Protein AF-A0AAD9KPG8-F1 (afdb_monomer)

InterPro domains:
  IPR000239 GPCR kinase [PR00717] (443-455)
  IPR000239 GPCR kinase [PR00717] (501-519)
  IPR000239 GPCR kinase [PR00717] (739-756)
  IPR000239 GPCR kinase [PR00717] (762-775)
  IPR000239 GPCR kinase [PR00717] (777-794)
  IPR000719 Protein kinase domain [PF00069] (464-710)
  IPR000719 Protein kinase domain [PS50011] (462-724)
  IPR000719 Protein kinase domain [SM00220] (462-724)
  IPR000961 AGC-kinase, C-terminal [PS51285] (725-790)
  IPR000961 AGC-kinase, C-terminal [SM00133] (725-804)
  IPR008271 Serine/threonine-protein kinase, active site [PS00108] (583-595)
  IPR011009 Protein kinase-like domain superfamily [SSF56112] (460-802)
  IPR016137 RGS domain [PF00615] (328-446)
  IPR016137 RGS domain [PS50132] (334-447)
  IPR016137 RGS domain [SM00315] (327-447)
  IPR017441 Protein kinase, ATP binding site [PS00107] (468-500)
  IPR036305 RGS domain superfamily [SSF48097] (321-457)
  IPR044926 RGS, subdomain 2 [G3DSA:1.10.167.10] (349-429)
  IPR048893 Nuclear pore complex-interacting protein B13-like, MII repeat [PF20885] (8-136)
  IPR048893 Nuclear pore complex-interacting protein B13-like, MII repeat [PF20885] (197-327)

Nearest PDB structures (foldseek):
  8uaq-assembly1_A  TM=9.796E-01  e=3.890E-50  Homo sapiens
  4tnb-assembly1_A  TM=9.304E-01  e=1.575E-51  Homo sapiens
  4yhj-assembly1_B  TM=9.867E-01  e=3.616E-47  Homo sapiens
  4wnk-assembly1_A  TM=9.537E-01  e=6.413E-48  Bos taurus
  4yhj-assembly1_A  TM=9.755E-01  e=1.765E-47  Homo sapiens

Foldseek 3Di:
DEDEDAEDEEAEAEAADEAAEYEYAEYEYAEYEAQAEYAEYEYAEYEYAEYEHNAEYAEYEYEEYEYAEYEHEAEYAEYEYEEYEYEEYEHEEEYAEYEYEEYEYEEYYHCYEYAEYEYEEYEYEEYEANEEYAEDEYEEDDYEEYEAAYEYAEYEYEEDEYEEYEHAYEYAEYEYEEYDYEEYYYNAEYAYYEYEEDEYEEYEYQAEYAYEEYEEDEYEEYEHNAEYAEYEYEDDDYEEYEHQAEYAEAYYEDDDYEEYAHQAEYAYHYYEDDDYAEYAANEEYAEDEYEDDDYQEYHHNYYYNYDYYDDDDDHDYHHQQDDPPPFCCVQQVFFPLSVVLLQVLLVVPLLSVLLVVLLVLLLVLLQDDPVCNLVSLVVSLQAAPDPPHPSHNPQADPVLSVQLVVCSVVVNSDSCSCVSVNVSSSVVCRPPVVVVSSVDLSVVVVSVVVVVQQDADDPLQKDWDAWQAADQQGTWTWIAGQLLRDIWIKDWGFLLSCVVVVLLVLLLQQLVLLLPFDAPQAWHFFWWADDPTTTITTTHDFQLAFQLLVQAPVPDHADQLQLLLLQLLSLLRQLVSCVVQQKAQQAQDRNQWGHHQQGHTHGHDSSVIDRAPPPHWDWELDYDQLLAALCSLVRHTDGRLSSLSSSLQHSQCNQVRQGQQDDDPDDDDSVSSSVCLQPNDGDDDPSDDPQSVVSSCQSSPNPSDSHQLSDPCHSVSSCPRPSNVVPPSSNSSVVVDRRPDGRDPPDGSHDDSVPRDDDDDNPDGDDDPVCVVSNSSRRSTGRRRVNSVSCVVSCVCVVPVDADPVNHHDPVSDPPDDDDDDDPDSVCSVDPDPPPPPDDDDDDDDDDDDDDDDDDDDDDDPDDPDDD

pLDDT: mean 78.33, std 19.04, range [21.78, 98.69]

Mean predicted aligned error: 17.56 Å

Structure (mmCIF, N/CA/C/O backbone):
data_AF-A0AAD9KPG8-F1
#
_entry.id   AF-A0AAD9KPG8-F1
#
loop_
_atom_site.group_PDB
_atom_site.id
_atom_site.type_symbol
_atom_site.label_atom_id
_atom_site.label_alt_id
_atom_site.label_comp_id
_atom_site.label_asym_id
_atom_site.label_entity_id
_atom_site.label_seq_id
_atom_site.pdbx_PDB_ins_code
_atom_site.Cartn_x
_atom_site.Cartn_y
_atom_site.Cartn_z
_atom_site.occupancy
_atom_site.B_iso_or_equiv
_atom_site.auth_seq_id
_atom_site.auth_comp_id
_atom_site.auth_asym_id
_atom_site.auth_atom_id
_atom_site.pdbx_PDB_model_num
ATOM 1 N N . MET A 1 1 ? -13.592 3.846 97.114 1.00 42.66 1 MET A N 1
ATOM 2 C CA . MET A 1 1 ? -12.582 3.197 97.970 1.00 42.66 1 MET A CA 1
ATOM 3 C C . MET A 1 1 ? -11.289 3.188 97.172 1.00 42.66 1 MET A C 1
ATOM 5 O O . MET A 1 1 ? -11.322 2.701 96.050 1.00 42.66 1 MET A O 1
ATOM 9 N N . ALA A 1 2 ? -10.233 3.844 97.655 1.00 40.19 2 ALA A N 1
ATOM 10 C CA . ALA A 1 2 ? -8.920 3.838 97.011 1.00 40.19 2 ALA A CA 1
ATOM 11 C C . ALA A 1 2 ? -8.072 2.782 97.725 1.00 40.19 2 ALA A C 1
ATOM 13 O O . ALA A 1 2 ? -7.792 2.930 98.911 1.00 40.19 2 ALA A O 1
ATOM 14 N N . LEU A 1 3 ? -7.747 1.694 97.032 1.00 48.09 3 LEU A N 1
ATOM 15 C CA . LEU A 1 3 ? -6.934 0.598 97.556 1.00 48.09 3 LEU A CA 1
ATOM 16 C C . LEU A 1 3 ? -5.611 0.607 96.788 1.00 48.09 3 LEU A C 1
ATOM 18 O O . LEU A 1 3 ? -5.610 0.585 95.557 1.00 48.09 3 LEU A O 1
ATOM 22 N N . ALA A 1 4 ? -4.495 0.692 97.509 1.00 48.06 4 ALA A N 1
ATOM 23 C CA . ALA A 1 4 ? -3.152 0.656 96.943 1.00 48.06 4 ALA A CA 1
ATOM 24 C C . ALA A 1 4 ? -2.381 -0.492 97.602 1.00 48.06 4 ALA A C 1
ATOM 26 O O . ALA A 1 4 ? -1.829 -0.327 98.688 1.00 48.06 4 ALA A O 1
ATOM 27 N N . TYR A 1 5 ? -2.346 -1.658 96.954 1.00 54.66 5 TYR A N 1
ATOM 28 C CA . TYR A 1 5 ? -1.523 -2.785 97.401 1.00 54.66 5 TYR A CA 1
ATOM 29 C C . TYR A 1 5 ? -0.386 -3.067 96.419 1.00 54.66 5 TYR A C 1
ATOM 31 O O . TYR A 1 5 ? -0.425 -2.734 95.231 1.00 54.66 5 TYR A O 1
ATOM 39 N N . LYS A 1 6 ? 0.668 -3.697 96.940 1.00 53.34 6 LYS A N 1
ATOM 40 C CA . LYS A 1 6 ? 1.879 -4.032 96.180 1.00 53.34 6 LYS A CA 1
ATOM 41 C C . LYS A 1 6 ? 1.702 -5.301 95.328 1.00 53.34 6 LYS A C 1
ATOM 43 O O . LYS A 1 6 ? 2.312 -5.363 94.262 1.00 53.34 6 LYS A O 1
ATOM 48 N N . TYR A 1 7 ? 0.862 -6.239 95.784 1.00 56.06 7 TYR A N 1
ATOM 49 C CA . TYR A 1 7 ? 0.519 -7.522 95.153 1.00 56.06 7 TYR A CA 1
ATOM 50 C C . TYR A 1 7 ? -0.903 -7.936 95.564 1.00 56.06 7 TYR A C 1
ATOM 52 O O . TYR A 1 7 ? -1.274 -7.715 96.716 1.00 56.06 7 TYR A O 1
ATOM 60 N N . LEU A 1 8 ? -1.669 -8.535 94.652 1.00 61.28 8 LEU A N 1
ATOM 61 C CA . LEU A 1 8 ? -2.945 -9.203 94.930 1.00 61.28 8 LEU A CA 1
ATOM 62 C C . LEU A 1 8 ? -3.063 -10.420 93.992 1.00 61.28 8 LEU A C 1
ATOM 64 O O . LEU A 1 8 ? -2.645 -10.345 92.833 1.00 61.28 8 LEU A O 1
ATOM 68 N N . VAL A 1 9 ? -3.543 -11.544 94.526 1.00 61.69 9 VAL A N 1
ATOM 69 C CA . VAL A 1 9 ? -3.761 -12.801 93.796 1.00 61.69 9 VAL A CA 1
ATOM 70 C C . VAL A 1 9 ? -5.117 -13.345 94.233 1.00 61.69 9 VAL A C 1
ATOM 72 O O . VAL A 1 9 ? -5.244 -13.826 95.356 1.00 61.69 9 VAL A O 1
ATOM 75 N N . GLU A 1 10 ? -6.124 -13.251 93.369 1.00 62.00 10 GLU A N 1
ATOM 76 C CA . GLU A 1 10 ? -7.483 -13.745 93.631 1.00 62.00 10 GLU A CA 1
ATOM 77 C C . GLU A 1 10 ? -8.022 -14.505 92.412 1.00 62.00 10 GLU A C 1
ATOM 79 O O . GLU A 1 10 ? -7.652 -14.227 91.275 1.00 62.00 10 GLU A O 1
ATOM 84 N N . GLN A 1 11 ? -8.896 -15.495 92.617 1.00 65.81 11 GLN A N 1
ATOM 85 C CA . GLN A 1 11 ? -9.520 -16.194 91.486 1.00 65.81 11 GLN A CA 1
ATOM 86 C C . GLN A 1 11 ? -10.590 -15.327 90.809 1.00 65.81 11 GLN A C 1
ATOM 88 O O . GLN A 1 11 ? -10.614 -15.242 89.585 1.00 65.81 11 GLN A O 1
ATOM 93 N N . GLN A 1 12 ? -11.446 -14.650 91.577 1.00 72.81 12 GLN A N 1
ATOM 94 C CA . GLN A 1 12 ? -12.523 -13.833 91.026 1.00 72.81 12 GLN A CA 1
ATOM 95 C C . GLN A 1 12 ? -12.818 -12.632 91.928 1.00 72.81 12 GLN A C 1
ATOM 97 O O . GLN A 1 12 ? -13.182 -12.812 93.089 1.00 72.81 12 GLN A O 1
ATOM 102 N N . LEU A 1 13 ? -12.736 -11.423 91.372 1.00 72.88 13 LEU A N 1
ATOM 103 C CA . LEU A 1 13 ? -13.065 -10.180 92.065 1.00 72.88 13 LEU A CA 1
ATOM 104 C C . LEU A 1 13 ? -14.331 -9.562 91.451 1.00 72.88 13 LEU A C 1
ATOM 106 O O . LEU A 1 13 ? -14.374 -9.196 90.276 1.00 72.88 13 LEU A O 1
ATOM 110 N N . ILE A 1 14 ? -15.401 -9.438 92.244 1.00 73.69 14 ILE A N 1
ATOM 111 C CA . ILE A 1 14 ? -16.679 -8.856 91.799 1.00 73.69 14 ILE A CA 1
ATOM 112 C C . ILE A 1 14 ? -16.914 -7.524 92.505 1.00 73.69 14 ILE A C 1
ATOM 114 O O . ILE A 1 14 ? -17.122 -7.460 93.716 1.00 73.69 14 ILE A O 1
ATOM 118 N N . VAL A 1 15 ? -16.966 -6.442 91.729 1.00 71.50 15 VAL A N 1
ATOM 119 C CA . VAL A 1 15 ? -17.215 -5.089 92.228 1.00 71.50 15 VAL A CA 1
ATOM 120 C C . VAL A 1 15 ? -18.618 -4.622 91.822 1.00 71.50 15 VAL A C 1
ATOM 122 O O . VAL A 1 15 ? -18.914 -4.257 90.677 1.00 71.50 15 VAL A O 1
ATOM 125 N N . SER A 1 16 ? -19.519 -4.589 92.806 1.00 68.62 16 SER A N 1
ATOM 126 C CA . SER A 1 16 ? -20.935 -4.207 92.645 1.00 68.62 16 SER A CA 1
ATOM 127 C C . SER A 1 16 ? -21.179 -2.688 92.510 1.00 68.62 16 SER A C 1
ATOM 129 O O . SER A 1 16 ? -22.313 -2.235 92.328 1.00 68.62 16 SER A O 1
ATOM 131 N N . ARG A 1 17 ? -20.126 -1.863 92.580 1.00 73.31 17 ARG A N 1
ATOM 132 C CA . ARG A 1 17 ? -20.195 -0.392 92.483 1.00 73.31 17 ARG A CA 1
ATOM 133 C C . ARG A 1 17 ? -19.133 0.166 91.531 1.00 73.31 17 ARG A C 1
ATOM 135 O O . ARG A 1 17 ? -18.339 -0.570 90.961 1.00 73.31 17 ARG A O 1
ATOM 142 N N . SER A 1 18 ? -19.155 1.482 91.316 1.00 71.94 18 SER A N 1
ATOM 143 C CA . SER A 1 18 ? -18.151 2.153 90.485 1.00 71.94 18 SER A CA 1
ATOM 144 C C . SER A 1 18 ? -16.786 2.177 91.175 1.00 71.94 18 SER A C 1
ATOM 146 O O . SER A 1 18 ? -16.702 2.434 92.378 1.00 71.94 18 SER A O 1
ATOM 148 N N . ILE A 1 19 ? -15.721 1.991 90.399 1.00 68.69 19 ILE A N 1
ATOM 149 C CA . ILE A 1 19 ? -14.335 2.138 90.850 1.00 68.69 19 ILE A CA 1
ATOM 150 C C . ILE A 1 19 ? -13.872 3.551 90.494 1.00 68.69 19 ILE A C 1
ATOM 152 O O . ILE A 1 19 ? -13.856 3.926 89.322 1.00 68.69 19 ILE A O 1
ATOM 156 N N . ALA A 1 20 ? -13.517 4.349 91.503 1.00 67.75 20 ALA A N 1
ATOM 157 C CA . ALA A 1 20 ? -12.992 5.700 91.295 1.00 67.75 20 ALA A CA 1
ATOM 158 C C . ALA A 1 20 ? -11.531 5.670 90.810 1.00 67.75 20 ALA A C 1
ATOM 160 O O . ALA A 1 20 ? -11.193 6.319 89.826 1.00 67.75 20 ALA A O 1
ATOM 161 N N . ALA A 1 21 ? -10.682 4.885 91.474 1.00 64.69 21 ALA A N 1
ATOM 162 C CA . ALA A 1 21 ? -9.305 4.643 91.068 1.00 64.69 21 ALA A CA 1
ATOM 163 C C . ALA A 1 21 ? -8.822 3.309 91.648 1.00 64.69 21 ALA A C 1
ATOM 165 O O . ALA A 1 21 ? -9.041 3.052 92.834 1.00 64.69 21 ALA A O 1
ATOM 166 N N . LEU A 1 22 ? -8.154 2.492 90.836 1.00 66.06 22 LEU A N 1
ATOM 167 C CA . LEU A 1 22 ? -7.447 1.295 91.292 1.00 66.06 22 LEU A CA 1
ATOM 168 C C . LEU A 1 22 ? -6.032 1.290 90.710 1.00 66.06 22 LEU A C 1
ATOM 170 O O . LEU A 1 22 ? -5.861 1.471 89.502 1.00 66.06 22 LEU A O 1
ATOM 174 N N . ALA A 1 23 ? -5.024 1.112 91.566 1.00 64.50 23 ALA A N 1
ATOM 175 C CA . ALA A 1 23 ? -3.631 1.120 91.143 1.00 64.50 23 ALA A CA 1
ATOM 176 C C . ALA A 1 23 ? -2.825 0.022 91.846 1.00 64.50 23 ALA A C 1
ATOM 178 O O . ALA A 1 23 ? -2.565 0.116 93.045 1.00 64.50 23 ALA A O 1
ATOM 179 N N . TYR A 1 24 ? -2.382 -0.986 91.088 1.00 64.75 24 TYR A N 1
ATOM 180 C CA . TYR A 1 24 ? -1.479 -2.030 91.586 1.00 64.75 24 TYR A CA 1
ATOM 181 C C . TYR A 1 24 ? -0.212 -2.125 90.737 1.00 64.75 24 TYR A C 1
ATOM 183 O O . TYR A 1 24 ? -0.188 -1.866 89.530 1.00 64.75 24 TYR A O 1
ATOM 191 N N . LYS A 1 25 ? 0.885 -2.529 91.381 1.00 61.62 25 LYS A N 1
ATOM 192 C CA . LYS A 1 25 ? 2.164 -2.749 90.694 1.00 61.62 25 LYS A CA 1
ATOM 193 C C . LYS A 1 25 ? 2.196 -4.102 89.973 1.00 61.62 25 LYS A C 1
ATOM 195 O O . LYS A 1 25 ? 2.755 -4.161 88.880 1.00 61.62 25 LYS A O 1
ATOM 200 N N . TYR A 1 26 ? 1.581 -5.124 90.569 1.00 60.56 26 TYR A N 1
ATOM 201 C CA . TYR A 1 26 ? 1.433 -6.480 90.041 1.00 60.56 26 TYR A CA 1
ATOM 202 C C . TYR A 1 26 ? 0.076 -7.039 90.478 1.00 60.56 26 TYR A C 1
ATOM 204 O O . TYR A 1 26 ? -0.229 -6.997 91.672 1.00 60.56 26 TYR A O 1
ATOM 212 N N . LEU A 1 27 ? -0.713 -7.543 89.534 1.00 64.62 27 LEU A N 1
ATOM 213 C CA . LEU A 1 27 ? -1.990 -8.203 89.803 1.00 64.62 27 LEU A CA 1
ATOM 214 C C . LEU A 1 27 ? -2.102 -9.463 88.930 1.00 64.62 27 LEU A C 1
ATOM 216 O O . LEU A 1 27 ? -1.727 -9.432 87.753 1.00 64.62 27 LEU A O 1
ATOM 220 N N . VAL A 1 28 ? -2.558 -10.565 89.526 1.00 63.69 28 VAL A N 1
ATOM 221 C CA . VAL A 1 28 ? -2.871 -11.819 88.827 1.00 63.69 28 VAL A CA 1
ATOM 222 C C . VAL A 1 28 ? -4.259 -12.256 89.280 1.00 63.69 28 VAL A C 1
ATOM 224 O O . VAL A 1 28 ? -4.418 -12.690 90.419 1.00 63.69 28 VAL A O 1
ATOM 227 N N . GLU A 1 29 ? -5.251 -12.132 88.402 1.00 65.56 29 GLU A N 1
ATOM 228 C CA . GLU A 1 29 ? -6.634 -12.548 88.671 1.00 65.56 29 GLU A CA 1
ATOM 229 C C . GLU A 1 29 ? -7.168 -13.410 87.520 1.00 65.56 29 GLU A C 1
ATOM 231 O O . GLU A 1 29 ? -6.766 -13.226 86.372 1.00 65.56 29 GLU A O 1
ATOM 236 N N . GLN A 1 30 ? -8.069 -14.369 87.776 1.00 66.69 30 GLN A N 1
ATOM 237 C CA . GLN A 1 30 ? -8.727 -15.059 86.653 1.00 66.69 30 GLN A CA 1
ATOM 238 C C . GLN A 1 30 ? -9.858 -14.202 86.078 1.00 66.69 30 GLN A C 1
ATOM 240 O O . GLN A 1 30 ? -9.949 -14.073 84.858 1.00 66.69 30 GLN A O 1
ATOM 245 N N . GLN A 1 31 ? -10.688 -13.569 86.914 1.00 73.75 31 GLN A N 1
ATOM 246 C CA . GLN A 1 31 ? -11.814 -12.775 86.420 1.00 73.75 31 GLN A CA 1
ATOM 247 C C . GLN A 1 31 ? -12.157 -11.563 87.300 1.00 73.75 31 GLN A C 1
ATOM 249 O O . GLN A 1 31 ? -12.464 -11.720 88.481 1.00 73.75 31 GLN A O 1
ATOM 254 N N . LEU A 1 32 ? -12.228 -10.375 86.691 1.00 75.69 32 LEU A N 1
ATOM 255 C CA . LEU A 1 32 ? -12.682 -9.136 87.330 1.00 75.69 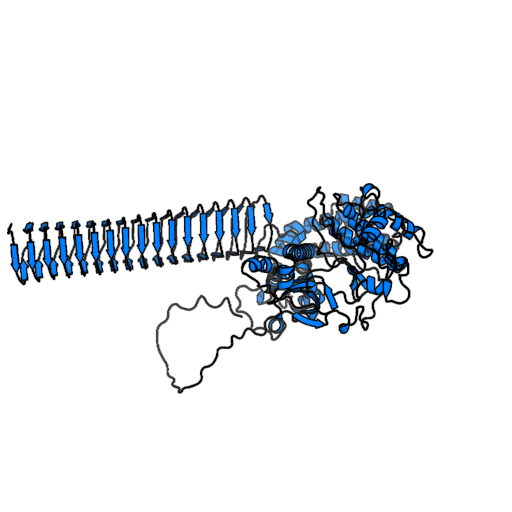32 LEU A CA 1
ATOM 256 C C . LEU A 1 32 ? -14.012 -8.677 86.712 1.00 75.69 32 LEU A C 1
ATOM 258 O O . LEU A 1 32 ? -14.104 -8.390 85.517 1.00 75.69 32 LEU A O 1
ATOM 262 N N . ILE A 1 33 ? -15.073 -8.588 87.521 1.00 76.19 33 ILE A N 1
ATOM 263 C CA . ILE A 1 33 ? -16.409 -8.159 87.072 1.00 76.19 33 ILE A CA 1
ATOM 264 C C . ILE A 1 33 ? -16.793 -6.847 87.753 1.00 76.19 33 ILE A C 1
ATOM 266 O O . ILE A 1 33 ? -17.025 -6.799 88.959 1.00 76.19 33 ILE A O 1
ATOM 270 N N . VAL A 1 34 ? -16.952 -5.778 86.969 1.00 74.31 34 VAL A N 1
ATOM 271 C CA . VAL A 1 34 ? -17.382 -4.457 87.448 1.00 74.31 34 VAL A CA 1
ATOM 272 C C . VAL A 1 34 ? -18.773 -4.119 86.912 1.00 74.31 34 VAL A C 1
ATOM 274 O O . VAL A 1 34 ? -18.989 -3.853 85.728 1.00 74.31 34 VAL A O 1
ATOM 277 N N . SER A 1 35 ? -19.746 -4.076 87.816 1.00 71.69 35 SER A N 1
ATOM 278 C CA . SER A 1 35 ? -21.171 -3.851 87.500 1.00 71.69 35 SER A CA 1
ATOM 279 C C . SER A 1 35 ? -21.540 -2.409 87.102 1.00 71.69 35 SER A C 1
ATOM 281 O O . SER A 1 35 ? -22.613 -2.168 86.543 1.00 71.69 35 SER A O 1
ATOM 283 N N . ARG A 1 36 ? -20.687 -1.414 87.386 1.00 76.94 36 ARG A N 1
ATOM 284 C CA . ARG A 1 36 ? -20.914 -0.006 87.003 1.00 76.94 36 ARG A CA 1
ATOM 285 C C . ARG A 1 36 ? -19.771 0.524 86.136 1.00 76.94 36 ARG A C 1
ATOM 287 O O . ARG A 1 36 ? -19.538 -0.021 85.062 1.00 76.94 36 ARG A O 1
ATOM 294 N N . SER A 1 37 ? -19.128 1.617 86.538 1.00 74.69 37 SER A N 1
ATOM 295 C CA . SER A 1 37 ? -18.111 2.302 85.735 1.00 74.69 37 SER A CA 1
ATOM 296 C C . SER A 1 37 ? -16.758 2.296 86.432 1.00 74.69 37 SER A C 1
ATOM 298 O O . SER A 1 37 ? -16.692 2.320 87.661 1.00 74.69 37 SER A O 1
ATOM 300 N N . ILE A 1 38 ? -15.695 2.342 85.637 1.00 71.88 38 ILE A N 1
ATOM 301 C CA . ILE A 1 38 ? -14.325 2.550 86.104 1.00 71.88 38 ILE A CA 1
ATOM 302 C C . ILE A 1 38 ? -13.904 3.951 85.664 1.00 71.88 38 ILE A C 1
ATOM 304 O O . ILE A 1 38 ? -13.912 4.254 84.470 1.00 71.88 38 ILE A O 1
ATOM 308 N N . ALA A 1 39 ? -13.575 4.825 86.614 1.00 73.38 39 ALA A N 1
ATOM 309 C CA . ALA A 1 39 ? -13.084 6.163 86.298 1.00 73.38 39 ALA A CA 1
ATOM 310 C C . ALA A 1 39 ? -11.590 6.137 85.927 1.00 73.38 39 ALA A C 1
ATOM 312 O O . ALA A 1 39 ? -11.223 6.679 84.887 1.00 73.38 39 ALA A O 1
ATOM 313 N N . ALA A 1 40 ? -10.750 5.453 86.709 1.00 67.75 40 ALA A N 1
ATOM 314 C CA . ALA A 1 40 ? -9.339 5.248 86.386 1.00 67.75 40 ALA A CA 1
ATOM 315 C C . ALA A 1 40 ? -8.827 3.882 86.871 1.00 67.75 40 ALA A C 1
ATOM 317 O O . ALA A 1 40 ? -9.061 3.496 88.016 1.00 67.75 40 ALA A O 1
ATOM 318 N N . LEU A 1 41 ? -8.083 3.173 86.025 1.00 68.88 41 LEU A N 1
ATOM 319 C CA . LEU A 1 41 ? -7.365 1.947 86.390 1.00 68.88 41 LEU A CA 1
ATOM 320 C C . LEU A 1 41 ? -5.938 2.039 85.840 1.00 68.88 41 LEU A C 1
ATOM 322 O O . LEU A 1 41 ? -5.752 2.296 84.646 1.00 68.88 41 LEU A O 1
ATOM 326 N N . ALA A 1 42 ? -4.937 1.878 86.705 1.00 65.56 42 ALA A N 1
ATOM 327 C CA . ALA A 1 42 ? -3.535 2.046 86.331 1.00 65.56 42 ALA A CA 1
ATOM 328 C C . ALA A 1 42 ? -2.656 0.926 86.897 1.00 65.56 42 ALA A C 1
ATOM 330 O O . ALA A 1 42 ? -2.436 0.856 88.105 1.00 65.56 42 ALA A O 1
ATOM 331 N N . TYR A 1 43 ? -2.081 0.092 86.025 1.00 67.56 43 TYR A N 1
ATOM 332 C CA . TYR A 1 43 ? -1.198 -1.002 86.446 1.00 67.56 43 TYR A CA 1
ATOM 333 C C . TYR A 1 43 ? 0.138 -1.008 85.721 1.00 67.56 43 TYR A C 1
ATOM 335 O O . TYR A 1 43 ? 0.272 -0.601 84.560 1.00 67.56 43 TYR A O 1
ATOM 343 N N . LYS A 1 44 ? 1.158 -1.526 86.412 1.00 63.75 44 LYS A N 1
ATOM 344 C CA . LYS A 1 44 ? 2.487 -1.719 85.823 1.00 63.75 44 LYS A CA 1
ATOM 345 C C . LYS A 1 44 ? 2.620 -3.080 85.126 1.00 63.75 44 LYS A C 1
ATOM 347 O O . LYS A 1 44 ? 3.209 -3.107 84.047 1.00 63.75 44 LYS A O 1
ATOM 352 N N . TYR A 1 45 ? 2.069 -4.144 85.712 1.00 61.62 45 TYR A N 1
ATOM 353 C CA . TYR A 1 45 ? 2.030 -5.505 85.167 1.00 61.62 45 TYR A CA 1
ATOM 354 C C . TYR A 1 45 ? 0.716 -6.178 85.577 1.00 61.62 45 TYR A C 1
ATOM 356 O O . TYR A 1 45 ? 0.416 -6.225 86.772 1.00 61.62 45 TYR A O 1
ATOM 364 N N . LEU A 1 46 ? -0.046 -6.677 84.607 1.00 64.06 46 LEU A N 1
ATOM 365 C CA . LEU A 1 46 ? -1.309 -7.376 84.841 1.00 64.06 46 LEU A CA 1
ATOM 366 C C . LEU A 1 46 ? -1.377 -8.649 83.985 1.00 64.06 46 LEU A C 1
ATOM 368 O O . LEU A 1 46 ? -1.053 -8.605 82.794 1.00 64.06 46 LEU A O 1
ATOM 372 N N . VAL A 1 47 ? -1.792 -9.756 84.604 1.00 62.53 47 VAL A N 1
ATOM 373 C CA . VAL A 1 47 ? -2.181 -11.000 83.926 1.00 62.53 47 VAL A CA 1
ATOM 374 C C . VAL A 1 47 ? -3.599 -11.333 84.382 1.00 62.53 47 VAL A C 1
ATOM 376 O O . VAL A 1 47 ? -3.788 -11.782 85.510 1.00 62.53 47 VAL A O 1
ATOM 379 N N . GLU A 1 48 ? -4.580 -11.076 83.521 1.00 65.50 48 GLU A N 1
ATOM 380 C CA . GLU A 1 48 ? -5.998 -11.374 83.764 1.00 65.50 48 GLU A CA 1
ATOM 381 C C . GLU A 1 48 ? -6.529 -12.310 82.670 1.00 65.50 48 GLU A C 1
ATOM 383 O O . GLU A 1 48 ? -6.163 -12.165 81.503 1.00 65.50 48 GLU A O 1
ATOM 388 N N . GLN A 1 49 ? -7.389 -13.284 82.999 1.00 66.81 49 GLN A N 1
ATOM 389 C CA . GLN A 1 49 ? -8.066 -14.043 81.934 1.00 66.81 49 GLN A CA 1
ATOM 390 C C . GLN A 1 49 ? -9.261 -13.260 81.375 1.00 66.81 49 GLN A C 1
ATOM 392 O O . GLN A 1 49 ? -9.453 -13.255 80.158 1.00 66.81 49 GLN A O 1
ATOM 397 N N . GLN A 1 50 ? -10.047 -12.571 82.212 1.00 74.69 50 GLN A N 1
ATOM 398 C CA . GLN A 1 50 ? -11.232 -11.855 81.735 1.00 74.69 50 GLN A CA 1
ATOM 399 C C . GLN A 1 50 ? -11.648 -10.642 82.590 1.00 74.69 50 GLN A C 1
ATOM 401 O O . GLN A 1 50 ? -12.018 -10.807 83.754 1.00 74.69 50 GLN A O 1
ATOM 406 N N . LEU A 1 51 ? -11.747 -9.455 81.977 1.00 76.50 51 LEU A N 1
ATOM 407 C CA . LEU A 1 51 ? -12.361 -8.257 82.568 1.00 76.50 51 LEU A CA 1
ATOM 408 C C . LEU A 1 51 ? -13.726 -7.949 81.927 1.00 76.50 51 LEU A C 1
ATOM 410 O O . LEU A 1 51 ? -13.855 -7.763 80.714 1.00 76.50 51 LEU A O 1
ATOM 414 N N . ILE A 1 52 ? -14.779 -7.854 82.745 1.00 77.50 52 ILE A N 1
ATOM 415 C CA . ILE A 1 52 ? -16.139 -7.499 82.301 1.00 77.50 52 ILE A CA 1
ATOM 416 C C . ILE A 1 52 ? -16.585 -6.195 82.964 1.00 77.50 52 ILE A C 1
ATOM 418 O O . ILE A 1 52 ? -16.764 -6.134 84.180 1.00 77.50 52 ILE A O 1
ATOM 422 N N . VAL A 1 53 ? -16.863 -5.161 82.162 1.00 75.06 53 VAL A N 1
ATOM 423 C CA . VAL A 1 53 ? -17.377 -3.864 82.635 1.00 75.06 53 VAL A CA 1
ATOM 424 C C . VAL A 1 53 ? -18.769 -3.584 82.064 1.00 75.06 53 VAL A C 1
ATOM 426 O O . VAL A 1 53 ? -18.967 -3.433 80.856 1.00 75.06 53 VAL A O 1
ATOM 429 N N . SER A 1 54 ? -19.760 -3.461 82.949 1.00 73.25 54 SER A N 1
ATOM 430 C CA . SER A 1 54 ? -21.180 -3.339 82.573 1.00 73.25 54 SER A CA 1
ATOM 431 C C . SER A 1 54 ? -21.614 -1.931 82.131 1.00 73.25 54 SER A C 1
ATOM 433 O O . SER A 1 54 ? -22.645 -1.785 81.472 1.00 73.25 54 SER A O 1
ATOM 435 N N . ARG A 1 55 ? -20.876 -0.860 82.466 1.00 76.00 55 ARG A N 1
ATOM 436 C CA . ARG A 1 55 ? -21.133 0.493 81.925 1.00 76.00 55 ARG A CA 1
ATOM 437 C C . ARG A 1 55 ? -19.954 1.015 81.112 1.00 76.00 55 ARG A C 1
ATOM 439 O O . ARG A 1 55 ? -19.820 0.631 79.957 1.00 76.00 55 ARG A O 1
ATOM 446 N N . SER A 1 56 ? -19.158 1.926 81.660 1.00 73.94 56 SER A N 1
ATOM 447 C CA . SER A 1 56 ? -18.152 2.659 80.888 1.00 73.94 56 SER A CA 1
ATOM 448 C C . SER A 1 56 ? -16.815 2.712 81.609 1.00 73.94 56 SER A C 1
ATOM 450 O O . SER A 1 56 ? -16.767 2.726 82.841 1.00 73.94 56 SER A O 1
ATOM 452 N N . ILE A 1 57 ? -15.750 2.815 80.821 1.00 72.12 57 ILE A N 1
ATOM 453 C CA . ILE A 1 57 ? -14.392 3.078 81.293 1.00 72.12 57 ILE A CA 1
ATOM 454 C C . ILE A 1 57 ? -14.023 4.496 80.852 1.00 72.12 57 ILE A C 1
ATOM 456 O O . ILE A 1 57 ? -14.074 4.804 79.659 1.00 72.12 57 ILE A O 1
ATOM 460 N N . ALA A 1 58 ? -13.692 5.374 81.799 1.00 74.12 58 ALA A N 1
ATOM 461 C CA . ALA A 1 58 ? -13.259 6.732 81.470 1.00 74.12 58 ALA A CA 1
ATOM 462 C C . ALA A 1 58 ? -11.773 6.764 81.073 1.00 74.12 58 ALA A C 1
ATOM 464 O O . ALA A 1 58 ? -11.446 7.304 80.019 1.00 74.12 58 ALA A O 1
ATOM 465 N N . ALA A 1 59 ? -10.893 6.133 81.858 1.00 68.75 59 ALA A N 1
ATOM 466 C CA . ALA A 1 59 ? -9.477 5.991 81.527 1.00 68.75 59 ALA A CA 1
ATOM 467 C C . ALA A 1 59 ? -8.895 4.654 82.017 1.00 68.75 59 ALA A C 1
ATOM 469 O O . ALA A 1 59 ? -9.051 4.287 83.183 1.00 68.75 59 ALA A O 1
ATOM 470 N N . LEU A 1 60 ? -8.169 3.958 81.143 1.00 68.94 60 LEU A N 1
ATOM 471 C CA . LEU A 1 60 ? -7.362 2.781 81.484 1.00 68.94 60 LEU A CA 1
ATOM 472 C C . LEU A 1 60 ? -5.941 2.993 80.943 1.00 68.94 60 LEU A C 1
ATOM 474 O O . LEU A 1 60 ? -5.767 3.320 79.763 1.00 68.94 60 LEU A O 1
ATOM 478 N N . ALA A 1 61 ? -4.930 2.817 81.793 1.00 66.00 61 ALA A N 1
ATOM 479 C CA . ALA A 1 61 ? -3.532 3.004 81.413 1.00 66.00 61 ALA A CA 1
ATOM 480 C C . ALA A 1 61 ? -2.647 1.859 81.927 1.00 66.00 61 ALA A C 1
ATOM 482 O O . ALA A 1 61 ? -2.495 1.677 83.135 1.00 66.00 61 ALA A O 1
ATOM 483 N N . TYR A 1 62 ? -1.994 1.132 81.014 1.00 68.31 62 TYR A N 1
ATOM 484 C CA . TYR A 1 62 ? -1.107 0.016 81.373 1.00 68.31 62 TYR A CA 1
ATOM 485 C C . TYR A 1 62 ? 0.275 0.130 80.744 1.00 68.31 62 TYR A C 1
ATOM 487 O O . TYR A 1 62 ? 0.456 0.605 79.615 1.00 68.31 62 TYR A O 1
ATOM 495 N N . LYS A 1 63 ? 1.276 -0.385 81.468 1.00 63.34 63 LYS A N 1
ATOM 496 C CA . LYS A 1 63 ? 2.644 -0.514 80.950 1.00 63.34 63 LYS A CA 1
ATOM 497 C C . LYS A 1 63 ? 2.897 -1.865 80.266 1.00 63.34 63 LYS A C 1
ATOM 499 O O . LYS A 1 63 ? 3.536 -1.852 79.217 1.00 63.34 63 LYS A O 1
ATOM 504 N N . TYR A 1 64 ? 2.390 -2.965 80.827 1.00 61.69 64 TYR A N 1
ATOM 505 C CA . TYR A 1 64 ? 2.444 -4.324 80.271 1.00 61.69 64 TYR A CA 1
ATOM 506 C C . TYR A 1 64 ? 1.172 -5.087 80.667 1.00 61.69 64 TYR A C 1
ATOM 508 O O . TYR A 1 64 ? 0.875 -5.170 81.861 1.00 61.69 64 TYR A O 1
ATOM 516 N N . LEU A 1 65 ? 0.437 -5.618 79.690 1.00 63.41 65 LEU A N 1
ATOM 517 C CA . LEU A 1 65 ? -0.791 -6.388 79.909 1.00 63.41 65 LEU A CA 1
ATOM 518 C C . LEU A 1 65 ? -0.793 -7.643 79.023 1.00 63.41 65 LEU A C 1
ATOM 520 O O . LEU A 1 65 ? -0.463 -7.561 77.836 1.00 63.41 65 LEU A O 1
ATOM 524 N N . VAL A 1 66 ? -1.160 -8.778 79.616 1.00 61.09 66 VAL A N 1
ATOM 525 C CA . VAL A 1 66 ? -1.543 -10.007 78.910 1.00 61.09 66 VAL A CA 1
ATOM 526 C C . VAL A 1 66 ? -2.953 -10.343 79.377 1.00 61.09 66 VAL A C 1
ATOM 528 O O . VAL A 1 66 ? -3.130 -10.755 80.522 1.00 61.09 66 VAL A O 1
ATOM 531 N N . GLU A 1 67 ? -3.940 -10.118 78.516 1.00 64.38 67 GLU A N 1
ATOM 532 C CA . GLU A 1 67 ? -5.348 -10.383 78.820 1.00 64.38 67 GLU A CA 1
ATOM 533 C C . GLU A 1 67 ? -5.947 -11.313 77.761 1.00 64.38 67 GLU A C 1
ATOM 535 O O . GLU A 1 67 ? -5.668 -11.161 76.568 1.00 64.38 67 GLU A O 1
ATOM 540 N N . GLN A 1 68 ? -6.755 -12.301 78.162 1.00 64.31 68 GLN A N 1
ATOM 541 C CA . GLN A 1 68 ? -7.437 -13.143 77.170 1.00 64.31 68 GLN A CA 1
ATOM 542 C C . GLN A 1 68 ? -8.715 -12.479 76.638 1.00 64.31 68 GLN A C 1
ATOM 544 O O . GLN A 1 68 ? -9.002 -12.621 75.448 1.00 64.31 68 GLN A O 1
ATOM 549 N N . ARG A 1 69 ? -9.488 -11.746 77.461 1.00 74.44 69 ARG A N 1
ATOM 550 C CA . ARG A 1 69 ? -10.759 -11.157 77.002 1.00 74.44 69 ARG A CA 1
ATOM 551 C C . ARG A 1 69 ? -11.278 -9.961 77.818 1.00 74.44 69 ARG A C 1
ATOM 553 O O . ARG A 1 69 ? -11.803 -10.165 78.910 1.00 74.44 69 ARG A O 1
ATOM 560 N N . LEU A 1 70 ? -11.342 -8.776 77.203 1.00 76.44 70 LEU A N 1
ATOM 561 C CA . LEU A 1 70 ? -12.009 -7.588 77.758 1.00 76.44 70 LEU A CA 1
ATOM 562 C C . LEU A 1 70 ? -13.388 -7.348 77.108 1.00 76.44 70 LEU A C 1
ATOM 564 O O . LEU A 1 70 ? -13.526 -7.250 75.885 1.00 76.44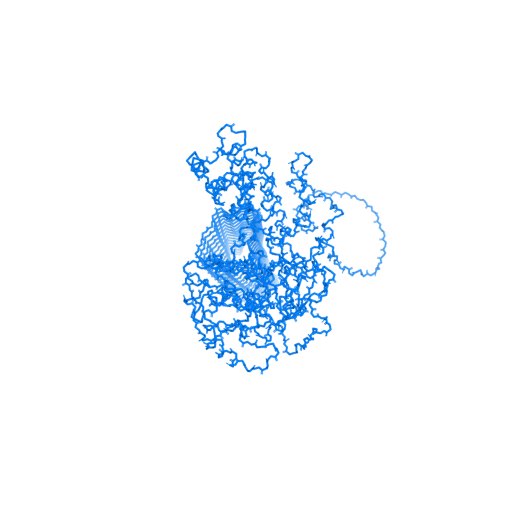 70 LEU A O 1
ATOM 568 N N . ILE A 1 71 ? -14.441 -7.222 77.925 1.00 77.50 71 ILE A N 1
ATOM 569 C CA . ILE A 1 71 ? -15.815 -6.932 77.469 1.00 77.50 71 ILE A CA 1
ATOM 570 C C . ILE A 1 71 ? -16.343 -5.654 78.129 1.00 77.50 71 ILE A C 1
ATOM 572 O O . ILE A 1 71 ? -16.526 -5.600 79.346 1.00 77.50 71 ILE A O 1
ATOM 576 N N . VAL A 1 72 ? -16.683 -4.643 77.321 1.00 76.31 72 VAL A N 1
ATOM 577 C CA . VAL A 1 72 ? -17.248 -3.365 77.793 1.00 76.31 72 VAL A CA 1
ATOM 578 C C . VAL A 1 72 ? -18.626 -3.108 77.180 1.00 76.31 72 VAL A C 1
ATOM 580 O O . VAL A 1 72 ? -18.777 -2.931 75.972 1.00 76.31 72 VAL A O 1
ATOM 583 N N . SER A 1 73 ? -19.651 -3.021 78.030 1.00 74.19 73 SER A N 1
ATOM 584 C CA . SER A 1 73 ? -21.059 -2.960 77.594 1.00 74.19 73 SER A CA 1
ATOM 585 C C . SER A 1 73 ? -21.553 -1.578 77.130 1.00 74.19 73 SER A C 1
ATOM 587 O O . SER A 1 73 ? -22.578 -1.498 76.451 1.00 74.19 73 SER A O 1
ATOM 589 N N . ARG A 1 74 ? -20.886 -0.461 77.465 1.00 76.06 74 ARG A N 1
ATOM 590 C CA . ARG A 1 74 ? -21.170 0.857 76.853 1.00 76.06 74 ARG A CA 1
ATOM 591 C C . ARG A 1 74 ? -19.963 1.407 76.106 1.00 76.06 74 ARG A C 1
ATOM 593 O O . ARG A 1 74 ? -19.784 1.066 74.945 1.00 76.06 74 ARG A O 1
ATOM 600 N N . SER A 1 75 ? -19.191 2.302 76.713 1.00 75.50 75 SER A N 1
ATOM 601 C CA . SER A 1 75 ? -18.205 3.100 75.979 1.00 75.50 75 SER A CA 1
ATOM 602 C C . SER A 1 75 ? -16.885 3.203 76.723 1.00 75.50 75 SER A C 1
ATOM 604 O O . SER A 1 75 ? -16.856 3.204 77.956 1.00 75.50 75 SER A O 1
ATOM 606 N N . ILE A 1 76 ? -15.815 3.363 75.951 1.00 73.88 76 ILE A N 1
ATOM 607 C CA . ILE A 1 76 ? -14.467 3.654 76.438 1.00 73.88 76 ILE A CA 1
ATOM 608 C C . ILE A 1 76 ? -14.121 5.077 75.994 1.00 73.88 76 ILE A C 1
ATOM 610 O O . ILE A 1 76 ? -14.163 5.380 74.799 1.00 73.88 76 ILE A O 1
ATOM 614 N N . ALA A 1 77 ? -13.831 5.969 76.942 1.00 75.62 77 ALA A N 1
ATOM 615 C CA . ALA A 1 77 ? -13.480 7.351 76.613 1.00 75.62 77 ALA A CA 1
ATOM 616 C C . ALA A 1 77 ? -12.003 7.475 76.203 1.00 75.62 77 ALA A C 1
ATOM 618 O O . ALA A 1 77 ? -11.715 8.004 75.132 1.00 75.62 77 ALA A O 1
ATOM 619 N N . ALA A 1 78 ? -11.079 6.940 77.002 1.00 70.88 78 ALA A N 1
ATOM 620 C CA . ALA A 1 78 ? -9.661 6.906 76.667 1.00 70.88 78 ALA A CA 1
ATOM 621 C C . ALA A 1 78 ? -9.006 5.606 77.135 1.00 70.88 78 ALA A C 1
ATOM 623 O O . ALA A 1 78 ? -9.204 5.159 78.267 1.00 70.88 78 ALA A O 1
ATOM 624 N N . LEU A 1 79 ? -8.189 5.021 76.266 1.00 69.50 79 LEU A N 1
ATOM 625 C CA . LEU A 1 79 ? -7.475 3.790 76.561 1.00 69.50 79 LEU A CA 1
ATOM 626 C C . LEU A 1 79 ? -6.065 3.852 75.956 1.00 69.50 79 LEU A C 1
ATOM 628 O O . LEU A 1 79 ? -5.900 4.118 74.763 1.00 69.50 79 LEU A O 1
ATOM 632 N N . ALA A 1 80 ? -5.042 3.702 76.804 1.00 67.25 80 ALA A N 1
ATOM 633 C CA . ALA A 1 80 ? -3.648 3.936 76.429 1.00 67.25 80 ALA A CA 1
ATOM 634 C C . ALA A 1 80 ? -2.713 2.824 76.926 1.00 67.25 80 ALA A C 1
ATOM 636 O O . ALA A 1 80 ? -2.581 2.591 78.130 1.00 67.25 80 ALA A O 1
ATOM 637 N N . TYR A 1 81 ? -1.991 2.189 75.998 1.00 69.31 81 TYR A N 1
ATOM 638 C CA . TYR A 1 81 ? -1.089 1.072 76.304 1.00 69.31 81 TYR A CA 1
ATOM 639 C C . TYR A 1 81 ? 0.318 1.266 75.738 1.00 69.31 81 TYR A C 1
ATOM 641 O O . TYR A 1 81 ? 0.518 1.783 74.631 1.00 69.31 81 TYR A O 1
ATOM 649 N N . LYS A 1 82 ? 1.320 0.770 76.477 1.00 64.38 82 LYS A N 1
ATOM 650 C CA . LYS A 1 82 ? 2.711 0.722 76.000 1.00 64.38 82 LYS A CA 1
ATOM 651 C C . LYS A 1 82 ? 3.071 -0.603 75.310 1.00 64.38 82 LYS A C 1
ATOM 653 O O . LYS A 1 82 ? 3.746 -0.541 74.285 1.00 64.38 82 LYS A O 1
ATOM 658 N N . TYR A 1 83 ? 2.624 -1.740 75.848 1.00 62.22 83 TYR A N 1
ATOM 659 C CA . TYR A 1 83 ? 2.808 -3.092 75.302 1.00 62.22 83 TYR A CA 1
ATOM 660 C C . TYR A 1 83 ? 1.597 -3.955 75.679 1.00 62.22 83 TYR A C 1
ATOM 662 O O . TYR A 1 83 ? 1.298 -4.065 76.871 1.00 62.22 83 TYR A O 1
ATOM 670 N N . LEU A 1 84 ? 0.912 -4.537 74.694 1.00 63.44 84 LEU A N 1
ATOM 671 C CA . LEU A 1 84 ? -0.274 -5.372 74.908 1.00 63.44 84 LEU A CA 1
ATOM 672 C C . LEU A 1 84 ? -0.238 -6.618 74.011 1.00 63.44 84 LEU A C 1
ATOM 674 O O . LEU A 1 84 ? 0.071 -6.513 72.821 1.00 63.44 84 LEU A O 1
ATOM 678 N N . VAL A 1 85 ? -0.568 -7.768 74.601 1.00 61.31 85 VAL A N 1
ATOM 679 C CA . VAL A 1 85 ? -0.949 -8.999 73.895 1.00 61.31 85 VAL A CA 1
ATOM 680 C C . VAL A 1 85 ? -2.357 -9.342 74.366 1.00 61.31 85 VAL A C 1
ATOM 682 O O . VAL A 1 85 ? -2.530 -9.755 75.512 1.00 61.31 85 VAL A O 1
ATOM 685 N N . GLU A 1 86 ? -3.352 -9.118 73.513 1.00 64.38 86 GLU A N 1
ATOM 686 C CA . GLU A 1 86 ? -4.759 -9.383 73.828 1.00 64.38 86 GLU A CA 1
ATOM 687 C C . GLU A 1 86 ? -5.349 -10.355 72.804 1.00 64.38 86 GLU A C 1
ATOM 689 O O . GLU A 1 86 ? -5.100 -10.229 71.603 1.00 64.38 86 GLU A O 1
ATOM 694 N N . GLN A 1 87 ? -6.116 -11.353 73.255 1.00 64.69 87 GLN A N 1
ATOM 695 C CA . GLN A 1 87 ? -6.788 -12.255 72.314 1.00 64.69 87 GLN A CA 1
ATOM 696 C C . GLN A 1 87 ? -8.098 -11.655 71.782 1.00 64.69 87 GLN A C 1
ATOM 698 O O . GLN A 1 87 ? -8.366 -11.796 70.587 1.00 64.69 87 GLN A O 1
ATOM 703 N N . ARG A 1 88 ? -8.915 -10.980 72.612 1.00 74.38 88 ARG A N 1
ATOM 704 C CA . ARG A 1 88 ? -10.211 -10.448 72.153 1.00 74.38 88 ARG A CA 1
ATOM 705 C C . ARG A 1 88 ? -10.783 -9.280 72.971 1.00 74.38 88 ARG A C 1
ATOM 707 O O . ARG A 1 88 ? -11.217 -9.495 74.103 1.00 74.38 88 ARG A O 1
ATOM 714 N N . LEU A 1 89 ? -10.971 -8.123 72.332 1.00 76.94 89 LEU A N 1
ATOM 715 C CA . LEU A 1 89 ? -11.663 -6.954 72.897 1.00 76.94 89 LEU A CA 1
ATOM 716 C C . LEU A 1 89 ? -13.044 -6.747 72.244 1.00 76.94 89 LEU A C 1
ATOM 718 O O . LEU A 1 89 ? -13.170 -6.643 71.022 1.00 76.94 89 LEU A O 1
ATOM 722 N N . ILE A 1 90 ? -14.105 -6.660 73.058 1.00 77.94 90 ILE A N 1
ATOM 723 C CA . ILE A 1 90 ? -15.485 -6.421 72.594 1.00 77.94 90 ILE A CA 1
ATOM 724 C C . ILE A 1 90 ? -16.072 -5.170 73.260 1.00 77.94 90 ILE A C 1
ATOM 726 O O . ILE A 1 90 ? -16.227 -5.117 74.482 1.00 77.94 90 ILE A O 1
ATOM 730 N N . VAL A 1 91 ? -16.478 -4.186 72.448 1.00 76.94 91 VAL A N 1
ATOM 731 C CA . VAL A 1 91 ? -17.106 -2.934 72.908 1.00 76.94 91 VAL A CA 1
ATOM 732 C C . VAL A 1 91 ? -18.484 -2.739 72.268 1.00 76.94 91 VAL A C 1
ATOM 734 O O . VAL A 1 91 ? -18.613 -2.606 71.048 1.00 76.94 91 VAL A O 1
ATOM 737 N N . SER A 1 92 ? -19.533 -2.666 73.090 1.00 75.50 92 SER A N 1
ATOM 738 C CA . SER A 1 92 ? -20.925 -2.650 72.603 1.00 75.50 92 SER A CA 1
ATOM 739 C C . SER A 1 92 ? -21.456 -1.275 72.157 1.00 75.50 92 SER A C 1
ATOM 741 O O . SER A 1 92 ? -22.448 -1.223 71.432 1.00 75.50 92 SER A O 1
ATOM 743 N N . ARG A 1 93 ? -20.849 -0.142 72.549 1.00 78.19 93 ARG A N 1
ATOM 744 C CA . ARG A 1 93 ? -21.134 1.179 71.941 1.00 78.19 93 ARG A CA 1
ATOM 745 C C . ARG A 1 93 ? -19.894 1.768 71.281 1.00 78.19 93 ARG A C 1
ATOM 747 O O . ARG A 1 93 ? -19.544 1.329 70.200 1.00 78.19 93 ARG A O 1
ATOM 754 N N . SER A 1 94 ? -19.259 2.782 71.858 1.00 77.75 94 SER A N 1
ATOM 755 C CA . SER A 1 94 ? -18.292 3.601 71.117 1.00 77.75 94 SER A CA 1
ATOM 756 C C . SER A 1 94 ? -16.974 3.752 71.856 1.00 77.75 94 SER A C 1
ATOM 758 O O . SER A 1 94 ? -16.939 3.768 73.089 1.00 77.75 94 SER A O 1
ATOM 760 N N . ILE A 1 95 ? -15.909 3.932 71.081 1.00 74.88 95 ILE A N 1
ATOM 761 C CA . ILE A 1 95 ? -14.571 4.264 71.569 1.00 74.88 95 ILE A CA 1
ATOM 762 C C . ILE A 1 95 ? -14.268 5.696 71.128 1.00 74.88 95 ILE A C 1
ATOM 764 O O . ILE A 1 95 ? -14.297 5.997 69.933 1.00 74.88 95 ILE A O 1
ATOM 768 N N . ALA A 1 96 ? -14.012 6.598 72.077 1.00 77.44 96 ALA A N 1
ATOM 769 C CA . ALA A 1 96 ? -13.682 7.983 71.739 1.00 77.44 96 ALA A CA 1
ATOM 770 C C . ALA A 1 96 ? -12.204 8.126 71.335 1.00 77.44 96 ALA A C 1
ATOM 772 O O . ALA A 1 96 ? -11.918 8.651 70.262 1.00 77.44 96 ALA A O 1
ATOM 773 N N . ALA A 1 97 ? -11.271 7.605 72.133 1.00 73.38 97 ALA A N 1
ATOM 774 C CA . ALA A 1 97 ? -9.854 7.600 71.786 1.00 73.38 97 ALA A CA 1
ATOM 775 C C . ALA A 1 97 ? -9.154 6.327 72.262 1.00 73.38 97 ALA A C 1
ATOM 777 O O . ALA A 1 97 ? -9.279 5.926 73.422 1.00 73.38 97 ALA A O 1
ATOM 778 N N . LEU A 1 98 ? -8.373 5.726 71.369 1.00 70.81 98 LEU A N 1
ATOM 779 C CA . LEU A 1 98 ? -7.591 4.536 71.669 1.00 70.81 98 LEU A CA 1
ATOM 780 C C . LEU A 1 98 ? -6.192 4.649 71.048 1.00 70.81 98 LEU A C 1
ATOM 782 O O . LEU A 1 98 ? -6.050 4.863 69.841 1.00 70.81 98 LEU A O 1
ATOM 786 N N . ALA A 1 99 ? -5.160 4.574 71.896 1.00 69.38 99 ALA A N 1
ATOM 787 C CA . ALA A 1 99 ? -3.778 4.863 71.518 1.00 69.38 99 ALA A CA 1
ATOM 788 C C . ALA A 1 99 ? -2.797 3.778 71.993 1.00 69.38 99 ALA A C 1
ATOM 790 O O . ALA A 1 99 ? -2.637 3.541 73.193 1.00 69.38 99 ALA A O 1
ATOM 791 N N . TYR A 1 100 ? -2.064 3.177 71.052 1.00 70.06 100 TYR A N 1
ATOM 792 C CA . TYR A 1 100 ? -1.110 2.098 71.333 1.00 70.06 100 TYR A CA 1
ATOM 793 C C . TYR A 1 100 ? 0.289 2.382 70.788 1.00 70.06 100 TYR A C 1
ATOM 795 O O . TYR A 1 100 ? 0.472 2.920 69.688 1.00 70.06 100 TYR A O 1
ATOM 803 N N . LYS A 1 101 ? 1.311 1.936 71.531 1.00 66.31 101 LYS A N 1
ATOM 804 C CA . LYS A 1 101 ? 2.704 1.9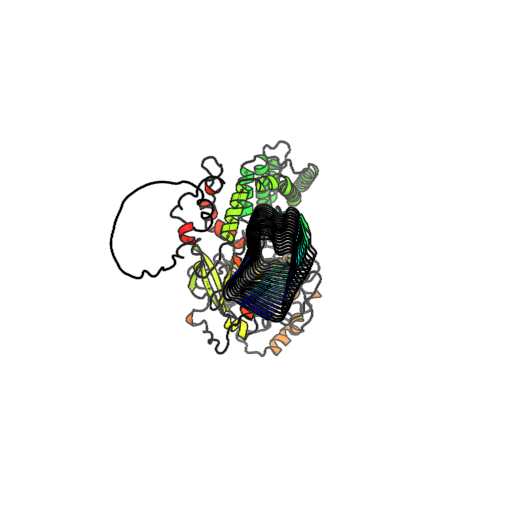62 71.061 1.00 66.31 101 LYS A CA 1
ATOM 805 C C . LYS A 1 101 ? 3.139 0.658 70.377 1.00 66.31 101 LYS A C 1
ATOM 807 O O . LYS A 1 101 ? 3.803 0.754 69.349 1.00 66.31 101 LYS A O 1
ATOM 812 N N . TYR A 1 102 ? 2.767 -0.503 70.919 1.00 63.28 102 TYR A N 1
ATOM 813 C CA . TYR A 1 102 ? 3.021 -1.838 70.358 1.00 63.28 102 TYR A CA 1
ATOM 814 C C . TYR A 1 102 ? 1.858 -2.767 70.728 1.00 63.28 102 TYR A C 1
ATOM 816 O O . TYR A 1 102 ? 1.574 -2.909 71.921 1.00 63.28 102 TYR A O 1
ATOM 824 N N . LEU A 1 103 ? 1.197 -3.369 69.737 1.00 64.19 103 LEU A N 1
ATOM 825 C CA . LEU A 1 103 ? 0.055 -4.265 69.944 1.00 64.19 103 LEU A CA 1
ATOM 826 C C . LEU A 1 103 ? 0.172 -5.528 69.077 1.00 64.19 103 LEU A C 1
ATOM 828 O O . LEU A 1 103 ? 0.491 -5.434 67.889 1.00 64.19 103 LEU A O 1
ATOM 832 N N . VAL A 1 104 ? -0.108 -6.681 69.688 1.00 62.66 104 VAL A N 1
ATOM 833 C CA . VAL A 1 104 ? -0.425 -7.941 69.005 1.00 62.66 104 VAL A CA 1
ATOM 834 C C . VAL A 1 104 ? -1.836 -8.332 69.436 1.00 62.66 104 VAL A C 1
ATOM 836 O O . VAL A 1 104 ? -2.047 -8.633 70.610 1.00 62.66 104 VAL A O 1
ATOM 839 N N . GLU A 1 105 ? -2.795 -8.279 68.515 1.00 65.81 105 GLU A N 1
ATOM 840 C CA . GLU A 1 105 ? -4.209 -8.549 68.804 1.00 65.81 105 GLU A CA 1
ATOM 841 C C . GLU A 1 105 ? -4.779 -9.574 67.817 1.00 65.81 105 GLU A C 1
ATOM 843 O O . GLU A 1 105 ? -4.496 -9.505 66.619 1.00 65.81 105 GLU A O 1
ATOM 848 N N . GLN A 1 106 ? -5.583 -10.532 68.292 1.00 67.44 106 GLN A N 1
ATOM 849 C CA . GLN A 1 106 ? -6.297 -11.434 67.378 1.00 67.44 106 GLN A CA 1
ATOM 850 C C . GLN A 1 106 ? -7.624 -10.835 66.891 1.00 67.44 106 GLN A C 1
ATOM 852 O O . GLN A 1 106 ? -7.868 -10.838 65.686 1.00 67.44 106 GLN A O 1
ATOM 857 N N . GLN A 1 107 ? -8.478 -10.286 67.768 1.00 75.25 107 GLN A N 1
ATOM 858 C CA . GLN A 1 107 ? -9.778 -9.766 67.324 1.00 75.25 107 GLN A CA 1
ATOM 859 C C . GLN A 1 107 ? -10.328 -8.582 68.143 1.00 75.25 107 GLN A C 1
ATOM 861 O O . GLN A 1 107 ? -10.654 -8.742 69.319 1.00 75.25 107 GLN A O 1
ATOM 866 N N . LEU A 1 108 ? -10.577 -7.446 67.477 1.00 77.94 108 LEU A N 1
ATOM 867 C CA . LEU A 1 108 ? -11.263 -6.268 68.036 1.00 77.94 108 LEU A CA 1
ATOM 868 C C . LEU A 1 108 ? -12.652 -6.094 67.403 1.00 77.94 108 LEU A C 1
ATOM 870 O O . LEU A 1 108 ? -12.770 -5.920 66.189 1.00 77.94 108 LEU A O 1
ATOM 874 N N . ILE A 1 109 ? -13.718 -6.099 68.213 1.00 79.44 109 ILE A N 1
ATOM 875 C CA . ILE A 1 109 ? -15.103 -5.912 67.744 1.00 79.44 109 ILE A CA 1
ATOM 876 C C . ILE A 1 109 ? -15.745 -4.699 68.421 1.00 79.44 109 ILE A C 1
ATOM 878 O O . ILE A 1 109 ? -15.950 -4.679 69.637 1.00 79.44 109 ILE A O 1
ATOM 882 N N . VAL A 1 110 ? -16.151 -3.711 67.620 1.00 78.88 110 VAL A N 1
ATOM 883 C CA . VAL A 1 110 ? -16.842 -2.499 68.082 1.00 78.88 110 VAL A CA 1
ATOM 884 C C . VAL A 1 110 ? -18.211 -2.381 67.411 1.00 78.88 110 VAL A C 1
ATOM 886 O O . VAL A 1 110 ? -18.323 -2.229 66.194 1.00 78.88 110 VAL A O 1
ATOM 889 N N . SER A 1 111 ? -19.281 -2.423 68.207 1.00 79.50 111 SER A N 1
ATOM 890 C CA . SER A 1 111 ? -20.665 -2.357 67.696 1.00 79.50 111 SER A CA 1
ATOM 891 C C . SER A 1 111 ? -21.137 -0.933 67.349 1.00 79.50 111 SER A C 1
ATOM 893 O O . SER A 1 111 ? -22.106 -0.751 66.613 1.00 79.50 111 SER A O 1
ATOM 895 N N . GLY A 1 112 ? -20.487 0.106 67.874 1.00 80.38 112 GLY A N 1
ATOM 896 C CA . GLY A 1 112 ? -20.766 1.509 67.551 1.00 80.38 112 GLY A CA 1
ATOM 897 C C . GLY A 1 112 ? -19.650 2.152 66.733 1.00 80.38 112 GLY A C 1
ATOM 898 O O . GLY A 1 112 ? -19.138 1.545 65.795 1.00 80.38 112 GLY A O 1
ATOM 899 N N . SER A 1 113 ? -19.329 3.412 67.040 1.00 78.38 113 SER A N 1
ATOM 900 C CA . SER A 1 113 ? -18.371 4.211 66.262 1.00 78.38 113 SER A CA 1
ATOM 901 C C . SER A 1 113 ? -17.038 4.373 66.988 1.00 78.38 113 SER A C 1
ATOM 903 O O . SER A 1 113 ? -16.996 4.415 68.221 1.00 78.38 113 SER A O 1
ATOM 905 N N . ILE A 1 114 ? -15.965 4.544 66.219 1.00 76.81 114 ILE A N 1
ATOM 906 C CA . ILE A 1 114 ? -14.640 4.906 66.731 1.00 76.81 114 ILE A CA 1
ATOM 907 C C . ILE A 1 114 ? -14.336 6.341 66.298 1.00 76.81 114 ILE A C 1
ATOM 909 O O . ILE A 1 114 ? -14.342 6.639 65.103 1.00 76.81 114 ILE A O 1
ATOM 913 N N . ALA A 1 115 ? -14.099 7.250 67.245 1.00 80.06 115 ALA A N 1
ATOM 914 C CA . ALA A 1 115 ? -13.772 8.634 66.896 1.00 80.06 115 ALA A CA 1
ATOM 915 C C . ALA A 1 115 ? -12.291 8.787 66.506 1.00 80.06 115 ALA A C 1
ATOM 917 O O . ALA A 1 115 ? -12.000 9.340 65.448 1.00 80.06 115 ALA A O 1
ATOM 918 N N . ALA A 1 116 ? -11.357 8.242 67.288 1.00 76.44 116 ALA A N 1
ATOM 919 C CA . ALA A 1 116 ? -9.941 8.241 66.931 1.00 76.44 116 ALA A CA 1
ATOM 920 C C . ALA A 1 116 ? -9.224 6.959 67.371 1.00 76.44 116 ALA A C 1
ATOM 922 O O . ALA A 1 116 ? -9.288 6.559 68.536 1.00 76.44 116 ALA A O 1
ATOM 923 N N . LEU A 1 117 ? -8.486 6.363 66.437 1.00 72.88 117 LEU A N 1
ATOM 924 C CA . LEU A 1 117 ? -7.676 5.171 66.651 1.00 72.88 117 LEU A CA 1
ATOM 925 C C . LEU A 1 117 ? -6.248 5.428 66.158 1.00 72.88 117 LEU A C 1
ATOM 927 O O . LEU A 1 117 ? -6.045 5.720 64.978 1.00 72.88 117 LEU A O 1
ATOM 931 N N . THR A 1 118 ? -5.259 5.392 67.056 1.00 72.00 118 THR A N 1
ATOM 932 C CA . THR A 1 118 ? -3.863 5.737 66.724 1.00 72.00 118 THR A CA 1
ATOM 933 C C . THR A 1 118 ? -2.880 4.650 67.151 1.00 72.00 118 THR A C 1
ATOM 935 O O . THR A 1 118 ? -2.730 4.370 68.342 1.00 72.00 118 THR A O 1
ATOM 938 N N . TYR A 1 119 ? -2.126 4.102 66.192 1.00 71.25 119 TYR A N 1
ATOM 939 C CA . TYR A 1 119 ? -1.116 3.068 66.445 1.00 71.25 119 TYR A CA 1
ATOM 940 C C . TYR A 1 119 ? 0.261 3.447 65.910 1.00 71.25 119 TYR A C 1
ATOM 942 O O . TYR A 1 119 ? 0.419 3.993 64.812 1.00 71.25 119 TYR A O 1
ATOM 950 N N . LYS A 1 120 ? 1.302 3.074 66.662 1.00 68.19 120 LYS A N 1
ATOM 951 C CA . LYS A 1 120 ? 2.688 3.172 66.184 1.00 68.19 120 LYS A CA 1
ATOM 952 C C . LYS A 1 120 ? 3.179 1.887 65.503 1.00 68.19 120 LYS A C 1
ATOM 954 O O . LYS A 1 120 ? 3.853 2.004 64.483 1.00 68.19 120 LYS A O 1
ATOM 959 N N . TYR A 1 121 ? 2.842 0.717 66.047 1.00 64.31 121 TYR A N 1
ATOM 960 C CA . TYR A 1 121 ? 3.165 -0.611 65.509 1.00 64.31 121 TYR A CA 1
ATOM 961 C C . TYR A 1 121 ? 2.045 -1.592 65.888 1.00 64.31 121 TYR A C 1
ATOM 963 O O . TYR A 1 121 ? 1.766 -1.737 67.081 1.00 64.31 121 TYR A O 1
ATOM 971 N N . LEU A 1 122 ? 1.420 -2.242 64.905 1.00 64.75 122 LEU A N 1
ATOM 972 C CA . LEU A 1 122 ? 0.348 -3.224 65.114 1.00 64.75 122 LEU A CA 1
ATOM 973 C C . LEU A 1 122 ? 0.573 -4.462 64.231 1.00 64.75 122 LEU A C 1
ATOM 975 O O . LEU A 1 122 ? 0.873 -4.325 63.042 1.00 64.75 122 LEU A O 1
ATOM 979 N N . VAL A 1 123 ? 0.420 -5.644 64.832 1.00 63.22 123 VAL A N 1
ATOM 980 C CA . VAL A 1 123 ? 0.263 -6.933 64.142 1.00 63.22 123 VAL A CA 1
ATOM 981 C C . VAL A 1 123 ? -1.088 -7.504 64.575 1.00 63.22 123 VAL A C 1
ATOM 983 O O . VAL A 1 123 ? -1.224 -7.953 65.712 1.00 63.22 123 VAL A O 1
ATOM 986 N N . GLY A 1 124 ? -2.092 -7.406 63.705 1.00 62.97 124 GLY A N 1
ATOM 987 C CA . GLY A 1 124 ? -3.483 -7.771 64.001 1.00 62.97 124 GLY A CA 1
ATOM 988 C C . GLY A 1 124 ? -4.016 -8.866 63.074 1.00 62.97 124 GLY A C 1
ATOM 989 O O . GLY A 1 124 ? -3.607 -8.935 61.914 1.00 62.97 124 GLY A O 1
ATOM 990 N N . GLN A 1 125 ? -4.932 -9.720 63.545 1.00 66.56 125 GLN A N 1
ATOM 991 C CA . GLN A 1 125 ? -5.686 -10.616 62.649 1.00 66.56 125 GLN A CA 1
ATOM 992 C C . GLN A 1 125 ? -6.971 -9.952 62.128 1.00 66.56 125 GLN A C 1
ATOM 994 O O . GLN A 1 125 ? -7.131 -9.868 60.910 1.00 66.56 125 GLN A O 1
ATOM 999 N N . GLN A 1 126 ? -7.868 -9.459 62.997 1.00 75.19 126 GLN A N 1
ATOM 1000 C CA . GLN A 1 126 ? -9.162 -8.927 62.548 1.00 75.19 126 GLN A CA 1
ATOM 1001 C C . GLN A 1 126 ? -9.717 -7.752 63.381 1.00 75.19 126 GLN A C 1
ATOM 1003 O O . GLN A 1 126 ? -9.906 -7.872 64.592 1.00 75.19 126 GLN A O 1
ATOM 1008 N N . LEU A 1 127 ? -10.108 -6.660 62.714 1.00 77.44 127 LEU A N 1
ATOM 1009 C CA . LEU A 1 127 ? -10.837 -5.526 63.306 1.00 77.44 127 LEU A CA 1
ATOM 1010 C C . LEU A 1 127 ? -12.206 -5.345 62.628 1.00 77.44 127 LEU A C 1
ATOM 1012 O O . LEU A 1 127 ? -12.294 -5.155 61.416 1.00 77.44 127 LEU A O 1
ATOM 1016 N N . ILE A 1 128 ? -13.290 -5.379 63.414 1.00 78.62 128 ILE A N 1
ATOM 1017 C CA . ILE A 1 128 ? -14.674 -5.223 62.937 1.00 78.62 128 ILE A CA 1
ATOM 1018 C C . ILE A 1 128 ? -15.341 -4.023 63.613 1.00 78.62 128 ILE A C 1
ATOM 1020 O O . ILE A 1 128 ? -15.522 -3.997 64.832 1.00 78.62 128 ILE A O 1
ATOM 1024 N N . VAL A 1 129 ? -15.788 -3.052 62.812 1.00 77.81 129 VAL A N 1
ATOM 1025 C CA . VAL A 1 129 ? -16.529 -1.869 63.275 1.00 77.81 129 VAL A CA 1
ATOM 1026 C C . VAL A 1 129 ? -17.905 -1.813 62.613 1.00 77.81 129 VAL A C 1
ATOM 1028 O O . VAL A 1 129 ? -18.029 -1.718 61.393 1.00 77.81 129 VAL A O 1
ATOM 1031 N N . SER A 1 130 ? -18.965 -1.843 63.421 1.00 77.31 130 SER A N 1
ATOM 1032 C CA . SER A 1 130 ? -20.346 -1.938 62.917 1.00 77.31 130 SER A CA 1
ATOM 1033 C C . SER A 1 130 ? -20.963 -0.590 62.516 1.00 77.31 130 SER A C 1
ATOM 1035 O O . SER A 1 130 ? -21.931 -0.567 61.759 1.00 77.31 130 SER A O 1
ATOM 1037 N N . ARG A 1 131 ? -20.440 0.548 62.995 1.00 80.44 131 ARG A N 1
ATOM 1038 C CA . ARG A 1 131 ? -20.847 1.886 62.521 1.00 80.44 131 ARG A CA 1
ATOM 1039 C C . ARG A 1 131 ? -19.682 2.584 61.822 1.00 80.44 131 ARG A C 1
ATOM 1041 O O . ARG A 1 131 ? -19.117 2.018 60.896 1.00 80.44 131 ARG A O 1
ATOM 1048 N N . SER A 1 132 ? -19.344 3.809 62.206 1.00 79.00 132 SER A N 1
ATOM 1049 C CA . SER A 1 132 ? -18.407 4.649 61.453 1.00 79.00 132 SER A CA 1
ATOM 1050 C C . SER A 1 132 ? -17.087 4.830 62.189 1.00 79.00 132 SER A C 1
ATOM 1052 O O . SER A 1 132 ? -17.048 4.808 63.422 1.00 79.00 132 SER A O 1
ATOM 1054 N N . VAL A 1 133 ? -16.025 5.093 61.432 1.00 76.50 133 VAL A N 1
ATOM 1055 C CA . VAL A 1 133 ? -14.732 5.496 61.991 1.00 76.50 133 VAL A CA 1
ATOM 1056 C C . VAL A 1 133 ? -14.394 6.908 61.533 1.00 76.50 133 VAL A C 1
ATOM 1058 O O . VAL A 1 133 ? -14.369 7.187 60.337 1.00 76.50 133 VAL A O 1
ATOM 1061 N N . ALA A 1 134 ? -14.170 7.831 62.467 1.00 79.94 134 ALA A N 1
ATOM 1062 C CA . ALA A 1 134 ? -13.851 9.210 62.100 1.00 79.94 134 ALA A CA 1
ATOM 1063 C C . ALA A 1 134 ? -12.367 9.369 61.724 1.00 79.94 134 ALA A C 1
ATOM 1065 O O . ALA A 1 134 ? -12.077 9.930 60.670 1.00 79.94 134 ALA A O 1
ATOM 1066 N N . ALA A 1 135 ? -11.434 8.829 62.511 1.00 76.94 135 ALA A N 1
ATOM 1067 C CA . ALA A 1 135 ? -10.010 8.873 62.184 1.00 76.94 135 ALA A CA 1
ATOM 1068 C C . ALA A 1 135 ? -9.260 7.591 62.575 1.00 76.94 135 ALA A C 1
ATOM 1070 O O . ALA A 1 135 ? -9.289 7.160 63.729 1.00 76.94 135 ALA A O 1
ATOM 1071 N N . LEU A 1 136 ? -8.529 7.036 61.611 1.00 73.00 136 LEU A N 1
ATOM 1072 C CA . LEU A 1 136 ? -7.635 5.884 61.746 1.00 73.00 136 LEU A CA 1
ATOM 1073 C C . LEU A 1 136 ? -6.228 6.296 61.310 1.00 73.00 136 LEU A C 1
ATOM 1075 O O . LEU A 1 136 ? -6.016 6.628 60.143 1.00 73.00 136 LEU A O 1
ATOM 1079 N N . THR A 1 137 ? -5.273 6.333 62.243 1.00 72.81 137 THR A N 1
ATOM 1080 C CA . THR A 1 137 ? -3.898 6.789 61.971 1.00 72.81 137 THR A CA 1
ATOM 1081 C C . THR A 1 137 ? -2.861 5.749 62.388 1.00 72.81 137 THR A C 1
ATOM 1083 O O . THR A 1 137 ? -2.724 5.431 63.571 1.00 72.81 137 THR A O 1
ATOM 1086 N N . TYR A 1 138 ? -2.061 5.278 61.427 1.00 71.56 138 TYR A N 1
ATOM 1087 C CA . TYR A 1 138 ? -1.059 4.230 61.648 1.00 71.56 138 TYR A CA 1
ATOM 1088 C C . TYR A 1 138 ? 0.324 4.617 61.119 1.00 71.56 138 TYR A C 1
ATOM 1090 O O . TYR A 1 138 ? 0.474 5.202 60.041 1.00 71.56 138 TYR A O 1
ATOM 1098 N N . LYS A 1 139 ? 1.376 4.233 61.852 1.00 67.75 139 LYS A N 1
ATOM 1099 C CA . LYS A 1 139 ? 2.765 4.405 61.390 1.00 67.75 139 LYS A CA 1
ATOM 1100 C C . LYS A 1 139 ? 3.336 3.161 60.695 1.00 67.75 139 LYS A C 1
ATOM 1102 O O . LYS A 1 139 ? 4.006 3.334 59.680 1.00 67.75 139 LYS A O 1
ATOM 1107 N N . TYR A 1 140 ? 3.077 1.966 61.226 1.00 63.75 140 TYR A N 1
ATOM 1108 C CA . TYR A 1 140 ? 3.464 0.667 60.660 1.00 63.75 140 TYR A CA 1
ATOM 1109 C C . TYR A 1 140 ? 2.392 -0.367 61.019 1.00 63.75 140 TYR A C 1
ATOM 1111 O O . TYR A 1 140 ? 2.094 -0.522 62.206 1.00 63.75 140 TYR A O 1
ATOM 1119 N N . LEU A 1 141 ? 1.820 -1.044 60.023 1.00 62.62 141 LEU A N 1
ATOM 1120 C CA . LEU A 1 141 ? 0.725 -1.995 60.225 1.00 62.62 141 LEU A CA 1
ATOM 1121 C C . LEU A 1 141 ? 0.895 -3.242 59.348 1.00 62.62 141 LEU A C 1
ATOM 1123 O O . LEU A 1 141 ? 1.198 -3.119 58.159 1.00 62.62 141 LEU A O 1
ATOM 1127 N N . VAL A 1 142 ? 0.692 -4.410 59.964 1.00 60.31 142 VAL A N 1
ATOM 1128 C CA . VAL A 1 142 ? 0.476 -5.703 59.303 1.00 60.31 142 VAL A CA 1
ATOM 1129 C C . VAL A 1 142 ? -0.836 -6.265 59.850 1.00 60.31 142 VAL A C 1
ATOM 1131 O O . VAL A 1 142 ? -0.870 -6.746 60.982 1.00 60.31 142 VAL A O 1
ATOM 1134 N N . GLU A 1 143 ? -1.921 -6.151 59.090 1.00 63.22 143 GLU A N 1
ATOM 1135 C CA . GLU A 1 143 ? -3.255 -6.614 59.502 1.00 63.22 143 GLU A CA 1
ATOM 1136 C C . GLU A 1 143 ? -3.844 -7.527 58.421 1.00 63.22 143 GLU A C 1
ATOM 1138 O O . GLU A 1 143 ? -3.687 -7.258 57.227 1.00 63.22 143 GLU A O 1
ATOM 1143 N N . GLN A 1 144 ? -4.471 -8.644 58.811 1.00 64.69 144 GLN A N 1
ATOM 1144 C CA . GLN A 1 144 ? -5.050 -9.571 57.829 1.00 64.69 144 GLN A CA 1
ATOM 1145 C C . GLN A 1 144 ? -6.397 -9.063 57.292 1.00 64.69 144 GLN A C 1
ATOM 1147 O O . GLN A 1 144 ? -6.574 -9.034 56.074 1.00 64.69 144 GLN A O 1
ATOM 1152 N N . GLN A 1 145 ? -7.321 -8.624 58.159 1.00 73.56 145 GLN A N 1
ATOM 1153 C CA . GLN A 1 145 ? -8.636 -8.116 57.741 1.00 73.56 145 GLN A CA 1
ATOM 1154 C C . GLN A 1 145 ? -9.168 -6.944 58.582 1.00 73.56 145 GLN A C 1
ATOM 1156 O O . GLN A 1 145 ? -9.308 -7.050 59.800 1.00 73.56 145 GLN A O 1
ATOM 1161 N N . LEU A 1 146 ? -9.608 -5.875 57.912 1.00 77.00 146 LEU A N 1
ATOM 1162 C CA . LEU A 1 146 ? -10.358 -4.764 58.513 1.00 77.00 146 LEU A CA 1
ATOM 1163 C C . LEU A 1 146 ? -11.734 -4.623 57.839 1.00 77.00 146 LEU A C 1
ATOM 1165 O O . LEU A 1 146 ? -11.825 -4.434 56.627 1.00 77.00 146 LEU A O 1
ATOM 1169 N N . ILE A 1 147 ? -12.815 -4.700 58.624 1.00 79.19 147 ILE A N 1
ATOM 1170 C CA . ILE A 1 147 ? -14.202 -4.606 58.143 1.00 79.19 147 ILE A CA 1
ATOM 1171 C C . ILE A 1 147 ? -14.921 -3.441 58.829 1.00 79.19 147 ILE A C 1
ATOM 1173 O O . ILE A 1 147 ? -15.133 -3.445 60.043 1.00 79.19 147 ILE A O 1
ATOM 1177 N N . VAL A 1 148 ? -15.370 -2.464 58.041 1.00 79.19 148 VAL A N 1
ATOM 1178 C CA . VAL A 1 148 ? -16.165 -1.322 58.515 1.00 79.19 148 VAL A CA 1
ATOM 1179 C C . VAL A 1 148 ? -17.522 -1.311 57.817 1.00 79.19 148 VAL A C 1
ATOM 1181 O O . VAL A 1 148 ? -17.621 -1.137 56.603 1.00 79.19 148 VAL A O 1
ATOM 1184 N N . SER A 1 149 ? -18.598 -1.474 58.586 1.00 79.56 149 SER A N 1
ATOM 1185 C CA . SER A 1 149 ? -19.967 -1.497 58.043 1.00 79.56 149 SER A CA 1
ATOM 1186 C C . SER A 1 149 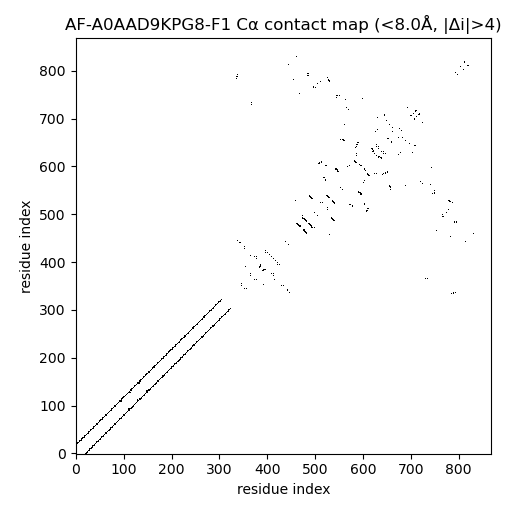? -20.510 -0.095 57.715 1.00 79.56 149 SER A C 1
ATOM 1188 O O . SER A 1 149 ? -21.343 0.062 56.824 1.00 79.56 149 SER A O 1
ATOM 1190 N N . GLY A 1 150 ? -20.052 0.948 58.412 1.00 80.56 150 GLY A N 1
ATOM 1191 C CA . GLY A 1 150 ? -20.407 2.344 58.138 1.00 80.56 150 GLY A CA 1
ATOM 1192 C C . GLY A 1 150 ? -19.380 3.073 57.271 1.00 80.56 150 GLY A C 1
ATOM 1193 O O . GLY A 1 150 ? -18.685 2.473 56.454 1.00 80.56 150 GLY A O 1
ATOM 1194 N N . SER A 1 151 ? -19.308 4.397 57.424 1.00 79.25 151 SER A N 1
ATOM 1195 C CA . SER A 1 151 ? -18.398 5.254 56.651 1.00 79.25 151 SER A CA 1
ATOM 1196 C C . SER A 1 151 ? -17.100 5.524 57.406 1.00 79.25 151 SER A C 1
ATOM 1198 O O . SER A 1 151 ? -17.084 5.547 58.639 1.00 79.25 151 SER A O 1
ATOM 1200 N N . VAL A 1 152 ? -16.033 5.808 56.661 1.00 78.00 152 VAL A N 1
ATOM 1201 C CA . VAL A 1 152 ? -14.753 6.232 57.227 1.00 78.00 152 VAL A CA 1
ATOM 1202 C C . VAL A 1 152 ? -14.436 7.658 56.791 1.00 78.00 152 VAL A C 1
ATOM 1204 O O . VAL A 1 152 ? -14.394 7.949 55.598 1.00 78.00 152 VAL A O 1
ATOM 1207 N N . ALA A 1 153 ? -14.249 8.577 57.739 1.00 80.56 153 ALA A N 1
ATOM 1208 C CA . ALA A 1 153 ? -13.977 9.971 57.389 1.00 80.56 153 ALA A CA 1
ATOM 1209 C C . ALA A 1 153 ? -12.505 10.181 56.994 1.00 80.56 153 ALA A C 1
ATOM 1211 O O . ALA A 1 153 ? -12.240 10.763 55.945 1.00 80.56 153 ALA A O 1
ATOM 1212 N N . ALA A 1 154 ? -11.551 9.661 57.768 1.00 77.88 154 ALA A N 1
ATOM 1213 C CA . ALA A 1 154 ? -10.134 9.748 57.432 1.00 77.88 154 ALA A CA 1
ATOM 1214 C C . ALA A 1 154 ? -9.355 8.484 57.815 1.00 77.88 154 ALA A C 1
ATOM 1216 O O . ALA A 1 154 ? -9.418 8.002 58.947 1.00 77.88 154 ALA A O 1
ATOM 1217 N N . LEU A 1 155 ? -8.560 8.001 56.869 1.00 73.25 155 LEU A N 1
ATOM 1218 C CA . LEU A 1 155 ? -7.652 6.865 57.004 1.00 73.25 155 LEU A CA 1
ATOM 1219 C C . LEU A 1 155 ? -6.268 7.309 56.529 1.00 73.25 155 LEU A C 1
ATOM 1221 O O . LEU A 1 155 ? -6.085 7.644 55.357 1.00 73.25 155 LEU A O 1
ATOM 1225 N N . THR A 1 156 ? -5.306 7.389 57.447 1.00 72.69 156 THR A N 1
ATOM 1226 C CA . THR A 1 156 ? -3.963 7.916 57.163 1.00 72.69 156 THR A CA 1
ATOM 1227 C C . THR A 1 156 ? -2.879 6.942 57.606 1.00 72.69 156 THR A C 1
ATOM 1229 O O . THR A 1 156 ? -2.761 6.615 58.789 1.00 72.69 156 THR A O 1
ATOM 1232 N N . TYR A 1 157 ? -2.023 6.536 56.668 1.00 72.06 157 TYR A N 1
ATOM 1233 C CA . TYR A 1 157 ? -0.993 5.524 56.908 1.00 72.06 157 TYR A CA 1
ATOM 1234 C C . TYR A 1 157 ? 0.374 5.939 56.361 1.00 72.06 157 TYR A C 1
ATOM 1236 O O . TYR A 1 157 ? 0.498 6.553 55.297 1.00 72.06 157 TYR A O 1
ATOM 1244 N N . LYS A 1 158 ? 1.448 5.554 57.060 1.00 67.12 158 LYS A N 1
ATOM 1245 C CA . LYS A 1 158 ? 2.822 5.789 56.581 1.00 67.12 158 LYS A CA 1
ATOM 1246 C C . LYS A 1 158 ? 3.428 4.586 55.848 1.00 67.12 158 LYS A C 1
ATOM 1248 O O . LYS A 1 158 ? 4.075 4.798 54.827 1.00 67.12 158 LYS A O 1
ATOM 1253 N N . TYR A 1 159 ? 3.219 3.374 56.357 1.00 62.97 159 TYR A N 1
ATOM 1254 C CA . TYR A 1 159 ? 3.654 2.108 55.759 1.00 62.97 159 TYR A CA 1
ATOM 1255 C C . TYR A 1 159 ? 2.625 1.032 56.099 1.00 62.97 159 TYR A C 1
ATOM 1257 O O . TYR A 1 159 ? 2.334 0.843 57.285 1.00 62.97 159 TYR A O 1
ATOM 1265 N N . LEU A 1 160 ? 2.082 0.357 55.089 1.00 61.88 160 LEU A N 1
ATOM 1266 C CA . LEU A 1 160 ? 1.022 -0.629 55.273 1.00 61.88 160 LEU A CA 1
ATOM 1267 C C . LEU A 1 160 ? 1.274 -1.897 54.446 1.00 61.88 160 LEU A C 1
ATOM 1269 O O . LEU A 1 160 ? 1.620 -1.798 53.267 1.00 61.88 160 LEU A O 1
ATOM 1273 N N . VAL A 1 161 ? 1.084 -3.056 55.082 1.00 59.62 161 VAL A N 1
ATOM 1274 C CA . VAL A 1 161 ? 0.958 -4.368 54.435 1.00 59.62 161 VAL A CA 1
ATOM 1275 C C . VAL A 1 161 ? -0.361 -4.992 54.898 1.00 59.62 161 VAL A C 1
ATOM 1277 O O . VAL A 1 161 ? -0.458 -5.431 56.041 1.00 59.62 161 VAL A O 1
ATOM 1280 N N . GLU A 1 162 ? -1.381 -4.997 54.043 1.00 62.94 162 GLU A N 1
ATOM 1281 C CA . GLU A 1 162 ? -2.723 -5.530 54.349 1.00 62.94 162 GLU A CA 1
ATOM 1282 C C . GLU A 1 162 ? -3.107 -6.638 53.358 1.00 62.94 162 GLU A C 1
ATOM 1284 O O . GLU A 1 162 ? -2.771 -6.561 52.173 1.00 62.94 162 GLU A O 1
ATOM 1289 N N . GLN A 1 163 ? -3.832 -7.665 53.819 1.00 64.62 163 GLN A N 1
ATOM 1290 C CA . GLN A 1 163 ? -4.451 -8.633 52.902 1.00 64.62 163 GLN A CA 1
ATOM 1291 C C . GLN A 1 163 ? -5.818 -8.137 52.404 1.00 64.62 163 GLN A C 1
ATOM 1293 O O . GLN A 1 163 ? -6.014 -8.053 51.194 1.00 64.62 163 GLN A O 1
ATOM 1298 N N . GLN A 1 164 ? -6.746 -7.751 53.291 1.00 72.56 164 GLN A N 1
ATOM 1299 C CA . GLN A 1 164 ? -8.084 -7.294 52.884 1.00 72.56 164 GLN A CA 1
ATOM 1300 C C . GLN A 1 164 ? -8.662 -6.156 53.744 1.00 72.56 164 GLN A C 1
ATOM 1302 O O . GLN A 1 164 ? -8.803 -6.291 54.959 1.00 72.56 164 GLN A O 1
ATOM 1307 N N . LEU A 1 165 ? -9.119 -5.076 53.099 1.00 76.62 165 LEU A N 1
ATOM 1308 C CA . LEU A 1 165 ? -9.886 -3.987 53.724 1.00 76.62 165 LEU A CA 1
ATOM 1309 C C . LEU A 1 165 ? -11.265 -3.855 53.058 1.00 76.62 165 LEU A C 1
ATOM 1311 O O . LEU A 1 165 ? -11.364 -3.635 51.852 1.00 76.62 165 LEU A O 1
ATOM 1315 N N . ILE A 1 166 ? -12.342 -3.973 53.843 1.00 79.25 166 ILE A N 1
ATOM 1316 C CA . ILE A 1 166 ? -13.732 -3.915 53.364 1.00 79.25 166 ILE A CA 1
ATOM 1317 C C . ILE A 1 166 ? -14.483 -2.781 54.064 1.00 79.25 166 ILE A C 1
ATOM 1319 O O . ILE A 1 166 ? -14.697 -2.806 55.277 1.00 79.25 166 ILE A O 1
ATOM 1323 N N . VAL A 1 167 ? -14.959 -1.808 53.287 1.00 79.31 167 VAL A N 1
ATOM 1324 C CA . VAL A 1 167 ? -15.782 -0.692 53.771 1.00 79.31 167 VAL A CA 1
ATOM 1325 C C . VAL A 1 167 ? -17.137 -0.709 53.069 1.00 79.31 167 VAL A C 1
ATOM 1327 O O . VAL A 1 167 ? -17.238 -0.519 51.857 1.00 79.31 167 VAL A O 1
ATOM 1330 N N . SER A 1 168 ? -18.215 -0.910 53.826 1.00 80.62 168 SER A N 1
ATOM 1331 C CA . SER A 1 168 ? -19.581 -0.915 53.276 1.00 80.62 168 SER A CA 1
ATOM 1332 C C . SER A 1 168 ? -20.140 0.502 53.046 1.00 80.62 168 SER A C 1
ATOM 1334 O O . SER A 1 168 ? -21.021 0.705 52.206 1.00 80.62 168 SER A O 1
ATOM 1336 N N . GLY A 1 169 ? -19.644 1.507 53.775 1.00 80.69 169 GLY A N 1
ATOM 1337 C CA . GLY A 1 169 ? -20.004 2.916 53.601 1.00 80.69 169 GLY A CA 1
ATOM 1338 C C . GLY A 1 169 ? -19.115 3.674 52.610 1.00 80.69 169 GLY A C 1
ATOM 1339 O O . GLY A 1 169 ? -18.517 3.097 51.703 1.00 80.69 169 GLY A O 1
ATOM 1340 N N . SER A 1 170 ? -19.073 5.001 52.759 1.00 79.50 170 SER A N 1
ATOM 1341 C CA . SER A 1 170 ? -18.202 5.877 51.960 1.00 79.50 170 SER A CA 1
ATOM 1342 C C . SER A 1 170 ? -16.899 6.172 52.700 1.00 79.50 170 SER A C 1
ATOM 1344 O O . SER A 1 170 ? -16.889 6.229 53.930 1.00 79.50 170 SER A O 1
ATOM 1346 N N . VAL A 1 171 ? -15.828 6.437 51.954 1.00 78.69 171 VAL A N 1
ATOM 1347 C CA . VAL A 1 171 ? -14.546 6.904 52.498 1.00 78.69 171 VAL A CA 1
ATOM 1348 C C . VAL A 1 171 ? -14.336 8.357 52.079 1.00 78.69 171 VAL A C 1
ATOM 1350 O O . VAL A 1 171 ? -14.298 8.654 50.887 1.00 78.69 171 VAL A O 1
ATOM 1353 N N . ALA A 1 172 ? -14.248 9.295 53.022 1.00 81.12 172 ALA A N 1
ATOM 1354 C CA . ALA A 1 172 ? -14.084 10.706 52.658 1.00 81.12 172 ALA A CA 1
ATOM 1355 C C . ALA A 1 172 ? -12.633 11.022 52.259 1.00 81.12 172 ALA A C 1
ATOM 1357 O O . ALA A 1 172 ? -12.406 11.593 51.194 1.00 81.12 172 ALA A O 1
ATOM 1358 N N . ALA A 1 173 ? -11.647 10.600 53.048 1.00 79.06 173 ALA A N 1
ATOM 1359 C CA . ALA A 1 173 ? -10.241 10.782 52.711 1.00 79.06 173 ALA A CA 1
ATOM 1360 C C . ALA A 1 173 ? -9.411 9.547 53.053 1.00 79.06 173 ALA A C 1
ATOM 1362 O O . ALA A 1 173 ? -9.480 9.009 54.162 1.00 79.06 173 ALA A O 1
ATOM 1363 N N . LEU A 1 174 ? -8.591 9.137 52.094 1.00 74.69 174 LEU A N 1
ATOM 1364 C CA . LEU A 1 174 ? -7.723 7.983 52.213 1.00 74.69 174 LEU A CA 1
ATOM 1365 C C . LEU A 1 174 ? -6.324 8.356 51.696 1.00 74.69 174 LEU A C 1
ATOM 1367 O O . LEU A 1 174 ? -6.154 8.691 50.521 1.00 74.69 174 LEU A O 1
ATOM 1371 N N . ALA A 1 175 ? -5.337 8.389 52.596 1.00 73.81 175 ALA A N 1
ATOM 1372 C CA . ALA A 1 175 ? -4.012 8.942 52.316 1.00 73.81 175 ALA A CA 1
ATOM 1373 C C . ALA A 1 175 ? -2.876 8.028 52.799 1.00 73.81 175 ALA A C 1
ATOM 1375 O O . ALA A 1 175 ? -2.758 7.743 53.995 1.00 73.81 175 ALA A O 1
ATOM 1376 N N . TYR A 1 176 ? -1.979 7.637 51.886 1.00 72.31 176 TYR A N 1
ATOM 1377 C CA . TYR A 1 176 ? -0.857 6.745 52.205 1.00 72.31 176 TYR A CA 1
ATOM 1378 C C . TYR A 1 176 ? 0.476 7.215 51.618 1.00 72.31 176 TYR A C 1
ATOM 1380 O O . TYR A 1 176 ? 0.547 7.890 50.590 1.00 72.31 176 TYR A O 1
ATOM 1388 N N . LYS A 1 177 ? 1.587 6.809 52.245 1.00 67.38 177 LYS A N 1
ATOM 1389 C CA . LYS A 1 177 ? 2.936 7.067 51.709 1.00 67.38 177 LYS A CA 1
ATOM 1390 C C . LYS A 1 177 ? 3.535 5.866 50.963 1.00 67.38 177 LYS A C 1
ATOM 1392 O O . LYS A 1 177 ? 4.172 6.088 49.935 1.00 67.38 177 LYS A O 1
ATOM 1397 N N . TYR A 1 178 ? 3.328 4.650 51.470 1.00 62.84 178 TYR A N 1
ATOM 1398 C CA . TYR A 1 178 ? 3.769 3.377 50.885 1.00 62.84 178 TYR A CA 1
ATOM 1399 C C . TYR A 1 178 ? 2.751 2.282 51.244 1.00 62.84 178 TYR A C 1
ATOM 1401 O O . TYR A 1 178 ? 2.498 2.085 52.436 1.00 62.84 178 TYR A O 1
ATOM 1409 N N . LEU A 1 179 ? 2.188 1.587 50.252 1.00 62.81 179 LEU A N 1
ATOM 1410 C CA . LEU A 1 179 ? 1.247 0.475 50.453 1.00 62.81 179 LEU A CA 1
ATOM 1411 C C . LEU A 1 179 ? 1.657 -0.745 49.615 1.00 62.81 179 LEU A C 1
ATOM 1413 O O . LEU A 1 179 ? 1.979 -0.597 48.435 1.00 62.81 179 LEU A O 1
ATOM 1417 N N . VAL A 1 180 ? 1.621 -1.925 50.242 1.00 60.16 180 VAL A N 1
ATOM 1418 C CA . VAL A 1 180 ? 1.637 -3.239 49.584 1.00 60.16 180 VAL A CA 1
ATOM 1419 C C . VAL A 1 180 ? 0.381 -3.991 50.032 1.00 60.16 180 VAL A C 1
ATOM 1421 O O . VAL A 1 180 ? 0.312 -4.411 51.184 1.00 60.16 180 VAL A O 1
ATOM 1424 N N . GLY A 1 181 ? -0.625 -4.112 49.167 1.00 61.22 181 GLY A N 1
ATOM 1425 C CA . GLY A 1 181 ? -1.935 -4.685 49.517 1.00 61.22 181 GLY A CA 1
ATOM 1426 C C . GLY A 1 181 ? -2.394 -5.782 48.551 1.00 61.22 181 GLY A C 1
ATOM 1427 O O . GLY A 1 181 ? -2.025 -5.759 47.375 1.00 61.22 181 GLY A O 1
ATOM 1428 N N . GLN A 1 182 ? -3.192 -6.749 49.020 1.00 63.59 182 GLN A N 1
ATOM 1429 C CA . GLN A 1 182 ? -3.874 -7.700 48.123 1.00 63.59 182 GLN A CA 1
ATOM 1430 C C . GLN A 1 182 ? -5.210 -7.136 47.611 1.00 63.59 182 GLN A C 1
ATOM 1432 O O . GLN A 1 182 ? -5.388 -7.066 46.396 1.00 63.59 182 GLN A O 1
ATOM 1437 N N . GLN A 1 183 ? -6.137 -6.714 48.486 1.00 72.31 183 GLN A N 1
ATOM 1438 C CA . GLN A 1 183 ? -7.464 -6.273 48.034 1.00 72.31 183 GLN A CA 1
ATOM 1439 C C . GLN A 1 183 ? -8.142 -5.208 48.923 1.00 72.31 183 GLN A C 1
ATOM 1441 O O . GLN A 1 183 ? -8.319 -5.406 50.126 1.00 72.31 183 GLN A O 1
ATOM 1446 N N . LEU A 1 184 ? -8.631 -4.122 48.313 1.00 76.56 184 LEU A N 1
ATOM 1447 C CA . LEU A 1 184 ? -9.451 -3.081 48.958 1.00 76.56 184 LEU A CA 1
ATOM 1448 C C . LEU A 1 184 ? -10.840 -2.999 48.298 1.00 76.56 184 LEU A C 1
ATOM 1450 O O . LEU A 1 184 ? -10.953 -2.778 47.093 1.00 76.56 184 LEU A O 1
ATOM 1454 N N . ILE A 1 185 ? -11.912 -3.154 49.083 1.00 77.62 185 ILE A N 1
ATOM 1455 C CA . ILE A 1 185 ? -13.307 -3.126 48.609 1.00 77.62 185 ILE A CA 1
ATOM 1456 C C . ILE A 1 185 ? -14.083 -2.004 49.306 1.00 77.62 185 ILE A C 1
ATOM 1458 O O . ILE A 1 185 ? -14.269 -2.020 50.524 1.00 77.62 185 ILE A O 1
ATOM 1462 N N . VAL A 1 186 ? -14.616 -1.058 48.528 1.00 77.88 186 VAL A N 1
ATOM 1463 C CA . VAL A 1 186 ? -15.467 0.037 49.022 1.00 77.88 186 VAL A CA 1
ATOM 1464 C C . VAL A 1 186 ? -16.833 0.001 48.337 1.00 77.88 186 VAL A C 1
ATOM 1466 O O . VAL A 1 186 ? -16.961 0.250 47.139 1.00 77.88 186 VAL A O 1
ATOM 1469 N N . SER A 1 187 ? -17.893 -0.252 49.104 1.00 77.88 187 SER A N 1
ATOM 1470 C CA . SER A 1 187 ? -19.247 -0.456 48.557 1.00 77.88 187 SER A CA 1
ATOM 1471 C C . SER A 1 187 ? -19.979 0.838 48.173 1.00 77.88 187 SER A C 1
ATOM 1473 O O . SER A 1 187 ? -20.980 0.794 47.453 1.00 77.88 187 SER A O 1
ATOM 1475 N N . ARG A 1 188 ? -19.535 2.013 48.641 1.00 81.38 188 ARG A N 1
ATOM 1476 C CA . ARG A 1 188 ? -20.072 3.313 48.191 1.00 81.38 188 ARG A CA 1
ATOM 1477 C C . ARG A 1 188 ? -19.023 4.114 47.425 1.00 81.38 188 ARG A C 1
ATOM 1479 O O . ARG A 1 188 ? -18.592 3.674 46.365 1.00 81.38 188 ARG A O 1
ATOM 1486 N N . SER A 1 189 ? -18.694 5.316 47.888 1.00 80.19 189 SER A N 1
ATOM 1487 C CA . SER A 1 189 ? -17.849 6.263 47.157 1.00 80.19 189 SER A CA 1
ATOM 1488 C C . SER A 1 189 ? -16.611 6.634 47.959 1.00 80.19 189 SER A C 1
ATOM 1490 O O . SER A 1 189 ? -16.668 6.679 49.189 1.00 80.19 189 SER A O 1
ATOM 1492 N N . ILE A 1 190 ? -15.535 6.972 47.252 1.00 78.56 190 ILE A N 1
ATOM 1493 C CA . ILE A 1 190 ? -14.330 7.574 47.825 1.00 78.56 190 ILE A CA 1
ATOM 1494 C C . ILE A 1 190 ? -14.277 9.039 47.382 1.00 78.56 190 ILE A C 1
ATOM 1496 O O . ILE A 1 190 ? -14.331 9.318 46.185 1.00 78.56 190 ILE A O 1
ATOM 1500 N N . ALA A 1 191 ? -14.216 9.997 48.309 1.00 81.31 191 ALA A N 1
ATOM 1501 C CA . ALA A 1 191 ? -14.157 11.410 47.919 1.00 81.31 191 ALA A CA 1
ATOM 1502 C C . ALA A 1 191 ? -12.733 11.827 47.514 1.00 81.31 191 ALA A C 1
ATOM 1504 O O . ALA A 1 191 ? -12.551 12.391 46.438 1.00 81.31 191 ALA A O 1
ATOM 1505 N N . ALA A 1 192 ? -11.716 11.494 48.308 1.00 78.88 192 ALA A N 1
ATOM 1506 C CA . ALA A 1 192 ? -10.327 11.779 47.965 1.00 78.88 192 ALA A CA 1
ATOM 1507 C C . ALA A 1 192 ? -9.407 10.611 48.302 1.00 78.88 192 ALA A C 1
ATOM 1509 O O . ALA A 1 192 ? -9.446 10.061 49.406 1.00 78.88 192 ALA A O 1
ATOM 1510 N N . LEU A 1 193 ? -8.548 10.276 47.346 1.00 74.88 193 LEU A N 1
ATOM 1511 C CA . LEU A 1 193 ? -7.639 9.152 47.431 1.00 74.88 193 LEU A CA 1
ATOM 1512 C C . LEU A 1 193 ? -6.242 9.579 46.950 1.00 74.88 193 LEU A C 1
ATOM 1514 O O . LEU A 1 193 ? -6.078 9.980 45.798 1.00 74.88 193 LEU A O 1
ATOM 1518 N N . THR A 1 194 ? -5.251 9.599 47.850 1.00 73.31 194 THR A N 1
ATOM 1519 C CA . THR A 1 194 ? -3.930 10.213 47.587 1.00 73.31 194 THR A CA 1
ATOM 1520 C C . THR A 1 194 ? -2.766 9.337 48.048 1.00 73.31 194 THR A C 1
ATOM 1522 O O . THR A 1 194 ? -2.685 8.988 49.227 1.00 73.31 194 THR A O 1
ATOM 1525 N N . TYR A 1 195 ? -1.803 9.053 47.158 1.00 72.00 195 TYR A N 1
ATOM 1526 C CA . TYR A 1 195 ? -0.630 8.237 47.508 1.00 72.00 195 TYR A CA 1
ATOM 1527 C C . TYR A 1 195 ? 0.686 8.686 46.860 1.00 72.00 195 TYR A C 1
ATOM 1529 O O . TYR A 1 195 ? 0.722 9.409 45.863 1.00 72.00 195 TYR A O 1
ATOM 1537 N N . LYS A 1 196 ? 1.813 8.209 47.411 1.00 66.56 196 LYS A N 1
ATOM 1538 C CA . LYS A 1 196 ? 3.160 8.463 46.865 1.00 66.56 196 LYS A CA 1
ATOM 1539 C C . LYS A 1 196 ? 3.772 7.267 46.116 1.00 66.56 196 LYS A C 1
ATOM 1541 O O . LYS A 1 196 ? 4.409 7.506 45.091 1.00 66.56 196 LYS A O 1
ATOM 1546 N N . TYR A 1 197 ? 3.592 6.044 46.621 1.00 61.25 197 TYR A N 1
ATOM 1547 C CA . TYR A 1 197 ? 4.059 4.778 46.034 1.00 61.25 197 TYR A CA 1
ATOM 1548 C C . TYR A 1 197 ? 3.071 3.657 46.392 1.00 61.25 197 TYR A C 1
ATOM 1550 O O . TYR A 1 197 ? 2.748 3.512 47.574 1.00 61.25 197 TYR A O 1
ATOM 1558 N N . LEU A 1 198 ? 2.615 2.880 45.410 1.00 59.75 198 LEU A N 1
ATOM 1559 C CA . LEU A 1 198 ? 1.623 1.817 45.598 1.00 59.75 198 LEU A CA 1
ATOM 1560 C C . LEU A 1 198 ? 1.993 0.562 44.794 1.00 59.75 198 LEU A C 1
ATOM 1562 O O . LEU A 1 198 ? 2.373 0.680 43.627 1.00 59.75 198 LEU A O 1
ATOM 1566 N N . VAL A 1 199 ? 1.858 -0.606 45.431 1.00 56.91 199 VAL A N 1
ATOM 1567 C CA . VAL A 1 199 ? 1.828 -1.932 44.797 1.00 56.91 199 VAL A CA 1
ATOM 1568 C C . VAL A 1 199 ? 0.604 -2.672 45.341 1.00 56.91 199 VAL A C 1
ATOM 1570 O O . VAL A 1 199 ? 0.644 -3.195 46.452 1.00 56.91 199 VAL A O 1
ATOM 1573 N N . GLU A 1 200 ? -0.502 -2.681 44.604 1.00 60.69 200 GLU A N 1
ATOM 1574 C CA . GLU A 1 200 ? -1.761 -3.306 45.037 1.00 60.69 200 GLU A CA 1
ATOM 1575 C C . GLU A 1 200 ? -2.267 -4.272 43.954 1.00 60.69 200 GLU A C 1
ATOM 1577 O O . GLU A 1 200 ? -2.121 -3.994 42.760 1.00 60.69 200 GLU A O 1
ATOM 1582 N N . GLN A 1 201 ? -2.798 -5.440 44.341 1.00 60.66 201 GLN A N 1
ATOM 1583 C CA . GLN A 1 201 ? -3.305 -6.408 43.356 1.00 60.66 201 GLN A CA 1
ATOM 1584 C C . GLN A 1 201 ? -4.698 -6.016 42.832 1.00 60.66 201 GLN A C 1
ATOM 1586 O O . GLN A 1 201 ? -4.885 -6.022 41.616 1.00 60.66 201 GLN A O 1
ATOM 1591 N N . GLN A 1 202 ? -5.655 -5.650 43.701 1.00 69.50 202 GLN A N 1
ATOM 1592 C CA . GLN A 1 202 ? -7.016 -5.264 43.286 1.00 69.50 202 GLN A CA 1
ATOM 1593 C C . GLN A 1 202 ? -7.682 -4.181 44.162 1.00 69.50 202 GLN A C 1
ATOM 1595 O O . GLN A 1 202 ? -7.840 -4.361 45.369 1.00 69.50 202 GLN A O 1
ATOM 1600 N N . LEU A 1 203 ? -8.208 -3.115 43.543 1.00 75.75 203 LEU A N 1
ATOM 1601 C CA . LEU A 1 203 ? -9.076 -2.110 44.187 1.00 75.75 203 LEU A CA 1
ATOM 1602 C C . LEU A 1 203 ? -10.470 -2.102 43.532 1.00 75.75 203 LEU A C 1
ATOM 1604 O O . LEU A 1 203 ? -10.600 -1.895 42.326 1.00 75.75 203 LEU A O 1
ATOM 1608 N N . ILE A 1 204 ? -11.531 -2.311 44.321 1.00 75.44 204 ILE A N 1
ATOM 1609 C CA . ILE A 1 204 ? -12.924 -2.391 43.843 1.00 75.44 204 ILE A CA 1
ATOM 1610 C C . ILE A 1 204 ? -13.784 -1.322 44.526 1.00 75.44 204 ILE A C 1
ATOM 1612 O O . ILE A 1 204 ? -13.947 -1.319 45.747 1.00 75.44 204 ILE A O 1
ATOM 1616 N N . VAL A 1 205 ? -14.398 -0.437 43.733 1.00 75.69 205 VAL A N 1
ATOM 1617 C CA . VAL A 1 205 ? -15.289 0.631 44.219 1.00 75.69 205 VAL A CA 1
ATOM 1618 C C . VAL A 1 205 ? -16.657 0.562 43.533 1.00 75.69 205 VAL A C 1
ATOM 1620 O O . VAL A 1 205 ? -16.783 0.782 42.326 1.00 75.69 205 VAL A O 1
ATOM 1623 N N . SER A 1 206 ? -17.723 0.322 44.301 1.00 73.62 206 SER A N 1
ATOM 1624 C CA . SER A 1 206 ? -19.064 0.066 43.738 1.00 73.62 206 SER A CA 1
ATOM 1625 C C . SER A 1 206 ? -19.857 1.322 43.344 1.00 73.62 206 SER A C 1
ATOM 1627 O O . SER A 1 206 ? -20.880 1.218 42.663 1.00 73.62 206 SER A O 1
ATOM 1629 N N . ARG A 1 207 ? -19.443 2.536 43.739 1.00 78.31 207 ARG A N 1
ATOM 1630 C CA . ARG A 1 207 ? -20.002 3.788 43.187 1.00 78.31 207 ARG A CA 1
ATOM 1631 C C . ARG A 1 207 ? -18.936 4.621 42.484 1.00 78.31 207 ARG A C 1
ATOM 1633 O O . ARG A 1 207 ? -18.620 4.333 41.336 1.00 78.31 207 ARG A O 1
ATOM 1640 N N . SER A 1 208 ? -18.449 5.689 43.107 1.00 78.56 208 SER A N 1
ATOM 1641 C CA . SER A 1 208 ? -17.657 6.712 42.417 1.00 78.56 208 SER A CA 1
ATOM 1642 C C . SER A 1 208 ? -16.443 7.142 43.223 1.00 78.56 208 SER A C 1
ATOM 1644 O O . SER A 1 208 ? -16.491 7.155 44.453 1.00 78.56 208 SER A O 1
ATOM 1646 N N . ILE A 1 209 ? -15.397 7.564 42.516 1.00 77.12 209 ILE A N 1
ATOM 1647 C CA . ILE A 1 209 ? -14.232 8.236 43.093 1.00 77.12 209 ILE A CA 1
ATOM 1648 C C . ILE A 1 209 ? -14.267 9.697 42.636 1.00 77.12 209 ILE A C 1
ATOM 1650 O O . ILE A 1 209 ? -14.336 9.960 41.436 1.00 77.12 209 ILE A O 1
ATOM 1654 N N . ALA A 1 210 ? -14.275 10.662 43.557 1.00 80.62 210 ALA A N 1
ATOM 1655 C CA . ALA A 1 210 ? -14.307 12.072 43.155 1.00 80.62 210 ALA A CA 1
ATOM 1656 C C . ALA A 1 210 ? -12.913 12.569 42.733 1.00 80.62 210 ALA A C 1
ATOM 1658 O O . ALA A 1 210 ? -12.773 13.114 41.642 1.00 80.62 210 ALA A O 1
ATOM 1659 N N . ALA A 1 211 ? -11.874 12.323 43.529 1.00 77.62 211 ALA A N 1
ATOM 1660 C CA . ALA A 1 211 ? -10.510 12.706 43.177 1.00 77.62 211 ALA A CA 1
ATOM 1661 C C . ALA A 1 211 ? -9.499 11.613 43.517 1.00 77.62 211 ALA A C 1
ATOM 1663 O O . ALA A 1 211 ? -9.512 11.048 44.614 1.00 77.62 211 ALA A O 1
ATOM 1664 N N . LEU A 1 212 ? -8.604 11.363 42.566 1.00 73.69 212 LEU A N 1
ATOM 1665 C CA . LEU A 1 212 ? -7.625 10.296 42.631 1.00 73.69 212 LEU A CA 1
ATOM 1666 C C . LEU A 1 212 ? -6.260 10.805 42.126 1.00 73.69 212 LEU A C 1
ATOM 1668 O O . LEU A 1 212 ? -6.141 11.217 40.970 1.00 73.69 212 LEU A O 1
ATOM 1672 N N . ALA A 1 213 ? -5.248 10.852 43.005 1.00 71.38 213 ALA A N 1
ATOM 1673 C CA . ALA A 1 213 ? -3.968 11.520 42.722 1.00 71.38 213 ALA A CA 1
ATOM 1674 C C . ALA A 1 213 ? -2.732 10.756 43.240 1.00 71.38 213 ALA A C 1
ATOM 1676 O O . ALA A 1 213 ? -2.626 10.464 44.436 1.00 71.38 213 ALA A O 1
ATOM 1677 N N . TYR A 1 214 ? -1.747 10.504 42.360 1.00 71.38 214 TYR A N 1
ATOM 1678 C CA . TYR A 1 214 ? -0.544 9.724 42.704 1.00 71.38 214 TYR A CA 1
ATOM 1679 C C . TYR A 1 214 ? 0.750 10.177 42.008 1.00 71.38 214 TYR A C 1
ATOM 1681 O O . TYR A 1 214 ? 0.747 10.889 41.001 1.00 71.38 214 TYR A O 1
ATOM 1689 N N . LYS A 1 215 ? 1.899 9.708 42.527 1.00 65.19 215 LYS A N 1
ATOM 1690 C CA . LYS A 1 215 ? 3.239 9.994 41.974 1.00 65.19 215 LYS A CA 1
ATOM 1691 C C . LYS A 1 215 ? 3.887 8.826 41.208 1.00 65.19 215 LYS A C 1
ATOM 1693 O O . LYS A 1 215 ? 4.531 9.104 40.199 1.00 65.19 215 LYS A O 1
ATOM 1698 N N . TYR A 1 216 ? 3.738 7.584 41.680 1.00 59.53 216 TYR A N 1
ATOM 1699 C CA . TYR A 1 216 ? 4.266 6.352 41.070 1.00 59.53 216 TYR A CA 1
ATOM 1700 C C . TYR A 1 216 ? 3.323 5.178 41.386 1.00 59.53 216 TYR A C 1
ATOM 1702 O O . TYR A 1 216 ? 3.000 4.990 42.562 1.00 59.53 216 TYR A O 1
ATOM 1710 N N . LEU A 1 217 ? 2.907 4.410 40.375 1.00 57.47 217 LEU A N 1
ATOM 1711 C CA . LEU A 1 217 ? 1.924 3.326 40.505 1.00 57.47 217 LEU A CA 1
ATOM 1712 C C . LEU A 1 217 ? 2.375 2.057 39.763 1.00 57.47 217 LEU A C 1
ATOM 1714 O O . LEU A 1 217 ? 2.838 2.160 38.626 1.00 57.47 217 LEU A O 1
ATOM 1718 N N . VAL A 1 218 ? 2.216 0.895 40.407 1.00 55.03 218 VAL A N 1
ATOM 1719 C CA . VAL A 1 218 ? 2.254 -0.441 39.788 1.00 55.03 218 VAL A CA 1
ATOM 1720 C C . VAL A 1 218 ? 1.052 -1.228 40.326 1.00 55.03 218 VAL A C 1
ATOM 1722 O O . VAL A 1 218 ? 1.102 -1.724 41.449 1.00 55.03 218 VAL A O 1
ATOM 1725 N N . GLU A 1 219 ? -0.034 -1.313 39.560 1.00 59.16 219 GLU A N 1
ATOM 1726 C CA . GLU A 1 219 ? -1.254 -2.062 39.925 1.00 59.16 219 GLU A CA 1
ATOM 1727 C C . GLU A 1 219 ? -1.540 -3.187 38.917 1.00 59.16 219 GLU A C 1
ATOM 1729 O O . GLU A 1 219 ? -1.193 -3.079 37.736 1.00 59.16 219 GLU A O 1
ATOM 1734 N N . GLN A 1 220 ? -2.193 -4.267 39.373 1.00 58.47 220 GLN A N 1
ATOM 1735 C CA . GLN A 1 220 ? -2.719 -5.304 38.473 1.00 58.47 220 GLN A CA 1
ATOM 1736 C C . GLN A 1 220 ? -4.136 -4.975 37.962 1.00 58.47 220 GLN A C 1
ATOM 1738 O O . GLN A 1 220 ? -4.334 -5.045 36.751 1.00 58.47 220 GLN A O 1
ATOM 1743 N N . GLN A 1 221 ? -5.099 -4.589 38.822 1.00 66.44 221 GLN A N 1
ATOM 1744 C CA . GLN A 1 221 ? -6.482 -4.265 38.408 1.00 66.44 221 GLN A CA 1
ATOM 1745 C C . GLN A 1 221 ? -7.220 -3.231 39.300 1.00 66.44 221 GLN A C 1
ATOM 1747 O O . GLN A 1 221 ? -7.380 -3.449 40.502 1.00 66.44 221 GLN A O 1
ATOM 1752 N N . LEU A 1 222 ? -7.809 -2.184 38.699 1.00 73.19 222 LEU A N 1
ATOM 1753 C CA . LEU A 1 222 ? -8.729 -1.225 39.352 1.00 73.19 222 LEU A CA 1
ATOM 1754 C C . LEU A 1 222 ? -10.132 -1.277 38.716 1.00 73.19 222 LEU A C 1
ATOM 1756 O O . LEU A 1 222 ? -10.284 -1.088 37.510 1.00 73.19 222 LEU A O 1
ATOM 1760 N N . ILE A 1 223 ? -11.179 -1.508 39.521 1.00 71.31 223 ILE A N 1
ATOM 1761 C CA . ILE A 1 223 ? -12.573 -1.650 39.058 1.00 71.31 223 ILE A CA 1
ATOM 1762 C C . ILE A 1 223 ? -13.481 -0.614 39.735 1.00 71.31 223 ILE A C 1
ATOM 1764 O O . ILE A 1 223 ? -13.691 -0.644 40.949 1.00 71.31 223 ILE A O 1
ATOM 1768 N N . VAL A 1 224 ? -14.099 0.270 38.943 1.00 72.06 224 VAL A N 1
ATOM 1769 C CA . VAL A 1 224 ? -15.029 1.310 39.424 1.00 72.06 224 VAL A CA 1
ATOM 1770 C C . VAL A 1 224 ? -16.387 1.208 38.723 1.00 72.06 224 VAL A C 1
ATOM 1772 O O . VAL A 1 224 ? -16.508 1.412 37.518 1.00 72.06 224 VAL A O 1
ATOM 1775 N N . SER A 1 225 ? -17.455 0.960 39.485 1.00 70.00 225 SER A N 1
ATOM 1776 C CA . SER A 1 225 ? -18.788 0.649 38.927 1.00 70.00 225 SER A CA 1
ATOM 1777 C C . SER A 1 225 ? -19.622 1.857 38.455 1.00 70.00 225 SER A C 1
ATOM 1779 O O . SER A 1 225 ? -20.620 1.680 37.757 1.00 70.00 225 SER A O 1
ATOM 1781 N N . ARG A 1 226 ? -19.295 3.103 38.827 1.00 74.00 226 ARG A N 1
ATOM 1782 C CA . ARG A 1 226 ? -19.912 4.305 38.220 1.00 74.00 226 ARG A CA 1
ATOM 1783 C C . ARG A 1 226 ? -18.876 5.198 37.554 1.00 74.00 226 ARG A C 1
ATOM 1785 O O . ARG A 1 226 ? -18.632 5.037 36.368 1.00 74.00 226 ARG A O 1
ATOM 1792 N N . SER A 1 227 ? -18.330 6.183 38.257 1.00 76.19 227 SER A N 1
ATOM 1793 C CA . SER A 1 227 ? -17.583 7.263 37.599 1.00 76.19 227 SER A CA 1
ATOM 1794 C C . SER A 1 227 ? -16.409 7.750 38.431 1.00 76.19 227 SER A C 1
ATOM 1796 O O . SER A 1 227 ? -16.495 7.759 39.661 1.00 76.19 227 SER A O 1
ATOM 1798 N N . ILE A 1 228 ? -15.367 8.214 37.743 1.00 74.81 228 ILE A N 1
ATOM 1799 C CA . ILE A 1 228 ? -14.231 8.938 38.321 1.00 74.81 228 ILE A CA 1
ATOM 1800 C C . ILE A 1 228 ? -14.332 10.399 37.869 1.00 74.81 228 ILE A C 1
ATOM 1802 O O . ILE A 1 228 ? -14.418 10.660 36.669 1.00 74.81 228 ILE A O 1
ATOM 1806 N N . ALA A 1 229 ? -14.371 11.366 38.791 1.00 79.00 229 ALA A N 1
ATOM 1807 C CA . ALA A 1 229 ? -14.473 12.772 38.382 1.00 79.00 229 ALA A CA 1
ATOM 1808 C C . ALA A 1 229 ? -13.111 13.328 37.930 1.00 79.00 229 ALA A C 1
ATOM 1810 O O . ALA A 1 229 ? -13.017 13.862 36.830 1.00 79.00 229 ALA A O 1
ATOM 1811 N N . ALA A 1 230 ? -12.044 13.143 38.709 1.00 75.12 230 ALA A N 1
ATOM 1812 C CA . ALA A 1 230 ? -10.706 13.588 38.324 1.00 75.12 230 ALA A CA 1
ATOM 1813 C C . ALA A 1 230 ? -9.627 12.563 38.670 1.00 75.12 230 ALA A C 1
ATOM 1815 O O . ALA A 1 230 ? -9.596 12.024 39.780 1.00 75.12 230 ALA A O 1
ATOM 1816 N N . LEU A 1 231 ? -8.723 12.349 37.715 1.00 72.25 231 LEU A N 1
ATOM 1817 C CA . LEU A 1 231 ? -7.656 11.368 37.802 1.00 72.25 231 LEU A CA 1
ATOM 1818 C C . LEU A 1 231 ? -6.327 11.958 37.290 1.00 72.25 231 LEU A C 1
ATOM 1820 O O . LEU A 1 231 ? -6.234 12.363 36.127 1.00 72.25 231 LEU A O 1
ATOM 1824 N N . ALA A 1 232 ? -5.312 12.057 38.160 1.00 69.94 232 ALA A N 1
ATOM 1825 C CA . ALA A 1 232 ? -4.060 12.771 37.865 1.00 69.94 232 ALA A CA 1
ATOM 1826 C C . ALA A 1 232 ? -2.787 12.035 38.334 1.00 69.94 232 ALA A C 1
ATOM 1828 O O . ALA A 1 232 ? -2.655 11.693 39.514 1.00 69.94 232 ALA A O 1
ATOM 1829 N N . TYR A 1 233 ? -1.802 11.874 37.432 1.00 71.00 233 TYR A N 1
ATOM 1830 C CA . TYR A 1 233 ? -0.577 11.098 37.703 1.00 71.00 233 TYR A CA 1
ATOM 1831 C C . TYR A 1 233 ? 0.710 11.635 37.050 1.00 71.00 233 TYR A C 1
ATOM 1833 O O . TYR A 1 233 ? 0.690 12.396 36.080 1.00 71.00 233 TYR A O 1
ATOM 1841 N N . LYS A 1 234 ? 1.870 11.177 37.557 1.00 63.88 234 LYS A N 1
ATOM 1842 C CA . LYS A 1 234 ? 3.208 11.517 37.025 1.00 63.88 234 LYS A CA 1
ATOM 1843 C C . LYS A 1 234 ? 3.908 10.380 36.254 1.00 63.88 234 LYS A C 1
ATOM 1845 O O . LYS A 1 234 ? 4.576 10.694 35.270 1.00 63.88 234 LYS A O 1
ATOM 1850 N N . TYR A 1 235 ? 3.769 9.122 36.686 1.00 58.12 235 TYR A N 1
ATOM 1851 C CA . TYR A 1 235 ? 4.339 7.915 36.059 1.00 58.12 235 TYR A CA 1
ATOM 1852 C C . TYR A 1 235 ? 3.415 6.714 36.328 1.00 58.12 235 TYR A C 1
ATOM 1854 O O . TYR A 1 235 ? 3.089 6.484 37.496 1.00 58.12 235 TYR A O 1
ATOM 1862 N N . LEU A 1 236 ? 3.022 5.971 35.288 1.00 55.97 236 LEU A N 1
ATOM 1863 C CA . LEU A 1 236 ? 2.071 4.854 35.373 1.00 55.97 236 LEU A CA 1
ATOM 1864 C C . LEU A 1 236 ? 2.607 3.598 34.666 1.00 55.97 236 LEU A C 1
ATOM 1866 O O . LEU A 1 236 ? 3.097 3.706 33.541 1.00 55.97 236 LEU A O 1
ATOM 1870 N N . VAL A 1 237 ? 2.490 2.440 35.323 1.00 54.09 237 VAL A N 1
ATOM 1871 C CA . VAL A 1 237 ? 2.617 1.101 34.725 1.00 54.09 237 VAL A CA 1
ATOM 1872 C C . VAL A 1 237 ? 1.443 0.263 35.247 1.00 54.09 237 VAL A C 1
ATOM 1874 O O . VAL A 1 237 ? 1.468 -0.168 36.397 1.00 54.09 237 VAL A O 1
ATOM 1877 N N . GLU A 1 238 ? 0.406 0.067 34.433 1.00 57.53 238 GLU A N 1
ATOM 1878 C CA . GLU A 1 238 ? -0.804 -0.701 34.791 1.00 57.53 238 GLU A CA 1
ATOM 1879 C C . GLU A 1 238 ? -1.031 -1.886 33.837 1.00 57.53 238 GLU A C 1
ATOM 1881 O O . GLU A 1 238 ? -0.679 -1.819 32.654 1.00 57.53 238 GLU A O 1
ATOM 1886 N N . GLN A 1 239 ? -1.655 -2.962 34.342 1.00 55.56 239 GLN A N 1
ATOM 1887 C CA . GLN A 1 239 ? -2.164 -4.057 33.504 1.00 55.56 239 GLN A CA 1
ATOM 1888 C C . GLN A 1 239 ? -3.619 -3.828 33.035 1.00 55.56 239 GLN A C 1
ATOM 1890 O O . GLN A 1 239 ? -3.848 -3.957 31.834 1.00 55.56 239 GLN A O 1
ATOM 1895 N N . GLN A 1 240 ? -4.579 -3.464 33.910 1.00 62.50 240 GLN A N 1
ATOM 1896 C CA . GLN A 1 240 ? -5.993 -3.219 33.533 1.00 62.50 240 GLN A CA 1
ATOM 1897 C C . GLN A 1 240 ? -6.762 -2.212 34.434 1.00 62.50 240 GLN A C 1
ATOM 1899 O O . GLN A 1 240 ? -6.886 -2.431 35.639 1.00 62.50 240 GLN A O 1
ATOM 1904 N N . LEU A 1 241 ? -7.419 -1.198 33.846 1.00 68.56 241 LEU A N 1
ATOM 1905 C CA . LEU A 1 241 ? -8.381 -0.291 34.520 1.00 68.56 241 LEU A CA 1
ATOM 1906 C C . LEU A 1 241 ? -9.788 -0.406 33.900 1.00 68.56 241 LEU A C 1
ATOM 1908 O O . LEU A 1 241 ? -9.957 -0.232 32.694 1.00 68.56 241 LEU A O 1
ATOM 1912 N N . ILE A 1 242 ? -10.820 -0.672 34.715 1.00 65.69 242 ILE A N 1
ATOM 1913 C CA . ILE A 1 242 ? -12.213 -0.875 34.270 1.00 65.69 242 ILE A CA 1
ATOM 1914 C C . ILE A 1 242 ? -13.163 0.119 34.954 1.00 65.69 242 ILE A C 1
ATOM 1916 O O . ILE A 1 242 ? -13.355 0.086 36.171 1.00 65.69 242 ILE A O 1
ATOM 1920 N N . VAL A 1 243 ? -13.836 0.968 34.168 1.00 67.12 243 VAL A N 1
ATOM 1921 C CA . VAL A 1 243 ? -14.805 1.970 34.657 1.00 67.12 243 VAL A CA 1
ATOM 1922 C C . VAL A 1 243 ? -16.162 1.829 33.955 1.00 67.12 243 VAL A C 1
ATOM 1924 O O . VAL A 1 243 ? -16.269 2.038 32.750 1.00 67.12 243 VAL A O 1
ATOM 1927 N N . SER A 1 244 ? -17.245 1.556 34.694 1.00 63.44 244 SER A N 1
ATOM 1928 C CA . SER A 1 244 ? -18.548 1.209 34.084 1.00 63.44 244 SER A CA 1
ATOM 1929 C C . SER A 1 244 ? -19.443 2.382 33.636 1.00 63.44 244 SER A C 1
ATOM 1931 O O . SER A 1 244 ? -20.451 2.159 32.965 1.00 63.44 244 SER A O 1
ATOM 1933 N N . ARG A 1 245 ? -19.156 3.647 33.980 1.00 70.19 245 ARG A N 1
ATOM 1934 C CA . ARG A 1 245 ? -19.807 4.818 33.345 1.00 70.19 245 ARG A CA 1
ATOM 1935 C C . ARG A 1 245 ? -18.794 5.783 32.750 1.00 70.19 245 ARG A C 1
ATOM 1937 O O . ARG A 1 245 ? -18.622 5.771 31.541 1.00 70.19 245 ARG A O 1
ATOM 1944 N N . SER A 1 246 ? -18.204 6.691 33.520 1.00 71.50 246 SER A N 1
ATOM 1945 C CA . SER A 1 246 ? -17.508 7.834 32.909 1.00 71.50 246 SER A CA 1
ATOM 1946 C C . SER A 1 246 ? -16.323 8.357 33.705 1.00 71.50 246 SER A C 1
ATOM 1948 O O . SER A 1 246 ? -16.325 8.305 34.934 1.00 71.50 246 SER A O 1
ATOM 1950 N N . ILE A 1 247 ? -15.350 8.918 32.987 1.00 70.75 247 ILE A N 1
ATOM 1951 C CA . ILE A 1 247 ? -14.222 9.674 33.538 1.00 70.75 247 ILE A CA 1
ATOM 1952 C C . ILE A 1 247 ? -14.379 11.133 33.097 1.00 70.75 247 ILE A C 1
ATOM 1954 O O . ILE A 1 247 ? -14.506 11.394 31.902 1.00 70.75 247 ILE A O 1
ATOM 1958 N N . ALA A 1 248 ? -14.417 12.098 34.022 1.00 76.12 248 ALA A N 1
ATOM 1959 C CA . ALA A 1 248 ? -14.572 13.504 33.620 1.00 76.12 248 ALA A CA 1
ATOM 1960 C C . ALA A 1 248 ? -13.236 14.123 33.166 1.00 76.12 248 ALA A C 1
ATOM 1962 O O . ALA A 1 248 ? -13.179 14.738 32.106 1.00 76.12 248 ALA A O 1
ATOM 1963 N N . ALA A 1 249 ? -12.143 13.913 33.900 1.00 71.06 249 ALA A N 1
ATOM 1964 C CA . ALA A 1 249 ? -10.826 14.406 33.496 1.00 71.06 249 ALA A CA 1
ATOM 1965 C C . ALA A 1 249 ? -9.707 13.415 33.820 1.00 71.06 249 ALA A C 1
ATOM 1967 O O . ALA A 1 249 ? -9.635 12.889 34.934 1.00 71.06 249 ALA A O 1
ATOM 1968 N N . LEU A 1 250 ? -8.820 13.215 32.845 1.00 70.12 250 LEU A N 1
ATOM 1969 C CA . LEU A 1 250 ? -7.705 12.280 32.903 1.00 70.12 250 LEU A CA 1
ATOM 1970 C C . LEU A 1 250 ? -6.405 12.972 32.442 1.00 70.12 250 LEU A C 1
ATOM 1972 O O . LEU A 1 250 ? -6.318 13.438 31.305 1.00 70.12 250 LEU A O 1
ATOM 1976 N N . THR A 1 251 ? -5.412 13.118 33.332 1.00 67.88 251 THR A N 1
ATOM 1977 C CA . THR A 1 251 ? -4.195 13.932 33.076 1.00 67.88 251 THR A CA 1
ATOM 1978 C C . THR A 1 251 ? -2.889 13.211 33.444 1.00 67.88 251 THR A C 1
ATOM 1980 O O . THR A 1 251 ? -2.712 12.805 34.597 1.00 67.88 251 THR A O 1
ATOM 1983 N N . TYR A 1 252 ? -1.929 13.141 32.503 1.00 69.56 252 TYR A N 1
ATOM 1984 C CA . TYR A 1 252 ? -0.674 12.375 32.654 1.00 69.56 252 TYR A CA 1
ATOM 1985 C C . TYR A 1 252 ? 0.598 13.048 32.105 1.00 69.56 252 TYR A C 1
ATOM 1987 O O . TYR A 1 252 ? 0.554 13.899 31.215 1.00 69.56 252 TYR A O 1
ATOM 1995 N N . LYS A 1 253 ? 1.776 12.594 32.580 1.00 61.03 253 LYS A N 1
ATOM 1996 C CA . LYS A 1 253 ? 3.103 12.998 32.059 1.00 61.03 253 LYS A CA 1
ATOM 1997 C C . LYS A 1 253 ? 3.858 11.897 31.286 1.00 61.03 253 LYS A C 1
ATOM 1999 O O . LYS A 1 253 ? 4.531 12.247 30.320 1.00 61.03 253 LYS A O 1
ATOM 2004 N N . TYR A 1 254 ? 3.750 10.625 31.686 1.00 56.41 254 TYR A N 1
ATOM 2005 C CA . TY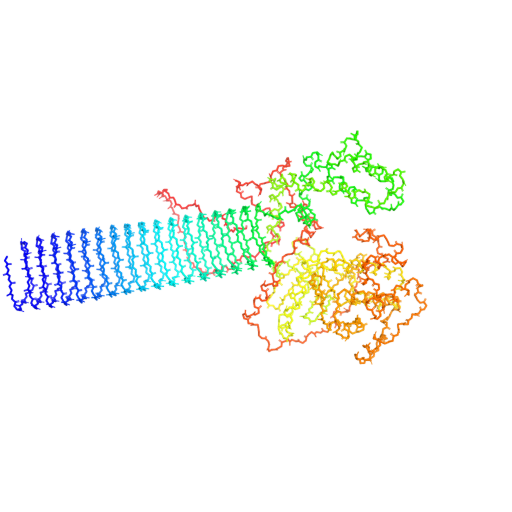R A 1 254 ? 4.356 9.450 31.031 1.00 56.41 254 TYR A CA 1
ATOM 2006 C C . TYR A 1 254 ? 3.456 8.219 31.252 1.00 56.41 254 TYR A C 1
ATOM 2008 O O . TYR A 1 254 ? 3.144 7.936 32.411 1.00 56.41 254 TYR A O 1
ATOM 2016 N N . LEU A 1 255 ? 3.059 7.520 30.180 1.00 54.38 255 LEU A N 1
ATOM 2017 C CA . LEU A 1 255 ? 2.130 6.378 30.219 1.00 54.38 255 LEU A CA 1
ATOM 2018 C C . LEU A 1 255 ? 2.731 5.129 29.554 1.00 54.38 255 LEU A C 1
ATOM 2020 O O . LEU A 1 255 ? 3.239 5.230 28.437 1.00 54.38 255 LEU A O 1
ATOM 2024 N N . VAL A 1 256 ? 2.644 3.978 30.228 1.00 52.38 256 VAL A N 1
ATOM 2025 C CA . VAL A 1 256 ? 2.838 2.637 29.651 1.00 52.38 256 VAL A CA 1
ATOM 2026 C C . VAL A 1 256 ? 1.700 1.753 30.175 1.00 52.38 256 VAL A C 1
ATOM 2028 O O . VAL A 1 256 ? 1.722 1.357 31.340 1.00 52.38 256 VAL A O 1
ATOM 2031 N N . GLU A 1 257 ? 0.694 1.479 29.345 1.00 56.28 257 GLU A N 1
ATOM 2032 C CA . GLU A 1 257 ? -0.488 0.671 29.704 1.00 56.28 257 GLU A CA 1
ATOM 2033 C C . GLU A 1 257 ? -0.642 -0.557 28.790 1.00 56.28 257 GLU A C 1
ATOM 2035 O O . GLU A 1 257 ? -0.280 -0.511 27.609 1.00 56.28 257 GLU A O 1
ATOM 2040 N N . GLN A 1 258 ? -1.223 -1.643 29.326 1.00 53.12 258 GLN A N 1
ATOM 2041 C CA . GLN A 1 258 ? -1.696 -2.779 28.522 1.00 53.12 258 GLN A CA 1
ATOM 2042 C C . GLN A 1 258 ? -3.172 -2.641 28.089 1.00 53.12 258 GLN A C 1
ATOM 2044 O O . GLN A 1 258 ? -3.425 -2.808 26.897 1.00 53.12 258 GLN A O 1
ATOM 2049 N N . GLN A 1 259 ? -4.127 -2.311 28.984 1.00 58.59 259 GLN A N 1
ATOM 2050 C CA . GLN A 1 259 ? -5.563 -2.146 28.647 1.00 58.59 259 GLN A CA 1
ATOM 2051 C C . GLN A 1 259 ? -6.351 -1.168 29.563 1.00 58.59 259 GLN A C 1
ATOM 2053 O O . GLN A 1 259 ? -6.431 -1.385 30.771 1.00 58.59 259 GLN A O 1
ATOM 2058 N N . LEU A 1 260 ? -7.067 -0.186 28.990 1.00 62.47 260 LEU A N 1
ATOM 2059 C CA . LEU A 1 260 ? -8.057 0.672 29.686 1.00 62.47 260 LEU A CA 1
ATOM 2060 C C . LEU A 1 260 ? -9.469 0.482 29.094 1.00 62.47 260 LEU A C 1
ATOM 2062 O O . LEU A 1 260 ? -9.660 0.629 27.889 1.00 62.47 260 LEU A O 1
ATOM 2066 N N . ILE A 1 261 ? -10.477 0.181 29.926 1.00 61.06 261 ILE A N 1
ATOM 2067 C CA . ILE A 1 261 ? -11.868 -0.082 29.508 1.00 61.06 261 ILE A CA 1
ATOM 2068 C C . ILE A 1 261 ? -12.842 0.883 30.203 1.00 61.06 261 ILE A C 1
ATOM 2070 O O . ILE A 1 261 ? -13.034 0.831 31.418 1.00 61.06 261 ILE A O 1
ATOM 2074 N N . VAL A 1 262 ? -13.535 1.724 29.430 1.00 61.31 262 VAL A N 1
ATOM 2075 C CA . VAL A 1 262 ? -14.529 2.693 29.935 1.00 61.31 262 VAL A CA 1
ATOM 2076 C C . VAL A 1 262 ? -15.883 2.497 29.253 1.00 61.31 262 VAL A C 1
ATOM 2078 O O . VAL A 1 262 ? -15.995 2.695 28.050 1.00 61.31 262 VAL A O 1
ATOM 2081 N N . SER A 1 263 ? -16.957 2.193 29.992 1.00 53.97 263 SER A N 1
ATOM 2082 C CA . SER A 1 263 ? -18.245 1.788 29.388 1.00 53.97 263 SER A CA 1
ATOM 2083 C C . SER A 1 263 ? -19.204 2.917 28.950 1.00 53.97 263 SER A C 1
ATOM 2085 O O . SER A 1 263 ? -20.239 2.634 28.346 1.00 53.97 263 SER A O 1
ATOM 2087 N N . ARG A 1 264 ? -18.938 4.204 29.221 1.00 65.00 264 ARG A N 1
ATOM 2088 C CA . ARG A 1 264 ? -19.654 5.325 28.563 1.00 65.00 264 ARG A CA 1
ATOM 2089 C C . ARG A 1 264 ? -18.708 6.376 27.997 1.00 65.00 264 ARG A C 1
ATOM 2091 O O . ARG A 1 264 ? -18.555 6.414 26.789 1.00 65.00 264 ARG A O 1
ATOM 2098 N N . SER A 1 265 ? -18.136 7.282 28.784 1.00 64.75 265 SER A N 1
ATOM 2099 C CA . SER A 1 265 ? -17.466 8.454 28.188 1.00 64.75 265 SER A CA 1
ATOM 2100 C C . SER A 1 265 ? -16.292 8.998 28.988 1.00 64.75 265 SER A C 1
ATOM 2102 O O . SER A 1 265 ? -16.303 8.953 30.219 1.00 64.75 265 SER A O 1
ATOM 2104 N N . VAL A 1 266 ? -15.318 9.568 28.277 1.00 65.31 266 VAL A N 1
ATOM 2105 C CA . VAL A 1 266 ? -14.193 10.334 28.831 1.00 65.31 266 VAL A CA 1
ATOM 2106 C C . VAL A 1 266 ? -14.348 11.792 28.393 1.00 65.31 266 VAL A C 1
ATOM 2108 O O . VAL A 1 266 ? -14.346 12.072 27.200 1.00 65.31 266 VAL A O 1
ATOM 2111 N N . ALA A 1 267 ? -14.528 12.746 29.309 1.00 69.62 267 ALA A N 1
ATOM 2112 C CA . ALA A 1 267 ? -14.730 14.138 28.882 1.00 69.62 267 ALA A CA 1
ATOM 2113 C C . ALA A 1 267 ? -13.416 14.823 28.451 1.00 69.62 267 ALA A C 1
ATOM 2115 O O . ALA A 1 267 ? -13.404 15.482 27.419 1.00 69.62 267 ALA A O 1
ATOM 2116 N N . ALA A 1 268 ? -12.291 14.616 29.140 1.00 64.81 268 ALA A N 1
ATOM 2117 C CA . ALA A 1 268 ? -10.999 15.152 28.697 1.00 64.81 268 ALA A CA 1
ATOM 2118 C C . ALA A 1 268 ? -9.828 14.213 29.009 1.00 64.81 268 ALA A C 1
ATOM 2120 O O . ALA A 1 268 ? -9.715 13.720 30.134 1.00 64.81 268 ALA A O 1
ATOM 2121 N N . LEU A 1 269 ? -8.938 14.025 28.031 1.00 66.19 269 LEU A N 1
ATOM 2122 C CA . LEU A 1 269 ? -7.714 13.230 28.146 1.00 66.19 269 LEU A CA 1
ATOM 2123 C C . LEU A 1 269 ? -6.494 14.035 27.656 1.00 66.19 269 LEU A C 1
ATOM 2125 O O . LEU A 1 269 ? -6.417 14.415 26.489 1.00 66.19 269 LEU A O 1
ATOM 2129 N N . THR A 1 270 ? -5.541 14.317 28.556 1.00 63.91 270 THR A N 1
ATOM 2130 C CA . THR A 1 270 ? -4.360 15.173 28.282 1.00 63.91 270 THR A CA 1
ATOM 2131 C C . THR A 1 270 ? -3.038 14.471 28.619 1.00 63.91 270 THR A C 1
ATOM 2133 O O . THR A 1 270 ? -2.866 14.011 29.753 1.00 63.91 270 THR A O 1
ATOM 2136 N N . TYR A 1 271 ? -2.074 14.433 27.682 1.00 67.69 271 TYR A N 1
ATOM 2137 C CA . TYR A 1 271 ? -0.789 13.731 27.877 1.00 67.69 271 TYR A CA 1
ATOM 2138 C C . TYR A 1 271 ? 0.439 14.346 27.169 1.00 67.69 271 TYR A C 1
ATOM 2140 O O . TYR A 1 271 ? 0.338 15.153 26.245 1.00 67.69 271 TYR A O 1
ATOM 2148 N N . LYS A 1 272 ? 1.648 13.958 27.625 1.00 55.72 272 LYS A N 1
ATOM 2149 C CA . LYS A 1 272 ? 2.950 14.424 27.090 1.00 55.72 272 LYS A CA 1
ATOM 2150 C C . LYS A 1 272 ? 3.733 13.359 26.295 1.00 55.72 272 LYS A C 1
ATOM 2152 O O . LYS A 1 272 ? 4.430 13.742 25.359 1.00 55.72 272 LYS A O 1
ATOM 2157 N N . TYR A 1 273 ? 3.622 12.072 26.644 1.00 53.94 273 TYR A N 1
ATOM 2158 C CA . TYR A 1 273 ? 4.251 10.925 25.961 1.00 53.94 273 TYR A CA 1
ATOM 2159 C C . TYR A 1 273 ? 3.371 9.673 26.149 1.00 53.94 273 TYR A C 1
ATOM 2161 O O . TYR A 1 273 ? 3.071 9.349 27.301 1.00 53.94 273 TYR A O 1
ATOM 2169 N N . LEU A 1 274 ? 2.970 9.004 25.058 1.00 51.12 274 LEU A N 1
ATOM 2170 C CA . LEU A 1 274 ? 2.072 7.836 25.065 1.00 51.12 274 LEU A CA 1
ATOM 2171 C C . LEU A 1 274 ? 2.722 6.618 24.389 1.00 51.12 274 LEU A C 1
ATOM 2173 O O . LEU A 1 274 ? 3.214 6.742 23.266 1.00 51.12 274 LEU A O 1
ATOM 2177 N N . VAL A 1 275 ? 2.697 5.462 25.057 1.00 50.06 275 VAL A N 1
ATOM 2178 C CA . VAL A 1 275 ? 2.976 4.139 24.474 1.00 50.06 275 VAL A CA 1
ATOM 2179 C C . VAL A 1 275 ? 1.887 3.191 24.986 1.00 50.06 275 VAL A C 1
ATOM 2181 O O . VAL A 1 275 ? 1.934 2.775 26.143 1.00 50.06 275 VAL A O 1
ATOM 2184 N N . GLU A 1 276 ? 0.889 2.891 24.155 1.00 53.72 276 GLU A N 1
ATOM 2185 C CA . GLU A 1 276 ? -0.268 2.051 24.520 1.00 53.72 276 GLU A CA 1
ATOM 2186 C C . GLU A 1 276 ? -0.359 0.782 23.662 1.00 53.72 276 GLU A C 1
ATOM 2188 O O . GLU A 1 276 ? -0.032 0.801 22.470 1.00 53.72 276 GLU A O 1
ATOM 2193 N N . GLN A 1 277 ? -0.858 -0.310 24.264 1.00 49.44 277 GLN A N 1
ATOM 2194 C CA . GLN A 1 277 ? -1.289 -1.506 23.530 1.00 49.44 277 GLN A CA 1
ATOM 2195 C C . GLN A 1 277 ? -2.785 -1.464 23.146 1.00 49.44 277 GLN A C 1
ATOM 2197 O O . GLN A 1 277 ? -3.067 -1.672 21.967 1.00 49.44 277 GLN A O 1
ATOM 2202 N N . GLN A 1 278 ? -3.728 -1.162 24.063 1.00 55.59 278 GLN A N 1
ATOM 2203 C CA . GLN A 1 278 ? -5.181 -1.091 23.773 1.00 55.59 278 GLN A CA 1
ATOM 2204 C C . GLN A 1 278 ? -5.989 -0.125 24.684 1.00 55.59 278 GLN A C 1
ATOM 2206 O O . GLN A 1 278 ? -6.038 -0.320 25.897 1.00 55.59 278 GLN A O 1
ATOM 2211 N N . LEU A 1 279 ? -6.746 0.825 24.110 1.00 57.91 279 LEU A N 1
ATOM 2212 C CA . LEU A 1 279 ? -7.756 1.652 24.815 1.00 57.91 279 LEU A CA 1
ATOM 2213 C C . LEU A 1 279 ? -9.174 1.372 24.281 1.00 57.91 279 LEU A C 1
ATOM 2215 O O . LEU A 1 279 ? -9.408 1.482 23.081 1.00 57.91 279 LEU A O 1
ATOM 2219 N N . ILE A 1 280 ? -10.140 1.039 25.150 1.00 58.00 280 ILE A N 1
ATOM 2220 C CA . ILE A 1 280 ? -11.529 0.696 24.785 1.00 58.00 280 ILE A CA 1
ATOM 2221 C C . ILE A 1 280 ? -12.520 1.644 25.479 1.00 58.00 280 ILE A C 1
ATOM 2223 O O . ILE A 1 280 ? -12.741 1.564 26.688 1.00 58.00 280 ILE A O 1
ATOM 2227 N N . VAL A 1 281 ? -13.191 2.512 24.715 1.00 56.97 281 VAL A N 1
ATOM 2228 C CA . VAL A 1 281 ? -14.209 3.451 25.229 1.00 56.97 281 VAL A CA 1
ATOM 2229 C C . VAL A 1 281 ? -15.568 3.205 24.576 1.00 56.97 281 VAL A C 1
ATOM 2231 O O . VAL A 1 281 ? -15.726 3.378 23.371 1.00 56.97 281 VAL A O 1
ATOM 2234 N N . SER A 1 282 ? -16.595 2.874 25.366 1.00 48.88 282 SER A N 1
ATOM 2235 C CA . SER A 1 282 ? -17.879 2.390 24.844 1.00 48.88 282 SER A CA 1
ATOM 2236 C C . SER A 1 282 ? -18.902 3.451 24.392 1.00 48.88 282 SER A C 1
ATOM 2238 O O . SER A 1 282 ? -19.984 3.093 23.923 1.00 48.88 282 SER A O 1
ATOM 2240 N N . ARG A 1 283 ? -18.631 4.760 24.509 1.00 59.44 283 ARG A N 1
ATOM 2241 C CA . ARG A 1 283 ? -19.396 5.828 23.815 1.00 59.44 283 ARG A CA 1
ATOM 2242 C C . ARG A 1 283 ? -18.493 6.945 23.287 1.00 59.44 283 ARG A C 1
ATOM 2244 O O . ARG A 1 283 ? -18.235 6.947 22.096 1.00 59.44 283 ARG A O 1
ATOM 2251 N N . SER A 1 284 ? -18.033 7.912 24.079 1.00 57.75 284 SER A N 1
ATOM 2252 C CA . SER A 1 284 ? -17.387 9.110 23.499 1.00 57.75 284 SER A CA 1
ATOM 2253 C C . SER A 1 284 ? -16.230 9.702 24.303 1.00 57.75 284 SER A C 1
ATOM 2255 O O . SER A 1 284 ? -16.203 9.602 25.530 1.00 57.75 284 SER A O 1
ATOM 2257 N N . ILE A 1 285 ? -15.297 10.346 23.595 1.00 58.25 285 ILE A N 1
ATOM 2258 C CA . ILE A 1 285 ? -14.220 11.189 24.125 1.00 58.25 285 ILE A CA 1
ATOM 2259 C C . ILE A 1 285 ? -14.486 12.641 23.697 1.00 58.25 285 ILE A C 1
ATOM 2261 O O . ILE A 1 285 ? -14.579 12.914 22.503 1.00 58.25 285 ILE A O 1
ATOM 2265 N N . ALA A 1 286 ? -14.620 13.592 24.628 1.00 60.38 286 ALA A N 1
ATOM 2266 C CA . ALA A 1 286 ? -14.912 14.981 24.234 1.00 60.38 286 ALA A CA 1
ATOM 2267 C C . ALA A 1 286 ? -13.655 15.773 23.807 1.00 60.38 286 ALA A C 1
ATOM 2269 O O . ALA A 1 286 ? -13.742 16.590 22.898 1.00 60.38 286 ALA A O 1
ATOM 2270 N N . ALA A 1 287 ? -12.475 15.510 24.380 1.00 56.09 287 ALA A N 1
ATOM 2271 C CA . ALA A 1 287 ? -11.223 16.133 23.935 1.00 56.09 287 ALA A CA 1
ATOM 2272 C C . ALA A 1 287 ? -9.990 15.251 24.194 1.00 56.09 287 ALA A C 1
ATOM 2274 O O . ALA A 1 287 ? -9.839 14.705 25.293 1.00 56.09 287 ALA A O 1
ATOM 2275 N N . LEU A 1 288 ? -9.097 15.165 23.199 1.00 60.72 288 LEU A N 1
ATOM 2276 C CA . LEU A 1 288 ? -7.824 14.440 23.242 1.00 60.72 288 LEU A CA 1
ATOM 2277 C C . LEU A 1 288 ? -6.658 15.355 22.806 1.00 60.72 288 LEU A C 1
ATOM 2279 O O . LEU A 1 288 ? -6.646 15.854 21.679 1.00 60.72 288 LEU A O 1
ATOM 2283 N N . ALA A 1 289 ? -5.668 15.575 23.681 1.00 55.03 289 ALA A N 1
ATOM 2284 C CA . ALA A 1 289 ? -4.548 16.496 23.421 1.00 55.03 289 ALA A CA 1
ATOM 2285 C C . ALA A 1 289 ? -3.168 15.888 23.742 1.00 55.03 289 ALA A C 1
ATOM 2287 O O . ALA A 1 289 ? -2.954 15.410 24.864 1.00 55.03 289 ALA A O 1
ATOM 2288 N N . TYR A 1 290 ? -2.223 15.942 22.780 1.00 65.69 290 TYR A N 1
ATOM 2289 C CA . TYR A 1 290 ? -0.928 15.248 22.889 1.00 65.69 290 TYR A CA 1
ATOM 2290 C C . TYR A 1 290 ? 0.286 15.846 22.167 1.00 65.69 290 TYR A C 1
ATOM 2292 O O . TYR A 1 290 ? 0.182 16.689 21.280 1.00 65.69 290 TYR A O 1
ATOM 2300 N N . LYS A 1 291 ? 1.489 15.385 22.567 1.00 46.19 291 LYS A N 1
ATOM 2301 C CA . LYS A 1 291 ? 2.792 15.828 22.023 1.00 46.19 291 LYS A CA 1
ATOM 2302 C C . LYS A 1 291 ? 3.546 14.764 21.197 1.00 46.19 291 LYS A C 1
ATOM 2304 O O . LYS A 1 291 ? 4.227 15.154 20.255 1.00 46.19 291 LYS A O 1
ATOM 2309 N N . TYR A 1 292 ? 3.427 13.469 21.520 1.00 46.53 292 TYR A N 1
ATOM 2310 C CA . TYR A 1 292 ? 4.045 12.333 20.803 1.00 46.53 292 TYR A CA 1
ATOM 2311 C C . TYR A 1 292 ? 3.163 11.076 20.955 1.00 46.53 292 TYR A C 1
ATOM 2313 O O . TYR A 1 292 ? 2.839 10.737 22.097 1.00 46.53 292 TYR A O 1
ATOM 2321 N N . LEU A 1 293 ? 2.793 10.412 19.849 1.00 47.56 293 LEU A N 1
ATOM 2322 C CA . LEU A 1 293 ? 1.892 9.245 19.825 1.00 47.56 293 LEU A CA 1
ATOM 2323 C C . LEU A 1 293 ? 2.541 8.023 19.153 1.00 47.56 293 LEU A C 1
ATOM 2325 O O . LEU A 1 293 ? 2.995 8.125 18.014 1.00 47.56 293 LEU A O 1
ATOM 2329 N N . VAL A 1 294 ? 2.553 6.880 19.846 1.00 46.66 294 VAL A N 1
ATOM 2330 C CA . VAL A 1 294 ? 2.903 5.558 19.300 1.00 46.66 294 VAL A CA 1
ATOM 2331 C C . VAL A 1 294 ? 1.842 4.570 19.800 1.00 46.66 294 VAL A C 1
ATOM 2333 O O . VAL A 1 294 ? 1.873 4.181 20.967 1.00 46.66 294 VAL A O 1
ATOM 2336 N N . GLU A 1 295 ? 0.881 4.209 18.950 1.00 50.59 295 GLU A N 1
ATOM 2337 C CA . GLU A 1 295 ? -0.260 3.346 19.314 1.00 50.59 295 GLU A CA 1
ATOM 2338 C C . GLU A 1 295 ? -0.206 1.989 18.602 1.00 50.59 295 GLU A C 1
ATOM 2340 O O . GLU A 1 295 ? 0.221 1.917 17.447 1.00 50.59 295 GLU A O 1
ATOM 2345 N N . GLN A 1 296 ? -0.685 0.929 19.273 1.00 45.78 296 GLN A N 1
ATOM 2346 C CA . GLN A 1 296 ? -1.024 -0.348 18.629 1.00 45.78 296 GLN A CA 1
ATOM 2347 C C . GLN A 1 296 ? -2.522 -0.461 18.282 1.00 45.78 296 GLN A C 1
ATOM 2349 O O . GLN A 1 296 ? -2.804 -0.812 17.139 1.00 45.78 296 GLN A O 1
ATOM 2354 N N . GLN A 1 297 ? -3.471 -0.137 19.182 1.00 51.12 297 GLN A N 1
ATOM 2355 C CA . GLN A 1 297 ? -4.925 -0.131 18.895 1.00 51.12 297 GLN A CA 1
ATOM 2356 C C . GLN A 1 297 ? -5.746 0.816 19.812 1.00 51.12 297 GLN A C 1
ATOM 2358 O O . GLN A 1 297 ? -5.720 0.677 21.032 1.00 51.12 297 GLN A O 1
ATOM 2363 N N . LEU A 1 298 ? -6.575 1.701 19.238 1.00 52.12 298 LEU A N 1
ATOM 2364 C CA . LEU A 1 298 ? -7.587 2.511 19.952 1.00 52.12 298 LEU A CA 1
ATOM 2365 C C . LEU A 1 298 ? -9.005 2.167 19.450 1.00 52.12 298 LEU A C 1
ATOM 2367 O O . LEU A 1 298 ? -9.280 2.283 18.255 1.00 52.12 298 LEU A O 1
ATOM 2371 N N . ILE A 1 299 ? -9.912 1.756 20.348 1.00 53.06 299 ILE A N 1
ATOM 2372 C CA . ILE A 1 299 ? -11.292 1.328 20.051 1.00 53.06 299 ILE A CA 1
ATOM 2373 C C . ILE A 1 299 ? -12.299 2.261 20.746 1.00 53.06 299 ILE A C 1
ATOM 2375 O O . ILE A 1 299 ? -12.462 2.224 21.966 1.00 53.06 299 ILE A O 1
ATOM 2379 N N . VAL A 1 300 ? -13.038 3.072 19.980 1.00 51.81 300 VAL A N 1
ATOM 2380 C CA . VAL A 1 300 ? -14.082 3.981 20.509 1.00 51.81 300 VAL A CA 1
ATOM 2381 C C . VAL A 1 300 ? -15.444 3.692 19.861 1.00 51.81 300 VAL A C 1
ATOM 2383 O O . VAL A 1 300 ? -15.571 3.688 18.636 1.00 51.81 300 VAL A O 1
ATOM 2386 N N . SER A 1 301 ? -16.500 3.485 20.659 1.00 42.00 301 SER A N 1
ATOM 2387 C CA . SER A 1 301 ? -17.831 3.064 20.167 1.00 42.00 301 SER A CA 1
ATOM 2388 C C . SER A 1 301 ? -18.733 4.147 19.557 1.00 42.00 301 SER A C 1
ATOM 2390 O O . SER A 1 301 ? -19.743 3.809 18.943 1.00 42.00 301 SER A O 1
ATOM 2392 N N . ARG A 1 302 ? -18.495 5.443 19.801 1.00 48.28 302 ARG A N 1
ATOM 2393 C CA . ARG A 1 302 ? -19.308 6.527 19.205 1.00 48.28 302 ARG A CA 1
ATOM 2394 C C . ARG A 1 302 ? -18.478 7.698 18.670 1.00 48.28 302 ARG A C 1
ATOM 2396 O O . ARG A 1 302 ? -18.446 7.847 17.460 1.00 48.28 302 ARG A O 1
ATOM 2403 N N . SER A 1 303 ? -17.814 8.532 19.475 1.00 46.88 303 SER A N 1
ATOM 2404 C CA . SER A 1 303 ? -17.206 9.773 18.932 1.00 46.88 303 SER A CA 1
ATOM 2405 C C . SER A 1 303 ? -15.969 10.294 19.668 1.00 46.88 303 SER A C 1
ATOM 2407 O O . SER A 1 303 ? -15.868 10.136 20.882 1.00 46.88 303 SER A O 1
ATOM 2409 N N . VAL A 1 304 ? -15.057 10.960 18.943 1.00 48.78 304 VAL A N 1
ATOM 2410 C CA . VAL A 1 304 ? -14.004 11.841 19.492 1.00 48.78 304 VAL A CA 1
ATOM 2411 C C . VAL A 1 304 ? -14.255 13.265 18.980 1.00 48.78 304 VAL A C 1
ATOM 2413 O O . VAL A 1 304 ? -14.222 13.469 17.771 1.00 48.78 304 VAL A O 1
ATOM 2416 N N . ALA A 1 305 ? -14.529 14.240 19.857 1.00 46.09 305 ALA A N 1
ATOM 2417 C CA . ALA A 1 305 ? -14.942 15.585 19.418 1.00 46.09 305 ALA A CA 1
ATOM 2418 C C . ALA A 1 305 ? -13.782 16.560 19.109 1.00 46.09 305 ALA A C 1
ATOM 2420 O O . ALA A 1 305 ? -13.985 17.502 18.349 1.00 46.09 305 ALA A O 1
ATOM 2421 N N . ALA A 1 306 ? -12.567 16.342 19.633 1.00 47.16 306 ALA A N 1
ATOM 2422 C CA . ALA A 1 306 ? -11.385 17.148 19.297 1.00 47.16 306 ALA A CA 1
ATOM 2423 C C . ALA A 1 306 ? -10.073 16.356 19.465 1.00 47.16 306 ALA A C 1
ATOM 2425 O O . ALA A 1 306 ? -9.884 15.704 20.494 1.00 47.16 306 ALA A O 1
ATOM 2426 N N . LEU A 1 307 ? -9.167 16.449 18.480 1.00 50.62 307 LEU A N 1
ATOM 2427 C CA . LEU A 1 307 ? -7.861 15.771 18.431 1.00 50.62 307 LEU A CA 1
ATOM 2428 C C . LEU A 1 307 ? -6.747 16.780 18.084 1.00 50.62 307 LEU A C 1
ATOM 2430 O O . LEU A 1 307 ? -6.843 17.456 17.065 1.00 50.62 307 LEU A O 1
ATOM 2434 N N . THR A 1 308 ? -5.687 16.893 18.894 1.00 47.91 308 THR A N 1
ATOM 2435 C CA . THR A 1 308 ? -4.552 17.819 18.636 1.00 47.91 308 THR A CA 1
ATOM 2436 C C . THR A 1 308 ? -3.185 17.161 18.866 1.00 47.91 308 THR A C 1
ATOM 2438 O O . THR A 1 308 ? -2.965 16.589 19.935 1.00 47.91 308 THR A O 1
ATOM 2441 N N . TYR A 1 309 ? -2.257 17.256 17.888 1.00 50.34 309 TYR A N 1
ATOM 2442 C CA . TYR A 1 309 ? -0.949 16.570 17.934 1.00 50.34 309 TYR A CA 1
ATOM 2443 C C . TYR A 1 309 ? 0.223 17.226 17.187 1.00 50.34 309 TYR A C 1
ATOM 2445 O O . TYR A 1 309 ? 0.030 18.137 16.389 1.00 50.34 309 TYR A O 1
ATOM 2453 N N . LYS A 1 310 ? 1.456 16.739 17.453 1.00 37.47 310 LYS A N 1
ATOM 2454 C CA . LYS A 1 310 ? 2.721 17.211 16.841 1.00 37.47 310 LYS A CA 1
ATOM 2455 C C . LYS A 1 310 ? 3.484 16.163 15.994 1.00 37.47 310 LYS A C 1
ATOM 2457 O O . LYS A 1 310 ? 4.148 16.564 15.049 1.00 37.47 310 LYS A O 1
ATOM 2462 N N . TYR A 1 311 ? 3.396 14.858 16.300 1.00 38.16 311 TYR A N 1
ATOM 2463 C CA . TYR A 1 311 ? 4.022 13.745 15.546 1.00 38.16 311 TYR A CA 1
ATOM 2464 C C . TYR A 1 311 ? 3.182 12.452 15.694 1.00 38.16 311 TYR A C 1
ATOM 2466 O O . TYR A 1 311 ? 2.772 12.153 16.819 1.00 38.16 311 TYR A O 1
ATOM 2474 N N . LEU A 1 312 ? 2.937 11.706 14.602 1.00 41.84 312 LEU A N 1
ATOM 2475 C CA . LEU A 1 312 ? 2.058 10.517 14.526 1.00 41.84 312 LEU A CA 1
ATOM 2476 C C . LEU A 1 312 ? 2.775 9.329 13.845 1.00 41.84 312 LEU A C 1
ATOM 2478 O O . LEU A 1 312 ? 3.384 9.517 12.795 1.00 41.84 312 LEU A O 1
ATOM 2482 N N . VAL A 1 313 ? 2.687 8.124 14.422 1.00 39.19 313 VAL A N 1
ATOM 2483 C CA . VAL A 1 313 ? 3.137 6.849 13.822 1.00 39.19 313 VAL A CA 1
ATOM 2484 C C . VAL A 1 313 ? 1.994 5.832 13.974 1.00 39.19 313 VAL A C 1
ATOM 2486 O O . VAL A 1 313 ? 1.653 5.474 15.098 1.00 39.19 313 VAL A O 1
ATOM 2489 N N . GLU A 1 314 ? 1.361 5.415 12.872 1.00 41.00 314 GLU A N 1
ATOM 2490 C CA . GLU A 1 314 ? 0.095 4.650 12.878 1.00 41.00 314 GLU A CA 1
ATOM 2491 C C . GLU A 1 314 ? 0.283 3.115 12.907 1.00 41.00 314 GLU A C 1
ATOM 2493 O O . GLU A 1 314 ? 1.151 2.590 12.206 1.00 41.00 314 GLU A O 1
ATOM 2498 N N . GLN A 1 315 ? -0.569 2.383 13.657 1.00 45.41 315 GLN A N 1
ATOM 2499 C CA . GLN A 1 315 ? -0.747 0.918 13.516 1.00 45.41 315 GLN A CA 1
ATOM 2500 C C . GLN A 1 315 ? -2.211 0.430 13.402 1.00 45.41 315 GLN A C 1
ATOM 2502 O O . GLN A 1 315 ? -2.418 -0.497 12.626 1.00 45.41 315 GLN A O 1
ATOM 2507 N N . GLN A 1 316 ? -3.223 1.021 14.059 1.00 42.34 316 GLN A N 1
ATOM 2508 C CA . GLN A 1 316 ? -4.665 0.843 13.744 1.00 42.34 316 GLN A CA 1
ATOM 2509 C C . GLN A 1 316 ? -5.549 1.703 14.677 1.00 42.34 316 GLN A C 1
ATOM 2511 O O . GLN A 1 316 ? -5.446 1.595 15.896 1.00 42.34 316 GLN A O 1
ATOM 2516 N N . LEU A 1 317 ? -6.467 2.502 14.117 1.00 42.69 317 LEU A N 1
ATOM 2517 C CA . LEU A 1 317 ? -7.492 3.262 14.853 1.00 42.69 317 LEU A CA 1
ATOM 2518 C C . LEU A 1 317 ? -8.891 2.759 14.453 1.00 42.69 317 LEU A C 1
ATOM 2520 O O . LEU A 1 317 ? -9.259 2.853 13.284 1.00 42.69 317 LEU A O 1
ATOM 2524 N N . ILE A 1 318 ? -9.688 2.253 15.403 1.00 43.09 318 ILE A N 1
ATOM 2525 C CA . ILE A 1 318 ? -11.076 1.809 15.175 1.00 43.09 318 ILE A CA 1
ATOM 2526 C C . ILE A 1 318 ? -12.026 2.723 15.964 1.00 43.09 318 ILE A C 1
ATOM 2528 O O . ILE A 1 318 ? -12.373 2.471 17.118 1.00 43.09 318 ILE A O 1
ATOM 2532 N N . VAL A 1 319 ? -12.477 3.808 15.334 1.00 44.09 319 VAL A N 1
ATOM 2533 C CA . VAL A 1 319 ? -13.541 4.678 15.864 1.00 44.09 319 VAL A CA 1
ATOM 2534 C C . VAL A 1 319 ? -14.817 4.397 15.085 1.00 44.09 319 VAL A C 1
ATOM 2536 O O . VAL A 1 319 ? -14.835 4.477 13.861 1.00 44.09 319 VAL A O 1
ATOM 2539 N N . SER A 1 320 ? -15.888 4.051 15.792 1.00 41.31 320 SER A N 1
ATOM 2540 C CA . SER A 1 320 ? -17.066 3.441 15.169 1.00 41.31 320 SER A CA 1
ATOM 2541 C C . SER A 1 320 ? -18.229 4.376 14.850 1.00 41.31 320 SER A C 1
ATOM 2543 O O . SER A 1 320 ? -19.150 3.884 14.222 1.00 41.31 320 SER A O 1
ATOM 2545 N N . ARG A 1 321 ? -18.243 5.681 15.186 1.00 40.25 321 ARG A N 1
ATOM 2546 C CA . ARG A 1 321 ? -19.252 6.600 14.590 1.00 40.25 321 ARG A CA 1
ATOM 2547 C C . ARG A 1 321 ? -18.787 8.014 14.210 1.00 40.25 321 ARG A C 1
ATOM 2549 O O . ARG A 1 321 ? -19.410 8.581 13.328 1.00 40.25 321 ARG A O 1
ATOM 2556 N N . SER A 1 322 ? -17.704 8.583 14.748 1.00 35.88 322 SER A N 1
ATOM 2557 C CA . SER A 1 322 ? -17.147 9.830 14.185 1.00 35.88 322 SER A CA 1
ATOM 2558 C C . SER A 1 322 ? -15.629 9.941 14.367 1.00 35.88 322 SER A C 1
ATOM 2560 O O . SER A 1 322 ? -15.132 10.222 15.462 1.00 35.88 322 SER A O 1
ATOM 2562 N N . VAL A 1 323 ? -14.885 9.734 13.280 1.00 35.06 323 VAL A N 1
ATOM 2563 C CA . VAL A 1 323 ? -13.473 10.122 13.173 1.00 35.06 323 VAL A CA 1
ATOM 2564 C C . VAL A 1 323 ? -13.457 11.580 12.720 1.00 35.06 323 VAL A C 1
ATOM 2566 O O . VAL A 1 323 ? -14.097 11.903 11.723 1.00 35.06 323 VAL A O 1
ATOM 2569 N N . ALA A 1 324 ? -12.654 12.440 13.344 1.00 36.81 324 ALA A N 1
ATOM 2570 C CA . ALA A 1 324 ? -12.322 13.766 12.805 1.00 36.81 324 ALA A CA 1
ATOM 2571 C C . ALA A 1 324 ? -11.498 13.712 11.484 1.00 36.81 324 ALA A C 1
ATOM 2573 O O . ALA A 1 324 ? -10.819 14.669 11.137 1.00 36.81 324 ALA A O 1
ATOM 2574 N N . ALA A 1 325 ? -11.525 12.590 10.754 1.00 46.56 325 ALA A N 1
ATOM 2575 C CA . ALA A 1 325 ? -10.761 12.343 9.532 1.00 46.56 325 ALA A CA 1
ATOM 2576 C C . ALA A 1 325 ? -11.471 11.391 8.544 1.00 46.56 325 ALA A C 1
ATOM 2578 O O . ALA A 1 325 ? -10.821 10.843 7.654 1.00 46.56 325 ALA A O 1
ATOM 2579 N N . LEU A 1 326 ? -12.794 11.185 8.648 1.00 59.88 326 LEU A N 1
ATOM 2580 C CA . LEU A 1 326 ? -13.560 10.599 7.536 1.00 59.88 326 LEU A CA 1
ATOM 2581 C C . LEU A 1 326 ? -13.750 11.674 6.468 1.00 59.88 326 LEU A C 1
ATOM 2583 O O . LEU A 1 326 ? -14.813 12.265 6.323 1.00 59.88 326 LEU A O 1
ATOM 2587 N N . THR A 1 327 ? -12.664 11.976 5.764 1.00 76.44 327 THR A N 1
ATOM 2588 C CA . THR A 1 327 ? -12.715 12.862 4.607 1.00 76.44 327 THR A CA 1
ATOM 2589 C C . THR A 1 327 ? -13.429 12.151 3.467 1.00 76.44 327 THR A C 1
ATOM 2591 O O . THR A 1 327 ? -13.353 10.925 3.343 1.00 76.44 327 THR A O 1
ATOM 2594 N N . TYR A 1 328 ? -14.068 12.927 2.595 1.00 83.69 328 TYR A N 1
ATOM 2595 C CA . TYR A 1 328 ? -14.611 12.425 1.333 1.00 83.69 328 TYR A CA 1
ATOM 2596 C C . TYR A 1 328 ? -13.569 11.603 0.562 1.00 83.69 328 TYR A C 1
ATOM 2598 O O . TYR A 1 328 ? -13.840 10.486 0.133 1.00 83.69 328 TYR A O 1
ATOM 2606 N N . LYS A 1 329 ? -12.331 12.108 0.504 1.00 85.56 329 LYS A N 1
ATOM 2607 C CA . LYS A 1 329 ? -11.196 11.424 -0.120 1.00 85.56 329 LYS A CA 1
ATOM 2608 C C . LYS A 1 329 ? -10.961 10.028 0.459 1.00 85.56 329 LYS A C 1
ATOM 2610 O O . LYS A 1 329 ? -10.849 9.063 -0.287 1.00 85.56 329 LYS A O 1
ATOM 2615 N N . TYR A 1 330 ? -10.900 9.890 1.782 1.00 84.00 330 TYR A N 1
ATOM 2616 C CA . TYR A 1 330 ? -10.697 8.579 2.395 1.00 84.00 330 TYR A CA 1
ATOM 2617 C C . TYR A 1 330 ? -11.904 7.660 2.168 1.00 84.00 330 TYR A C 1
ATOM 2619 O O . TYR A 1 330 ? -11.757 6.557 1.652 1.00 84.00 330 TYR A O 1
ATOM 2627 N N . LEU A 1 331 ? -13.104 8.105 2.540 1.00 83.31 331 LEU A N 1
ATOM 2628 C CA . LEU A 1 331 ? -14.278 7.236 2.611 1.00 83.31 331 LEU A CA 1
ATOM 2629 C C . LEU A 1 331 ? -14.878 6.910 1.240 1.00 83.31 331 LEU A C 1
ATOM 2631 O O . LEU A 1 331 ? -15.313 5.784 1.026 1.00 83.31 331 LEU A O 1
ATOM 2635 N N . VAL A 1 332 ? -14.907 7.885 0.333 1.00 90.00 332 VAL A N 1
ATOM 2636 C CA . VAL A 1 332 ? -15.604 7.788 -0.956 1.00 90.00 332 VAL A CA 1
ATOM 2637 C C . VAL A 1 332 ? -14.632 7.571 -2.110 1.00 90.00 332 VAL A C 1
ATOM 2639 O O . VAL A 1 332 ? -14.938 6.799 -3.009 1.00 90.00 332 VAL A O 1
ATOM 2642 N N . GLU A 1 333 ? -13.456 8.205 -2.114 1.00 87.31 333 GLU A N 1
ATOM 2643 C CA . GLU A 1 333 ? -12.515 8.035 -3.235 1.00 87.31 333 GLU A CA 1
ATOM 2644 C C . GLU A 1 333 ? -11.578 6.831 -3.051 1.00 87.31 333 GLU A C 1
ATOM 2646 O O . GLU A 1 333 ? -11.265 6.148 -4.023 1.00 87.31 333 GLU A O 1
ATOM 2651 N N . GLN A 1 334 ? -11.127 6.550 -1.821 1.00 87.38 334 GLN A N 1
ATOM 2652 C CA . GLN A 1 334 ? -10.128 5.503 -1.565 1.00 87.38 334 GLN A CA 1
ATOM 2653 C C . GLN A 1 334 ? -10.718 4.146 -1.164 1.00 87.38 334 GLN A C 1
ATOM 2655 O O . GLN A 1 334 ? -10.167 3.124 -1.566 1.00 87.38 334 GLN A O 1
ATOM 2660 N N . GLN A 1 335 ? -11.773 4.102 -0.339 1.00 91.19 335 GLN A N 1
ATOM 2661 C CA . GLN A 1 335 ? -12.365 2.847 0.153 1.00 91.19 335 GLN A CA 1
ATOM 2662 C C . GLN A 1 335 ? -13.434 2.323 -0.832 1.00 91.19 335 GLN A C 1
ATOM 2664 O O . GLN A 1 335 ? -14.485 2.952 -0.949 1.00 91.19 335 GLN A O 1
ATOM 2669 N N . PRO A 1 336 ? -13.240 1.167 -1.501 1.00 96.19 336 PRO A N 1
ATOM 2670 C CA . PRO A 1 336 ? -14.173 0.673 -2.522 1.00 96.19 336 PRO A CA 1
ATOM 2671 C C . PRO A 1 336 ? -15.611 0.457 -2.025 1.00 96.19 336 PRO A C 1
ATOM 2673 O O . PRO A 1 336 ? -16.560 0.916 -2.657 1.00 96.19 336 PRO A O 1
ATOM 2676 N N . ILE A 1 337 ? -15.791 -0.180 -0.862 1.00 95.00 337 ILE A N 1
ATOM 2677 C CA . ILE A 1 337 ? -17.129 -0.390 -0.281 1.00 95.00 337 ILE A CA 1
ATOM 2678 C C . ILE A 1 337 ? -17.722 0.937 0.213 1.00 95.00 337 ILE A C 1
ATOM 2680 O O . ILE A 1 337 ? -18.932 1.145 0.134 1.00 95.00 337 ILE A O 1
ATOM 2684 N N . GLY A 1 338 ? -16.881 1.851 0.708 1.00 94.31 338 GLY A N 1
ATOM 2685 C CA . GLY A 1 338 ? -17.312 3.193 1.099 1.00 94.31 338 GLY A CA 1
ATOM 2686 C C . GLY A 1 338 ? -17.848 3.997 -0.091 1.00 94.31 338 GLY A C 1
ATOM 2687 O O . GLY A 1 338 ? -18.941 4.555 0.007 1.00 94.31 338 GLY A O 1
ATOM 2688 N N . ARG A 1 339 ? -17.145 3.965 -1.235 1.00 96.12 339 ARG A N 1
ATOM 2689 C CA . ARG A 1 339 ? -17.590 4.540 -2.519 1.00 96.12 339 ARG A CA 1
ATOM 2690 C C . ARG A 1 339 ? -18.952 3.995 -2.929 1.00 96.12 339 ARG A C 1
ATOM 2692 O O . ARG A 1 339 ? -19.846 4.768 -3.261 1.00 96.12 339 ARG A O 1
ATOM 2699 N N . GLU A 1 340 ? -19.111 2.677 -2.894 1.00 97.19 340 GLU A N 1
ATOM 2700 C CA . GLU A 1 340 ? -20.327 2.003 -3.354 1.00 97.19 340 GLU A CA 1
ATOM 2701 C C . GLU A 1 340 ? -21.537 2.311 -2.460 1.00 97.19 340 GLU A C 1
ATOM 2703 O O . GLU A 1 340 ? -22.611 2.664 -2.943 1.00 97.19 340 GLU A O 1
ATOM 2708 N N . LEU A 1 341 ? -21.356 2.293 -1.139 1.00 95.81 341 LEU A N 1
ATOM 2709 C CA . LEU A 1 341 ? -22.418 2.670 -0.202 1.00 95.81 341 LEU A CA 1
ATOM 2710 C C . LEU A 1 341 ? -22.773 4.158 -0.290 1.00 95.81 341 LEU A C 1
ATOM 2712 O O . LEU A 1 341 ? -23.948 4.507 -0.173 1.00 95.81 341 LEU A O 1
ATOM 2716 N N . PHE A 1 342 ? -21.791 5.033 -0.525 1.00 96.19 342 PHE A N 1
ATOM 2717 C CA . PHE A 1 342 ? -22.048 6.452 -0.770 1.00 96.19 342 PHE A CA 1
ATOM 2718 C C . PHE A 1 342 ? -22.858 6.659 -2.055 1.00 96.19 342 PHE A C 1
ATOM 2720 O O . PHE A 1 342 ? -23.802 7.443 -2.068 1.00 96.19 342 PHE A O 1
ATOM 2727 N N . ARG A 1 343 ? -22.567 5.898 -3.117 1.00 95.88 343 ARG A N 1
ATOM 2728 C CA . ARG A 1 343 ? -23.349 5.915 -4.364 1.00 95.88 343 ARG A CA 1
ATOM 2729 C C . ARG A 1 343 ? -24.784 5.456 -4.157 1.00 95.88 343 ARG A C 1
ATOM 2731 O O . ARG A 1 343 ? -25.696 6.150 -4.600 1.00 95.88 343 ARG A O 1
ATOM 2738 N N . GLN A 1 344 ? -24.995 4.349 -3.448 1.00 95.19 344 GLN A N 1
ATOM 2739 C CA . GLN A 1 344 ? -26.340 3.870 -3.105 1.00 95.19 344 GLN A CA 1
ATOM 2740 C C . GLN A 1 344 ? -27.117 4.916 -2.296 1.00 95.19 344 GLN A C 1
ATOM 2742 O O . GLN A 1 344 ? -28.286 5.175 -2.573 1.00 95.19 344 GLN A O 1
ATOM 2747 N N . PHE A 1 345 ? -26.453 5.600 -1.361 1.00 95.44 345 PHE A N 1
ATOM 2748 C CA . PHE A 1 345 ? -27.037 6.737 -0.657 1.00 95.44 345 PHE A CA 1
ATOM 2749 C C . PHE A 1 345 ? -27.415 7.882 -1.611 1.00 95.44 345 PHE A C 1
ATOM 2751 O O . PHE A 1 345 ? -28.554 8.353 -1.577 1.00 95.44 345 PHE A O 1
ATOM 2758 N N . CYS A 1 346 ? -26.512 8.310 -2.497 1.00 95.69 346 CYS A N 1
ATOM 2759 C CA . CYS A 1 346 ? -26.778 9.380 -3.462 1.00 95.69 346 CYS A CA 1
ATOM 2760 C C . CYS A 1 346 ? -27.935 9.046 -4.414 1.00 95.69 346 CYS A C 1
ATOM 2762 O O . CYS A 1 346 ? -28.708 9.937 -4.752 1.00 95.69 346 CYS A O 1
ATOM 2764 N N . GLN A 1 347 ? -28.117 7.777 -4.792 1.00 93.69 347 GLN A N 1
ATOM 2765 C CA . GLN A 1 347 ? -29.238 7.336 -5.634 1.00 93.69 347 GLN A CA 1
ATOM 2766 C C . GLN A 1 347 ? -30.613 7.590 -4.996 1.00 93.69 347 GLN A C 1
ATOM 2768 O O . GLN A 1 347 ? -31.596 7.737 -5.722 1.00 93.69 347 GLN A O 1
ATOM 2773 N N . THR A 1 348 ? -30.696 7.704 -3.665 1.00 92.44 348 THR A N 1
ATOM 2774 C CA . THR A 1 348 ? -31.955 8.016 -2.961 1.00 92.44 348 THR A CA 1
ATOM 2775 C C . THR A 1 348 ? -32.389 9.479 -3.087 1.00 92.44 348 THR A C 1
ATOM 2777 O O . THR A 1 348 ? -33.548 9.797 -2.822 1.00 92.44 348 THR A O 1
ATOM 2780 N N . LYS A 1 349 ? -31.484 10.382 -3.494 1.00 92.94 349 LYS A N 1
ATOM 2781 C CA . LYS A 1 349 ? -31.728 11.828 -3.595 1.00 92.94 349 LYS A CA 1
ATOM 2782 C C . LYS A 1 349 ? -31.498 12.304 -5.040 1.00 92.94 349 LYS A C 1
ATOM 2784 O O . LYS A 1 349 ? -30.363 12.245 -5.510 1.00 92.94 349 LYS A O 1
ATOM 2789 N N . PRO A 1 350 ? -32.513 12.842 -5.746 1.00 92.38 350 PRO A N 1
ATOM 2790 C CA . PRO A 1 350 ? -32.386 13.204 -7.163 1.00 92.38 350 PRO A CA 1
ATOM 2791 C C . PRO A 1 350 ? -31.228 14.155 -7.501 1.00 92.38 350 PRO A C 1
ATOM 2793 O O . PRO A 1 350 ? -30.583 13.971 -8.528 1.00 92.38 350 PRO A O 1
ATOM 2796 N N . SER A 1 351 ? -30.936 15.147 -6.653 1.00 90.56 351 SER A N 1
ATOM 2797 C CA . SER A 1 351 ? -29.816 16.080 -6.865 1.00 90.56 351 SER A CA 1
ATOM 2798 C C . SER A 1 351 ? -28.453 15.390 -6.753 1.00 90.56 351 SER A C 1
ATOM 2800 O O . SER A 1 351 ? -27.601 15.554 -7.623 1.00 90.56 351 SER A O 1
ATOM 2802 N N . LEU A 1 352 ? -28.259 14.557 -5.725 1.00 94.69 352 LEU A N 1
ATOM 2803 C CA . LEU A 1 352 ? -27.009 13.819 -5.526 1.00 94.69 352 LEU A CA 1
ATOM 2804 C C . LEU A 1 352 ? -26.793 12.757 -6.605 1.00 94.69 352 LEU A C 1
ATOM 2806 O O . LEU A 1 352 ? -25.661 12.536 -7.031 1.00 94.69 352 LEU A O 1
ATOM 2810 N N . LYS A 1 353 ? -27.874 12.122 -7.070 1.00 94.88 353 LYS A N 1
ATOM 2811 C CA . LYS A 1 353 ? -27.832 11.173 -8.183 1.00 94.88 353 LYS A CA 1
ATOM 2812 C C . LYS A 1 353 ? -27.235 11.815 -9.439 1.00 94.88 353 LYS A C 1
ATOM 2814 O O . LYS A 1 353 ? -26.285 11.266 -9.987 1.00 94.88 353 LYS A O 1
ATOM 2819 N N . LYS A 1 354 ? -27.719 12.999 -9.839 1.00 94.69 354 LYS A N 1
ATOM 2820 C CA . LYS A 1 354 ? -27.188 13.739 -11.001 1.00 94.69 354 LYS A CA 1
ATOM 2821 C C . LYS A 1 354 ? -25.707 14.083 -10.843 1.00 94.69 354 LYS A C 1
ATOM 2823 O O . LYS A 1 354 ? -24.942 13.925 -11.786 1.00 94.69 354 LYS A O 1
ATOM 2828 N N . ALA A 1 355 ? -25.296 14.508 -9.646 1.00 94.88 355 ALA A N 1
ATOM 2829 C CA . ALA A 1 355 ? -23.901 14.825 -9.349 1.00 94.88 355 ALA A CA 1
ATOM 2830 C C . ALA A 1 355 ? -22.973 13.606 -9.515 1.00 94.88 355 ALA A C 1
ATOM 2832 O O . ALA A 1 355 ? -21.906 13.725 -10.113 1.00 94.88 355 ALA A O 1
ATOM 2833 N N . ILE A 1 356 ? -23.381 12.428 -9.028 1.00 95.12 356 ILE A N 1
ATOM 2834 C CA . ILE A 1 356 ? -22.610 11.185 -9.192 1.00 95.12 356 ILE A CA 1
ATOM 2835 C C . ILE A 1 356 ? -22.589 10.723 -10.652 1.00 95.12 356 ILE A C 1
ATOM 2837 O O . ILE A 1 356 ? -21.522 10.376 -11.152 1.00 95.12 356 ILE A O 1
ATOM 2841 N N . GLU A 1 357 ? -23.728 10.757 -11.347 1.00 95.12 357 GLU A N 1
ATOM 2842 C CA . GLU A 1 357 ? -23.801 10.390 -12.768 1.00 95.12 357 GLU A CA 1
ATOM 2843 C C . GLU A 1 357 ? -22.922 11.302 -13.631 1.00 95.12 357 GLU A C 1
ATOM 2845 O O . GLU A 1 357 ? -22.223 10.823 -14.519 1.00 95.12 357 GLU A O 1
ATOM 2850 N N . PHE A 1 358 ? -22.879 12.604 -13.335 1.00 96.25 358 PHE A N 1
ATOM 2851 C CA . PHE A 1 358 ? -21.954 13.525 -13.990 1.00 96.25 358 PHE A CA 1
ATOM 2852 C C . PHE A 1 358 ? -20.490 13.113 -13.786 1.00 96.25 358 PHE A C 1
ATOM 2854 O O . PHE A 1 358 ? -19.736 13.059 -14.758 1.00 96.25 358 PHE A O 1
ATOM 2861 N N . LEU A 1 359 ? -20.084 12.779 -12.554 1.00 95.50 359 LEU A N 1
ATOM 2862 C CA . LEU A 1 359 ? -18.719 12.313 -12.280 1.00 95.50 359 LEU A CA 1
ATOM 2863 C C . LEU A 1 359 ? -18.385 11.025 -13.048 1.00 95.50 359 LEU A C 1
ATOM 2865 O O . LEU A 1 359 ? -17.284 10.917 -13.580 1.00 95.50 359 LEU A O 1
ATOM 2869 N N . ASP A 1 360 ? -19.332 10.092 -13.174 1.00 93.75 360 ASP A N 1
ATOM 2870 C CA . ASP A 1 360 ? -19.147 8.857 -13.952 1.00 93.75 360 ASP A CA 1
ATOM 2871 C C . ASP A 1 360 ? -18.915 9.135 -15.437 1.00 93.75 360 ASP A C 1
ATOM 2873 O O . ASP A 1 360 ? -18.030 8.546 -16.066 1.00 93.75 360 ASP A O 1
ATOM 2877 N N . VAL A 1 361 ? -19.683 10.064 -16.009 1.00 95.00 361 VAL A N 1
ATOM 2878 C CA . VAL A 1 361 ? -19.515 10.433 -17.416 1.00 95.00 361 VAL A CA 1
ATOM 2879 C C . VAL A 1 361 ? -18.201 11.191 -17.629 1.00 95.00 361 VAL A C 1
ATOM 2881 O O . VAL A 1 361 ? -17.552 10.980 -18.654 1.00 95.00 361 VAL A O 1
ATOM 2884 N N . VAL A 1 362 ? -17.751 12.007 -16.668 1.00 94.19 362 VAL A N 1
ATOM 2885 C CA . VAL A 1 362 ? -16.427 12.654 -16.725 1.00 94.19 362 VAL A CA 1
ATOM 2886 C C . VAL A 1 362 ? -15.295 11.622 -16.650 1.00 94.19 362 VAL A C 1
ATOM 2888 O O . VAL A 1 362 ? -14.371 11.687 -17.462 1.00 94.19 362 VAL A O 1
ATOM 2891 N N . GLU A 1 363 ? -15.380 10.629 -15.759 1.00 91.25 363 GLU A N 1
ATOM 2892 C CA . GLU A 1 363 ? -14.406 9.524 -15.696 1.00 91.25 363 GLU A CA 1
ATOM 2893 C C . GLU A 1 363 ? -14.340 8.768 -17.040 1.00 91.25 363 GLU A C 1
ATOM 2895 O O . GLU A 1 363 ? -13.253 8.496 -17.558 1.00 91.25 363 GLU A O 1
ATOM 2900 N N . ASN A 1 364 ? -15.491 8.502 -17.669 1.00 92.38 364 ASN A N 1
ATOM 2901 C CA . ASN A 1 364 ? -15.556 7.888 -19.000 1.00 92.38 364 ASN A CA 1
ATOM 2902 C C . ASN A 1 364 ? -15.009 8.808 -20.115 1.00 92.38 364 ASN A C 1
ATOM 2904 O O . ASN A 1 364 ? -14.358 8.353 -21.063 1.00 92.38 364 ASN A O 1
ATOM 2908 N N . TYR A 1 365 ? -15.231 10.118 -20.009 1.00 92.94 365 TYR A N 1
ATOM 2909 C CA . TYR A 1 365 ? -14.717 11.113 -20.950 1.00 92.94 365 TYR A CA 1
ATOM 2910 C C . TYR A 1 365 ? -13.183 11.141 -20.982 1.00 92.94 365 TYR A C 1
ATOM 2912 O O . TYR A 1 365 ? -12.590 11.160 -22.068 1.00 92.94 365 TYR A O 1
ATOM 2920 N N . GLU A 1 366 ? -12.527 11.061 -19.820 1.00 90.81 366 GLU A N 1
ATOM 2921 C CA . GLU A 1 366 ? -11.059 11.061 -19.715 1.00 90.81 366 GLU A CA 1
ATOM 2922 C C . GLU A 1 366 ? -10.398 9.887 -20.459 1.00 90.81 366 GLU A C 1
ATOM 2924 O O . GLU A 1 366 ? -9.290 10.027 -20.989 1.00 90.81 366 GLU A O 1
ATOM 2929 N N . VAL A 1 367 ? -11.074 8.734 -20.528 1.00 90.69 367 VAL A N 1
ATOM 2930 C CA . VAL A 1 367 ? -10.569 7.511 -21.182 1.00 90.69 367 VAL A CA 1
ATOM 2931 C C . VAL A 1 367 ? -11.074 7.327 -22.618 1.00 90.69 367 VAL A C 1
ATOM 2933 O O . VAL A 1 367 ? -10.620 6.424 -23.331 1.00 90.69 367 VAL A O 1
ATOM 2936 N N . THR A 1 368 ? -11.986 8.183 -23.080 1.00 90.56 368 THR A N 1
ATOM 2937 C CA . THR A 1 368 ? -12.541 8.137 -24.439 1.00 90.56 368 THR A CA 1
ATOM 2938 C C . THR A 1 368 ? -11.475 8.479 -25.486 1.00 90.56 368 THR A C 1
ATOM 2940 O O . THR A 1 368 ? -10.587 9.298 -25.244 1.00 90.56 368 THR A O 1
ATOM 2943 N N . LEU A 1 369 ? -11.538 7.835 -26.659 1.00 86.88 369 LEU A N 1
ATOM 2944 C CA . LEU A 1 369 ? -10.620 8.081 -27.781 1.00 86.88 369 LEU A CA 1
ATOM 2945 C C . LEU A 1 369 ? -10.716 9.527 -28.285 1.00 86.88 369 LEU A C 1
ATOM 2947 O O . LEU A 1 369 ? -11.804 10.100 -28.306 1.00 86.88 369 LEU A O 1
ATOM 2951 N N . ASP A 1 370 ? -9.589 10.084 -28.742 1.00 85.56 370 ASP A N 1
ATOM 2952 C CA . ASP A 1 370 ? -9.495 11.481 -29.194 1.00 85.56 370 ASP A CA 1
ATOM 2953 C C . ASP A 1 370 ? -10.546 11.818 -30.277 1.00 85.56 370 ASP A C 1
ATOM 2955 O O . ASP A 1 370 ? -11.149 12.883 -30.222 1.00 85.56 370 ASP A O 1
ATOM 2959 N N . GLU A 1 371 ? -10.847 10.886 -31.187 1.00 87.06 371 GLU A N 1
ATOM 2960 C CA . GLU A 1 371 ? -11.832 11.054 -32.272 1.00 87.06 371 GLU A CA 1
ATOM 2961 C C . GLU A 1 371 ? -13.285 11.180 -31.782 1.00 87.06 371 GLU A C 1
ATOM 2963 O O . GLU A 1 371 ? -14.081 11.918 -32.357 1.00 87.06 371 GLU A O 1
ATOM 2968 N N . LYS A 1 372 ? -13.644 10.461 -30.710 1.00 89.12 372 LYS A N 1
ATOM 2969 C CA . LYS A 1 372 ? -15.010 10.446 -30.151 1.00 89.12 372 LYS A CA 1
ATOM 2970 C C . LYS A 1 372 ? -15.212 11.505 -29.069 1.00 89.12 372 LYS A C 1
ATOM 2972 O O . LYS A 1 372 ? -16.347 11.817 -28.709 1.00 89.12 372 LYS A O 1
ATOM 2977 N N . ARG A 1 373 ? -14.118 12.058 -28.539 1.00 90.62 373 ARG A N 1
ATOM 2978 C CA . ARG A 1 373 ? -14.139 12.973 -27.397 1.00 90.62 373 ARG A CA 1
ATOM 2979 C C . ARG A 1 373 ? -14.909 14.276 -27.662 1.00 90.62 373 ARG A C 1
ATOM 2981 O O . ARG A 1 373 ? -15.670 14.648 -26.776 1.00 90.62 373 ARG A O 1
ATOM 2988 N N . PRO A 1 374 ? -14.811 14.942 -28.831 1.00 91.25 374 PRO A N 1
ATOM 2989 C CA . PRO A 1 374 ? -15.591 16.155 -29.098 1.00 91.25 374 PRO A CA 1
ATOM 2990 C C . PRO A 1 374 ? -17.107 15.932 -29.036 1.00 91.25 374 PRO A C 1
ATOM 2992 O O . PRO A 1 374 ? -17.823 16.745 -28.459 1.00 91.25 374 PRO A O 1
ATOM 2995 N N . HIS A 1 375 ? -17.595 14.805 -29.566 1.00 91.31 375 HIS A N 1
ATOM 2996 C CA . HIS A 1 375 ? -19.015 14.449 -29.492 1.00 91.31 375 HIS A CA 1
ATOM 2997 C C . HIS A 1 375 ? -19.456 14.228 -28.041 1.00 91.31 375 HIS A C 1
ATOM 2999 O O . HIS A 1 375 ? -20.459 14.784 -27.604 1.00 91.31 375 HIS A O 1
ATOM 3005 N N . LEU A 1 376 ? -18.680 13.456 -27.273 1.00 92.31 376 LEU A N 1
ATOM 3006 C CA . LEU A 1 376 ? -18.983 13.211 -25.864 1.00 92.31 376 LEU A CA 1
ATOM 3007 C C . LEU A 1 376 ? -18.883 14.494 -25.020 1.00 92.31 376 LEU A C 1
ATOM 3009 O O . LEU A 1 376 ? -19.682 14.676 -24.111 1.00 92.31 376 LEU A O 1
ATOM 3013 N N . ALA A 1 377 ? -17.959 15.412 -25.334 1.00 93.81 377 ALA A N 1
ATOM 3014 C CA . ALA A 1 377 ? -17.898 16.726 -24.688 1.00 93.81 377 ALA A CA 1
ATOM 3015 C C . ALA A 1 377 ? -19.212 17.494 -24.877 1.00 93.81 377 ALA A C 1
ATOM 3017 O O . ALA A 1 377 ? -19.727 18.079 -23.925 1.00 93.81 377 ALA A O 1
ATOM 3018 N N . GLN A 1 378 ? -19.755 17.471 -26.099 1.00 93.38 378 GLN A N 1
ATOM 3019 C CA . GLN A 1 378 ? -21.022 18.120 -26.423 1.00 93.38 378 GLN A CA 1
ATOM 3020 C C . GLN A 1 378 ? -22.190 17.487 -25.664 1.00 93.38 378 GLN A C 1
ATOM 3022 O O . GLN A 1 378 ? -22.965 18.205 -25.040 1.00 93.38 378 GLN A O 1
ATOM 3027 N N . GLU A 1 379 ? -22.255 16.157 -25.625 1.00 93.69 379 GLU A N 1
ATOM 3028 C CA . GLU A 1 379 ? -23.270 15.418 -24.870 1.00 93.69 379 GLU A CA 1
ATOM 3029 C C . GLU A 1 379 ? -23.215 15.721 -23.362 1.00 93.69 379 GLU A C 1
ATOM 3031 O O . GLU A 1 379 ? -24.244 16.014 -22.751 1.00 93.69 379 GLU A O 1
ATOM 3036 N N . VAL A 1 380 ? -22.015 15.724 -22.765 1.00 94.75 380 VAL A N 1
ATOM 3037 C CA . VAL A 1 380 ? -21.806 16.079 -21.349 1.00 94.75 380 VAL A CA 1
ATOM 3038 C C . VAL A 1 380 ? -22.276 17.501 -21.068 1.00 94.75 380 VAL A C 1
ATOM 3040 O O . VAL A 1 380 ? -22.970 17.736 -20.077 1.00 94.75 380 VAL A O 1
ATOM 3043 N N . TYR A 1 381 ? -21.918 18.448 -21.937 1.00 94.62 381 TYR A N 1
ATOM 3044 C CA . TYR A 1 381 ? -22.316 19.842 -21.789 1.00 94.62 381 TYR A CA 1
ATOM 3045 C C . TYR A 1 381 ? -23.836 20.006 -21.876 1.00 94.62 381 TYR A C 1
ATOM 3047 O O . TYR A 1 381 ? -24.440 20.579 -20.967 1.00 94.62 381 TYR A O 1
ATOM 3055 N N . ASP A 1 382 ? -24.456 19.480 -22.935 1.00 94.31 382 ASP A N 1
ATOM 3056 C CA . ASP A 1 382 ? -25.895 19.604 -23.178 1.00 94.31 382 ASP A CA 1
ATOM 3057 C C . ASP A 1 382 ? -26.724 18.965 -22.066 1.00 94.31 382 ASP A C 1
ATOM 3059 O O . ASP A 1 382 ? -27.762 19.505 -21.685 1.00 94.31 382 ASP A O 1
ATOM 3063 N N . ARG A 1 383 ? -26.251 17.842 -21.518 1.00 95.06 383 ARG A N 1
ATOM 3064 C CA . ARG A 1 383 ? -26.964 17.105 -20.480 1.00 95.06 383 ARG A CA 1
ATOM 3065 C C . ARG A 1 383 ? -26.752 17.663 -19.077 1.00 95.06 383 ARG A C 1
ATOM 3067 O O . ARG A 1 383 ? -27.727 17.794 -18.348 1.00 95.06 383 ARG A O 1
ATOM 3074 N N . TYR A 1 384 ? -25.527 17.993 -18.675 1.00 95.50 384 TYR A N 1
ATOM 3075 C CA . TYR A 1 384 ? -25.233 18.289 -17.264 1.00 95.50 384 TYR A CA 1
ATOM 3076 C C . TYR A 1 384 ? -24.901 19.754 -16.974 1.00 95.50 384 TYR A C 1
ATOM 3078 O O . TYR A 1 384 ? -24.988 20.162 -15.818 1.00 95.50 384 TYR A O 1
ATOM 3086 N N . LEU A 1 385 ? -24.529 20.554 -17.980 1.00 94.00 385 LEU A N 1
ATOM 3087 C CA . LEU A 1 385 ? -24.048 21.932 -17.780 1.00 94.00 385 LEU A CA 1
ATOM 3088 C C . LEU A 1 385 ? -24.941 23.000 -18.433 1.00 94.00 385 LEU A C 1
ATOM 3090 O O . LEU A 1 385 ? -24.814 24.185 -18.119 1.00 94.00 385 LEU A O 1
ATOM 3094 N N . ARG A 1 386 ? -25.841 22.613 -19.342 1.00 92.50 386 ARG A N 1
ATOM 3095 C CA . ARG A 1 386 ? -26.768 23.531 -20.013 1.00 92.50 386 ARG A CA 1
ATOM 3096 C C . ARG A 1 386 ? -27.920 23.919 -19.085 1.00 92.50 386 ARG A C 1
ATOM 3098 O O . ARG A 1 386 ? -28.558 23.057 -18.489 1.00 92.50 386 ARG A O 1
ATOM 3105 N N . CYS A 1 387 ? -28.193 25.218 -18.967 1.00 88.25 387 CYS A N 1
ATOM 3106 C CA . CYS A 1 387 ? -29.101 25.770 -17.954 1.00 88.25 387 CYS A CA 1
ATOM 3107 C C . CYS A 1 387 ? -30.573 25.333 -18.079 1.00 88.25 387 CYS A C 1
ATOM 3109 O O . CYS A 1 387 ? -31.312 25.412 -17.104 1.00 88.25 387 CYS A O 1
ATOM 3111 N N . ASP A 1 388 ? -30.999 24.884 -19.256 1.00 90.31 388 ASP A N 1
ATOM 3112 C CA . ASP A 1 388 ? -32.333 24.360 -19.570 1.00 90.31 388 ASP A CA 1
ATOM 3113 C C . ASP A 1 388 ? -32.430 22.829 -19.442 1.00 90.31 388 ASP A C 1
ATOM 3115 O O . ASP A 1 388 ? -33.501 22.263 -19.665 1.00 90.31 388 ASP A O 1
ATOM 3119 N N . SER A 1 389 ? -31.335 22.141 -19.104 1.00 91.44 389 SER A N 1
ATOM 3120 C CA . SER A 1 389 ? -31.333 20.684 -18.993 1.00 91.44 389 SER A CA 1
ATOM 3121 C C . SER A 1 389 ? -32.076 20.188 -17.753 1.00 91.44 389 SER A C 1
ATOM 3123 O O . SER A 1 389 ? -31.922 20.710 -16.646 1.00 91.44 389 SER A O 1
ATOM 3125 N N . THR A 1 390 ? -32.816 19.089 -17.912 1.00 88.94 390 THR A N 1
ATOM 3126 C CA . THR A 1 390 ? -33.444 18.368 -16.796 1.00 88.94 390 THR A CA 1
ATOM 3127 C C . THR A 1 390 ? -32.418 17.737 -15.857 1.00 88.94 390 THR A C 1
ATOM 3129 O O . THR A 1 390 ? -32.706 17.581 -14.670 1.00 88.94 390 THR A O 1
ATOM 3132 N N . ASP A 1 391 ? -31.225 17.412 -16.360 1.00 90.69 391 ASP A N 1
ATOM 3133 C CA . ASP A 1 391 ? -30.135 16.752 -15.626 1.00 90.69 391 ASP A CA 1
ATOM 3134 C C . ASP A 1 391 ? -29.047 17.744 -15.165 1.00 90.69 391 ASP A C 1
ATOM 3136 O O . ASP A 1 391 ? -27.966 17.327 -14.756 1.00 90.69 391 ASP A O 1
ATOM 3140 N N . LEU A 1 392 ? -29.340 19.053 -15.191 1.00 92.75 392 LEU A N 1
ATOM 3141 C CA . LEU A 1 392 ? -28.413 20.113 -14.782 1.00 92.75 392 LEU A CA 1
ATOM 3142 C C . LEU A 1 392 ? -27.797 19.851 -13.395 1.00 92.75 392 LEU A C 1
ATOM 3144 O O . LEU A 1 392 ? -28.514 19.607 -12.418 1.00 92.75 392 LEU A O 1
ATOM 3148 N N . VAL A 1 393 ? -26.469 19.971 -13.325 1.00 93.44 393 VAL A N 1
ATOM 3149 C CA . VAL A 1 393 ? -25.675 19.977 -12.091 1.00 93.44 393 VAL A CA 1
ATOM 3150 C C . VAL A 1 393 ? -25.460 21.428 -11.668 1.00 93.44 393 VAL A C 1
ATOM 3152 O O . VAL A 1 393 ? -24.528 22.106 -12.103 1.00 93.44 393 VAL A O 1
ATOM 3155 N N . ASP A 1 394 ? -26.353 21.918 -10.816 1.00 89.44 394 ASP A N 1
ATOM 3156 C CA . ASP A 1 394 ? -26.446 23.316 -10.383 1.00 89.44 394 ASP A CA 1
ATOM 3157 C C . ASP A 1 394 ? -25.286 23.771 -9.481 1.00 89.44 394 ASP A C 1
ATOM 3159 O O . ASP A 1 394 ? -25.091 24.967 -9.268 1.00 89.44 394 ASP A O 1
ATOM 3163 N N . GLN A 1 395 ? -24.468 22.838 -8.988 1.00 92.56 395 GLN A N 1
ATOM 3164 C CA . GLN A 1 395 ? -23.284 23.140 -8.178 1.00 92.56 395 GLN A CA 1
ATOM 3165 C C . GLN A 1 395 ? -22.151 23.787 -8.988 1.00 92.56 395 GLN A C 1
ATOM 3167 O O . GLN A 1 395 ? -21.298 24.468 -8.413 1.00 92.56 395 GLN A O 1
ATOM 3172 N N . VAL A 1 396 ? -22.100 23.569 -10.306 1.00 91.75 396 VAL A N 1
ATOM 3173 C CA . VAL A 1 396 ? -21.034 24.117 -11.154 1.00 91.75 396 VAL A CA 1
ATOM 3174 C C . VAL A 1 396 ? -21.328 25.587 -11.453 1.00 91.75 396 VAL A C 1
ATOM 3176 O O . VAL A 1 396 ? -22.349 25.929 -12.042 1.00 91.75 396 VAL A O 1
ATOM 3179 N N . ASN A 1 397 ? -20.415 26.482 -11.065 1.00 91.00 397 ASN A N 1
ATOM 3180 C CA . ASN A 1 397 ? -20.616 27.917 -11.265 1.00 91.00 397 ASN A CA 1
ATOM 3181 C C . ASN A 1 397 ? -20.634 28.313 -12.756 1.00 91.00 397 ASN A C 1
ATOM 3183 O O . ASN A 1 397 ? -19.943 27.726 -13.593 1.00 91.00 397 ASN A O 1
ATOM 3187 N N . SER A 1 398 ? -21.382 29.375 -13.071 1.00 89.50 398 SER A N 1
ATOM 3188 C CA . SER A 1 398 ? -21.591 29.867 -14.441 1.00 89.50 398 SER A CA 1
ATOM 3189 C C . SER A 1 398 ? -20.296 30.218 -15.178 1.00 89.50 398 SER A C 1
ATOM 3191 O O . SER A 1 398 ? -20.213 30.027 -16.388 1.00 89.50 398 SER A O 1
ATOM 3193 N N . ASN A 1 399 ? -19.275 30.691 -14.457 1.00 91.69 399 ASN A N 1
ATOM 3194 C CA . ASN A 1 399 ? -17.975 31.030 -15.038 1.00 91.69 399 ASN A CA 1
ATOM 3195 C C . ASN A 1 399 ? -17.259 29.779 -15.564 1.00 91.69 399 ASN A C 1
ATOM 3197 O O . ASN A 1 399 ? -16.785 29.772 -16.694 1.00 91.69 399 ASN A O 1
ATOM 3201 N N . THR A 1 400 ? -17.240 28.697 -14.782 1.00 92.31 400 THR A N 1
ATOM 3202 C CA . THR A 1 400 ? -16.608 27.429 -15.183 1.00 92.31 400 THR A CA 1
ATOM 3203 C C . THR A 1 400 ? -17.365 26.789 -16.350 1.00 92.31 400 THR A C 1
ATOM 3205 O O . THR A 1 400 ? -16.748 26.307 -17.296 1.00 92.31 400 THR A O 1
ATOM 3208 N N . VAL A 1 401 ? -18.701 26.862 -16.349 1.00 92.81 401 VAL A N 1
ATOM 3209 C CA . VAL A 1 401 ? -19.520 26.405 -17.486 1.00 92.81 401 VAL A CA 1
ATOM 3210 C C . VAL A 1 401 ? -19.199 27.193 -18.764 1.00 92.81 401 VAL A C 1
ATOM 3212 O O . VAL A 1 401 ? -19.094 26.603 -19.843 1.00 92.81 401 VAL A O 1
ATOM 3215 N N . ALA A 1 402 ? -19.015 28.513 -18.660 1.00 91.00 402 ALA A N 1
ATOM 3216 C CA . ALA A 1 402 ? -18.639 29.360 -19.791 1.00 91.00 402 ALA A CA 1
ATOM 3217 C C . ALA A 1 402 ? -17.232 29.030 -20.325 1.00 91.00 402 ALA A C 1
ATOM 3219 O O . ALA A 1 402 ? -17.067 28.915 -21.539 1.00 91.00 402 ALA A O 1
ATOM 3220 N N . GLU A 1 403 ? -16.253 28.797 -19.442 1.00 90.06 403 GLU A N 1
ATOM 3221 C CA . GLU A 1 403 ? -14.889 28.374 -19.809 1.00 90.06 403 GLU A CA 1
ATOM 3222 C C . GLU A 1 403 ? -14.885 27.040 -20.582 1.00 90.06 403 GLU A C 1
ATOM 3224 O O . GLU A 1 403 ? -14.201 26.908 -21.604 1.00 90.06 403 GLU A O 1
ATOM 3229 N N . CYS A 1 404 ? -15.680 26.055 -20.140 1.00 90.38 404 CYS A N 1
ATOM 3230 C CA . CYS A 1 404 ? -15.832 24.785 -20.855 1.00 90.38 404 CYS A CA 1
ATOM 3231 C C . CYS A 1 404 ? -16.444 25.006 -22.245 1.00 90.38 404 CYS A C 1
ATOM 3233 O O . CYS A 1 404 ? -15.924 24.485 -23.233 1.00 90.38 404 CYS A O 1
ATOM 3235 N N . LYS A 1 405 ? -17.496 25.830 -22.343 1.00 90.31 405 LYS A N 1
ATOM 3236 C CA . LYS A 1 405 ? -18.154 26.156 -23.619 1.00 90.31 405 LYS A CA 1
ATOM 3237 C C . LYS A 1 405 ? -17.203 26.842 -24.602 1.00 90.31 405 LYS A C 1
ATOM 3239 O O . LYS A 1 405 ? -17.197 26.508 -25.784 1.00 90.31 405 LYS A O 1
ATOM 3244 N N . GLU A 1 406 ? -16.396 27.785 -24.126 1.00 89.44 406 GLU A N 1
ATOM 3245 C CA . GLU A 1 406 ? -15.398 28.488 -24.939 1.00 89.44 406 GLU A CA 1
ATOM 3246 C C . GLU A 1 406 ? -14.276 27.550 -25.409 1.00 89.44 406 GLU A C 1
ATOM 3248 O O . GLU A 1 406 ? -13.835 27.609 -26.556 1.00 89.44 406 GLU A O 1
ATOM 3253 N N . SER A 1 407 ? -13.832 26.633 -24.549 1.00 86.88 407 SER A N 1
ATOM 3254 C CA . SER A 1 407 ? -12.838 25.621 -24.926 1.00 86.88 407 SER A CA 1
ATOM 3255 C C . SER A 1 407 ? -13.382 24.661 -25.988 1.00 86.88 407 SER A C 1
ATOM 3257 O O . SER A 1 407 ? -12.682 24.328 -26.945 1.00 86.88 407 SER A O 1
ATOM 3259 N N . MET A 1 408 ? -14.654 24.273 -25.877 1.00 86.25 408 MET A N 1
ATOM 3260 C CA . MET A 1 408 ? -15.331 23.440 -26.873 1.00 86.25 408 MET A CA 1
ATOM 3261 C C . MET A 1 408 ? -15.551 24.171 -28.203 1.00 86.25 408 MET A C 1
ATOM 3263 O O . MET A 1 408 ? -15.332 23.576 -29.255 1.00 86.25 408 MET A O 1
ATOM 3267 N N . SER A 1 409 ? -15.917 25.460 -28.188 1.00 82.44 409 SER A N 1
ATOM 3268 C CA . SER A 1 409 ? -16.122 26.245 -29.419 1.00 82.44 409 SER A CA 1
ATOM 3269 C C . SER A 1 409 ? -14.827 26.478 -30.204 1.00 82.44 409 SER A C 1
ATOM 3271 O O . SER A 1 409 ? -14.855 26.582 -31.428 1.00 82.44 409 SER A O 1
ATOM 3273 N N . ARG A 1 410 ? -13.676 26.468 -29.522 1.00 83.81 410 ARG A N 1
ATOM 3274 C CA . ARG A 1 410 ? -12.336 26.442 -30.135 1.00 83.81 410 ARG A CA 1
ATOM 3275 C C . ARG A 1 410 ? -11.919 25.057 -30.652 1.00 83.81 410 ARG A C 1
ATOM 3277 O O . ARG A 1 410 ? -10.759 24.872 -31.009 1.00 83.81 410 ARG A O 1
ATOM 3284 N N . ASN A 1 411 ? -12.838 24.088 -30.673 1.00 72.69 411 ASN A N 1
ATOM 3285 C CA . ASN A 1 411 ? -12.597 22.678 -30.991 1.00 72.69 411 ASN A CA 1
ATOM 3286 C C . ASN A 1 411 ? -11.492 22.037 -30.126 1.00 72.69 411 ASN A C 1
ATOM 3288 O O . ASN A 1 411 ? -10.781 21.131 -30.559 1.00 72.69 411 ASN A O 1
ATOM 3292 N N . ASN A 1 412 ? -11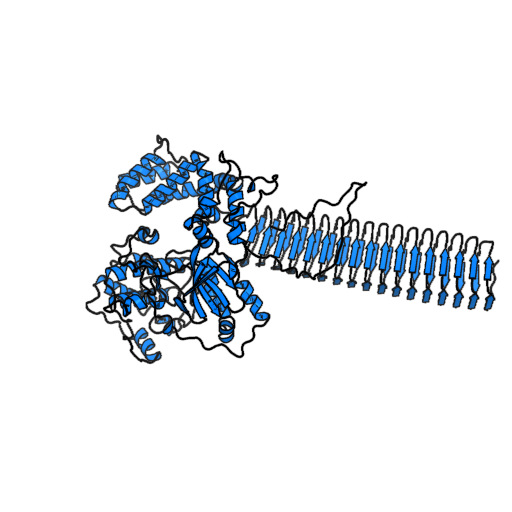.326 22.521 -28.891 1.00 77.19 412 ASN A N 1
ATOM 3293 C CA . ASN A 1 412 ? -10.296 22.066 -27.965 1.00 77.19 412 ASN A CA 1
ATOM 3294 C C . ASN A 1 412 ? -10.888 21.133 -26.895 1.00 77.19 412 ASN A C 1
ATOM 3296 O O . ASN A 1 412 ? -10.910 21.446 -25.700 1.00 77.19 412 ASN A O 1
ATOM 3300 N N . ALA A 1 413 ? -11.355 19.960 -27.334 1.00 81.81 413 ALA A N 1
ATOM 3301 C CA . ALA A 1 413 ? -11.819 18.872 -26.468 1.00 81.81 413 ALA A CA 1
ATOM 3302 C C . ALA A 1 413 ? -10.631 18.085 -25.885 1.00 81.81 413 ALA A C 1
ATOM 3304 O O . ALA A 1 413 ? -10.437 16.896 -26.146 1.00 81.81 413 ALA A O 1
ATOM 3305 N N . HIS A 1 414 ? -9.777 18.768 -25.127 1.00 85.81 414 HIS A N 1
ATOM 3306 C CA . HIS A 1 414 ? -8.680 18.130 -24.410 1.00 85.81 414 HIS A CA 1
ATOM 3307 C C . HIS A 1 414 ? -9.210 17.264 -23.250 1.00 85.81 414 HIS A C 1
ATOM 3309 O O . HIS A 1 414 ? -10.362 17.377 -22.824 1.00 85.81 414 HIS A O 1
ATOM 3315 N N . ARG A 1 415 ? -8.369 16.352 -22.753 1.00 84.75 415 ARG A N 1
ATOM 3316 C CA . ARG A 1 415 ? -8.759 15.314 -21.776 1.00 84.75 415 ARG A CA 1
ATOM 3317 C C . ARG A 1 415 ? -9.206 15.875 -20.427 1.00 84.75 415 ARG A C 1
ATOM 3319 O O . ARG A 1 415 ? -10.061 15.284 -19.789 1.00 84.75 415 ARG A O 1
ATOM 3326 N N . GLU A 1 416 ? -8.657 17.018 -20.032 1.00 88.88 416 GLU A N 1
ATOM 3327 C CA . GLU A 1 416 ? -8.874 17.639 -18.718 1.00 88.88 416 GLU A CA 1
ATOM 3328 C C . GLU A 1 416 ? -9.994 18.695 -18.723 1.00 88.88 416 GLU A C 1
ATOM 3330 O O . GLU A 1 416 ? -10.177 19.412 -17.739 1.00 88.88 416 GLU A O 1
ATOM 3335 N N . LEU A 1 417 ? -10.765 18.777 -19.819 1.00 91.50 417 LEU A N 1
ATOM 3336 C CA . LEU A 1 417 ? -11.786 19.804 -20.061 1.00 91.50 417 LEU A CA 1
ATOM 3337 C C . LEU A 1 417 ? -12.774 19.977 -18.895 1.00 91.50 417 LEU A C 1
ATOM 3339 O O . LEU A 1 417 ? -13.178 21.100 -18.598 1.00 91.50 417 LEU A O 1
ATOM 3343 N N . PHE A 1 418 ? -13.163 18.878 -18.241 1.00 95.19 418 PHE A N 1
ATOM 3344 C CA . PHE A 1 418 ? -14.154 18.877 -17.161 1.00 95.19 418 PHE A CA 1
ATOM 3345 C C . PHE A 1 418 ? -13.548 18.745 -15.757 1.00 95.19 418 PHE A C 1
ATOM 3347 O O . PHE A 1 418 ? -14.306 18.708 -14.789 1.00 95.19 418 PHE A O 1
ATOM 3354 N N . ASN A 1 419 ? -12.216 18.729 -15.603 1.00 93.31 419 ASN A N 1
ATOM 3355 C CA . ASN A 1 419 ? -11.571 18.511 -14.299 1.00 93.31 419 ASN A CA 1
ATOM 3356 C C . ASN A 1 419 ? -12.014 19.551 -13.266 1.00 93.31 419 ASN A C 1
ATOM 3358 O O . ASN A 1 419 ? -12.367 19.206 -12.143 1.00 93.31 419 ASN A O 1
ATOM 3362 N N . LYS A 1 420 ? -12.069 20.830 -13.658 1.00 93.50 420 LYS A N 1
ATOM 3363 C CA . LYS A 1 420 ? -12.512 21.915 -12.769 1.00 93.50 420 LYS A CA 1
ATOM 3364 C C . LYS A 1 420 ? -13.980 21.755 -12.354 1.00 93.50 420 LYS A C 1
ATOM 3366 O O . LYS A 1 420 ? -14.304 21.990 -11.194 1.00 93.50 420 LYS A O 1
ATOM 3371 N N . CYS A 1 421 ? -14.850 21.305 -13.262 1.00 95.38 421 CYS A N 1
ATOM 3372 C CA . CYS A 1 421 ? -16.244 20.989 -12.943 1.00 95.38 421 CYS A CA 1
ATOM 3373 C C . CYS A 1 421 ? -16.341 19.810 -11.966 1.00 95.38 421 CYS A C 1
ATOM 3375 O O . CYS A 1 421 ? -17.055 19.899 -10.971 1.00 95.38 421 CYS A O 1
ATOM 3377 N N . ALA A 1 422 ? -15.599 18.729 -12.220 1.00 95.12 422 ALA A N 1
ATOM 3378 C CA . ALA A 1 422 ? -15.576 17.549 -11.361 1.00 95.12 422 ALA A CA 1
ATOM 3379 C C . ALA A 1 422 ? -15.080 17.876 -9.945 1.00 95.12 422 ALA A C 1
ATOM 3381 O O . ALA A 1 422 ? -15.692 17.439 -8.974 1.00 95.12 422 ALA A O 1
ATOM 3382 N N . GLU A 1 423 ? -14.034 18.694 -9.808 1.00 95.00 423 GLU A N 1
ATOM 3383 C CA . GLU A 1 423 ? -13.526 19.129 -8.500 1.00 95.00 423 GLU A CA 1
ATOM 3384 C C . GLU A 1 423 ? -14.545 19.983 -7.729 1.00 95.00 423 GLU A C 1
ATOM 3386 O O . GLU A 1 423 ? -14.710 19.787 -6.527 1.00 95.00 423 GLU A O 1
ATOM 3391 N N . ILE A 1 424 ? -15.301 20.863 -8.401 1.00 96.19 424 ILE A N 1
ATOM 3392 C CA . ILE A 1 424 ? -16.400 21.616 -7.763 1.00 96.19 424 ILE A CA 1
ATOM 3393 C C . ILE A 1 424 ? -17.492 20.664 -7.253 1.00 96.19 424 ILE A C 1
ATOM 3395 O O . ILE A 1 424 ? -17.973 20.811 -6.128 1.00 96.19 424 ILE A O 1
ATOM 3399 N N . VAL A 1 425 ? -17.876 19.671 -8.058 1.00 96.12 425 VAL A N 1
ATOM 3400 C CA . VAL A 1 425 ? -18.892 18.682 -7.669 1.00 96.12 425 VAL A CA 1
ATOM 3401 C C . VAL A 1 425 ? -18.409 17.824 -6.498 1.00 96.12 425 VAL A C 1
ATOM 3403 O O . VAL A 1 425 ? -19.161 17.607 -5.549 1.00 96.12 425 VAL A O 1
ATOM 3406 N N . LYS A 1 426 ? -17.148 17.383 -6.505 1.00 94.94 426 LYS A N 1
ATOM 3407 C CA . LYS A 1 426 ? -16.546 16.652 -5.381 1.00 94.94 426 LYS A CA 1
ATOM 3408 C C . LYS A 1 426 ? -16.474 17.499 -4.111 1.00 94.94 426 LYS A C 1
ATOM 3410 O O . LYS A 1 426 ? -16.806 16.997 -3.040 1.00 94.94 426 LYS A O 1
ATOM 3415 N N . ASP A 1 427 ? -16.094 18.773 -4.213 1.00 94.50 427 ASP A N 1
ATOM 3416 C CA . ASP A 1 427 ? -16.081 19.701 -3.076 1.00 94.50 427 ASP A CA 1
ATOM 3417 C C . ASP A 1 427 ? -17.484 19.862 -2.476 1.00 94.50 427 ASP A C 1
ATOM 3419 O O . ASP A 1 427 ? -17.643 19.784 -1.257 1.00 94.50 427 ASP A O 1
ATOM 3423 N N . TYR A 1 428 ? -18.520 19.978 -3.311 1.00 95.12 428 TYR A N 1
ATOM 3424 C CA . TYR A 1 428 ? -19.907 19.950 -2.849 1.00 95.12 428 TYR A CA 1
ATOM 3425 C C . TYR A 1 428 ? -20.254 18.640 -2.126 1.00 95.12 428 TYR A C 1
ATOM 3427 O O . TYR A 1 428 ? -20.722 18.679 -0.986 1.00 95.12 428 TYR A O 1
ATOM 3435 N N . LEU A 1 429 ? -19.985 17.485 -2.746 1.00 95.19 429 LEU A N 1
ATOM 3436 C CA . LEU A 1 429 ? -20.276 16.167 -2.165 1.00 95.19 429 LEU A CA 1
ATOM 3437 C C . LEU A 1 429 ? -19.526 15.927 -0.847 1.00 95.19 429 LEU A C 1
ATOM 3439 O O . LEU A 1 429 ? -20.028 15.213 0.018 1.00 95.19 429 LEU A O 1
ATOM 3443 N N . SER A 1 430 ? -18.361 16.552 -0.666 1.00 91.00 430 SER A N 1
ATOM 3444 C CA . SER A 1 430 ? -17.540 16.431 0.541 1.00 91.00 430 SER A CA 1
ATOM 3445 C C . SER A 1 430 ? -18.086 17.151 1.779 1.00 91.00 430 SER A C 1
ATOM 3447 O O . SER A 1 430 ? -17.564 16.944 2.875 1.00 91.00 430 SER A O 1
ATOM 3449 N N . LYS A 1 431 ? -19.116 17.992 1.616 1.00 91.12 431 LYS A N 1
ATOM 3450 C CA . LYS A 1 431 ? -19.685 18.844 2.671 1.00 91.12 431 LYS A CA 1
ATOM 3451 C C . LYS A 1 431 ? -20.954 18.220 3.261 1.00 91.12 431 LYS A C 1
ATOM 3453 O O . LYS A 1 431 ? -20.907 17.146 3.853 1.00 91.12 431 LYS A O 1
ATOM 3458 N N . GLU A 1 432 ? -22.092 18.895 3.120 1.00 90.44 432 GLU A N 1
ATOM 3459 C CA . GLU A 1 432 ? -23.385 18.455 3.651 1.00 90.44 432 GLU A CA 1
ATOM 3460 C C . GLU A 1 432 ? -23.794 17.050 3.165 1.00 90.44 432 GLU A C 1
ATOM 3462 O O . GLU A 1 432 ? -24.168 16.241 4.013 1.00 90.44 432 GLU A O 1
ATOM 3467 N N . PRO A 1 433 ? -23.619 16.667 1.879 1.00 93.88 433 PRO A N 1
ATOM 3468 C CA . PRO A 1 433 ? -23.957 15.316 1.424 1.00 93.88 433 PRO A CA 1
ATOM 3469 C C . PRO A 1 433 ? -23.168 14.207 2.133 1.00 93.88 433 PRO A C 1
ATOM 3471 O O . PRO A 1 433 ? -23.720 13.142 2.411 1.00 93.88 433 PRO A O 1
ATOM 3474 N N . LEU A 1 434 ? -21.891 14.444 2.452 1.00 89.44 434 LEU A N 1
ATOM 3475 C CA . LEU A 1 434 ? -21.078 13.500 3.218 1.00 89.44 434 LEU A CA 1
ATOM 3476 C C . LEU A 1 434 ? -21.561 13.383 4.669 1.00 89.44 434 LEU A C 1
ATOM 3478 O O . LEU A 1 434 ? -21.617 12.273 5.196 1.00 89.44 434 LEU A O 1
ATOM 3482 N N . ASN A 1 435 ? -21.931 14.495 5.306 1.00 86.06 435 ASN A N 1
ATOM 3483 C CA . ASN A 1 435 ? -22.476 14.471 6.666 1.00 86.06 435 ASN A CA 1
ATOM 3484 C C . ASN A 1 435 ? -23.802 13.699 6.717 1.00 86.06 435 ASN A C 1
ATOM 3486 O O . ASN A 1 435 ? -23.964 12.813 7.554 1.00 86.06 435 ASN A O 1
ATOM 3490 N N . ASP A 1 436 ? -24.695 13.944 5.756 1.00 87.00 436 ASP A N 1
ATOM 3491 C CA . ASP A 1 436 ? -25.948 13.197 5.634 1.00 87.00 436 ASP A CA 1
ATOM 3492 C C . ASP A 1 436 ? -25.707 11.698 5.413 1.00 87.00 436 ASP A C 1
ATOM 3494 O O . ASP A 1 436 ? -26.432 10.858 5.950 1.00 87.00 436 ASP A O 1
ATOM 3498 N N . PHE A 1 437 ? -24.690 11.342 4.620 1.00 87.69 437 PHE A N 1
ATOM 3499 C CA . PHE A 1 437 ? -24.295 9.950 4.442 1.00 87.69 437 PHE A CA 1
ATOM 3500 C C . PHE A 1 437 ? -23.843 9.327 5.764 1.00 87.69 437 PHE A C 1
ATOM 3502 O O . PHE A 1 437 ? -24.293 8.226 6.089 1.00 87.69 437 PHE A O 1
ATOM 3509 N N . ILE A 1 438 ? -22.993 10.020 6.527 1.00 82.50 438 ILE A N 1
ATOM 3510 C CA . ILE A 1 438 ? -22.484 9.560 7.828 1.00 82.50 438 ILE A CA 1
ATOM 3511 C C . ILE A 1 438 ? -23.634 9.315 8.818 1.00 82.50 438 ILE A C 1
ATOM 3513 O O . ILE A 1 438 ? -23.603 8.333 9.563 1.00 82.50 438 ILE A O 1
ATOM 3517 N N . ASP A 1 439 ? -24.680 10.138 8.782 1.00 80.25 439 ASP A N 1
ATOM 3518 C CA . ASP A 1 439 ? -25.864 9.976 9.635 1.00 80.25 439 ASP A CA 1
ATOM 3519 C C . ASP A 1 439 ? -26.867 8.924 9.113 1.00 80.25 439 ASP A C 1
ATOM 3521 O O . ASP A 1 439 ? -27.802 8.526 9.819 1.00 80.25 439 ASP A O 1
ATOM 3525 N N . SER A 1 440 ? -26.665 8.412 7.897 1.00 83.94 440 SER A N 1
ATOM 3526 C CA . SER A 1 440 ? -27.567 7.459 7.246 1.00 83.94 440 SER A CA 1
ATOM 3527 C C . SER A 1 440 ? -27.340 5.994 7.656 1.00 83.94 440 SER A C 1
ATOM 3529 O O . SER A 1 440 ? -26.322 5.594 8.229 1.00 83.94 440 SER A O 1
ATOM 3531 N N . MET A 1 441 ? -28.291 5.128 7.288 1.00 81.44 441 MET A N 1
ATOM 3532 C CA . MET A 1 441 ? -28.139 3.676 7.445 1.00 81.44 441 MET A CA 1
ATOM 3533 C C . MET A 1 441 ? -27.025 3.077 6.568 1.00 81.44 441 MET A C 1
ATOM 3535 O O . MET A 1 441 ? -26.474 2.036 6.921 1.00 81.44 441 MET A O 1
ATOM 3539 N N . TYR A 1 442 ? -26.657 3.734 5.462 1.00 87.88 442 TYR A N 1
ATOM 3540 C CA . TYR A 1 442 ? -25.594 3.270 4.568 1.00 87.88 442 TYR A CA 1
ATOM 3541 C C . TYR A 1 442 ? -24.227 3.346 5.249 1.00 87.88 442 TYR A C 1
ATOM 3543 O O . TYR A 1 442 ? -23.417 2.429 5.120 1.00 87.88 442 TYR A O 1
ATOM 3551 N N . PHE A 1 443 ? -23.992 4.374 6.067 1.00 83.81 443 PHE A N 1
ATOM 3552 C CA . PHE A 1 443 ? -22.779 4.441 6.874 1.00 83.81 443 PHE A CA 1
ATOM 3553 C C . PHE A 1 443 ? -22.781 3.408 8.010 1.00 83.81 443 PHE A C 1
ATOM 3555 O O . PHE A 1 443 ? -21.756 2.783 8.279 1.00 83.81 443 PHE A O 1
ATOM 3562 N N . LYS A 1 444 ? -23.937 3.117 8.626 1.00 75.94 444 LYS A N 1
ATOM 3563 C CA . LYS A 1 444 ? -24.052 1.990 9.578 1.00 75.94 444 LYS A CA 1
ATOM 3564 C C . LYS A 1 444 ? -23.690 0.655 8.925 1.00 75.94 444 LYS A C 1
ATOM 3566 O O . LYS A 1 444 ? -22.964 -0.141 9.518 1.00 75.94 444 LYS A O 1
ATOM 3571 N N . ARG A 1 445 ? -24.133 0.439 7.687 1.00 80.50 445 ARG A N 1
ATOM 3572 C CA . ARG A 1 445 ? -23.755 -0.718 6.872 1.00 80.50 445 ARG A CA 1
ATOM 3573 C C . ARG A 1 445 ? -22.260 -0.733 6.547 1.00 80.50 445 ARG A C 1
ATOM 3575 O O . ARG A 1 445 ? -21.624 -1.775 6.681 1.00 80.50 445 ARG A O 1
ATOM 3582 N N . TYR A 1 446 ? -21.666 0.409 6.204 1.00 82.06 446 TYR A N 1
ATOM 3583 C CA . TYR A 1 446 ? -20.215 0.525 6.017 1.00 82.06 446 TYR A CA 1
ATOM 3584 C C . TYR A 1 446 ? -19.451 0.079 7.272 1.00 82.06 446 TYR A C 1
ATOM 3586 O O . TYR A 1 446 ? -18.495 -0.688 7.181 1.00 82.06 446 TYR A O 1
ATOM 3594 N N . LEU A 1 447 ? -19.909 0.471 8.463 1.00 78.75 447 LEU A N 1
ATOM 3595 C CA . LEU A 1 447 ? -19.293 0.058 9.727 1.00 78.75 447 LEU A CA 1
ATOM 3596 C C . LEU A 1 447 ? -19.392 -1.455 9.978 1.00 78.75 447 LEU A C 1
ATOM 3598 O O . LEU A 1 447 ? -18.445 -2.037 10.506 1.00 78.75 447 LEU A O 1
ATOM 3602 N N . GLN A 1 448 ? -20.484 -2.111 9.572 1.00 75.00 448 GLN A N 1
ATOM 3603 C CA . GLN A 1 448 ? -20.582 -3.577 9.607 1.00 75.00 448 GLN A CA 1
ATOM 3604 C C . GLN A 1 448 ? -19.535 -4.227 8.685 1.00 75.00 448 GLN A C 1
ATOM 3606 O O . GLN A 1 448 ? -18.863 -5.175 9.091 1.00 75.00 448 GLN A O 1
ATOM 3611 N N . TRP A 1 449 ? -19.321 -3.680 7.483 1.00 80.31 449 TRP A N 1
ATOM 3612 C CA . TRP A 1 449 ? -18.256 -4.134 6.579 1.00 80.31 449 TRP A CA 1
ATOM 3613 C C . TRP A 1 449 ? -16.860 -3.923 7.169 1.00 80.31 449 TRP A C 1
ATOM 3615 O O . TRP A 1 449 ? -16.031 -4.829 7.114 1.00 80.31 449 TRP A O 1
ATOM 3625 N N . LYS A 1 450 ? -16.605 -2.779 7.814 1.00 81.62 450 LYS A N 1
ATOM 3626 C CA . LYS A 1 450 ? -15.341 -2.532 8.529 1.00 81.62 450 LYS A CA 1
ATOM 3627 C C . LYS A 1 450 ? -15.139 -3.483 9.709 1.00 81.62 450 LYS A C 1
ATOM 3629 O O . LYS A 1 450 ? -14.013 -3.906 9.959 1.00 81.62 450 LYS A O 1
ATOM 3634 N N . TYR A 1 451 ? -16.208 -3.871 10.403 1.00 75.62 451 TYR A N 1
ATOM 3635 C CA . TYR A 1 451 ? -16.135 -4.894 11.446 1.00 75.62 451 TYR A CA 1
ATOM 3636 C C . TYR A 1 451 ? -15.734 -6.263 10.878 1.00 75.62 451 TYR A C 1
ATOM 3638 O O . TYR A 1 451 ? -14.860 -6.923 11.447 1.00 75.62 451 TYR A O 1
ATOM 3646 N N . LEU A 1 452 ? -16.320 -6.673 9.748 1.00 74.69 452 LEU A N 1
ATOM 3647 C CA . LEU A 1 452 ? -15.945 -7.907 9.049 1.00 74.69 452 LEU A CA 1
ATOM 3648 C C . LEU A 1 452 ? -14.493 -7.875 8.562 1.00 74.69 452 LEU A C 1
ATOM 3650 O O . LEU A 1 452 ? -13.770 -8.855 8.730 1.00 74.69 452 LEU A O 1
ATOM 3654 N N . GLU A 1 453 ? -14.055 -6.739 8.021 1.00 82.25 453 GLU A N 1
ATOM 3655 C CA . GLU A 1 453 ? -12.670 -6.518 7.604 1.00 82.25 453 GLU A CA 1
ATOM 3656 C C . GLU A 1 453 ? -11.704 -6.715 8.779 1.00 82.25 453 GLU A C 1
ATOM 3658 O O . GLU A 1 453 ? -10.681 -7.372 8.617 1.00 82.25 453 GLU A O 1
ATOM 3663 N N . SER A 1 454 ? -12.047 -6.216 9.972 1.00 78.00 454 SER A N 1
ATOM 3664 C CA . SER A 1 454 ? -11.188 -6.273 11.165 1.00 78.00 454 SER A CA 1
ATOM 3665 C C . SER A 1 454 ? -11.066 -7.654 11.826 1.00 78.00 454 SER A C 1
ATOM 3667 O O . SER A 1 454 ? -10.341 -7.800 12.813 1.00 78.00 454 SER A O 1
ATOM 3669 N N . GLN A 1 455 ? -11.778 -8.672 11.330 1.00 80.75 455 GLN A N 1
ATOM 3670 C CA . GLN A 1 455 ? -11.747 -9.999 11.944 1.00 80.75 455 GLN A CA 1
ATOM 3671 C C . GLN A 1 455 ? -10.349 -10.642 11.858 1.00 80.75 455 GLN A C 1
ATOM 3673 O O . GLN A 1 455 ? -9.651 -10.486 10.852 1.00 80.75 455 GLN A O 1
ATOM 3678 N N . PRO A 1 456 ? -9.927 -11.414 12.883 1.00 79.94 456 PRO A N 1
ATOM 3679 C CA . PRO A 1 456 ? -8.600 -12.016 12.909 1.00 79.94 456 PRO A CA 1
ATOM 3680 C C . PRO A 1 456 ? -8.327 -12.928 11.709 1.00 79.94 456 PRO A C 1
ATOM 3682 O O . PRO A 1 456 ? -9.070 -13.870 11.424 1.00 79.94 456 PRO A O 1
ATOM 3685 N N . VAL A 1 457 ? -7.189 -12.703 11.056 1.00 87.94 457 VAL A N 1
ATOM 3686 C CA . VAL A 1 457 ? -6.720 -13.525 9.938 1.00 87.94 457 VAL A CA 1
ATOM 3687 C C . VAL A 1 457 ? -5.792 -14.606 10.467 1.00 87.94 457 VAL A C 1
ATOM 3689 O O . VAL A 1 457 ? -4.851 -14.342 11.212 1.00 87.94 457 VAL A O 1
ATOM 3692 N N . THR A 1 458 ? -6.040 -15.852 10.074 1.00 88.81 458 THR A N 1
ATOM 3693 C CA . THR A 1 458 ? -5.195 -16.984 10.470 1.00 88.81 458 THR A CA 1
ATOM 3694 C C . THR A 1 458 ? -4.946 -17.898 9.280 1.00 88.81 458 THR A C 1
ATOM 3696 O O . THR A 1 458 ? -5.591 -17.790 8.239 1.00 88.81 458 THR A O 1
ATOM 3699 N N . LYS A 1 459 ? -4.083 -18.906 9.453 1.00 91.38 459 LYS A N 1
ATOM 3700 C CA . LYS A 1 459 ? -3.905 -19.969 8.448 1.00 91.38 459 LYS A CA 1
ATOM 3701 C C . LYS A 1 459 ? -5.217 -20.651 8.022 1.00 91.38 459 LYS A C 1
ATOM 3703 O O . LYS A 1 459 ? -5.263 -21.243 6.951 1.00 91.38 459 LYS A O 1
ATOM 3708 N N . ASN A 1 460 ? -6.260 -20.609 8.858 1.00 92.94 460 ASN A N 1
ATOM 3709 C CA . ASN A 1 460 ? -7.547 -21.239 8.564 1.00 92.94 460 ASN A CA 1
ATOM 3710 C C . ASN A 1 460 ? -8.396 -20.412 7.592 1.00 92.94 460 ASN A C 1
ATOM 3712 O O . ASN A 1 460 ? -9.279 -20.982 6.961 1.00 92.94 460 ASN A O 1
ATOM 3716 N N . THR A 1 461 ? -8.108 -19.118 7.433 1.00 94.31 461 THR A N 1
ATOM 3717 C CA . THR A 1 461 ? -8.750 -18.245 6.438 1.00 94.31 461 THR A CA 1
ATOM 3718 C C . THR A 1 461 ? -8.462 -18.726 5.012 1.00 94.31 461 THR A C 1
ATOM 3720 O O . THR A 1 461 ? -9.284 -18.547 4.114 1.00 94.31 461 THR A O 1
ATOM 3723 N N . PHE A 1 462 ? -7.334 -19.419 4.813 1.00 97.00 462 PHE A N 1
ATOM 3724 C CA . PHE A 1 462 ? -6.845 -19.818 3.500 1.00 97.00 462 PHE A CA 1
ATOM 3725 C C . PHE A 1 462 ? -6.870 -21.336 3.279 1.00 97.00 462 PHE A C 1
ATOM 3727 O O . PHE A 1 462 ? -6.811 -22.163 4.201 1.00 97.00 462 PHE A O 1
ATOM 3734 N N . ARG A 1 463 ? -6.941 -21.721 2.007 1.00 96.88 463 ARG A N 1
ATOM 3735 C CA . ARG A 1 463 ? -6.585 -23.048 1.503 1.00 96.88 463 ARG A CA 1
ATOM 3736 C C . ARG A 1 463 ? -5.314 -22.910 0.670 1.00 96.88 463 ARG A C 1
ATOM 3738 O O . ARG A 1 463 ? -5.273 -22.089 -0.236 1.00 96.88 463 ARG A O 1
ATOM 3745 N N . MET A 1 464 ? -4.285 -23.689 0.993 1.00 94.50 464 MET A N 1
ATOM 3746 C CA . MET A 1 464 ? -2.992 -23.640 0.301 1.00 94.50 464 MET A CA 1
ATOM 3747 C C . MET A 1 464 ? -2.972 -24.603 -0.890 1.00 94.50 464 MET A C 1
ATOM 3749 O O . MET A 1 464 ? -3.529 -25.698 -0.798 1.00 94.50 464 MET A O 1
ATOM 3753 N N . TYR A 1 465 ? -2.297 -24.202 -1.965 1.00 92.19 465 TYR A N 1
ATOM 3754 C CA . TYR A 1 465 ? -2.099 -24.952 -3.206 1.00 92.19 465 TYR A CA 1
ATOM 3755 C C . TYR A 1 465 ? -0.596 -25.046 -3.536 1.00 92.19 465 TYR A C 1
ATOM 3757 O O . TYR A 1 465 ? 0.249 -24.953 -2.642 1.00 92.19 465 TYR A O 1
ATOM 3765 N N . ARG A 1 466 ? -0.260 -25.281 -4.813 1.00 84.94 466 ARG A N 1
ATOM 3766 C CA . ARG A 1 466 ? 1.111 -25.501 -5.294 1.00 84.94 466 ARG A CA 1
ATOM 3767 C C . ARG A 1 466 ? 2.051 -24.326 -5.007 1.00 84.94 466 ARG A C 1
ATOM 3769 O O . ARG A 1 466 ? 1.630 -23.170 -4.951 1.00 84.94 466 ARG A O 1
ATOM 3776 N N . VAL A 1 467 ? 3.339 -24.637 -4.891 1.00 88.25 467 VAL A N 1
ATOM 3777 C CA . VAL A 1 467 ? 4.424 -23.648 -4.875 1.00 88.25 467 VAL A CA 1
ATOM 3778 C C . VAL A 1 467 ? 4.529 -23.010 -6.263 1.00 88.25 467 VAL A C 1
ATOM 3780 O O . VAL A 1 467 ? 4.489 -23.710 -7.270 1.00 88.25 467 VAL A O 1
ATOM 3783 N N . LEU A 1 468 ? 4.620 -21.682 -6.300 1.00 85.00 468 LEU A N 1
ATOM 3784 C CA . LEU A 1 468 ? 4.791 -20.871 -7.508 1.00 85.00 468 LEU A CA 1
ATOM 3785 C C . LEU A 1 468 ? 6.256 -20.468 -7.706 1.00 85.00 468 LEU A C 1
ATOM 3787 O O . LEU A 1 468 ? 6.715 -20.332 -8.833 1.00 85.00 468 LEU A O 1
ATOM 3791 N N . GLY A 1 469 ? 6.999 -20.293 -6.610 1.00 83.25 469 GLY A N 1
ATOM 3792 C CA . GLY A 1 469 ? 8.396 -19.886 -6.659 1.00 83.25 469 GLY A CA 1
ATOM 3793 C C . GLY A 1 469 ? 9.066 -19.873 -5.289 1.00 83.25 469 GLY A C 1
ATOM 3794 O O . GLY A 1 469 ? 8.455 -20.171 -4.260 1.00 83.25 469 GLY A O 1
ATOM 3795 N N . LYS A 1 470 ? 10.349 -19.514 -5.275 1.00 82.25 470 LYS A N 1
ATOM 3796 C CA . LYS A 1 470 ? 11.212 -19.527 -4.089 1.00 82.25 470 LYS A CA 1
ATOM 3797 C C . LYS A 1 470 ? 11.953 -18.196 -3.974 1.00 82.25 470 LYS A C 1
ATOM 3799 O O . LYS A 1 470 ? 12.636 -17.789 -4.907 1.00 82.25 470 LYS A O 1
ATOM 3804 N N . GLY A 1 471 ? 11.825 -17.533 -2.827 1.00 79.56 471 GLY A N 1
ATOM 3805 C CA . GLY A 1 471 ? 12.456 -16.246 -2.522 1.00 79.56 471 GLY A CA 1
ATOM 3806 C C . GLY A 1 471 ? 13.527 -16.359 -1.436 1.00 79.56 471 GLY A C 1
ATOM 3807 O O . GLY A 1 471 ? 13.756 -17.422 -0.872 1.00 79.56 471 GLY A O 1
ATOM 3808 N N . GLY A 1 472 ? 14.190 -15.255 -1.079 1.00 79.88 472 GLY A N 1
ATOM 3809 C CA . GLY A 1 472 ? 15.334 -15.283 -0.150 1.00 79.88 472 GLY A CA 1
ATOM 3810 C C . GLY A 1 472 ? 15.052 -15.892 1.237 1.00 79.88 472 GLY A C 1
ATOM 3811 O O . GLY A 1 472 ? 15.937 -16.535 1.815 1.00 79.88 472 GLY A O 1
ATOM 3812 N N . PHE A 1 473 ? 13.831 -15.721 1.757 1.00 86.25 473 PHE A N 1
ATOM 3813 C CA . PHE A 1 473 ? 13.421 -16.143 3.107 1.00 86.25 473 PHE A CA 1
ATOM 3814 C C . PHE A 1 473 ? 12.447 -17.322 3.143 1.00 86.25 473 PHE A C 1
ATOM 3816 O O . PHE A 1 473 ? 12.070 -17.734 4.237 1.00 86.25 473 PHE A O 1
ATOM 3823 N N . GLY A 1 474 ? 12.057 -17.874 1.998 1.00 88.81 474 GLY A N 1
ATOM 3824 C CA . GLY A 1 474 ? 11.098 -18.973 1.949 1.00 88.81 474 GLY A CA 1
ATOM 3825 C C . GLY A 1 474 ? 10.462 -19.121 0.573 1.00 88.81 474 GLY A C 1
ATOM 3826 O O . GLY A 1 474 ? 11.087 -18.831 -0.446 1.00 88.81 474 GLY A O 1
ATOM 3827 N N . GLU A 1 475 ? 9.228 -19.597 0.541 1.00 90.75 475 GLU A N 1
ATOM 3828 C CA . GLU A 1 475 ? 8.513 -19.970 -0.681 1.00 90.75 475 GLU A CA 1
ATOM 3829 C C . GLU A 1 475 ? 7.313 -19.057 -0.947 1.00 90.75 475 GLU A C 1
ATOM 3831 O O . GLU A 1 475 ? 6.748 -18.452 -0.034 1.00 90.75 475 GLU A O 1
ATOM 3836 N N . VAL A 1 476 ? 6.897 -18.993 -2.206 1.00 92.19 476 VAL A N 1
ATOM 3837 C CA . VAL A 1 476 ? 5.630 -18.399 -2.634 1.00 92.19 476 VAL A CA 1
ATOM 3838 C C . VAL A 1 476 ? 4.745 -19.530 -3.125 1.00 92.19 476 VAL A C 1
ATOM 3840 O O . VAL A 1 476 ? 5.173 -20.339 -3.943 1.00 92.19 476 VAL A O 1
ATOM 3843 N N . CYS A 1 477 ? 3.511 -19.603 -2.643 1.00 92.56 477 CYS A N 1
ATOM 3844 C CA . CYS A 1 477 ? 2.554 -20.637 -3.038 1.00 92.56 477 CYS A CA 1
ATOM 3845 C C . CYS A 1 477 ? 1.197 -20.024 -3.354 1.00 92.56 477 CYS A C 1
ATOM 3847 O O . CYS A 1 477 ? 0.825 -19.014 -2.763 1.00 92.56 477 CYS A O 1
ATOM 3849 N N . ALA A 1 478 ? 0.447 -20.635 -4.265 1.00 93.25 478 ALA A N 1
ATOM 3850 C CA . ALA A 1 478 ? -0.928 -20.232 -4.509 1.00 93.25 478 ALA A CA 1
ATOM 3851 C C . ALA A 1 478 ? -1.779 -20.540 -3.267 1.00 93.25 478 ALA A C 1
ATOM 3853 O O . ALA A 1 478 ? -1.614 -21.576 -2.612 1.00 93.25 478 ALA A O 1
ATOM 3854 N N . CYS A 1 479 ? -2.697 -19.647 -2.928 1.00 96.75 479 CYS A N 1
ATOM 3855 C CA . CYS A 1 479 ? -3.683 -19.850 -1.881 1.00 96.75 479 CYS A CA 1
ATOM 3856 C C . CYS A 1 479 ? -5.043 -19.295 -2.310 1.00 96.75 479 CYS A C 1
ATOM 3858 O O . CYS A 1 479 ? -5.142 -18.502 -3.239 1.00 96.75 479 CYS A O 1
ATOM 3860 N N . GLN A 1 480 ? -6.095 -19.736 -1.632 1.00 97.56 480 GLN A N 1
ATOM 3861 C CA . GLN A 1 480 ? -7.458 -19.272 -1.861 1.00 97.56 480 GLN A CA 1
ATOM 3862 C C . GLN A 1 480 ? -8.082 -18.859 -0.538 1.00 97.56 480 GLN A C 1
ATOM 3864 O O . GLN A 1 480 ? -7.987 -19.611 0.441 1.00 97.56 480 GLN A O 1
ATOM 3869 N N . VAL A 1 481 ? -8.743 -17.705 -0.503 1.00 97.31 481 VAL A N 1
ATOM 3870 C CA . VAL A 1 481 ? -9.578 -17.313 0.636 1.00 97.31 481 VAL A CA 1
ATOM 3871 C C . VAL A 1 481 ? -10.804 -18.218 0.659 1.00 97.31 481 VAL A C 1
ATOM 3873 O O . VAL A 1 481 ? -11.539 -18.329 -0.318 1.00 97.31 481 VAL A O 1
ATOM 3876 N N . ARG A 1 482 ? -11.031 -18.915 1.776 1.00 94.75 482 ARG A N 1
ATOM 3877 C CA . ARG A 1 482 ? -12.092 -19.936 1.854 1.00 94.75 482 ARG A CA 1
ATOM 3878 C C . ARG A 1 482 ? -13.502 -19.366 1.742 1.00 94.75 482 ARG A C 1
ATOM 3880 O O . ARG A 1 482 ? -14.391 -20.078 1.290 1.00 94.75 482 ARG A O 1
ATOM 3887 N N . ALA A 1 483 ? -13.705 -18.143 2.226 1.00 88.25 483 ALA A N 1
ATOM 3888 C CA . ALA A 1 483 ? -15.022 -17.518 2.284 1.00 88.25 483 ALA A CA 1
ATOM 3889 C C . ALA A 1 483 ? -15.488 -17.038 0.902 1.00 88.25 483 ALA A C 1
ATOM 3891 O O . ALA A 1 483 ? -16.612 -17.343 0.513 1.00 88.25 483 ALA A O 1
ATOM 3892 N N . THR A 1 484 ? -14.603 -16.354 0.175 1.00 93.38 484 THR A N 1
ATOM 3893 C CA . THR A 1 484 ? -14.881 -15.673 -1.101 1.00 93.38 484 THR A CA 1
ATOM 3894 C C . THR A 1 484 ? -14.488 -16.497 -2.325 1.00 93.38 484 THR A C 1
ATOM 3896 O O . THR A 1 484 ? -14.974 -16.261 -3.421 1.00 93.38 484 THR A O 1
ATOM 3899 N N . GLY A 1 485 ? -13.581 -17.466 -2.166 1.00 92.94 485 GLY A N 1
ATOM 3900 C CA . GLY A 1 485 ? -13.016 -18.221 -3.280 1.00 92.94 485 GLY A CA 1
ATOM 3901 C C . GLY A 1 485 ? -11.928 -17.476 -4.062 1.00 92.94 485 GLY A C 1
ATOM 3902 O O . GLY A 1 485 ? -11.377 -18.067 -4.994 1.00 92.94 485 GLY A O 1
ATOM 3903 N N . LYS A 1 486 ? -11.562 -16.241 -3.684 1.00 95.44 486 LYS A N 1
ATOM 3904 C CA . LYS A 1 486 ? -10.535 -15.466 -4.395 1.00 95.44 486 LYS A CA 1
ATOM 3905 C C . LYS A 1 486 ? -9.153 -16.101 -4.268 1.00 95.44 486 LYS A C 1
ATOM 3907 O O . LYS A 1 486 ? -8.741 -16.526 -3.183 1.00 95.44 486 LYS A O 1
ATOM 3912 N N . MET A 1 487 ? -8.442 -16.162 -5.392 1.00 95.31 487 MET A N 1
ATOM 3913 C CA . MET A 1 487 ? -7.085 -16.695 -5.492 1.00 95.31 487 MET A CA 1
ATOM 3914 C C . MET A 1 487 ? -6.039 -15.610 -5.215 1.00 95.31 487 MET A C 1
ATOM 3916 O O . MET A 1 487 ? -6.163 -14.476 -5.670 1.00 95.31 487 MET A O 1
ATOM 3920 N N . TYR A 1 488 ? -4.982 -15.989 -4.502 1.00 97.50 488 TYR A N 1
ATOM 3921 C CA . TYR A 1 488 ? -3.856 -15.137 -4.126 1.00 97.50 488 TYR A CA 1
ATOM 3922 C C . TYR A 1 488 ? -2.532 -15.915 -4.165 1.00 97.50 488 TYR A C 1
ATOM 3924 O O . TYR A 1 488 ? -2.502 -17.147 -4.217 1.00 97.50 488 TYR A O 1
ATOM 3932 N N . ALA A 1 489 ? -1.417 -15.191 -4.099 1.00 96.56 489 ALA A N 1
ATOM 3933 C CA . ALA A 1 489 ? -0.094 -15.739 -3.836 1.00 96.56 489 ALA A CA 1
ATOM 3934 C C . ALA A 1 489 ? 0.299 -15.482 -2.372 1.00 96.56 489 ALA A C 1
ATOM 3936 O O . ALA A 1 489 ? 0.313 -14.352 -1.902 1.00 96.56 489 ALA A O 1
ATOM 3937 N N . CYS A 1 490 ? 0.663 -16.522 -1.631 1.00 97.31 490 CYS A N 1
ATOM 3938 C CA . CYS A 1 490 ? 1.147 -16.429 -0.258 1.00 97.31 490 CYS A CA 1
ATOM 3939 C C . CYS A 1 490 ? 2.674 -16.558 -0.224 1.00 97.31 490 CYS A C 1
ATOM 3941 O O . CYS A 1 490 ? 3.208 -17.670 -0.314 1.00 97.31 490 CYS A O 1
ATOM 3943 N N . LYS A 1 491 ? 3.373 -15.433 -0.037 1.00 96.31 491 LYS A N 1
ATOM 3944 C CA . LYS A 1 491 ? 4.818 -15.378 0.235 1.00 96.31 491 LYS A CA 1
ATOM 3945 C C . LYS A 1 491 ? 5.049 -15.702 1.710 1.00 96.31 491 LYS A C 1
ATOM 3947 O O . LYS A 1 491 ? 4.714 -14.914 2.595 1.00 96.31 491 LYS A O 1
ATOM 3952 N N . LYS A 1 492 ? 5.593 -16.888 1.983 1.00 95.69 492 LYS A N 1
ATOM 3953 C CA . LYS A 1 492 ? 5.944 -17.362 3.326 1.00 95.69 492 LYS A CA 1
ATOM 3954 C C . LYS A 1 492 ? 7.409 -17.052 3.613 1.00 95.69 492 LYS A C 1
ATOM 3956 O O . LYS A 1 492 ? 8.301 -17.530 2.918 1.00 95.69 492 LYS A O 1
ATOM 3961 N N . LEU A 1 493 ? 7.658 -16.295 4.671 1.00 95.50 493 LEU A N 1
ATOM 3962 C CA . LEU A 1 493 ? 8.987 -15.950 5.160 1.00 95.50 493 LEU A CA 1
ATOM 3963 C C . LEU A 1 493 ? 9.262 -16.762 6.434 1.00 95.50 493 LEU A C 1
ATOM 3965 O O . LEU A 1 493 ? 8.633 -16.538 7.468 1.00 95.50 493 LEU A O 1
ATOM 3969 N N . GLU A 1 494 ? 10.177 -17.729 6.379 1.00 95.12 494 GLU A N 1
ATOM 3970 C CA . GLU A 1 494 ? 10.499 -18.601 7.514 1.00 95.12 494 GLU A CA 1
ATOM 3971 C C . GLU A 1 494 ? 11.114 -17.799 8.673 1.00 95.12 494 GLU A C 1
ATOM 3973 O O . GLU A 1 494 ? 12.191 -17.207 8.537 1.00 95.12 494 GLU A O 1
ATOM 3978 N N . LYS A 1 495 ? 10.489 -17.845 9.858 1.00 95.19 495 LYS A N 1
ATOM 3979 C CA . LYS A 1 495 ? 10.905 -17.075 11.047 1.00 95.19 495 LYS A CA 1
ATOM 3980 C C . LYS A 1 495 ? 12.366 -17.328 11.430 1.00 95.19 495 LYS A C 1
ATOM 3982 O O . LYS A 1 495 ? 13.141 -16.395 11.633 1.00 95.19 495 LYS A O 1
ATOM 3987 N N . LYS A 1 496 ? 12.785 -18.598 11.436 1.00 94.06 496 LYS A N 1
ATOM 3988 C CA . LYS A 1 496 ? 14.176 -18.991 11.735 1.00 94.06 496 LYS A CA 1
ATOM 3989 C C . LYS A 1 496 ? 15.177 -18.451 10.714 1.00 94.06 496 LYS A C 1
ATOM 3991 O O . LYS A 1 496 ? 16.309 -18.126 11.070 1.00 94.06 496 LYS A O 1
ATOM 3996 N N . ARG A 1 497 ? 14.785 -18.368 9.441 1.00 93.38 497 ARG A N 1
ATOM 3997 C CA . ARG A 1 497 ? 15.642 -17.881 8.354 1.00 93.38 497 ARG A CA 1
ATOM 3998 C C . ARG A 1 497 ? 15.772 -16.362 8.386 1.00 93.38 497 ARG A C 1
ATOM 4000 O O . ARG A 1 497 ? 16.877 -15.872 8.157 1.00 93.38 497 ARG A O 1
ATOM 4007 N N . ILE A 1 498 ? 14.691 -15.651 8.714 1.00 94.12 498 ILE A N 1
ATOM 4008 C CA . ILE A 1 498 ? 14.715 -14.207 8.991 1.00 94.12 498 ILE A CA 1
ATOM 4009 C C . ILE A 1 498 ? 15.722 -13.924 10.107 1.00 94.12 498 ILE A C 1
ATOM 4011 O O . ILE A 1 498 ? 16.694 -13.213 9.859 1.00 94.12 498 ILE A O 1
ATOM 4015 N N . LYS A 1 499 ? 15.567 -14.579 11.266 1.00 93.88 499 LYS A N 1
ATOM 4016 C CA . LYS A 1 499 ? 16.446 -14.388 12.429 1.00 93.88 499 LYS A CA 1
ATOM 4017 C C . LYS A 1 499 ? 17.909 -14.699 12.119 1.00 93.88 499 LYS A C 1
ATOM 4019 O O . LYS A 1 499 ? 18.803 -13.906 12.400 1.00 93.88 499 LYS A O 1
ATOM 4024 N N . LYS A 1 500 ? 18.178 -15.827 11.447 1.00 93.12 500 LYS A N 1
ATOM 4025 C CA . LYS A 1 500 ? 19.544 -16.211 11.041 1.00 93.12 500 LYS A CA 1
ATOM 4026 C C . LYS A 1 500 ? 20.228 -15.151 10.172 1.00 93.12 500 LYS A C 1
ATOM 4028 O O . LYS A 1 500 ? 21.447 -15.012 10.228 1.00 93.12 500 LYS A O 1
ATOM 4033 N N . ARG A 1 501 ? 19.462 -14.457 9.329 1.00 92.12 501 ARG A N 1
ATOM 4034 C CA . ARG A 1 501 ? 19.968 -13.468 8.367 1.00 92.12 501 ARG A CA 1
ATOM 4035 C C . ARG A 1 501 ? 19.796 -12.021 8.833 1.00 92.12 501 ARG A C 1
ATOM 4037 O O . ARG A 1 501 ? 20.178 -11.136 8.077 1.00 92.12 501 ARG A O 1
ATOM 4044 N N . LYS A 1 502 ? 19.248 -11.786 10.031 1.00 93.00 502 LYS A N 1
ATOM 4045 C CA . LYS A 1 502 ? 18.893 -10.450 10.539 1.00 93.00 502 LYS A CA 1
ATOM 4046 C C . LYS A 1 502 ? 18.003 -9.672 9.552 1.00 93.00 502 LYS A C 1
ATOM 4048 O O . LYS A 1 502 ? 18.278 -8.527 9.200 1.00 93.00 502 LYS A O 1
ATOM 4053 N N . GLY A 1 503 ? 17.004 -10.364 8.999 1.00 92.44 503 GLY A N 1
ATOM 4054 C CA . GLY A 1 503 ? 16.133 -9.868 7.926 1.00 92.44 503 GLY A CA 1
ATOM 4055 C C . GLY A 1 503 ? 14.856 -9.164 8.397 1.00 92.44 503 GLY A C 1
ATOM 4056 O O . GLY A 1 503 ? 13.979 -8.915 7.574 1.00 92.44 503 GLY A O 1
ATOM 4057 N N . GLU A 1 504 ? 14.709 -8.886 9.692 1.00 92.88 504 GLU A N 1
ATOM 4058 C CA . GLU A 1 504 ? 13.477 -8.385 10.315 1.00 92.88 504 GLU A CA 1
ATOM 4059 C C . GLU A 1 504 ? 13.064 -7.033 9.726 1.00 92.88 504 GLU A C 1
ATOM 4061 O O . GLU A 1 504 ? 11.931 -6.864 9.279 1.00 92.88 504 GLU A O 1
ATOM 4066 N N . ALA A 1 505 ? 14.010 -6.089 9.655 1.00 90.75 505 ALA A N 1
ATOM 4067 C CA . ALA A 1 505 ? 13.767 -4.755 9.110 1.00 90.75 505 ALA A CA 1
ATOM 4068 C C . ALA A 1 505 ? 13.336 -4.809 7.638 1.00 90.75 505 ALA A C 1
ATOM 4070 O O . ALA A 1 505 ? 12.428 -4.091 7.238 1.00 90.75 505 ALA A O 1
ATOM 4071 N N . MET A 1 506 ? 13.944 -5.695 6.849 1.00 90.50 506 MET A N 1
ATOM 4072 C CA . MET A 1 506 ? 13.633 -5.838 5.428 1.00 90.50 506 MET A CA 1
ATOM 4073 C C . MET A 1 506 ? 12.246 -6.455 5.203 1.00 90.50 506 MET A C 1
ATOM 4075 O O . MET A 1 506 ? 11.489 -5.964 4.373 1.00 90.50 506 MET A O 1
ATOM 4079 N N . ALA A 1 507 ? 11.887 -7.486 5.975 1.00 93.50 507 ALA A N 1
ATOM 4080 C CA . ALA A 1 507 ? 10.563 -8.103 5.909 1.00 93.50 507 ALA A CA 1
ATOM 4081 C C . ALA A 1 507 ? 9.452 -7.135 6.350 1.00 93.50 507 ALA A C 1
ATOM 4083 O O . ALA A 1 507 ? 8.392 -7.085 5.728 1.00 93.50 507 ALA A O 1
ATOM 4084 N N . LEU A 1 508 ? 9.696 -6.348 7.406 1.00 91.38 508 LEU A N 1
ATOM 4085 C CA . LEU A 1 508 ? 8.748 -5.329 7.855 1.00 91.38 508 LEU A CA 1
ATOM 4086 C C . LEU A 1 508 ? 8.614 -4.200 6.830 1.00 91.38 508 LEU A C 1
ATOM 4088 O O . LEU A 1 508 ? 7.502 -3.780 6.534 1.00 91.38 508 LEU A O 1
ATOM 4092 N N . ASN A 1 509 ? 9.731 -3.736 6.271 1.00 90.69 509 ASN A N 1
ATOM 4093 C CA . ASN A 1 509 ? 9.749 -2.686 5.260 1.00 90.69 509 ASN A CA 1
ATOM 4094 C C . ASN A 1 509 ? 8.979 -3.098 3.996 1.00 90.69 509 ASN A C 1
ATOM 4096 O O . ASN A 1 509 ? 8.128 -2.340 3.541 1.00 90.69 509 ASN A O 1
ATOM 4100 N N . GLU A 1 510 ? 9.191 -4.322 3.492 1.00 94.44 510 GLU A N 1
ATOM 4101 C CA . GLU A 1 510 ? 8.418 -4.857 2.361 1.00 94.44 510 GLU A CA 1
ATOM 4102 C C . GLU A 1 510 ? 6.910 -4.810 2.648 1.00 94.44 510 GLU A C 1
ATOM 4104 O O . GLU A 1 510 ? 6.131 -4.307 1.839 1.00 94.44 510 GLU A O 1
ATOM 4109 N N . LYS A 1 511 ? 6.503 -5.286 3.831 1.00 94.12 511 LYS A N 1
ATOM 4110 C CA . LYS A 1 511 ? 5.104 -5.287 4.268 1.00 94.12 511 LYS A CA 1
ATOM 4111 C C . LYS A 1 511 ? 4.518 -3.875 4.326 1.00 94.12 511 LYS A C 1
ATOM 4113 O O . LYS A 1 511 ? 3.398 -3.673 3.871 1.00 94.12 511 LYS A O 1
ATOM 4118 N N . LEU A 1 512 ? 5.241 -2.916 4.906 1.00 91.62 512 LEU A N 1
ATOM 4119 C CA . LEU A 1 512 ? 4.762 -1.541 5.082 1.00 91.62 512 LEU A CA 1
ATOM 4120 C C . LEU A 1 512 ? 4.593 -0.824 3.742 1.00 91.62 512 LEU A C 1
ATOM 4122 O O . LEU A 1 512 ? 3.561 -0.198 3.513 1.00 91.62 512 LEU A O 1
ATOM 4126 N N . ILE A 1 513 ? 5.563 -0.971 2.838 1.00 92.12 513 ILE A N 1
ATOM 4127 C CA . ILE A 1 513 ? 5.491 -0.378 1.501 1.00 92.12 513 ILE A CA 1
ATOM 4128 C C . ILE A 1 513 ? 4.319 -0.978 0.717 1.00 92.12 513 ILE A C 1
ATOM 4130 O O . ILE A 1 513 ? 3.499 -0.240 0.179 1.00 92.12 513 ILE A O 1
ATOM 4134 N N . LEU A 1 514 ? 4.184 -2.308 0.706 1.00 93.94 514 LEU A N 1
ATOM 4135 C CA . LEU A 1 514 ? 3.073 -2.986 0.031 1.00 93.94 514 LEU A CA 1
ATOM 4136 C C . LEU A 1 514 ? 1.695 -2.628 0.603 1.00 93.94 514 LEU A C 1
ATOM 4138 O O . LEU A 1 514 ? 0.704 -2.689 -0.117 1.00 93.94 514 LEU A O 1
ATOM 4142 N N . GLN A 1 515 ? 1.616 -2.291 1.891 1.00 90.12 515 GLN A N 1
ATOM 4143 C CA . GLN A 1 515 ? 0.375 -1.844 2.521 1.00 90.12 515 GLN A CA 1
ATOM 4144 C C . GLN A 1 515 ? 0.013 -0.402 2.132 1.00 90.12 515 GLN A C 1
ATOM 4146 O O . GLN A 1 515 ? -1.170 -0.076 2.057 1.00 90.12 515 GLN A O 1
ATOM 4151 N N . LYS A 1 516 ? 1.016 0.456 1.908 1.00 87.19 516 LYS A N 1
ATOM 4152 C CA . LYS A 1 516 ? 0.841 1.865 1.524 1.00 87.19 516 LYS A CA 1
ATOM 4153 C C . LYS A 1 516 ? 0.492 2.017 0.041 1.00 87.19 516 LYS A C 1
ATOM 4155 O O . LYS A 1 516 ? -0.342 2.842 -0.318 1.00 87.19 516 LYS A O 1
ATOM 4160 N N . VAL A 1 517 ? 1.134 1.232 -0.823 1.00 89.00 517 VAL A N 1
ATOM 4161 C CA . VAL A 1 517 ? 1.021 1.370 -2.279 1.00 89.00 517 VAL A CA 1
ATOM 4162 C C . VAL A 1 517 ? -0.284 0.756 -2.790 1.00 89.00 517 VAL A C 1
ATOM 4164 O O . VAL A 1 517 ? -0.499 -0.451 -2.695 1.00 89.00 517 VAL A O 1
ATOM 4167 N N . ASN A 1 518 ? -1.123 1.580 -3.421 1.00 89.19 518 ASN A N 1
ATOM 4168 C CA . ASN A 1 518 ? -2.306 1.140 -4.160 1.00 89.19 518 ASN A CA 1
ATOM 4169 C C . ASN A 1 518 ? -2.140 1.464 -5.651 1.00 89.19 518 ASN A C 1
ATOM 4171 O O . ASN A 1 518 ? -2.452 2.561 -6.104 1.00 89.19 518 ASN A O 1
ATOM 4175 N N . SER A 1 519 ? -1.603 0.513 -6.410 1.00 94.50 519 SER A N 1
ATOM 4176 C CA . SER A 1 519 ? -1.321 0.672 -7.837 1.00 94.50 519 SER A CA 1
ATOM 4177 C C . SER A 1 519 ? -1.695 -0.596 -8.590 1.00 94.50 519 SER A C 1
ATOM 4179 O O . SER A 1 519 ? -1.370 -1.697 -8.150 1.00 94.50 519 SER A O 1
ATOM 4181 N N . ARG A 1 520 ? -2.310 -0.456 -9.770 1.00 94.88 520 ARG A N 1
ATOM 4182 C CA . ARG A 1 520 ? -2.557 -1.597 -10.665 1.00 94.88 520 ARG A CA 1
ATOM 4183 C C . ARG A 1 520 ? -1.274 -2.219 -11.214 1.00 94.88 520 ARG A C 1
ATOM 4185 O O . ARG A 1 520 ? -1.302 -3.362 -11.634 1.00 94.88 520 ARG A O 1
ATOM 4192 N N . PHE A 1 521 ? -0.176 -1.469 -11.220 1.00 97.94 521 PHE A N 1
ATOM 4193 C CA . PHE A 1 521 ? 1.108 -1.868 -11.801 1.00 97.94 521 PHE A CA 1
ATOM 4194 C C . PHE A 1 521 ? 2.093 -2.377 -10.741 1.00 97.94 521 PHE A C 1
ATOM 4196 O O . PHE A 1 521 ? 3.260 -2.624 -11.032 1.00 97.94 521 PHE A O 1
ATOM 4203 N N . VAL A 1 522 ? 1.640 -2.522 -9.493 1.00 97.94 522 VAL A N 1
ATOM 4204 C CA . VAL A 1 522 ? 2.396 -3.109 -8.382 1.00 97.94 522 VAL A CA 1
ATOM 4205 C C . VAL A 1 522 ? 1.526 -4.201 -7.761 1.00 97.94 522 VAL A C 1
ATOM 4207 O O . VAL A 1 522 ? 0.298 -4.087 -7.721 1.00 97.94 522 VAL A O 1
ATOM 4210 N N . VAL A 1 523 ? 2.128 -5.302 -7.316 1.00 96.62 523 VAL A N 1
ATOM 4211 C CA . VAL A 1 523 ? 1.381 -6.340 -6.589 1.00 96.62 523 VAL A CA 1
ATOM 4212 C C . VAL A 1 523 ? 0.801 -5.759 -5.297 1.00 96.62 523 VAL A C 1
ATOM 4214 O O . VAL A 1 523 ? 1.485 -5.051 -4.562 1.00 96.62 523 VAL A O 1
ATOM 4217 N N . SER A 1 524 ? -0.466 -6.046 -5.009 1.00 95.69 524 SER A N 1
ATOM 4218 C CA . SER A 1 524 ? -1.153 -5.518 -3.827 1.00 95.69 524 SER A CA 1
ATOM 4219 C C . SER A 1 524 ? -1.097 -6.525 -2.683 1.00 95.69 524 SER A C 1
ATOM 4221 O O . SER A 1 524 ? -1.299 -7.721 -2.898 1.00 95.69 524 SER A O 1
ATOM 4223 N N . LEU A 1 525 ? -0.861 -6.053 -1.459 1.00 97.75 525 LEU A N 1
ATOM 4224 C CA . LEU A 1 525 ? -0.973 -6.866 -0.247 1.00 97.75 525 LEU A CA 1
ATOM 4225 C C . LEU A 1 525 ? -2.417 -6.869 0.245 1.00 97.75 525 LEU A C 1
ATOM 4227 O O . LEU A 1 525 ? -2.930 -5.825 0.623 1.00 97.75 525 LEU A O 1
ATOM 4231 N N . ALA A 1 526 ? -3.052 -8.039 0.285 1.00 97.25 526 ALA A N 1
ATOM 4232 C CA . ALA A 1 526 ? -4.401 -8.204 0.823 1.00 97.25 526 ALA A CA 1
ATOM 4233 C C . ALA A 1 526 ? -4.406 -8.612 2.299 1.00 97.25 526 ALA A C 1
ATOM 4235 O O . ALA A 1 526 ? -5.276 -8.179 3.050 1.00 97.25 526 ALA A O 1
ATOM 4236 N N . TYR A 1 527 ? -3.427 -9.415 2.732 1.00 97.56 527 TYR A N 1
ATOM 4237 C CA . TYR A 1 527 ? -3.333 -9.864 4.121 1.00 97.56 527 TYR A CA 1
ATOM 4238 C C . TYR A 1 527 ? -1.885 -10.035 4.583 1.00 97.56 527 TYR A C 1
ATOM 4240 O O . TYR A 1 527 ? -1.057 -10.574 3.849 1.00 97.56 527 TYR A O 1
ATOM 4248 N N . ALA A 1 528 ? -1.602 -9.674 5.832 1.00 96.69 528 ALA A N 1
ATOM 4249 C CA . ALA A 1 528 ? -0.354 -9.967 6.527 1.00 96.69 528 ALA A CA 1
ATOM 4250 C C . ALA A 1 528 ? -0.656 -10.678 7.849 1.00 96.69 528 ALA A C 1
ATOM 4252 O O . ALA A 1 528 ? -1.271 -10.105 8.747 1.00 96.69 528 ALA A O 1
ATOM 4253 N N . PHE A 1 529 ? -0.226 -11.933 7.972 1.00 95.31 529 PHE A N 1
ATOM 4254 C CA . PHE A 1 529 ? -0.464 -12.734 9.173 1.00 95.31 529 PHE A CA 1
ATOM 4255 C C . PHE A 1 529 ? 0.726 -13.624 9.512 1.00 95.31 529 PHE A C 1
ATOM 4257 O O . PHE A 1 529 ? 1.658 -13.781 8.721 1.00 95.31 529 PHE A O 1
ATOM 4264 N N . GLU A 1 530 ? 0.703 -14.232 10.694 1.00 93.88 530 GLU A N 1
ATOM 4265 C CA . GLU A 1 530 ? 1.735 -15.176 11.109 1.00 93.88 530 GLU A CA 1
ATOM 4266 C C . GLU A 1 530 ? 1.218 -16.602 11.312 1.00 93.88 530 GLU A C 1
ATOM 4268 O O . GLU A 1 530 ? 0.042 -16.879 11.559 1.00 93.88 530 GLU A O 1
ATOM 4273 N N . THR A 1 531 ? 2.154 -17.538 11.245 1.00 93.62 531 THR A N 1
ATOM 4274 C CA . THR A 1 531 ? 1.978 -18.926 11.654 1.00 93.62 531 THR A CA 1
ATOM 4275 C C . THR A 1 531 ? 3.038 -19.291 12.691 1.00 93.62 531 THR A C 1
ATOM 4277 O O . THR A 1 531 ? 3.903 -18.488 13.056 1.00 93.62 531 THR A O 1
ATOM 4280 N N . LYS A 1 532 ? 3.015 -20.548 13.145 1.00 91.69 532 LYS A N 1
ATOM 4281 C CA . LYS A 1 532 ? 4.044 -21.077 14.044 1.00 91.69 532 LYS A CA 1
ATOM 4282 C C . LYS A 1 532 ? 5.460 -20.952 13.458 1.00 91.69 532 LYS A C 1
ATOM 4284 O O . LYS A 1 532 ? 6.403 -20.741 14.210 1.00 91.69 532 LYS A O 1
ATOM 4289 N N . GLU A 1 533 ? 5.614 -21.081 12.140 1.00 91.81 533 GLU A N 1
ATOM 4290 C CA . GLU A 1 533 ? 6.929 -21.233 11.494 1.00 91.81 533 GLU A CA 1
ATOM 4291 C C . GLU A 1 533 ? 7.284 -20.099 10.525 1.00 91.81 533 GLU A C 1
ATOM 4293 O O . GLU A 1 533 ? 8.465 -19.879 10.247 1.00 91.81 533 GLU A O 1
ATOM 4298 N N . ALA A 1 534 ? 6.293 -19.350 10.041 1.00 95.06 534 ALA A N 1
ATOM 4299 C CA . ALA A 1 534 ? 6.480 -18.336 9.010 1.00 95.06 534 ALA A CA 1
ATOM 4300 C C . ALA A 1 534 ? 5.631 -17.083 9.242 1.00 95.06 534 ALA A C 1
ATOM 4302 O O . ALA A 1 534 ? 4.554 -17.153 9.838 1.00 95.06 534 ALA A O 1
ATOM 4303 N N . LEU A 1 535 ? 6.114 -15.963 8.714 1.00 96.69 535 LEU A N 1
ATOM 4304 C CA . LEU A 1 535 ? 5.336 -14.760 8.428 1.00 96.69 535 LEU A CA 1
ATOM 4305 C C . LEU A 1 535 ? 4.785 -14.858 7.000 1.00 96.69 535 LEU A C 1
ATOM 4307 O O . LEU A 1 535 ? 5.471 -15.370 6.116 1.00 96.69 535 LEU A O 1
ATOM 4311 N N . CYS A 1 536 ? 3.555 -14.418 6.766 1.00 97.75 536 CYS A N 1
ATOM 4312 C CA . CYS A 1 536 ? 2.855 -14.610 5.499 1.00 97.75 536 CYS A CA 1
ATOM 4313 C C . CYS A 1 536 ? 2.361 -13.276 4.940 1.00 97.75 536 CYS A C 1
ATOM 4315 O O . CYS A 1 536 ? 1.599 -12.577 5.605 1.00 97.75 536 CYS A O 1
ATOM 4317 N N . LEU A 1 537 ? 2.766 -12.963 3.707 1.00 97.94 537 LEU A N 1
ATOM 4318 C CA . LEU A 1 537 ? 2.189 -11.896 2.888 1.00 97.94 537 LEU A CA 1
ATOM 4319 C C . LEU A 1 537 ? 1.303 -12.534 1.820 1.00 97.94 537 LEU A C 1
ATOM 4321 O O . LEU A 1 537 ? 1.783 -13.345 1.027 1.00 97.94 537 LEU A O 1
ATOM 4325 N N . VAL A 1 538 ? 0.022 -12.185 1.807 1.00 98.25 538 VAL A N 1
ATOM 4326 C CA . VAL A 1 538 ? -0.945 -12.625 0.797 1.00 98.25 538 VAL A CA 1
ATOM 4327 C C . VAL A 1 538 ? -1.082 -11.514 -0.233 1.00 98.25 538 VAL A C 1
ATOM 4329 O O . VAL A 1 538 ? -1.599 -10.441 0.070 1.00 98.25 538 VAL A O 1
ATOM 4332 N N . LEU A 1 539 ? -0.562 -11.772 -1.424 1.00 97.44 539 LEU A N 1
ATOM 4333 C CA . LEU A 1 539 ? -0.342 -10.822 -2.506 1.00 97.44 539 LEU A CA 1
ATOM 4334 C C . LEU A 1 539 ? -1.197 -11.184 -3.717 1.00 97.44 539 LEU A C 1
ATOM 4336 O O . LEU A 1 539 ? -1.523 -12.360 -3.897 1.00 97.44 539 LEU A O 1
ATOM 4340 N N . THR A 1 540 ? -1.498 -10.204 -4.572 1.00 94.12 540 THR A N 1
ATOM 4341 C CA . THR A 1 540 ? -2.081 -10.434 -5.906 1.00 94.12 540 THR A CA 1
ATOM 4342 C C . THR A 1 540 ? -1.407 -11.623 -6.593 1.00 94.12 540 THR A C 1
ATOM 4344 O O . THR A 1 540 ? -0.177 -11.686 -6.671 1.00 94.12 540 THR A O 1
ATOM 4347 N N . ILE A 1 541 ? -2.204 -12.588 -7.055 1.00 94.25 541 ILE A N 1
ATOM 4348 C CA . ILE A 1 541 ? -1.682 -13.735 -7.797 1.00 94.25 541 ILE A CA 1
ATOM 4349 C C . ILE A 1 541 ? -1.345 -13.317 -9.230 1.00 94.25 541 ILE A C 1
ATOM 4351 O O . ILE A 1 541 ? -2.141 -12.654 -9.885 1.00 94.25 541 ILE A O 1
ATOM 4355 N N . MET A 1 542 ? -0.161 -13.710 -9.697 1.00 94.44 542 MET A N 1
ATOM 4356 C CA . MET A 1 542 ? 0.355 -13.401 -11.031 1.00 94.44 542 MET A CA 1
ATOM 4357 C C . MET A 1 542 ? 0.711 -14.725 -11.715 1.00 94.44 542 MET A C 1
ATOM 4359 O O . MET A 1 542 ? 1.820 -15.244 -11.572 1.00 94.44 542 MET A O 1
ATOM 4363 N N . ASN A 1 543 ? -0.286 -15.346 -12.343 1.00 90.12 543 ASN A N 1
ATOM 4364 C CA . ASN A 1 543 ? -0.196 -16.703 -12.898 1.00 90.12 543 ASN A CA 1
ATOM 4365 C C . ASN A 1 543 ? 0.564 -16.772 -14.229 1.00 90.12 543 ASN A C 1
ATOM 4367 O O . ASN A 1 543 ? 1.069 -17.838 -14.587 1.00 90.12 543 ASN A O 1
ATOM 4371 N N . GLY A 1 544 ? 0.687 -15.644 -14.930 1.00 92.50 544 GLY A N 1
ATOM 4372 C CA . GLY A 1 544 ? 1.381 -15.536 -16.207 1.00 92.50 544 GLY A CA 1
ATOM 4373 C C . GLY A 1 544 ? 2.898 -15.693 -16.103 1.00 92.50 544 GLY A C 1
ATOM 4374 O O . GLY A 1 544 ? 3.558 -15.704 -17.132 1.00 92.50 544 GLY A O 1
ATOM 4375 N N . GLY A 1 545 ? 3.469 -15.852 -14.905 1.00 92.56 545 GLY A N 1
ATOM 4376 C CA . GLY A 1 545 ? 4.908 -16.042 -14.706 1.00 92.56 545 GLY A CA 1
ATOM 4377 C C . GLY A 1 545 ? 5.708 -14.741 -14.744 1.00 92.56 545 GLY A C 1
ATOM 4378 O O . GLY A 1 545 ? 5.151 -13.650 -14.858 1.00 92.56 545 GLY A O 1
ATOM 4379 N N . ASP A 1 546 ? 7.028 -14.857 -14.604 1.00 94.19 546 ASP A N 1
ATOM 4380 C CA . ASP A 1 546 ? 7.944 -13.714 -14.607 1.00 94.19 546 ASP A CA 1
ATOM 4381 C C . ASP A 1 546 ? 8.485 -13.389 -16.005 1.00 94.19 546 ASP A C 1
ATOM 4383 O O . ASP A 1 546 ? 8.626 -14.255 -16.873 1.00 94.19 546 ASP A O 1
ATOM 4387 N N . LEU A 1 547 ? 8.833 -12.123 -16.229 1.00 96.19 547 LEU A N 1
ATOM 4388 C CA . LEU A 1 547 ? 9.277 -11.634 -17.529 1.00 96.19 547 LEU A CA 1
ATOM 4389 C C . LEU A 1 547 ? 10.575 -12.306 -17.997 1.00 96.19 547 LEU A C 1
ATOM 4391 O O . LEU A 1 547 ? 10.778 -12.468 -19.197 1.00 96.19 547 LEU A O 1
ATOM 4395 N N . LYS A 1 548 ? 11.441 -12.763 -17.082 1.00 94.44 548 LYS A N 1
ATOM 4396 C CA . LYS A 1 548 ? 12.645 -13.522 -17.457 1.00 94.44 548 LYS A CA 1
ATOM 4397 C C . LYS A 1 548 ? 12.282 -14.835 -18.141 1.00 94.44 548 LYS A C 1
ATOM 4399 O O . LYS A 1 548 ? 12.927 -15.180 -19.133 1.00 94.44 548 LYS A O 1
ATOM 4404 N N . PHE A 1 549 ? 11.288 -15.564 -17.636 1.00 92.12 549 PHE A N 1
ATOM 4405 C CA . PHE A 1 549 ? 10.796 -16.774 -18.295 1.00 92.12 549 PHE A CA 1
ATOM 4406 C C . PHE A 1 549 ? 10.312 -16.452 -19.712 1.00 92.12 549 PHE A C 1
ATOM 4408 O O . PHE A 1 549 ? 10.737 -17.099 -20.669 1.00 92.12 549 PHE A O 1
ATOM 4415 N N . HIS A 1 550 ? 9.506 -15.401 -19.866 1.00 94.94 550 HIS A N 1
ATOM 4416 C CA . HIS A 1 550 ? 9.011 -14.968 -21.176 1.00 94.94 550 HIS A CA 1
ATOM 4417 C C . HIS A 1 550 ? 10.146 -14.604 -22.139 1.00 94.94 550 HIS A C 1
ATOM 4419 O O . HIS A 1 550 ? 10.147 -15.082 -23.268 1.00 94.94 550 HIS A O 1
ATOM 4425 N N . ILE A 1 551 ? 11.144 -13.833 -21.699 1.00 95.12 551 ILE A N 1
ATOM 4426 C CA . ILE A 1 551 ? 12.265 -13.399 -22.553 1.00 95.12 551 ILE A CA 1
ATOM 4427 C C . ILE A 1 551 ? 13.130 -14.582 -22.996 1.00 95.12 551 ILE A C 1
ATOM 4429 O O . ILE A 1 551 ? 13.606 -14.601 -24.126 1.00 95.12 551 ILE A O 1
ATOM 4433 N N . HIS A 1 552 ? 13.402 -15.548 -22.112 1.00 91.69 552 HIS A N 1
ATOM 4434 C CA . HIS A 1 552 ? 14.473 -16.533 -22.329 1.00 91.69 552 HIS A CA 1
ATOM 4435 C C . HIS A 1 552 ? 13.997 -17.939 -22.694 1.00 91.69 552 HIS A C 1
ATOM 4437 O O . HIS A 1 552 ? 14.815 -18.731 -23.186 1.00 91.69 552 HIS A O 1
ATOM 4443 N N . ASN A 1 553 ? 12.734 -18.267 -22.415 1.00 87.12 553 ASN A N 1
ATOM 4444 C CA . ASN A 1 553 ? 12.196 -19.623 -22.522 1.00 87.12 553 ASN A CA 1
ATOM 4445 C C . ASN A 1 553 ? 11.031 -19.748 -23.517 1.00 87.12 553 ASN A C 1
ATOM 4447 O O . ASN A 1 553 ? 10.711 -20.872 -23.899 1.00 87.12 553 ASN A O 1
ATOM 4451 N N . MET A 1 554 ? 10.435 -18.648 -23.988 1.00 82.56 554 MET A N 1
ATOM 4452 C CA . MET A 1 554 ? 9.360 -18.683 -24.990 1.00 82.56 554 MET A CA 1
ATOM 4453 C C . MET A 1 554 ? 9.890 -18.558 -26.424 1.00 82.56 554 MET A C 1
ATOM 4455 O O . MET A 1 554 ? 9.614 -17.598 -27.134 1.00 82.56 554 MET A O 1
ATOM 4459 N N . GLY A 1 555 ? 10.651 -19.565 -26.861 1.00 83.12 555 GLY A N 1
ATOM 4460 C CA . GLY A 1 555 ? 11.194 -19.634 -28.220 1.00 83.12 555 GLY A CA 1
ATOM 4461 C C . GLY A 1 555 ? 12.499 -18.851 -28.387 1.00 83.12 555 GLY A C 1
ATOM 4462 O O . GLY A 1 555 ? 13.473 -19.097 -27.670 1.00 83.12 555 GLY A O 1
ATOM 4463 N N . ASN A 1 556 ? 12.541 -17.950 -29.373 1.00 89.06 556 ASN A N 1
ATOM 4464 C CA . ASN A 1 556 ? 13.717 -17.120 -29.635 1.00 89.06 556 ASN A CA 1
ATOM 4465 C C . ASN A 1 556 ? 13.849 -16.033 -28.559 1.00 89.06 556 ASN A C 1
ATOM 4467 O O . ASN A 1 556 ? 12.856 -15.374 -28.272 1.00 89.06 556 ASN A O 1
ATOM 4471 N N . PRO A 1 557 ? 15.047 -15.799 -27.989 1.00 93.25 557 PRO A N 1
ATOM 4472 C CA . PRO A 1 557 ? 15.189 -14.818 -26.924 1.00 93.25 557 PRO A CA 1
ATOM 4473 C C . PRO A 1 557 ? 14.805 -13.391 -27.327 1.00 93.25 557 PRO A C 1
ATOM 4475 O O . PRO A 1 557 ? 15.274 -12.884 -28.357 1.00 93.25 557 PRO A O 1
ATOM 4478 N N . GLY A 1 558 ? 14.044 -12.742 -26.448 1.00 94.94 558 GLY A N 1
ATOM 4479 C CA . GLY A 1 558 ? 13.494 -11.399 -26.633 1.00 94.94 558 GLY A CA 1
ATOM 4480 C C . GLY A 1 558 ? 12.049 -11.397 -27.145 1.00 94.94 558 GLY A C 1
ATOM 4481 O O . GLY A 1 558 ? 11.459 -12.439 -27.416 1.00 94.94 558 GLY A O 1
ATOM 4482 N N . PHE A 1 559 ? 11.485 -10.203 -27.257 1.00 95.31 559 PHE A N 1
ATOM 4483 C CA . PHE A 1 559 ? 10.139 -9.920 -27.733 1.00 95.31 559 PHE A CA 1
ATOM 4484 C C . PHE A 1 559 ? 10.187 -9.127 -29.033 1.00 95.31 559 PHE A C 1
ATOM 4486 O O . PHE A 1 559 ? 11.195 -8.512 -29.387 1.00 95.31 559 PHE A O 1
ATOM 4493 N N . ASP A 1 560 ? 9.055 -9.114 -29.718 1.00 94.00 560 ASP A N 1
ATOM 4494 C CA . ASP A 1 560 ? 8.715 -8.051 -30.645 1.00 94.00 560 ASP A CA 1
ATOM 4495 C C . ASP A 1 560 ? 8.644 -6.696 -29.919 1.00 94.00 560 ASP A C 1
ATOM 4497 O O . ASP A 1 560 ? 8.375 -6.602 -28.716 1.00 94.00 560 ASP A O 1
ATOM 4501 N N . GLU A 1 561 ? 8.913 -5.625 -30.663 1.00 94.94 561 GLU A N 1
ATOM 4502 C CA . GLU A 1 561 ? 9.018 -4.291 -30.075 1.00 94.94 561 GLU A CA 1
ATOM 4503 C C . GLU A 1 561 ? 7.674 -3.802 -29.511 1.00 94.94 561 GLU A C 1
ATOM 4505 O O . GLU A 1 561 ? 7.659 -3.152 -28.473 1.00 94.94 561 GLU A O 1
ATOM 4510 N N . GLU A 1 562 ? 6.541 -4.165 -30.123 1.00 96.00 562 GLU A N 1
ATOM 4511 C CA . GLU A 1 562 ? 5.204 -3.791 -29.641 1.00 96.00 562 GLU A CA 1
ATOM 4512 C C . GLU A 1 562 ? 4.942 -4.324 -28.227 1.00 96.00 562 GLU A C 1
ATOM 4514 O O . GLU A 1 562 ? 4.571 -3.556 -27.330 1.00 96.00 562 GLU A O 1
ATOM 4519 N N . ARG A 1 563 ? 5.234 -5.607 -27.987 1.00 97.19 563 ARG A N 1
ATOM 4520 C CA . ARG A 1 563 ? 5.163 -6.208 -26.650 1.00 97.19 563 ARG A CA 1
ATOM 4521 C C . ARG A 1 563 ? 6.119 -5.558 -25.651 1.00 97.19 563 ARG A C 1
ATOM 4523 O O . ARG A 1 563 ? 5.722 -5.294 -24.514 1.00 97.19 563 ARG A O 1
ATOM 4530 N N . ALA A 1 564 ? 7.354 -5.266 -26.060 1.00 98.00 564 ALA A N 1
ATOM 4531 C CA . ALA A 1 564 ? 8.331 -4.598 -25.199 1.00 98.00 564 ALA A CA 1
ATOM 4532 C C . ALA A 1 564 ? 7.893 -3.171 -24.810 1.00 98.00 564 ALA A C 1
ATOM 4534 O O . ALA A 1 564 ? 8.018 -2.800 -23.642 1.00 98.00 564 ALA A O 1
ATOM 4535 N N . ILE A 1 565 ? 7.339 -2.399 -25.754 1.00 98.19 565 ILE A N 1
ATOM 4536 C CA . ILE A 1 565 ? 6.812 -1.042 -25.525 1.00 98.19 565 ILE A CA 1
ATOM 4537 C C . ILE A 1 565 ? 5.630 -1.078 -24.556 1.00 98.19 565 ILE A C 1
ATOM 4539 O O . ILE A 1 565 ? 5.558 -0.252 -23.646 1.00 98.19 565 ILE A O 1
ATOM 4543 N N . PHE A 1 566 ? 4.704 -2.025 -24.735 1.00 98.31 566 PHE A N 1
ATOM 4544 C CA . PHE A 1 566 ? 3.539 -2.150 -23.861 1.00 98.31 566 PHE A CA 1
ATOM 4545 C C . PHE A 1 566 ? 3.961 -2.412 -22.409 1.00 98.31 566 PHE A C 1
ATOM 4547 O O . PHE A 1 566 ? 3.583 -1.661 -21.507 1.00 98.31 566 PHE A O 1
ATOM 4554 N N . TYR A 1 567 ? 4.824 -3.406 -22.176 1.00 98.62 567 TYR A N 1
ATOM 4555 C CA . TYR A 1 567 ? 5.309 -3.702 -20.826 1.00 98.62 567 TYR A CA 1
ATOM 4556 C C . TYR A 1 567 ? 6.164 -2.575 -20.247 1.00 98.62 567 TYR A C 1
ATOM 4558 O O . TYR A 1 567 ? 6.037 -2.271 -19.062 1.00 98.62 567 TYR A O 1
ATOM 4566 N N . SER A 1 568 ? 7.009 -1.911 -21.045 1.00 98.38 568 SER A N 1
ATOM 4567 C CA . SER A 1 568 ? 7.795 -0.780 -20.538 1.00 98.38 568 SER A CA 1
ATOM 4568 C C . SER A 1 568 ? 6.911 0.408 -20.157 1.00 98.38 568 SER A C 1
ATOM 4570 O O . SER A 1 568 ? 7.222 1.094 -19.182 1.00 98.38 568 SER A O 1
ATOM 4572 N N . ALA A 1 569 ? 5.788 0.626 -20.848 1.00 98.38 569 ALA A N 1
ATOM 4573 C CA . ALA A 1 569 ? 4.803 1.636 -20.473 1.00 98.38 569 ALA A CA 1
ATOM 4574 C C . ALA A 1 569 ? 4.122 1.298 -19.132 1.00 98.38 569 ALA A C 1
ATOM 4576 O O . ALA A 1 569 ? 4.084 2.145 -18.240 1.00 98.38 569 ALA A O 1
ATOM 4577 N N . GLU A 1 570 ? 3.678 0.054 -18.925 1.00 98.56 570 GLU A N 1
ATOM 4578 C CA . GLU A 1 570 ? 3.086 -0.374 -17.643 1.00 98.56 570 GLU A CA 1
ATOM 4579 C C . GLU A 1 570 ? 4.084 -0.288 -16.477 1.00 98.56 570 GLU A C 1
ATOM 4581 O O . GLU A 1 570 ?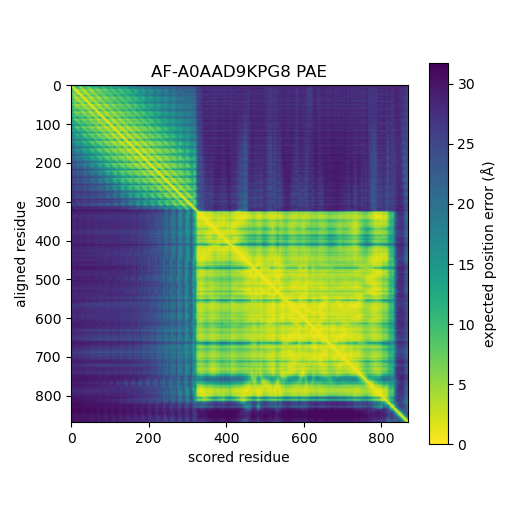 3.753 0.209 -15.396 1.00 98.56 570 GLU A O 1
ATOM 4586 N N . ILE A 1 571 ? 5.340 -0.694 -16.700 1.00 98.62 571 ILE A N 1
ATOM 4587 C CA . ILE A 1 571 ? 6.418 -0.555 -15.709 1.00 98.62 571 ILE A CA 1
ATOM 4588 C C . ILE A 1 571 ? 6.675 0.928 -15.404 1.00 98.62 571 ILE A C 1
ATOM 4590 O O . ILE A 1 571 ? 6.846 1.283 -14.238 1.00 98.62 571 ILE A O 1
ATOM 4594 N N . THR A 1 572 ? 6.657 1.805 -16.415 1.00 98.50 572 THR A N 1
ATOM 4595 C CA . THR A 1 572 ? 6.801 3.262 -16.231 1.00 98.50 572 THR A CA 1
ATOM 4596 C C . THR A 1 572 ? 5.699 3.804 -15.318 1.00 98.50 572 THR A C 1
ATOM 4598 O O . THR A 1 572 ? 6.005 4.527 -14.367 1.00 98.50 572 THR A O 1
ATOM 4601 N N . SER A 1 573 ? 4.437 3.416 -15.526 1.00 98.12 573 SER A N 1
ATOM 4602 C CA . SER A 1 573 ? 3.333 3.806 -14.636 1.00 98.12 573 SER A CA 1
ATOM 4603 C C . SER A 1 573 ? 3.496 3.240 -13.218 1.00 98.12 573 SER A C 1
ATOM 4605 O O . SER A 1 573 ? 3.229 3.940 -12.239 1.00 98.12 573 SER A O 1
ATOM 4607 N N . GLY A 1 574 ? 3.998 2.009 -13.074 1.00 98.06 574 GLY A N 1
ATOM 4608 C CA . GLY A 1 574 ? 4.334 1.422 -11.772 1.00 98.06 574 GLY A CA 1
ATOM 4609 C C . GLY A 1 574 ? 5.408 2.201 -11.014 1.00 98.06 574 GLY A C 1
ATOM 4610 O O . GLY A 1 574 ? 5.209 2.531 -9.844 1.00 98.06 574 GLY A O 1
ATOM 4611 N N . LEU A 1 575 ? 6.507 2.556 -11.684 1.00 98.38 575 LEU A N 1
ATOM 4612 C CA . LEU A 1 575 ? 7.569 3.387 -11.112 1.00 98.38 575 LEU A CA 1
ATOM 4613 C C . LEU A 1 575 ? 7.056 4.776 -10.735 1.00 98.38 575 LEU A C 1
ATOM 4615 O O . LEU A 1 575 ? 7.307 5.233 -9.623 1.00 98.38 575 LEU A O 1
ATOM 4619 N N . ARG A 1 576 ? 6.270 5.411 -11.613 1.00 96.69 576 ARG A N 1
ATOM 4620 C CA . ARG A 1 576 ? 5.635 6.706 -11.340 1.00 96.69 576 ARG A CA 1
ATOM 4621 C C . ARG A 1 576 ? 4.808 6.665 -10.055 1.00 96.69 576 ARG A C 1
ATOM 4623 O O . ARG A 1 576 ? 4.946 7.559 -9.228 1.00 96.69 576 ARG A O 1
ATOM 4630 N N . HIS A 1 577 ? 3.987 5.632 -9.857 1.00 96.25 577 HIS A N 1
ATOM 4631 C CA . HIS A 1 577 ? 3.184 5.488 -8.637 1.00 96.25 577 HIS A CA 1
ATOM 4632 C C . HIS A 1 577 ? 4.041 5.308 -7.377 1.00 96.25 577 HIS A C 1
ATOM 4634 O O . HIS A 1 577 ? 3.722 5.889 -6.343 1.00 96.25 577 HIS A O 1
ATOM 4640 N N . LEU A 1 578 ? 5.144 4.556 -7.451 1.00 97.00 578 LEU A N 1
ATOM 4641 C CA . LEU A 1 578 ? 6.079 4.438 -6.327 1.00 97.00 578 LEU A CA 1
ATOM 4642 C C . LEU A 1 578 ? 6.759 5.781 -6.022 1.00 97.00 578 LEU A C 1
ATOM 4644 O O . LEU A 1 578 ? 6.793 6.202 -4.868 1.00 97.00 578 LEU A O 1
ATOM 4648 N N . HIS A 1 579 ? 7.236 6.491 -7.047 1.00 95.94 579 HIS A N 1
ATOM 4649 C CA . HIS A 1 579 ? 7.923 7.778 -6.889 1.00 95.94 579 HIS A CA 1
ATOM 4650 C C . HIS A 1 579 ? 6.998 8.872 -6.340 1.00 95.94 579 HIS A C 1
ATOM 4652 O O . HIS A 1 579 ? 7.441 9.671 -5.519 1.00 95.94 579 HIS A O 1
ATOM 4658 N N . LEU A 1 580 ? 5.713 8.886 -6.721 1.00 93.44 580 LEU A N 1
ATOM 4659 C CA . LEU A 1 580 ? 4.702 9.797 -6.155 1.00 93.44 580 LEU A CA 1
ATOM 4660 C C . LEU A 1 580 ? 4.502 9.594 -4.645 1.00 93.44 580 LEU A C 1
ATOM 4662 O O . LEU A 1 580 ? 4.247 10.553 -3.922 1.00 93.44 580 LEU A O 1
ATOM 4666 N N . GLU A 1 581 ? 4.685 8.365 -4.162 1.00 93.06 581 GLU A N 1
ATOM 4667 C CA . GLU A 1 581 ? 4.654 8.014 -2.737 1.00 93.06 581 GLU A CA 1
ATOM 4668 C C . GLU A 1 581 ? 6.019 8.163 -2.044 1.00 93.06 581 GLU A C 1
ATOM 4670 O O . GLU A 1 581 ? 6.201 7.717 -0.907 1.00 93.06 581 GLU A O 1
ATOM 4675 N N . ASN A 1 582 ? 6.972 8.808 -2.723 1.00 95.06 582 ASN A N 1
ATOM 4676 C CA . ASN A 1 582 ? 8.370 8.957 -2.344 1.00 95.06 582 ASN A CA 1
ATOM 4677 C C . ASN A 1 582 ? 9.114 7.624 -2.128 1.00 95.06 582 ASN A C 1
ATOM 4679 O O . ASN A 1 582 ? 10.029 7.547 -1.313 1.00 95.06 582 ASN A O 1
ATOM 4683 N N . ILE A 1 583 ? 8.766 6.562 -2.853 1.00 96.88 583 ILE A N 1
ATOM 4684 C CA . ILE A 1 583 ? 9.400 5.243 -2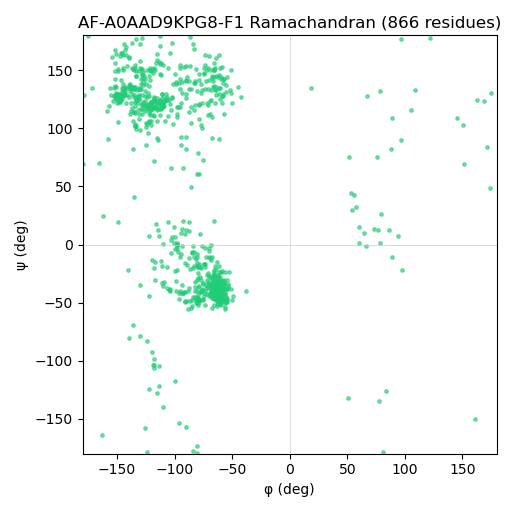.734 1.00 96.88 583 ILE A CA 1
ATOM 4685 C C . ILE A 1 583 ? 10.291 4.967 -3.945 1.00 96.88 583 ILE A C 1
ATOM 4687 O O . ILE A 1 583 ? 9.819 4.970 -5.074 1.00 96.88 583 ILE A O 1
ATOM 4691 N N . VAL A 1 584 ? 11.571 4.666 -3.712 1.00 97.88 584 VAL A N 1
ATOM 4692 C CA . VAL A 1 584 ? 12.488 4.150 -4.745 1.00 97.88 584 VAL A CA 1
ATOM 4693 C C . VAL A 1 584 ? 12.527 2.625 -4.681 1.00 97.88 584 VAL A C 1
ATOM 4695 O O . VAL A 1 584 ? 12.649 2.054 -3.594 1.00 97.88 584 VAL A O 1
ATOM 4698 N N . TYR A 1 585 ? 12.438 1.950 -5.827 1.00 98.25 585 TYR A N 1
ATOM 4699 C CA . TYR A 1 585 ? 12.280 0.495 -5.901 1.00 98.25 585 TYR A CA 1
ATOM 4700 C C . TYR A 1 585 ? 13.609 -0.280 -5.811 1.00 98.25 585 TYR A C 1
ATOM 4702 O O . TYR A 1 585 ? 13.726 -1.221 -5.025 1.00 98.25 585 TYR A O 1
ATOM 4710 N N . ARG A 1 586 ? 14.642 0.156 -6.544 1.00 97.69 586 ARG A N 1
ATOM 4711 C CA . ARG A 1 586 ? 16.051 -0.306 -6.492 1.00 97.69 586 ARG A CA 1
ATOM 4712 C C . ARG A 1 586 ? 16.359 -1.743 -6.931 1.00 97.69 586 ARG A C 1
ATOM 4714 O O . ARG A 1 586 ? 17.532 -2.116 -6.919 1.00 97.69 586 ARG A O 1
ATOM 4721 N N . ASP A 1 587 ? 15.375 -2.550 -7.323 1.00 97.06 587 ASP A N 1
ATOM 4722 C CA . ASP A 1 587 ? 15.611 -3.929 -7.791 1.00 97.06 587 ASP A CA 1
ATOM 4723 C C . ASP A 1 587 ? 14.814 -4.277 -9.055 1.00 97.06 587 ASP A C 1
ATOM 4725 O O . ASP A 1 587 ? 14.270 -5.371 -9.196 1.00 97.06 587 ASP A O 1
ATOM 4729 N N . LEU A 1 588 ? 14.743 -3.329 -9.992 1.00 97.81 588 LEU A N 1
ATOM 4730 C CA . LEU A 1 588 ? 14.094 -3.532 -11.282 1.00 97.81 588 LEU A CA 1
ATOM 4731 C C . LEU A 1 588 ? 14.912 -4.477 -12.169 1.00 97.81 588 LEU A C 1
ATOM 4733 O O . LEU A 1 588 ? 16.012 -4.148 -12.609 1.00 97.81 588 LEU A O 1
ATOM 4737 N N . LYS A 1 589 ? 14.351 -5.667 -12.404 1.00 96.56 589 LYS A N 1
ATOM 4738 C CA . LYS A 1 589 ? 14.882 -6.734 -13.262 1.00 96.56 589 LYS A CA 1
ATOM 4739 C C . LYS A 1 589 ? 13.746 -7.625 -13.791 1.00 96.56 589 LYS A C 1
ATOM 4741 O O . LYS A 1 589 ? 12.675 -7.634 -13.174 1.00 96.56 589 LYS A O 1
ATOM 4746 N N . PRO A 1 590 ? 13.953 -8.405 -14.868 1.00 96.69 590 PRO A N 1
ATOM 4747 C CA . PRO A 1 590 ? 12.886 -9.210 -15.463 1.00 96.69 590 PRO A CA 1
ATOM 4748 C C . PRO A 1 590 ? 12.254 -10.237 -14.509 1.00 96.69 590 PRO A C 1
ATOM 4750 O O . PRO A 1 590 ? 11.063 -10.503 -14.611 1.00 96.69 590 PRO A O 1
ATOM 4753 N N . GLU A 1 591 ? 12.997 -10.781 -13.538 1.00 94.06 591 GLU A N 1
ATOM 4754 C CA . GLU A 1 591 ? 12.446 -11.708 -12.531 1.00 94.06 591 GLU A CA 1
ATOM 4755 C C . GLU A 1 591 ? 11.375 -11.087 -11.627 1.00 94.06 591 GLU A C 1
ATOM 4757 O O . GLU A 1 591 ? 10.548 -11.809 -11.078 1.00 94.06 591 GLU A O 1
ATOM 4762 N N . ASN A 1 592 ? 11.413 -9.767 -11.436 1.00 96.75 592 ASN A N 1
ATOM 4763 C CA . ASN A 1 592 ? 10.516 -9.074 -10.515 1.00 96.75 592 ASN A CA 1
ATOM 4764 C C . ASN A 1 592 ? 9.304 -8.447 -11.223 1.00 96.75 592 ASN A C 1
ATOM 4766 O O . ASN A 1 592 ? 8.473 -7.822 -10.560 1.00 96.75 592 ASN A O 1
ATOM 4770 N N . ILE A 1 593 ? 9.186 -8.614 -12.542 1.00 98.25 593 ILE A N 1
ATOM 4771 C CA . ILE A 1 593 ? 8.022 -8.196 -13.323 1.00 98.25 593 ILE A CA 1
ATOM 4772 C C . ILE A 1 593 ? 7.193 -9.435 -13.635 1.00 98.25 593 ILE A C 1
ATOM 4774 O O . ILE A 1 593 ? 7.666 -10.341 -14.318 1.00 98.25 593 ILE A O 1
ATOM 4778 N N . LEU A 1 594 ? 5.973 -9.487 -13.107 1.00 97.19 594 LEU A N 1
ATOM 4779 C CA . LEU A 1 594 ? 5.098 -10.656 -13.202 1.00 97.19 594 LEU A CA 1
ATOM 4780 C C . LEU A 1 594 ? 3.888 -10.356 -14.081 1.00 97.19 594 LEU A C 1
ATOM 4782 O O . LEU A 1 594 ? 3.381 -9.238 -14.032 1.00 97.19 594 LEU A O 1
ATOM 4786 N N . LEU A 1 595 ? 3.411 -11.352 -14.827 1.00 97.06 595 LEU A N 1
ATOM 4787 C CA . LEU A 1 595 ? 2.225 -11.257 -15.680 1.00 97.06 595 LEU A CA 1
ATOM 4788 C C . LEU A 1 595 ? 0.996 -11.852 -14.981 1.00 97.06 595 LEU A C 1
ATOM 4790 O O . LEU A 1 595 ? 1.090 -12.881 -14.303 1.00 97.06 595 LEU A O 1
ATOM 4794 N N . ASP A 1 596 ? -0.160 -11.211 -15.134 1.00 94.50 596 ASP A N 1
ATOM 4795 C CA . ASP A 1 596 ? -1.451 -11.790 -14.751 1.00 94.50 596 ASP A CA 1
ATOM 4796 C C . ASP A 1 596 ? -2.054 -12.638 -15.884 1.00 94.50 596 ASP A C 1
ATOM 4798 O O . ASP A 1 596 ? -1.461 -12.777 -16.952 1.00 94.50 596 ASP A O 1
ATOM 4802 N N . ASP A 1 597 ? -3.222 -13.237 -15.638 1.00 92.88 597 ASP A N 1
ATOM 4803 C CA . ASP A 1 597 ? -3.912 -14.106 -16.605 1.00 92.88 597 ASP A CA 1
ATOM 4804 C C . ASP A 1 597 ? -4.385 -13.365 -17.872 1.00 92.88 597 ASP A C 1
ATOM 4806 O O . ASP A 1 597 ? -4.638 -14.000 -18.892 1.00 92.88 597 ASP A O 1
ATOM 4810 N N . HIS A 1 598 ? -4.480 -12.033 -17.830 1.00 94.50 598 HIS A N 1
ATOM 4811 C CA . HIS A 1 598 ? -4.874 -11.203 -18.972 1.00 94.50 598 HIS A CA 1
ATOM 4812 C C . HIS A 1 598 ? -3.661 -10.673 -19.746 1.00 94.50 598 HIS A C 1
ATOM 4814 O O . HIS A 1 598 ? -3.826 -10.118 -20.827 1.00 94.50 598 HIS A O 1
ATOM 4820 N N . GLY A 1 599 ? -2.445 -10.866 -19.225 1.00 96.06 599 GLY A N 1
ATOM 4821 C CA . GLY A 1 599 ? -1.201 -10.441 -19.860 1.00 96.06 599 GLY A CA 1
ATOM 4822 C C . GLY A 1 599 ? -0.686 -9.073 -19.425 1.00 96.06 599 GLY A C 1
ATOM 4823 O O . GLY A 1 599 ? 0.311 -8.619 -19.987 1.00 96.06 599 GLY A O 1
ATOM 4824 N N . HIS A 1 600 ? -1.297 -8.437 -18.421 1.00 97.94 600 HIS A N 1
ATOM 4825 C CA . HIS A 1 600 ? -0.780 -7.199 -17.830 1.00 97.94 600 HIS A CA 1
ATOM 4826 C C . HIS A 1 600 ? 0.368 -7.487 -16.863 1.00 97.94 600 HIS A C 1
ATOM 4828 O O . HIS A 1 600 ? 0.363 -8.503 -16.156 1.00 97.94 600 HIS A O 1
ATOM 4834 N N . VAL A 1 601 ? 1.340 -6.576 -16.786 1.00 98.38 601 VAL A N 1
ATOM 4835 C CA . VAL A 1 601 ? 2.498 -6.715 -15.899 1.00 98.38 601 VAL A CA 1
ATOM 4836 C C . VAL A 1 601 ? 2.371 -5.913 -14.607 1.00 98.38 601 VAL A C 1
ATOM 4838 O O . VAL A 1 601 ? 1.827 -4.809 -14.561 1.00 98.38 601 VAL A O 1
ATOM 4841 N N . ARG A 1 602 ? 2.947 -6.455 -13.528 1.00 98.44 602 ARG A N 1
ATOM 4842 C CA . ARG A 1 602 ? 3.111 -5.752 -12.249 1.00 98.44 602 ARG A CA 1
ATOM 4843 C C . ARG A 1 602 ? 4.512 -5.918 -11.679 1.00 98.44 602 ARG A C 1
ATOM 4845 O O . ARG A 1 602 ? 5.106 -6.994 -11.751 1.00 98.44 602 ARG A O 1
ATOM 4852 N N . ILE A 1 603 ? 4.995 -4.861 -11.034 1.00 98.56 603 ILE A N 1
ATOM 4853 C CA . ILE A 1 603 ? 6.205 -4.871 -10.211 1.00 98.56 603 ILE A CA 1
ATOM 4854 C C . ILE A 1 603 ? 5.933 -5.670 -8.928 1.00 98.56 603 ILE A C 1
ATOM 4856 O O . ILE A 1 603 ? 4.911 -5.478 -8.263 1.00 98.56 603 ILE A O 1
ATOM 4860 N N . SER A 1 604 ? 6.860 -6.554 -8.566 1.00 95.94 604 SER A N 1
ATOM 4861 C CA . SER A 1 604 ? 6.802 -7.412 -7.376 1.00 95.94 604 SER A CA 1
ATOM 4862 C C . SER A 1 604 ? 8.082 -7.319 -6.530 1.00 95.94 604 SER A C 1
ATOM 4864 O O . SER A 1 604 ? 9.000 -6.593 -6.878 1.00 95.94 604 SER A O 1
ATOM 4866 N N . ASP A 1 605 ? 8.136 -8.012 -5.388 1.00 92.56 605 ASP A N 1
ATOM 4867 C CA . ASP A 1 605 ? 9.298 -8.077 -4.476 1.00 92.56 605 ASP A CA 1
ATOM 4868 C C . ASP A 1 605 ? 9.875 -6.707 -4.057 1.00 92.56 605 ASP A C 1
ATOM 4870 O O . ASP A 1 605 ? 10.939 -6.275 -4.499 1.00 92.56 605 ASP A O 1
ATOM 4874 N N . LEU A 1 606 ? 9.179 -6.008 -3.154 1.00 94.75 606 LEU A N 1
ATOM 4875 C CA . LEU A 1 606 ? 9.566 -4.669 -2.681 1.00 94.75 606 LEU A CA 1
ATOM 4876 C C . LEU A 1 606 ? 10.540 -4.721 -1.488 1.00 94.75 606 LEU A C 1
ATOM 4878 O O . LEU A 1 606 ? 10.700 -3.742 -0.761 1.00 94.75 606 LEU A O 1
ATOM 4882 N N . GLY A 1 607 ? 11.223 -5.851 -1.279 1.00 90.81 607 GLY A N 1
ATOM 4883 C CA . GLY A 1 607 ? 12.150 -6.042 -0.160 1.00 90.81 607 GLY A CA 1
ATOM 4884 C C . GLY A 1 607 ? 13.300 -5.034 -0.122 1.00 90.81 607 GLY A C 1
ATOM 4885 O O . GLY A 1 607 ? 13.748 -4.653 0.958 1.00 90.81 607 GLY A O 1
ATOM 4886 N N . LEU A 1 608 ? 13.758 -4.564 -1.285 1.00 94.12 608 LEU A N 1
ATOM 4887 C CA . LEU A 1 608 ? 14.811 -3.551 -1.390 1.00 94.12 608 LEU A CA 1
ATOM 4888 C C . LEU A 1 608 ? 14.276 -2.130 -1.591 1.00 94.12 608 LEU A C 1
ATOM 4890 O O . LEU A 1 608 ? 15.087 -1.203 -1.619 1.00 94.12 608 LEU A O 1
ATOM 4894 N N . ALA A 1 609 ? 12.963 -1.925 -1.684 1.00 96.94 609 ALA A N 1
ATOM 4895 C CA . ALA A 1 609 ? 12.398 -0.591 -1.839 1.00 96.94 609 ALA A CA 1
ATOM 4896 C C . ALA A 1 609 ? 12.596 0.239 -0.561 1.00 96.94 609 ALA A C 1
ATOM 4898 O O . ALA A 1 609 ? 12.663 -0.311 0.537 1.00 96.94 609 ALA A O 1
ATOM 4899 N N . VAL A 1 610 ? 12.722 1.558 -0.680 1.00 95.50 610 VAL A N 1
ATOM 4900 C CA . VAL A 1 610 ? 12.857 2.471 0.470 1.00 95.50 610 VAL A CA 1
ATOM 4901 C C . VAL A 1 610 ? 12.045 3.728 0.219 1.00 95.50 610 VAL A C 1
ATOM 4903 O O . VAL A 1 610 ? 12.100 4.296 -0.868 1.00 95.50 610 VAL A O 1
ATOM 4906 N N . GLU A 1 611 ? 11.338 4.178 1.250 1.00 95.06 611 GLU A N 1
ATOM 4907 C CA . GLU A 1 611 ? 10.743 5.509 1.285 1.00 95.06 611 GLU A CA 1
ATOM 4908 C C . GLU A 1 611 ? 11.834 6.554 1.557 1.00 95.06 611 GLU A C 1
ATOM 4910 O O . GLU A 1 611 ? 12.567 6.480 2.547 1.00 95.06 611 GLU A O 1
ATOM 4915 N N . ILE A 1 612 ? 11.978 7.504 0.640 1.00 94.25 612 ILE A N 1
ATOM 4916 C CA . ILE A 1 612 ? 12.896 8.631 0.741 1.00 94.25 612 ILE A CA 1
ATOM 4917 C C . ILE A 1 612 ? 12.143 9.777 1.422 1.00 94.25 612 ILE A C 1
ATOM 4919 O O . ILE A 1 612 ? 11.077 10.165 0.946 1.00 94.25 612 ILE A O 1
ATOM 4923 N N . PRO A 1 613 ? 12.671 10.359 2.510 1.00 91.62 613 PRO A N 1
ATOM 4924 C CA . PRO A 1 613 ? 12.061 11.543 3.094 1.00 91.62 613 PRO A CA 1
ATOM 4925 C C . PRO A 1 613 ? 11.960 12.681 2.060 1.00 91.62 613 PRO A C 1
ATOM 4927 O O . PRO A 1 613 ? 12.882 12.852 1.254 1.00 91.62 613 PRO A O 1
ATOM 4930 N N . PRO A 1 614 ? 10.876 13.478 2.061 1.00 86.88 614 PRO A N 1
ATOM 4931 C CA . PRO A 1 614 ? 10.718 14.573 1.112 1.00 86.88 614 PRO A CA 1
ATOM 4932 C C . PRO A 1 614 ? 11.937 15.500 1.100 1.00 86.88 614 PRO A C 1
ATOM 4934 O O . PRO A 1 614 ? 12.419 15.918 2.150 1.00 86.88 614 PRO A O 1
ATOM 4937 N N . HIS A 1 615 ? 12.417 15.833 -0.099 1.00 85.44 615 HIS A N 1
ATOM 4938 C CA . HIS A 1 615 ? 13.597 16.681 -0.329 1.00 85.44 615 HIS A CA 1
ATOM 4939 C C . HIS A 1 615 ? 14.941 16.112 0.167 1.00 85.44 615 HIS A C 1
ATOM 4941 O O . HIS A 1 615 ? 15.948 16.823 0.143 1.00 85.44 615 HIS A O 1
ATOM 4947 N N . GLU A 1 616 ? 15.000 14.842 0.570 1.00 94.00 616 GLU A N 1
ATOM 4948 C CA . GLU A 1 616 ? 16.245 14.173 0.950 1.00 94.00 616 GLU A CA 1
ATOM 4949 C C . GLU A 1 616 ? 16.776 13.232 -0.143 1.00 94.00 616 GLU A C 1
ATOM 4951 O O . GLU A 1 616 ? 16.156 12.981 -1.175 1.00 94.00 616 GLU A O 1
ATOM 4956 N N . THR A 1 617 ? 17.980 12.706 0.090 1.00 95.88 617 THR A N 1
ATOM 4957 C CA . THR A 1 617 ? 18.611 11.673 -0.740 1.00 95.88 617 THR A CA 1
ATOM 4958 C C . THR A 1 617 ? 19.072 10.528 0.142 1.00 95.88 617 THR A C 1
ATOM 4960 O O . THR A 1 617 ? 19.542 10.742 1.265 1.00 95.88 617 THR A O 1
ATOM 4963 N N . ILE A 1 618 ? 19.020 9.310 -0.386 1.00 96.56 618 ILE A N 1
ATOM 4964 C CA . ILE A 1 618 ? 19.505 8.126 0.323 1.00 96.56 618 ILE A CA 1
ATOM 4965 C C . ILE A 1 618 ? 20.849 7.666 -0.231 1.00 96.56 618 ILE A C 1
ATOM 4967 O O . ILE A 1 618 ? 21.280 8.065 -1.311 1.00 96.56 618 ILE A O 1
ATOM 4971 N N . ARG A 1 619 ? 21.529 6.809 0.532 1.00 96.00 619 ARG A N 1
ATOM 4972 C CA . ARG A 1 619 ? 22.767 6.142 0.128 1.00 96.00 619 ARG A CA 1
ATOM 4973 C C . ARG A 1 619 ? 22.657 4.661 0.455 1.00 96.00 619 ARG A C 1
ATOM 4975 O O . ARG A 1 619 ? 22.284 4.299 1.568 1.00 96.00 619 ARG A O 1
ATOM 4982 N N . GLY A 1 620 ? 23.023 3.805 -0.490 1.00 94.50 620 GLY A N 1
ATOM 4983 C CA . GLY A 1 620 ? 23.094 2.368 -0.255 1.00 94.50 620 GLY A CA 1
ATOM 4984 C C . GLY A 1 620 ? 23.406 1.593 -1.525 1.00 94.50 620 GLY A C 1
ATOM 4985 O O . GLY A 1 620 ? 22.740 1.780 -2.540 1.00 94.50 620 GLY A O 1
ATOM 4986 N N . ARG A 1 621 ? 24.395 0.701 -1.456 1.00 96.69 621 ARG A N 1
ATOM 4987 C CA . ARG A 1 621 ? 24.784 -0.191 -2.555 1.00 96.69 621 ARG A CA 1
ATOM 4988 C C . ARG A 1 621 ? 23.996 -1.500 -2.476 1.00 96.69 621 ARG A C 1
ATOM 4990 O O . ARG A 1 621 ? 24.479 -2.486 -1.919 1.00 96.69 621 ARG A O 1
ATOM 4997 N N . VAL A 1 622 ? 22.771 -1.477 -2.992 1.00 95.06 622 VAL A N 1
ATOM 4998 C CA . VAL A 1 622 ? 21.839 -2.617 -3.032 1.00 95.06 622 VAL A CA 1
ATOM 4999 C C . VAL A 1 622 ? 21.275 -2.797 -4.441 1.00 95.06 622 VAL A C 1
ATOM 5001 O O . VAL A 1 622 ? 21.283 -1.852 -5.223 1.00 95.06 622 VAL A O 1
ATOM 5004 N N . GLY A 1 623 ? 20.795 -4.000 -4.750 1.00 94.44 623 GLY A N 1
ATOM 5005 C CA . GLY A 1 623 ? 20.237 -4.361 -6.054 1.00 94.44 623 GLY A CA 1
ATOM 5006 C C . GLY A 1 623 ? 20.977 -5.528 -6.708 1.00 94.44 623 GLY A C 1
ATOM 5007 O O . GLY A 1 623 ? 21.954 -6.067 -6.172 1.00 94.44 623 GLY A O 1
ATOM 5008 N N . THR A 1 624 ? 20.496 -5.936 -7.877 1.00 94.38 624 THR A N 1
ATOM 5009 C CA . THR A 1 624 ? 21.031 -7.082 -8.619 1.00 94.38 624 THR A CA 1
ATOM 5010 C C . THR A 1 624 ? 22.195 -6.674 -9.537 1.00 94.38 624 THR A C 1
ATOM 5012 O O . THR A 1 624 ? 22.134 -5.678 -10.257 1.00 94.38 624 THR A O 1
ATOM 5015 N N . VAL A 1 625 ? 23.288 -7.449 -9.524 1.00 92.94 625 VAL A N 1
ATOM 5016 C CA . VAL A 1 625 ? 24.475 -7.205 -10.369 1.00 92.94 625 VAL A CA 1
ATOM 5017 C C . VAL A 1 625 ? 24.081 -7.209 -11.850 1.00 92.94 625 VAL A C 1
ATOM 5019 O O . VAL A 1 625 ? 23.467 -8.165 -12.314 1.00 92.94 625 VAL A O 1
ATOM 5022 N N . GLY A 1 626 ? 24.465 -6.158 -12.578 1.00 92.81 626 GLY A N 1
ATOM 5023 C CA . GLY A 1 626 ? 24.082 -5.927 -13.978 1.00 92.81 626 GLY A CA 1
ATOM 5024 C C . GLY A 1 626 ? 22.901 -4.966 -14.157 1.00 92.81 626 GLY A C 1
ATOM 5025 O O . GLY A 1 626 ? 22.813 -4.343 -15.208 1.00 92.81 626 GLY A O 1
ATOM 5026 N N . TYR A 1 627 ? 22.067 -4.786 -13.125 1.00 97.19 627 TYR A N 1
ATOM 5027 C CA . TYR A 1 627 ? 20.931 -3.849 -13.122 1.00 97.19 627 TYR A CA 1
ATOM 5028 C C . TYR A 1 627 ? 21.136 -2.662 -12.166 1.00 97.19 627 TYR A C 1
ATOM 5030 O O . TYR A 1 627 ? 20.424 -1.670 -12.257 1.00 97.19 627 TYR A O 1
ATOM 5038 N N . MET A 1 628 ? 22.114 -2.727 -11.253 1.00 98.00 628 MET A N 1
ATOM 5039 C CA . MET A 1 628 ? 22.484 -1.579 -10.415 1.00 98.00 628 MET A CA 1
ATOM 5040 C C . MET A 1 628 ? 23.041 -0.434 -11.269 1.00 98.00 628 MET A C 1
ATOM 5042 O O . MET A 1 628 ? 23.998 -0.636 -12.015 1.00 98.00 628 MET A O 1
ATOM 5046 N N . ALA A 1 629 ? 22.497 0.769 -11.090 1.00 98.31 629 ALA A N 1
ATOM 5047 C CA . ALA A 1 629 ? 22.966 1.968 -11.775 1.00 98.31 629 ALA A CA 1
ATOM 5048 C C . ALA A 1 629 ? 24.400 2.371 -11.357 1.00 98.31 629 ALA A C 1
ATOM 5050 O O . ALA A 1 629 ? 24.831 2.054 -10.237 1.00 98.31 629 ALA A O 1
ATOM 5051 N N . PRO A 1 630 ? 25.150 3.110 -12.198 1.00 98.44 630 PRO A N 1
ATOM 5052 C CA . PRO A 1 630 ? 26.527 3.510 -11.900 1.00 98.44 630 PRO A CA 1
ATOM 5053 C C . PRO A 1 630 ? 26.698 4.268 -10.578 1.00 98.44 630 PRO A C 1
ATOM 5055 O O . PRO A 1 630 ? 27.674 4.034 -9.865 1.00 98.44 630 PRO A O 1
ATOM 5058 N N . GLU A 1 631 ? 25.767 5.152 -10.218 1.00 98.38 631 GLU A N 1
ATOM 5059 C CA . GLU A 1 631 ? 25.781 5.888 -8.946 1.00 98.38 631 GLU A CA 1
ATOM 5060 C C . GLU A 1 631 ? 25.560 4.970 -7.726 1.00 98.38 631 GLU A C 1
ATOM 5062 O O . GLU A 1 631 ? 26.149 5.186 -6.666 1.00 98.38 631 GLU A O 1
ATOM 5067 N N . VAL A 1 632 ? 24.804 3.875 -7.878 1.00 98.38 632 VAL A N 1
ATOM 5068 C CA . VAL A 1 632 ? 24.615 2.858 -6.826 1.00 98.38 632 VAL A CA 1
ATOM 5069 C C . VAL A 1 632 ? 25.898 2.048 -6.633 1.00 98.38 632 VAL A C 1
ATOM 5071 O O . VAL A 1 632 ? 26.320 1.808 -5.499 1.00 98.38 632 VAL A O 1
ATOM 5074 N N . ILE A 1 633 ? 26.563 1.667 -7.730 1.00 98.06 633 ILE A N 1
ATOM 5075 C CA . ILE A 1 633 ? 27.844 0.939 -7.704 1.00 98.06 633 ILE A CA 1
ATOM 5076 C C . ILE A 1 633 ? 28.943 1.798 -7.070 1.00 98.06 633 ILE A C 1
ATOM 5078 O O . ILE A 1 633 ? 29.697 1.296 -6.233 1.00 98.06 633 ILE A O 1
ATOM 5082 N N . ARG A 1 634 ? 29.000 3.092 -7.418 1.00 97.44 634 ARG A N 1
ATOM 5083 C CA . ARG A 1 634 ? 29.900 4.094 -6.813 1.00 97.44 634 ARG A CA 1
ATOM 5084 C C . ARG A 1 634 ? 29.524 4.460 -5.374 1.00 97.44 634 ARG A C 1
ATOM 5086 O O . ARG A 1 634 ? 30.283 5.155 -4.703 1.00 97.44 634 ARG A O 1
ATOM 5093 N N . ASN A 1 635 ? 28.397 3.948 -4.874 1.00 97.44 635 ASN A N 1
ATOM 5094 C CA . ASN A 1 635 ? 27.873 4.223 -3.541 1.00 97.44 635 ASN A CA 1
ATOM 5095 C C . ASN A 1 635 ? 27.695 5.733 -3.295 1.00 97.44 635 ASN A C 1
ATOM 5097 O O . ASN A 1 635 ? 28.059 6.249 -2.232 1.00 97.44 635 ASN A O 1
ATOM 5101 N N . GLU A 1 636 ? 27.175 6.436 -4.297 1.00 98.00 636 GLU A N 1
ATOM 5102 C CA . GLU A 1 636 ? 26.802 7.848 -4.252 1.00 98.00 636 GLU A CA 1
ATOM 5103 C C . GLU A 1 636 ? 25.394 8.016 -3.659 1.00 98.00 636 GLU A C 1
ATOM 5105 O O . GLU A 1 636 ? 24.697 7.041 -3.359 1.00 98.00 636 GLU A O 1
ATOM 5110 N N . ARG A 1 637 ? 24.993 9.268 -3.425 1.00 97.50 637 ARG A N 1
ATOM 5111 C CA . ARG A 1 637 ? 23.628 9.597 -3.004 1.00 97.50 637 ARG A CA 1
ATOM 5112 C C . ARG A 1 637 ? 22.713 9.657 -4.221 1.00 97.50 637 ARG A C 1
ATOM 5114 O O . ARG A 1 637 ? 23.113 10.188 -5.252 1.00 97.50 637 ARG A O 1
ATOM 5121 N N . TYR A 1 638 ? 21.496 9.149 -4.082 1.00 97.44 638 TYR A N 1
ATOM 5122 C CA . TYR A 1 638 ? 20.518 9.104 -5.165 1.00 97.44 638 TYR A CA 1
ATOM 5123 C C . TYR A 1 638 ? 19.084 9.263 -4.642 1.00 97.44 638 TYR A C 1
ATOM 5125 O O . TYR A 1 638 ? 18.823 9.138 -3.440 1.00 97.44 638 TYR A O 1
ATOM 5133 N N . THR A 1 639 ? 18.169 9.549 -5.570 1.00 95.81 639 THR A N 1
ATOM 5134 C CA . THR A 1 639 ? 16.713 9.522 -5.368 1.00 95.81 639 THR A CA 1
ATOM 5135 C C . THR A 1 639 ? 16.098 8.400 -6.210 1.00 95.81 639 THR A C 1
ATOM 5137 O O . THR A 1 639 ? 16.276 7.232 -5.884 1.00 95.81 639 THR A O 1
ATOM 5140 N N . TRP A 1 640 ? 15.450 8.733 -7.324 1.00 95.19 640 TRP A N 1
ATOM 5141 C CA . TRP A 1 640 ? 14.704 7.825 -8.202 1.00 95.19 640 TRP A CA 1
ATOM 5142 C C . TRP A 1 640 ? 15.536 7.322 -9.388 1.00 95.19 640 TRP A C 1
ATOM 5144 O O . TRP A 1 640 ? 15.128 6.403 -10.094 1.00 95.19 640 TRP A O 1
ATOM 5154 N N . SER A 1 641 ? 16.714 7.917 -9.616 1.00 97.94 641 SER A N 1
ATOM 5155 C CA . SER A 1 641 ? 17.559 7.643 -10.784 1.00 97.94 641 SER A CA 1
ATOM 5156 C C . SER A 1 641 ? 17.901 6.165 -11.017 1.00 97.94 641 SER A C 1
ATOM 5158 O O . SER A 1 641 ? 17.961 5.779 -12.192 1.00 97.94 641 SER A O 1
ATOM 5160 N N . PRO A 1 642 ? 18.078 5.305 -9.987 1.00 98.56 642 PRO A N 1
ATOM 5161 C CA . PRO A 1 642 ? 18.361 3.892 -10.226 1.00 98.56 642 PRO A CA 1
ATOM 5162 C C . PRO A 1 642 ? 17.203 3.133 -10.881 1.00 98.56 642 PRO A C 1
ATOM 5164 O O . PRO A 1 642 ? 17.447 2.170 -11.603 1.00 98.56 642 PRO A O 1
ATOM 5167 N N . ASP A 1 643 ? 15.958 3.564 -10.667 1.00 98.62 643 ASP A N 1
ATOM 5168 C CA . ASP A 1 643 ? 14.787 2.888 -11.228 1.00 98.62 643 ASP A CA 1
ATOM 5169 C C . ASP A 1 643 ? 14.666 3.148 -12.735 1.00 98.62 643 ASP A C 1
ATOM 5171 O O . ASP A 1 643 ? 14.406 2.221 -13.500 1.00 98.62 643 ASP A O 1
ATOM 5175 N N . TRP A 1 644 ? 14.949 4.376 -13.188 1.00 98.62 644 TRP A N 1
ATOM 5176 C CA . TRP A 1 644 ? 14.978 4.710 -14.619 1.00 98.62 644 TRP A CA 1
ATOM 5177 C C . TRP A 1 644 ? 16.107 3.999 -15.367 1.00 98.62 644 TRP A C 1
ATOM 5179 O O . TRP A 1 644 ? 15.912 3.540 -16.490 1.00 98.62 644 TRP A O 1
ATOM 5189 N N . TRP A 1 645 ? 17.261 3.825 -14.718 1.00 98.69 645 TRP A N 1
ATOM 5190 C CA . TRP A 1 645 ? 18.321 2.962 -15.242 1.00 98.69 645 TRP A CA 1
ATOM 5191 C C . TRP A 1 645 ? 17.842 1.512 -15.386 1.00 98.69 645 TRP A C 1
ATOM 5193 O O . TRP A 1 645 ? 18.014 0.900 -16.440 1.00 98.69 645 TRP A O 1
ATOM 5203 N N . GLY A 1 646 ? 17.189 0.975 -14.349 1.00 98.38 646 GLY A N 1
ATOM 5204 C CA . GLY A 1 646 ? 16.609 -0.366 -14.379 1.00 98.38 646 GLY A CA 1
ATOM 5205 C C . GLY A 1 646 ? 15.588 -0.550 -15.506 1.00 98.38 646 GLY A C 1
ATOM 5206 O O . GLY A 1 646 ? 15.599 -1.588 -16.168 1.00 98.38 646 GLY A O 1
ATOM 5207 N N . LEU A 1 647 ? 14.767 0.469 -15.790 1.00 98.69 647 LEU A N 1
ATOM 5208 C CA . LEU A 1 647 ? 13.829 0.462 -16.916 1.00 98.69 647 LEU A CA 1
ATOM 5209 C C . LEU A 1 647 ? 14.574 0.350 -18.251 1.00 98.69 647 LEU A C 1
ATOM 5211 O O . LEU A 1 647 ? 14.192 -0.462 -19.091 1.00 98.69 647 LEU A O 1
ATOM 5215 N N . GLY A 1 648 ? 15.665 1.105 -18.423 1.00 98.56 648 GLY A N 1
ATOM 5216 C CA . GLY A 1 648 ? 16.534 1.006 -19.598 1.00 98.56 648 GLY A CA 1
ATOM 5217 C C . GLY A 1 648 ? 17.134 -0.392 -19.769 1.00 98.56 648 GLY A C 1
ATOM 5218 O O . GLY A 1 648 ? 17.124 -0.933 -20.875 1.00 98.56 648 GLY A O 1
ATOM 5219 N N . CYS A 1 649 ? 17.590 -1.016 -18.676 1.00 98.62 649 CYS A N 1
ATOM 5220 C CA . CYS A 1 649 ? 18.106 -2.387 -18.697 1.00 98.62 649 CYS A CA 1
ATOM 5221 C C . CYS A 1 649 ? 17.038 -3.415 -19.094 1.00 98.62 649 CYS A C 1
ATOM 5223 O O . CYS A 1 649 ? 17.326 -4.285 -19.916 1.00 98.62 649 CYS A O 1
ATOM 5225 N N . ILE A 1 650 ? 15.826 -3.332 -18.529 1.00 97.94 650 ILE A N 1
ATOM 5226 C CA . ILE A 1 650 ? 14.738 -4.263 -18.867 1.00 97.94 650 ILE A CA 1
ATOM 5227 C C . ILE A 1 650 ? 14.282 -4.059 -20.311 1.00 97.94 650 ILE A C 1
ATOM 5229 O O . ILE A 1 650 ? 14.143 -5.047 -21.022 1.00 97.94 650 ILE A O 1
ATOM 5233 N N . LEU A 1 651 ? 14.077 -2.818 -20.767 1.00 98.56 651 LEU A N 1
ATOM 5234 C CA . LEU A 1 651 ? 13.673 -2.546 -22.151 1.00 98.56 651 LEU A CA 1
ATOM 5235 C C . LEU A 1 651 ? 14.696 -3.098 -23.148 1.00 98.56 651 LEU A C 1
ATOM 5237 O O . LEU A 1 651 ? 14.322 -3.778 -24.103 1.00 98.56 651 LEU A O 1
ATOM 5241 N N . TYR A 1 652 ? 15.985 -2.876 -22.878 1.00 98.50 652 TYR A N 1
ATOM 5242 C CA . TYR A 1 652 ? 17.058 -3.452 -23.678 1.00 98.50 652 TYR A CA 1
ATOM 5243 C C . TYR A 1 652 ? 16.963 -4.983 -23.712 1.00 98.50 652 TYR A C 1
ATOM 5245 O O . TYR A 1 652 ? 17.015 -5.584 -24.782 1.00 98.50 652 TYR A O 1
ATOM 5253 N N . GLU A 1 653 ? 16.809 -5.628 -22.553 1.00 97.75 653 GLU A N 1
ATOM 5254 C CA . GLU A 1 653 ? 16.783 -7.090 -22.469 1.00 97.75 653 GLU A CA 1
ATOM 5255 C C . GLU A 1 653 ? 15.530 -7.707 -23.096 1.00 97.75 653 GLU A C 1
ATOM 5257 O O . GLU A 1 653 ? 15.631 -8.776 -23.702 1.00 97.75 653 GLU A O 1
ATOM 5262 N N . MET A 1 654 ? 14.383 -7.029 -23.006 1.00 98.12 654 MET A N 1
ATOM 5263 C CA . MET A 1 654 ? 13.156 -7.423 -23.694 1.00 98.12 654 MET A CA 1
ATOM 5264 C C . MET A 1 654 ? 13.359 -7.463 -25.207 1.00 98.12 654 MET A C 1
ATOM 5266 O O . MET A 1 654 ? 12.952 -8.433 -25.824 1.00 98.12 654 MET A O 1
ATOM 5270 N N . ILE A 1 655 ? 14.015 -6.469 -25.807 1.00 97.94 655 ILE A N 1
ATOM 5271 C CA . ILE A 1 655 ? 14.208 -6.413 -27.267 1.00 97.94 655 ILE A CA 1
ATOM 5272 C C . ILE A 1 655 ? 15.362 -7.329 -27.701 1.00 97.94 655 ILE A C 1
ATOM 5274 O O . ILE A 1 655 ? 15.221 -8.189 -28.573 1.00 97.94 655 ILE A O 1
ATOM 5278 N N . GLU A 1 656 ? 16.528 -7.189 -27.074 1.00 96.62 656 GLU A N 1
ATOM 5279 C CA . GLU A 1 656 ? 17.741 -7.893 -27.490 1.00 96.62 656 GLU A CA 1
ATOM 5280 C C . GLU A 1 656 ? 17.684 -9.395 -27.144 1.00 96.62 656 GLU A C 1
ATOM 5282 O O . GLU A 1 656 ? 18.193 -10.232 -27.899 1.00 96.62 656 GLU A O 1
ATOM 5287 N N . GLY A 1 657 ? 17.052 -9.757 -26.022 1.00 95.50 657 GLY A N 1
ATOM 5288 C CA . GLY A 1 657 ? 17.040 -11.115 -25.463 1.00 95.50 657 GLY A CA 1
ATOM 5289 C C . GLY A 1 657 ? 18.239 -11.440 -24.559 1.00 95.50 657 GLY A C 1
ATOM 5290 O O . GLY A 1 657 ? 18.489 -12.606 -24.242 1.00 95.50 657 GLY A O 1
ATOM 5291 N N . LYS A 1 658 ? 19.023 -10.430 -24.162 1.00 94.12 658 LYS A N 1
ATOM 5292 C CA . LYS A 1 658 ? 20.135 -10.512 -23.191 1.00 94.12 658 LYS A CA 1
ATOM 5293 C C . LYS A 1 658 ? 20.311 -9.166 -22.482 1.00 94.12 658 LYS A C 1
ATOM 5295 O O . LYS A 1 658 ? 19.962 -8.130 -23.035 1.00 94.12 658 LYS A O 1
ATOM 5300 N N . ALA A 1 659 ? 20.891 -9.180 -21.285 1.00 95.00 659 ALA A N 1
ATOM 5301 C CA . ALA A 1 659 ? 21.198 -7.962 -20.539 1.00 95.00 659 ALA A CA 1
ATOM 5302 C C . ALA A 1 659 ? 22.280 -7.104 -21.244 1.00 95.00 659 ALA A C 1
ATOM 5304 O O . ALA A 1 659 ? 23.174 -7.665 -21.886 1.00 95.00 659 ALA A O 1
ATOM 5305 N N . PRO A 1 660 ? 22.274 -5.765 -21.072 1.00 96.25 660 PRO A N 1
ATOM 5306 C CA . PRO A 1 660 ? 23.168 -4.855 -21.805 1.00 96.25 660 PRO A CA 1
ATOM 5307 C C . PRO A 1 660 ? 24.660 -5.050 -21.499 1.00 96.25 660 PRO A C 1
ATOM 5309 O O . PRO A 1 660 ? 25.498 -4.894 -22.381 1.00 96.25 660 PRO A O 1
ATOM 5312 N N . PHE A 1 661 ? 25.002 -5.440 -20.266 1.00 95.69 661 PHE A N 1
ATOM 5313 C CA . PHE A 1 661 ? 26.398 -5.550 -19.808 1.00 95.69 661 PHE A CA 1
ATOM 5314 C C . PHE A 1 661 ? 26.840 -6.990 -19.508 1.00 95.69 661 PHE A C 1
ATOM 5316 O O . PHE A 1 661 ? 27.926 -7.218 -18.963 1.00 95.69 661 PHE A O 1
ATOM 5323 N N . ARG A 1 662 ? 25.997 -7.981 -19.827 1.00 90.31 662 ARG A N 1
ATOM 5324 C CA . ARG A 1 662 ? 26.273 -9.391 -19.533 1.00 90.31 662 ARG A CA 1
ATOM 5325 C C . ARG A 1 662 ? 25.644 -10.320 -20.562 1.00 90.31 662 ARG A C 1
ATOM 5327 O O . ARG A 1 662 ? 24.427 -10.339 -20.736 1.00 90.31 662 ARG A O 1
ATOM 5334 N N . ALA A 1 663 ? 26.465 -11.166 -21.177 1.00 83.31 663 ALA A N 1
ATOM 5335 C CA . ALA A 1 663 ? 25.982 -12.160 -22.125 1.00 83.31 663 ALA A CA 1
ATOM 5336 C C . ALA A 1 663 ? 25.258 -13.325 -21.423 1.00 83.31 663 ALA A C 1
ATOM 5338 O O . ALA A 1 663 ? 25.497 -13.661 -20.255 1.00 83.31 663 ALA A O 1
ATOM 5339 N N . ARG A 1 664 ? 24.355 -13.984 -22.157 1.00 79.31 664 ARG A N 1
ATOM 5340 C CA . ARG A 1 664 ? 23.591 -15.129 -21.646 1.00 79.31 664 ARG A CA 1
ATOM 5341 C C . ARG A 1 664 ? 24.542 -16.266 -21.257 1.00 79.31 664 ARG A C 1
ATOM 5343 O O . ARG A 1 664 ? 25.386 -16.670 -22.047 1.00 79.31 664 ARG A O 1
ATOM 5350 N N . LYS A 1 665 ? 24.377 -16.801 -20.039 1.00 80.12 665 LYS A N 1
ATOM 5351 C CA . LYS A 1 665 ? 25.223 -17.864 -19.444 1.00 80.12 665 LYS A CA 1
ATOM 5352 C C . LYS A 1 665 ? 26.712 -17.494 -19.288 1.00 80.12 665 LYS A C 1
ATOM 5354 O O . LYS A 1 665 ? 27.526 -18.369 -18.994 1.00 80.12 665 LYS A O 1
ATOM 5359 N N . GLU A 1 666 ? 27.069 -16.215 -19.396 1.00 88.06 666 GLU A N 1
ATOM 5360 C CA . GLU A 1 666 ? 28.435 -15.741 -19.177 1.00 88.06 666 GLU A CA 1
ATOM 5361 C C . GLU A 1 666 ? 28.837 -15.877 -17.695 1.00 88.06 666 GLU A C 1
ATOM 5363 O O . GLU A 1 666 ? 28.169 -15.360 -16.783 1.00 88.06 666 GLU A O 1
ATOM 5368 N N . LYS A 1 667 ? 29.950 -16.579 -17.450 1.00 87.69 667 LYS A N 1
ATOM 5369 C CA . LYS A 1 667 ? 30.570 -16.724 -16.127 1.00 87.69 667 LYS A CA 1
ATOM 5370 C C . LYS A 1 667 ? 31.666 -15.673 -15.958 1.00 87.69 667 LYS A C 1
ATOM 5372 O O . LYS A 1 667 ? 32.835 -15.943 -16.204 1.00 87.69 667 LYS A O 1
ATOM 5377 N N . VAL A 1 668 ? 31.272 -14.483 -15.521 1.00 92.69 668 VAL A N 1
ATOM 5378 C CA . VAL A 1 668 ? 32.181 -13.373 -15.201 1.00 92.69 668 VAL A CA 1
ATOM 5379 C C . VAL A 1 668 ? 32.104 -13.008 -13.728 1.00 92.69 668 VAL A C 1
ATOM 5381 O O . VAL A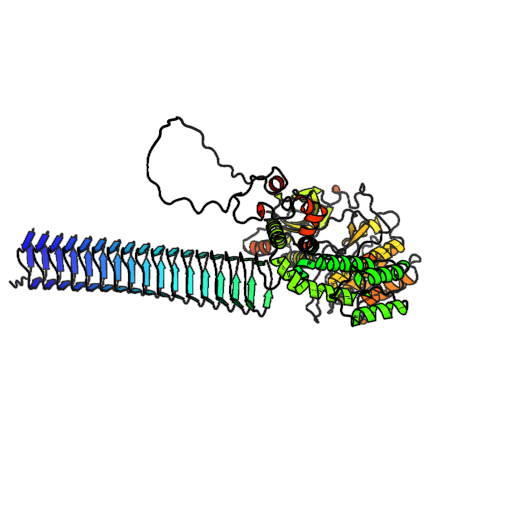 1 668 ? 31.070 -13.190 -13.079 1.00 92.69 668 VAL A O 1
ATOM 5384 N N . LYS A 1 669 ? 33.222 -12.505 -13.197 1.00 93.38 669 LYS A N 1
ATOM 5385 C CA . LYS A 1 669 ? 33.284 -11.973 -11.835 1.00 93.38 669 LYS A CA 1
ATOM 5386 C C . LYS A 1 669 ? 32.395 -10.735 -11.713 1.00 93.38 669 LYS A C 1
ATOM 5388 O O . LYS A 1 669 ? 32.192 -10.002 -12.680 1.00 93.38 669 LYS A O 1
ATOM 5393 N N . ARG A 1 670 ? 31.885 -10.494 -10.506 1.00 93.00 670 ARG A N 1
ATOM 5394 C CA . ARG A 1 670 ? 31.008 -9.357 -10.201 1.00 93.00 670 ARG A CA 1
ATOM 5395 C C . ARG A 1 670 ? 31.670 -8.024 -10.553 1.00 93.00 670 ARG A C 1
ATOM 5397 O O . ARG A 1 670 ? 31.019 -7.158 -11.124 1.00 93.00 670 ARG A O 1
ATOM 5404 N N . GLU A 1 671 ? 32.948 -7.888 -10.224 1.00 94.94 671 GLU A N 1
ATOM 5405 C CA . GLU A 1 671 ? 33.727 -6.661 -10.393 1.00 94.94 671 GLU A CA 1
ATOM 5406 C C . GLU A 1 671 ? 33.855 -6.272 -11.870 1.00 94.94 671 GLU A C 1
ATOM 5408 O O . GLU A 1 671 ? 33.801 -5.090 -12.193 1.00 94.94 671 GLU A O 1
ATOM 5413 N N . GLU A 1 672 ? 33.948 -7.259 -12.767 1.00 96.62 672 GLU A N 1
ATOM 5414 C CA . GLU A 1 672 ? 34.009 -7.013 -14.209 1.00 96.62 672 GLU A CA 1
ATOM 5415 C C . GLU A 1 672 ? 32.667 -6.504 -14.744 1.00 96.62 672 GLU A C 1
ATOM 5417 O O . GLU A 1 672 ? 32.633 -5.517 -15.468 1.00 96.62 672 GLU A O 1
ATOM 5422 N N . VAL A 1 673 ? 31.541 -7.098 -14.333 1.00 96.06 673 VAL A N 1
ATOM 5423 C CA . VAL A 1 673 ? 30.214 -6.588 -14.732 1.00 96.06 673 VAL A CA 1
ATOM 5424 C C . VAL A 1 673 ? 30.007 -5.158 -14.225 1.00 96.06 673 VAL A C 1
ATOM 5426 O O . VAL A 1 673 ? 29.494 -4.309 -14.947 1.00 96.06 673 VAL A O 1
ATOM 5429 N N . GLU A 1 674 ? 30.442 -4.863 -13.000 1.00 96.25 674 GLU A N 1
ATOM 5430 C CA . GLU A 1 674 ? 30.371 -3.510 -12.442 1.00 96.25 674 GLU A CA 1
ATOM 5431 C C . GLU A 1 674 ? 31.287 -2.516 -13.169 1.00 96.25 674 GLU A C 1
ATOM 5433 O O . GLU A 1 674 ? 30.919 -1.349 -13.309 1.00 96.25 674 GLU A O 1
ATOM 5438 N N . ARG A 1 675 ? 32.458 -2.950 -13.651 1.00 97.44 675 ARG A N 1
ATOM 5439 C CA . ARG A 1 675 ? 33.327 -2.142 -14.517 1.00 97.44 675 ARG A CA 1
ATOM 5440 C C . ARG A 1 675 ? 32.616 -1.806 -15.830 1.00 97.44 675 ARG A C 1
ATOM 5442 O O . ARG A 1 675 ? 32.485 -0.626 -16.143 1.00 97.44 675 ARG A O 1
ATOM 5449 N N . ARG A 1 676 ? 32.056 -2.808 -16.520 1.00 97.62 676 ARG A N 1
ATOM 5450 C CA . ARG A 1 676 ? 31.290 -2.625 -17.770 1.00 97.62 676 ARG A CA 1
ATOM 5451 C C . ARG A 1 676 ? 30.150 -1.621 -17.600 1.00 97.62 676 ARG A C 1
ATOM 5453 O O . ARG A 1 676 ? 30.052 -0.667 -18.360 1.00 97.62 676 ARG A O 1
ATOM 5460 N N . VAL A 1 677 ? 29.352 -1.755 -16.537 1.00 97.50 677 VAL A N 1
ATOM 5461 C CA . VAL A 1 677 ? 28.264 -0.806 -16.225 1.00 97.50 677 VAL A CA 1
ATOM 5462 C C . VAL A 1 677 ? 28.778 0.634 -16.075 1.00 97.50 677 VAL A C 1
ATOM 5464 O O . VAL A 1 677 ? 28.126 1.574 -16.533 1.00 97.50 677 VAL A O 1
ATOM 5467 N N . LYS A 1 678 ? 29.955 0.837 -15.469 1.00 96.94 678 LYS A N 1
ATOM 5468 C CA . LYS A 1 678 ? 30.542 2.172 -15.259 1.00 96.94 678 LYS A CA 1
ATOM 5469 C C . LYS A 1 678 ? 31.240 2.749 -16.487 1.00 96.94 678 LYS A C 1
ATOM 5471 O O . LYS A 1 678 ? 31.272 3.964 -16.615 1.00 96.94 678 LYS A O 1
ATOM 5476 N N . GLU A 1 679 ? 31.783 1.920 -17.371 1.00 96.31 679 GLU A N 1
ATOM 5477 C CA . GLU A 1 679 ? 32.749 2.370 -18.389 1.00 96.31 679 GLU A CA 1
ATOM 5478 C C . GLU A 1 679 ? 32.285 2.073 -19.815 1.00 96.31 679 GLU A C 1
ATOM 5480 O O . GLU A 1 679 ? 32.318 2.958 -20.664 1.00 96.31 679 GLU A O 1
ATOM 5485 N N . ASP A 1 680 ? 31.769 0.874 -20.066 1.00 96.75 680 ASP A N 1
ATOM 5486 C CA . ASP A 1 680 ? 31.507 0.403 -21.424 1.00 96.75 680 ASP A CA 1
ATOM 5487 C C . ASP A 1 680 ? 30.165 0.949 -21.944 1.00 96.75 680 ASP A C 1
ATOM 5489 O O . ASP A 1 680 ? 29.190 0.995 -21.182 1.00 96.75 680 ASP A O 1
ATOM 5493 N N . PRO A 1 681 ? 30.074 1.367 -23.217 1.00 94.69 681 PRO A N 1
ATOM 5494 C CA . PRO A 1 681 ? 28.795 1.678 -23.838 1.00 94.69 681 PRO A CA 1
ATOM 5495 C C . PRO A 1 681 ? 28.003 0.393 -24.100 1.00 94.69 681 PRO A C 1
ATOM 5497 O O . PRO A 1 681 ? 28.566 -0.678 -24.340 1.00 94.69 681 PRO A O 1
ATOM 5500 N N . GLU A 1 682 ? 26.683 0.495 -24.079 1.00 95.00 682 GLU A N 1
ATOM 5501 C CA . GLU A 1 682 ? 25.805 -0.581 -24.509 1.00 95.00 682 GLU A CA 1
ATOM 5502 C C . GLU A 1 682 ? 25.781 -0.717 -26.045 1.00 95.00 682 GLU A C 1
ATOM 5504 O O . GLU A 1 682 ? 25.919 0.255 -26.788 1.00 95.00 682 GLU A O 1
ATOM 5509 N N . MET A 1 683 ? 25.612 -1.948 -26.535 1.00 95.31 683 MET A N 1
ATOM 5510 C CA . MET A 1 683 ? 25.648 -2.267 -27.967 1.00 95.31 683 MET A CA 1
ATOM 5511 C C . MET A 1 683 ? 24.258 -2.659 -28.457 1.00 95.31 683 MET A C 1
ATOM 5513 O O . MET A 1 683 ? 23.651 -3.551 -27.879 1.00 95.31 683 MET A O 1
ATOM 5517 N N . TYR A 1 684 ? 23.764 -2.064 -29.540 1.00 96.62 684 TYR A N 1
ATOM 5518 C CA . TYR A 1 684 ? 22.421 -2.337 -30.067 1.00 96.62 684 TYR A CA 1
ATOM 5519 C C . TYR A 1 684 ? 22.494 -3.147 -31.363 1.00 96.62 684 TYR A C 1
ATOM 5521 O O . TYR A 1 684 ? 23.231 -2.774 -32.278 1.00 96.62 684 TYR A O 1
ATOM 5529 N N . SER A 1 685 ? 21.740 -4.245 -31.448 1.00 96.25 685 SER A N 1
ATOM 5530 C CA . SER A 1 685 ? 21.584 -4.997 -32.697 1.00 96.25 685 SER A CA 1
ATOM 5531 C C . SER A 1 685 ? 20.554 -4.344 -33.628 1.00 96.25 685 SER A C 1
ATOM 5533 O O . SER A 1 685 ? 19.929 -3.336 -33.298 1.00 96.25 685 SER A O 1
ATOM 5535 N N . ASN A 1 686 ? 20.332 -4.956 -34.791 1.00 96.00 686 ASN A N 1
ATOM 5536 C CA . ASN A 1 686 ? 19.283 -4.568 -35.735 1.00 96.00 686 ASN A CA 1
ATOM 5537 C C . ASN A 1 686 ? 17.850 -4.848 -35.236 1.00 96.00 686 ASN A C 1
ATOM 5539 O O . ASN A 1 686 ? 16.905 -4.561 -35.964 1.00 96.00 686 ASN A O 1
ATOM 5543 N N . LYS A 1 687 ? 17.676 -5.408 -34.029 1.00 96.50 687 LYS A N 1
ATOM 5544 C CA . LYS A 1 687 ? 16.357 -5.604 -33.411 1.00 96.50 687 LYS A CA 1
ATOM 5545 C C . LYS A 1 687 ? 15.717 -4.310 -32.899 1.00 96.50 687 LYS A C 1
ATOM 5547 O O . LYS A 1 687 ? 14.514 -4.299 -32.677 1.00 96.50 687 LYS A O 1
ATOM 5552 N N . PHE A 1 688 ? 16.501 -3.255 -32.681 1.00 98.06 688 PHE A N 1
ATOM 5553 C CA . PHE A 1 688 ? 15.998 -1.989 -32.150 1.00 98.06 688 PHE A CA 1
ATOM 5554 C C . PHE A 1 688 ? 15.568 -1.053 -33.275 1.00 98.06 688 PHE A C 1
ATOM 5556 O O . PHE A 1 688 ? 16.368 -0.743 -34.163 1.00 98.06 688 PHE A O 1
ATOM 5563 N N . SER A 1 689 ? 14.352 -0.512 -33.189 1.00 97.81 689 SER A N 1
ATOM 5564 C CA . SER A 1 689 ? 14.020 0.710 -33.913 1.00 97.81 689 SER A CA 1
ATOM 5565 C C . SER A 1 689 ? 14.853 1.889 -33.405 1.00 97.81 689 SER A C 1
ATOM 5567 O O . SER A 1 689 ? 15.369 1.891 -32.283 1.00 97.81 689 SER A O 1
ATOM 5569 N N . GLU A 1 690 ? 14.954 2.940 -34.219 1.00 97.50 690 GLU A N 1
ATOM 5570 C CA . GLU A 1 690 ? 15.667 4.155 -33.822 1.00 97.50 690 GLU A CA 1
ATOM 5571 C C . GLU A 1 690 ? 15.048 4.784 -32.561 1.00 97.50 690 GLU A C 1
ATOM 5573 O O . GLU A 1 690 ? 15.768 5.216 -31.665 1.00 97.50 690 GLU A O 1
ATOM 5578 N N . ALA A 1 691 ? 13.716 4.752 -32.427 1.00 97.81 691 ALA A N 1
ATOM 5579 C CA . ALA A 1 691 ? 13.036 5.249 -31.235 1.00 97.81 691 ALA A CA 1
ATOM 5580 C C . ALA A 1 691 ? 13.335 4.390 -29.992 1.00 97.81 691 ALA A C 1
ATOM 5582 O O . ALA A 1 691 ? 13.553 4.937 -28.910 1.00 97.81 691 ALA A O 1
ATOM 5583 N N . ALA A 1 692 ? 13.370 3.060 -30.124 1.00 98.06 692 ALA A N 1
ATOM 5584 C CA . ALA A 1 692 ? 13.668 2.168 -29.004 1.00 98.06 692 ALA A CA 1
ATOM 5585 C C . ALA A 1 692 ? 15.119 2.331 -28.535 1.00 98.06 692 ALA A C 1
ATOM 5587 O O . ALA A 1 692 ? 15.382 2.471 -27.338 1.00 98.06 692 ALA A O 1
ATOM 5588 N N . LYS A 1 693 ? 16.054 2.402 -29.488 1.00 98.19 693 LYS A N 1
ATOM 5589 C CA . LYS A 1 693 ? 17.469 2.676 -29.228 1.00 98.19 693 LYS A CA 1
ATOM 5590 C C . LYS A 1 693 ? 17.661 4.016 -28.519 1.00 98.19 693 LYS A C 1
ATOM 5592 O O . LYS A 1 693 ? 18.350 4.064 -27.504 1.00 98.19 693 LYS A O 1
ATOM 5597 N N . GLN A 1 694 ? 17.034 5.086 -29.013 1.00 98.12 694 GLN A N 1
ATOM 5598 C CA . GLN A 1 694 ? 17.127 6.415 -28.402 1.00 98.12 694 GLN A CA 1
ATOM 5599 C C . GLN A 1 694 ? 16.622 6.421 -26.956 1.00 98.12 694 GLN A C 1
ATOM 5601 O O . GLN A 1 694 ? 17.316 6.944 -26.083 1.00 98.12 694 GLN A O 1
ATOM 5606 N N . LEU A 1 695 ? 15.478 5.783 -26.675 1.00 98.31 695 LEU A N 1
ATOM 5607 C CA . LEU A 1 695 ? 14.968 5.694 -25.306 1.00 98.31 695 LEU A CA 1
ATOM 5608 C C . LEU A 1 695 ? 15.939 4.936 -24.391 1.00 98.31 695 LEU A C 1
ATOM 5610 O O . LEU A 1 695 ? 16.258 5.417 -23.303 1.00 98.31 695 LEU A O 1
ATOM 5614 N N . CYS A 1 696 ? 16.438 3.775 -24.828 1.00 98.25 696 CYS A N 1
ATOM 5615 C CA . CYS A 1 696 ? 17.428 3.009 -24.071 1.00 98.25 696 CYS A CA 1
ATOM 5616 C C . CYS A 1 696 ? 18.687 3.838 -23.785 1.00 98.25 696 CYS A C 1
ATOM 5618 O O . CYS A 1 696 ? 19.099 3.906 -22.630 1.00 98.25 696 CYS A O 1
ATOM 5620 N N . MET A 1 697 ? 19.246 4.531 -24.782 1.00 98.19 697 MET A N 1
ATOM 5621 C CA . MET A 1 697 ? 20.436 5.377 -24.614 1.00 98.19 697 MET A CA 1
ATOM 5622 C C . MET A 1 697 ? 20.202 6.529 -23.628 1.00 98.19 697 MET A C 1
ATOM 5624 O O . MET A 1 697 ? 21.107 6.912 -22.887 1.00 98.19 697 MET A O 1
ATOM 5628 N N . GLN A 1 698 ? 19.000 7.107 -23.610 1.00 98.25 698 GLN A N 1
ATOM 5629 C CA . GLN A 1 698 ? 18.640 8.193 -22.695 1.00 98.25 698 GLN A CA 1
ATOM 5630 C C . GLN A 1 698 ? 18.393 7.700 -21.255 1.00 98.25 698 GLN A C 1
ATOM 5632 O O . GLN A 1 698 ? 18.736 8.398 -20.297 1.00 98.25 698 GLN A O 1
ATOM 5637 N N . LEU A 1 699 ? 17.845 6.493 -21.079 1.00 98.50 699 LEU A N 1
ATOM 5638 C CA . LEU A 1 699 ? 17.665 5.847 -19.770 1.00 98.50 699 LEU A CA 1
ATOM 5639 C C . LEU A 1 699 ? 18.973 5.250 -19.216 1.00 98.50 699 LEU A C 1
ATOM 5641 O O . LEU A 1 699 ? 19.179 5.233 -18.004 1.00 98.50 699 LEU A O 1
ATOM 5645 N N . LEU A 1 700 ? 19.880 4.798 -20.086 1.00 98.56 700 LEU A N 1
ATOM 5646 C CA . LEU A 1 700 ? 21.184 4.218 -19.738 1.00 98.56 700 LEU A CA 1
ATOM 5647 C C . LEU A 1 700 ? 22.319 5.256 -19.718 1.00 98.56 700 LEU A C 1
ATOM 5649 O O . LEU A 1 700 ? 23.501 4.911 -19.740 1.00 98.56 700 LEU A O 1
ATOM 5653 N N . GLN A 1 701 ? 21.988 6.545 -19.594 1.00 98.25 701 GLN A N 1
ATOM 5654 C CA . GLN A 1 701 ? 22.987 7.572 -19.302 1.00 98.25 701 GLN A CA 1
ATOM 5655 C C . GLN A 1 701 ? 23.665 7.290 -17.956 1.00 98.25 701 GLN A C 1
ATOM 5657 O O . GLN A 1 701 ? 23.015 7.141 -16.914 1.00 98.25 701 GLN A O 1
ATOM 5662 N N . LYS A 1 702 ? 25.000 7.219 -17.971 1.00 97.81 702 LYS A N 1
ATOM 5663 C CA . LYS A 1 702 ? 25.796 6.864 -16.786 1.00 97.81 702 LYS A CA 1
ATOM 5664 C C . LYS A 1 702 ? 25.799 7.968 -15.725 1.00 97.81 702 LYS A C 1
ATOM 5666 O O . LYS A 1 702 ? 25.842 7.659 -14.534 1.00 97.81 702 LYS A O 1
ATOM 5671 N N . ASP A 1 703 ? 25.730 9.232 -16.150 1.00 97.19 703 ASP A N 1
ATOM 5672 C CA . ASP A 1 703 ? 25.484 10.368 -15.258 1.00 97.19 703 ASP A CA 1
ATOM 5673 C C . ASP A 1 703 ? 23.970 10.508 -15.015 1.00 97.19 703 ASP A C 1
ATOM 5675 O O . ASP A 1 703 ? 23.233 10.795 -15.964 1.00 97.19 703 ASP A O 1
ATOM 5679 N N . PRO A 1 704 ? 23.483 10.335 -13.770 1.00 96.75 704 PRO A N 1
ATOM 5680 C CA . PRO A 1 704 ? 22.063 10.469 -13.463 1.00 96.75 704 PRO A CA 1
ATOM 5681 C C . PRO A 1 704 ? 21.496 11.859 -13.785 1.00 96.75 704 PRO A C 1
ATOM 5683 O O . PRO A 1 704 ? 20.300 11.963 -14.030 1.00 96.75 704 PRO A O 1
ATOM 5686 N N . LYS A 1 705 ? 22.311 12.924 -13.838 1.00 95.12 705 LYS A N 1
ATOM 5687 C CA . LYS A 1 705 ? 21.833 14.277 -14.189 1.00 95.12 705 LYS A CA 1
ATOM 5688 C C . LYS A 1 705 ? 21.368 14.396 -15.638 1.00 95.12 705 LYS A C 1
ATOM 5690 O O . LYS A 1 705 ? 20.491 15.201 -15.926 1.00 95.12 705 LYS A O 1
ATOM 5695 N N . ASN A 1 706 ? 21.948 13.590 -16.526 1.00 96.62 706 ASN A N 1
ATOM 5696 C CA . ASN A 1 706 ? 21.617 13.566 -17.951 1.00 96.62 706 ASN A CA 1
ATOM 5697 C C . ASN A 1 706 ? 20.637 12.435 -18.297 1.00 96.62 706 ASN A C 1
ATOM 5699 O O . ASN A 1 706 ? 20.276 12.267 -19.459 1.00 96.62 706 ASN A O 1
ATOM 5703 N N . ARG A 1 707 ? 20.228 11.631 -17.307 1.00 98.12 707 ARG A N 1
ATOM 5704 C CA . ARG A 1 707 ? 19.355 10.475 -17.502 1.00 98.12 707 ARG A CA 1
ATOM 5705 C C . ARG A 1 707 ? 17.897 10.906 -17.612 1.00 98.12 707 ARG A C 1
ATOM 5707 O O . ARG A 1 707 ? 17.392 11.647 -16.764 1.00 98.12 707 ARG A O 1
ATOM 5714 N N . LEU A 1 708 ? 17.203 10.397 -18.627 1.00 97.81 708 LEU A N 1
ATOM 5715 C CA . LEU A 1 708 ? 15.771 10.641 -18.797 1.00 97.81 708 LEU A CA 1
ATOM 5716 C C . LEU A 1 708 ? 15.000 10.162 -17.559 1.00 97.81 708 LEU A C 1
ATOM 5718 O O . LEU A 1 708 ? 15.326 9.131 -16.972 1.00 97.81 708 LEU A O 1
ATOM 5722 N N . GLY A 1 709 ? 14.011 10.944 -17.131 1.00 95.50 709 GLY A N 1
ATOM 5723 C CA . GLY A 1 709 ? 13.275 10.695 -15.890 1.00 95.50 709 GLY A CA 1
ATOM 5724 C C . GLY A 1 709 ? 13.879 11.338 -14.637 1.00 95.50 709 GLY A C 1
ATOM 5725 O O . GLY A 1 709 ? 13.211 11.378 -13.604 1.00 95.50 709 GLY A O 1
ATOM 5726 N N . CYS A 1 710 ? 15.106 11.871 -14.709 1.00 94.69 710 CYS A N 1
ATOM 5727 C CA . CYS A 1 710 ? 15.784 12.519 -13.575 1.00 94.69 710 CYS A CA 1
ATOM 5728 C C . CYS A 1 710 ? 15.781 14.059 -13.643 1.00 94.69 710 CYS A C 1
ATOM 5730 O O . CYS A 1 710 ? 16.205 14.711 -12.689 1.00 94.69 710 CYS A O 1
ATOM 5732 N N . GLY A 1 711 ? 15.322 14.635 -14.760 1.00 89.50 711 GLY A N 1
ATOM 5733 C CA . GLY A 1 711 ? 15.162 16.078 -14.951 1.00 89.50 711 GLY A CA 1
ATOM 5734 C C . GLY A 1 711 ? 13.884 16.641 -14.317 1.00 89.50 711 GLY A C 1
ATOM 5735 O O . GLY A 1 711 ? 13.142 15.936 -13.636 1.00 89.50 711 GLY A O 1
ATOM 5736 N N . ALA A 1 712 ? 13.606 17.923 -14.573 1.00 86.25 712 ALA A N 1
ATOM 5737 C CA . ALA A 1 712 ? 12.454 18.626 -14.000 1.00 86.25 712 ALA A CA 1
ATOM 5738 C C . ALA A 1 712 ? 11.093 18.030 -14.410 1.00 86.25 712 ALA A C 1
ATOM 5740 O O . ALA A 1 712 ? 10.155 18.079 -13.616 1.00 86.25 712 ALA A O 1
ATOM 5741 N N . GLY A 1 713 ? 10.979 17.450 -15.611 1.00 84.56 713 GLY A N 1
ATOM 5742 C CA . GLY A 1 713 ? 9.752 16.789 -16.062 1.00 84.56 713 GLY A CA 1
ATOM 5743 C C . GLY A 1 713 ? 9.571 15.368 -15.516 1.00 84.56 713 GLY A C 1
ATOM 5744 O O . GLY A 1 713 ? 8.476 14.812 -15.611 1.00 84.56 713 GLY A O 1
ATOM 5745 N N . GLY A 1 714 ? 10.597 14.778 -14.889 1.00 90.38 714 GLY A N 1
ATOM 5746 C CA . GLY A 1 714 ? 10.519 13.474 -14.227 1.00 90.38 714 GLY A CA 1
ATOM 5747 C C . GLY A 1 714 ? 9.917 12.379 -15.120 1.00 90.38 714 GLY A C 1
ATOM 5748 O O . GLY A 1 714 ? 10.268 12.239 -16.290 1.00 90.38 714 GLY A O 1
ATOM 5749 N N . SER A 1 715 ? 8.962 11.615 -14.582 1.00 90.88 715 SER A N 1
ATOM 5750 C CA . SER A 1 715 ? 8.244 10.566 -15.334 1.00 90.88 715 SER A CA 1
ATOM 5751 C C . SER A 1 715 ? 7.492 11.070 -16.579 1.00 90.88 715 SER A C 1
ATOM 5753 O O . SER A 1 715 ? 7.245 10.285 -17.499 1.00 90.88 715 SER A O 1
ATOM 5755 N N . THR A 1 716 ? 7.145 12.360 -16.645 1.00 92.75 716 THR A N 1
ATOM 5756 C CA . THR A 1 716 ? 6.444 12.955 -17.794 1.00 92.75 716 THR A CA 1
ATOM 5757 C C . THR A 1 716 ? 7.346 12.993 -19.024 1.00 92.75 716 THR A C 1
ATOM 5759 O O . THR A 1 716 ? 6.883 12.667 -20.113 1.00 92.75 716 THR A O 1
ATOM 5762 N N . ASP A 1 717 ? 8.640 13.282 -18.850 1.00 94.94 717 ASP A N 1
ATOM 5763 C CA . ASP A 1 717 ? 9.614 13.286 -19.952 1.00 94.94 717 ASP A CA 1
ATOM 5764 C C . ASP A 1 717 ? 9.790 11.879 -20.540 1.00 94.94 717 ASP A C 1
ATOM 5766 O O . ASP A 1 717 ? 9.868 11.708 -21.755 1.00 94.94 717 ASP A O 1
ATOM 5770 N N . VAL A 1 718 ? 9.784 10.852 -19.680 1.00 96.38 718 VAL A N 1
ATOM 5771 C CA . VAL A 1 718 ? 9.815 9.444 -20.112 1.00 96.38 718 VAL A CA 1
ATOM 5772 C C . VAL A 1 718 ? 8.551 9.108 -20.901 1.00 96.38 718 VAL A C 1
ATOM 5774 O O . VAL A 1 718 ? 8.631 8.521 -21.976 1.00 96.38 718 VAL A O 1
ATOM 5777 N N . SER A 1 719 ? 7.390 9.527 -20.395 1.00 94.31 719 SER A N 1
ATOM 5778 C CA . SER A 1 719 ? 6.081 9.235 -20.992 1.00 94.31 719 SER A CA 1
ATOM 5779 C C . SER A 1 719 ? 5.847 9.953 -22.328 1.00 94.31 719 SER A C 1
ATOM 5781 O O . SER A 1 719 ? 5.100 9.460 -23.174 1.00 94.31 719 SER A O 1
ATOM 5783 N N . ALA A 1 720 ? 6.486 11.109 -22.526 1.00 95.00 720 ALA A N 1
ATOM 5784 C CA . ALA A 1 720 ? 6.411 11.920 -23.739 1.00 95.00 720 ALA A CA 1
ATOM 5785 C C . ALA A 1 720 ? 7.374 11.464 -24.851 1.00 95.00 720 ALA A C 1
ATOM 5787 O O . ALA A 1 720 ? 7.320 11.989 -25.965 1.00 95.00 720 ALA A O 1
ATOM 5788 N N . HIS A 1 721 ? 8.257 10.499 -24.574 1.00 97.50 721 HIS A N 1
ATOM 5789 C CA . HIS A 1 721 ? 9.211 10.003 -25.559 1.00 97.50 721 HIS A CA 1
ATOM 5790 C C . HIS A 1 721 ? 8.502 9.414 -26.793 1.00 97.50 721 HIS A C 1
ATOM 5792 O O . HIS A 1 721 ? 7.494 8.716 -26.679 1.00 97.50 721 HIS A O 1
ATOM 5798 N N . ASN A 1 722 ? 9.066 9.629 -27.989 1.00 96.50 722 ASN A N 1
ATOM 5799 C CA . ASN A 1 722 ? 8.439 9.259 -29.268 1.00 96.50 722 ASN A CA 1
ATOM 5800 C C . ASN A 1 722 ? 8.146 7.750 -29.412 1.00 96.50 722 ASN A C 1
ATOM 5802 O O . ASN A 1 722 ? 7.238 7.367 -30.147 1.00 96.50 722 ASN A O 1
ATOM 5806 N N . LEU A 1 723 ? 8.866 6.895 -28.676 1.00 97.12 723 LEU A N 1
ATOM 5807 C CA . LEU A 1 723 ? 8.570 5.458 -28.591 1.00 97.12 723 LEU A CA 1
ATOM 5808 C C . LEU A 1 723 ? 7.132 5.192 -28.102 1.00 97.12 723 LEU A C 1
ATOM 5810 O O . LEU A 1 723 ? 6.457 4.301 -28.609 1.00 97.12 723 LEU A O 1
ATOM 5814 N N . TYR A 1 724 ? 6.635 6.005 -27.168 1.00 96.56 724 TYR A N 1
ATOM 5815 C CA . TYR A 1 724 ? 5.303 5.867 -26.578 1.00 96.56 724 TYR A CA 1
ATOM 5816 C C . TYR A 1 724 ? 4.218 6.644 -27.330 1.00 96.56 724 TYR A C 1
ATOM 5818 O O . TYR A 1 724 ? 3.102 6.763 -26.835 1.00 96.56 724 TYR A O 1
ATOM 5826 N N . LYS A 1 725 ? 4.486 7.141 -28.546 1.00 92.44 725 LYS A N 1
ATOM 5827 C CA . LYS A 1 725 ? 3.535 7.965 -29.318 1.00 92.44 725 LYS A CA 1
ATOM 5828 C C . LYS A 1 725 ? 2.163 7.304 -29.527 1.00 92.44 725 LYS A C 1
ATOM 5830 O O . LYS A 1 725 ? 1.162 8.005 -29.625 1.00 92.44 725 LYS A O 1
ATOM 5835 N N . LYS A 1 726 ? 2.109 5.969 -29.603 1.00 89.62 726 LYS A N 1
ATOM 5836 C CA . LYS A 1 726 ? 0.859 5.197 -29.752 1.00 89.62 726 LYS A CA 1
ATOM 5837 C C . LYS A 1 726 ? 0.179 4.860 -28.417 1.00 89.62 726 LYS A C 1
ATOM 5839 O O . LYS A 1 726 ? -0.963 4.407 -28.415 1.00 89.62 726 LYS A O 1
ATOM 5844 N N . ILE A 1 727 ? 0.852 5.069 -27.286 1.00 91.88 727 ILE A N 1
ATOM 5845 C CA . ILE A 1 727 ? 0.322 4.749 -25.962 1.00 91.88 727 ILE A CA 1
ATOM 5846 C C . ILE A 1 727 ? -0.585 5.880 -25.485 1.00 91.88 727 ILE A C 1
ATOM 5848 O O . ILE A 1 727 ? -0.167 7.019 -25.281 1.00 91.88 727 ILE A O 1
ATOM 5852 N N . THR A 1 728 ? -1.851 5.548 -25.240 1.00 90.50 728 THR A N 1
ATOM 5853 C CA . THR A 1 728 ? -2.769 6.452 -24.544 1.00 90.50 728 THR A CA 1
ATOM 5854 C C . THR A 1 728 ? -2.689 6.195 -23.041 1.00 90.50 728 THR A C 1
ATOM 5856 O O . THR A 1 728 ? -3.411 5.350 -22.517 1.00 90.50 728 THR A O 1
ATOM 5859 N N . TRP A 1 729 ? -1.827 6.939 -22.341 1.00 91.81 729 TRP A N 1
ATOM 5860 C CA . TRP A 1 729 ? -1.510 6.732 -20.918 1.00 91.81 729 TRP A CA 1
ATOM 5861 C C . TRP A 1 729 ? -2.729 6.605 -19.997 1.00 91.81 729 TRP A C 1
ATOM 5863 O O . TRP A 1 729 ? -2.814 5.642 -19.250 1.00 91.81 729 TRP A O 1
ATOM 5873 N N . LYS A 1 730 ? -3.726 7.493 -20.104 1.00 89.44 730 LYS A N 1
ATOM 5874 C CA . LYS A 1 730 ? -4.955 7.412 -19.289 1.00 89.44 730 LYS A CA 1
ATOM 5875 C C . LYS A 1 730 ? -5.733 6.108 -19.501 1.00 89.44 730 LYS A C 1
ATOM 5877 O O . LYS A 1 730 ? -6.270 5.555 -18.550 1.00 89.44 730 LYS A O 1
ATOM 5882 N N . ARG A 1 731 ? -5.762 5.582 -20.733 1.00 92.56 731 ARG A N 1
ATOM 5883 C CA . ARG A 1 731 ? -6.401 4.290 -21.041 1.00 92.56 731 ARG A CA 1
ATOM 5884 C C . ARG A 1 731 ? -5.584 3.116 -20.510 1.00 92.56 731 ARG A C 1
ATOM 5886 O O . ARG A 1 731 ? -6.175 2.151 -20.037 1.00 92.56 731 ARG A O 1
ATOM 5893 N N . LEU A 1 732 ? -4.253 3.204 -20.577 1.00 94.00 732 LEU A N 1
ATOM 5894 C CA . LEU A 1 732 ? -3.343 2.211 -19.999 1.00 94.00 732 LEU A CA 1
ATOM 5895 C C . LEU A 1 732 ? -3.504 2.160 -18.471 1.00 94.00 732 LEU A C 1
ATOM 5897 O O . LEU A 1 732 ? -3.719 1.095 -17.903 1.00 94.00 732 LEU A O 1
ATOM 5901 N N . GLU A 1 733 ? -3.497 3.320 -17.811 1.00 92.81 733 GLU A N 1
ATOM 5902 C CA . GLU A 1 733 ? -3.732 3.473 -16.369 1.00 92.81 733 GLU A CA 1
ATOM 5903 C C . GLU A 1 733 ? -5.134 2.980 -15.965 1.00 92.81 733 GLU A C 1
ATOM 5905 O O . GLU A 1 733 ? -5.287 2.315 -14.938 1.00 92.81 733 GLU A O 1
ATOM 5910 N N . ALA A 1 734 ? -6.149 3.203 -16.804 1.00 90.75 734 ALA A N 1
ATOM 5911 C CA . ALA A 1 734 ? -7.491 2.651 -16.617 1.00 90.75 734 ALA A CA 1
ATOM 5912 C C . ALA A 1 734 ? -7.592 1.149 -16.939 1.00 90.75 734 ALA A C 1
ATOM 5914 O O . ALA A 1 734 ? -8.503 0.482 -16.451 1.00 90.75 734 ALA A O 1
ATOM 5915 N N . GLY A 1 735 ? -6.626 0.567 -17.659 1.00 91.81 735 GLY A N 1
ATOM 5916 C CA . GLY A 1 735 ? -6.601 -0.867 -17.963 1.00 91.81 735 GLY A CA 1
ATOM 5917 C C . GLY A 1 735 ? -7.507 -1.302 -19.085 1.00 91.81 735 GLY A C 1
ATOM 5918 O O . GLY A 1 735 ? -7.985 -2.427 -19.067 1.00 91.81 735 GLY A O 1
ATOM 5919 N N . ILE A 1 736 ? -7.800 -0.385 -19.997 1.00 91.00 736 ILE A N 1
ATOM 5920 C CA . ILE A 1 736 ? -8.730 -0.594 -21.112 1.00 91.00 736 ILE A CA 1
ATOM 5921 C C . ILE A 1 736 ? -7.934 -0.831 -22.412 1.00 91.00 736 ILE A C 1
ATOM 5923 O O . ILE A 1 736 ? -8.482 -0.831 -23.510 1.00 91.00 736 ILE A O 1
ATOM 5927 N N . VAL A 1 737 ? -6.606 -0.937 -22.316 1.00 92.69 737 VAL A N 1
ATOM 5928 C CA . VAL A 1 737 ? -5.737 -1.267 -23.448 1.00 92.69 737 VAL A CA 1
ATOM 5929 C C . VAL A 1 737 ? -5.433 -2.752 -23.372 1.00 92.69 737 VAL A C 1
ATOM 5931 O O . VAL A 1 737 ? -4.827 -3.190 -22.396 1.00 92.69 737 VAL A O 1
ATOM 5934 N N . ASP A 1 738 ? -5.848 -3.494 -24.394 1.00 93.88 738 ASP A N 1
ATOM 5935 C CA . ASP A 1 738 ? -5.603 -4.930 -24.478 1.00 93.88 738 ASP A CA 1
ATOM 5936 C C . ASP A 1 738 ? -4.095 -5.218 -24.583 1.00 93.88 738 ASP A C 1
ATOM 5938 O O . ASP A 1 738 ? -3.404 -4.580 -25.389 1.00 93.88 738 ASP A O 1
ATOM 5942 N N . PRO A 1 739 ? -3.559 -6.165 -23.792 1.00 96.00 739 PRO A N 1
ATOM 5943 C CA . PRO A 1 739 ? -2.168 -6.573 -23.910 1.00 96.00 739 PRO A CA 1
ATOM 5944 C C . PRO A 1 739 ? -1.879 -7.262 -25.253 1.00 96.00 739 PRO A C 1
ATOM 5946 O O . PRO A 1 739 ? -2.683 -8.068 -25.722 1.00 96.00 739 PRO A O 1
ATOM 5949 N N . PRO A 1 740 ? -0.689 -7.049 -25.845 1.00 96.00 740 PRO A N 1
ATOM 5950 C CA . PRO A 1 740 ? -0.297 -7.695 -27.102 1.00 96.00 740 PRO A CA 1
ATOM 5951 C C . PRO A 1 740 ? -0.029 -9.203 -26.953 1.00 96.00 740 PRO A C 1
ATOM 5953 O O . PRO A 1 740 ? 0.120 -9.917 -27.941 1.00 96.00 740 PRO A O 1
ATOM 5956 N N . PHE A 1 741 ? 0.046 -9.705 -25.719 1.00 95.75 741 PHE A N 1
ATOM 5957 C CA . PHE A 1 741 ? 0.217 -11.120 -25.416 1.00 95.75 741 PHE A CA 1
ATOM 5958 C C . PHE A 1 741 ? -0.622 -11.501 -24.199 1.00 95.75 741 PHE A C 1
ATOM 5960 O O . PHE A 1 741 ? -0.472 -10.896 -23.138 1.00 95.75 741 PHE A O 1
ATOM 5967 N N . VAL A 1 742 ? -1.419 -12.561 -24.338 1.00 95.88 742 VAL A N 1
ATOM 5968 C CA . VAL A 1 742 ? -2.220 -13.155 -23.263 1.00 95.88 742 VAL A CA 1
ATOM 5969 C C . VAL A 1 742 ? -1.659 -14.548 -22.940 1.00 95.88 742 VAL A C 1
ATOM 5971 O O . VAL A 1 742 ? -1.543 -15.372 -23.852 1.00 95.88 742 VAL A O 1
ATOM 5974 N N . PRO A 1 743 ? -1.279 -14.836 -21.680 1.00 93.88 743 PRO A N 1
ATOM 5975 C CA . PRO A 1 743 ? -0.838 -16.168 -21.272 1.00 93.88 743 PRO A CA 1
ATOM 5976 C C . PRO A 1 743 ? -1.922 -17.239 -21.488 1.00 93.88 743 PRO A C 1
ATOM 5978 O O . PRO A 1 743 ? -3.105 -16.997 -21.268 1.00 93.88 743 PRO A O 1
ATOM 5981 N N . ASP A 1 744 ? -1.525 -18.455 -21.870 1.00 91.88 744 ASP A N 1
ATOM 5982 C CA . ASP A 1 744 ? -2.435 -19.602 -21.943 1.00 91.88 744 ASP A CA 1
ATOM 5983 C C . ASP A 1 744 ? -2.812 -20.044 -20.515 1.00 91.88 744 ASP A C 1
ATOM 5985 O O . ASP A 1 744 ? -1.926 -20.452 -19.756 1.00 91.88 744 ASP A O 1
ATOM 5989 N N . PRO A 1 745 ? -4.105 -20.037 -20.136 1.00 86.44 745 PRO A N 1
ATOM 5990 C CA . PRO A 1 745 ? -4.549 -20.421 -18.794 1.00 86.44 745 PRO A CA 1
ATOM 5991 C C . PRO A 1 745 ? -4.260 -21.891 -18.440 1.00 86.44 745 PRO A C 1
ATOM 5993 O O . PRO A 1 745 ? -4.346 -22.280 -17.273 1.00 86.44 745 PRO A O 1
ATOM 5996 N N . ARG A 1 746 ? -3.943 -22.741 -19.427 1.00 86.44 746 ARG A N 1
ATOM 5997 C CA . ARG A 1 746 ? -3.562 -24.150 -19.222 1.00 86.44 746 ARG A CA 1
ATOM 5998 C C . ARG A 1 746 ? -2.061 -24.328 -19.013 1.00 86.44 746 ARG A C 1
ATOM 6000 O O . ARG A 1 746 ? -1.642 -25.382 -18.527 1.00 86.44 746 ARG A O 1
ATOM 6007 N N . ALA A 1 747 ? -1.259 -23.334 -19.380 1.00 85.75 747 ALA A N 1
ATOM 6008 C CA . ALA A 1 747 ? 0.186 -23.381 -19.264 1.00 85.75 747 ALA A CA 1
ATOM 6009 C C . ALA A 1 747 ? 0.656 -22.930 -17.875 1.00 85.75 747 ALA A C 1
ATOM 6011 O O . ALA A 1 747 ? 0.004 -22.166 -17.164 1.00 85.75 747 ALA A O 1
ATOM 6012 N N . VAL A 1 748 ? 1.824 -23.426 -17.471 1.00 83.56 748 VAL A N 1
ATOM 6013 C CA . VAL A 1 748 ? 2.486 -23.022 -16.231 1.00 83.56 748 VAL A CA 1
ATOM 6014 C C . VAL A 1 748 ? 3.783 -22.326 -16.606 1.00 83.56 748 VAL A C 1
ATOM 6016 O O . VAL A 1 748 ? 4.740 -22.969 -17.025 1.00 83.56 748 VAL A O 1
ATOM 6019 N N . TYR A 1 749 ? 3.811 -21.005 -16.458 1.00 83.94 749 TYR A N 1
ATOM 6020 C CA . TYR A 1 749 ? 4.950 -20.160 -16.821 1.00 83.94 749 TYR A CA 1
ATOM 6021 C C . TYR A 1 749 ? 5.980 -20.066 -15.688 1.00 83.94 749 TYR A C 1
ATOM 6023 O O . TYR A 1 749 ? 6.395 -18.983 -15.278 1.00 83.94 749 TYR A O 1
ATOM 6031 N N . CYS A 1 750 ? 6.373 -21.210 -15.132 1.00 77.12 750 CYS A N 1
ATOM 6032 C CA . CYS A 1 750 ? 7.455 -21.292 -14.159 1.00 77.12 750 CYS A CA 1
ATOM 6033 C C . CYS A 1 750 ? 8.251 -22.587 -14.344 1.00 77.12 750 CYS A C 1
ATOM 6035 O O . CYS A 1 750 ? 7.905 -23.444 -15.155 1.00 77.12 750 CYS A O 1
ATOM 6037 N N . LYS A 1 751 ? 9.363 -22.715 -13.616 1.00 72.75 751 LYS A N 1
ATOM 6038 C CA . LYS A 1 751 ? 10.119 -23.973 -13.584 1.00 72.75 751 LYS A CA 1
ATOM 6039 C C . LYS A 1 751 ? 9.291 -25.068 -12.915 1.00 72.75 751 LYS A C 1
ATOM 6041 O O . LYS A 1 751 ? 8.529 -24.774 -11.992 1.00 72.75 751 LYS A O 1
ATOM 6046 N N . ASP A 1 752 ? 9.505 -26.317 -13.323 1.00 76.00 752 ASP A N 1
ATOM 6047 C CA . ASP A 1 752 ? 8.860 -27.462 -12.690 1.00 76.00 752 ASP A CA 1
ATOM 6048 C C . ASP A 1 752 ? 9.120 -27.479 -11.181 1.00 76.00 752 ASP A C 1
ATOM 6050 O O . ASP A 1 752 ? 10.203 -27.134 -10.709 1.00 76.00 752 ASP A O 1
ATOM 6054 N N . VAL A 1 753 ? 8.125 -27.915 -10.402 1.00 72.62 753 VAL A N 1
ATOM 6055 C CA . VAL A 1 753 ? 8.208 -27.933 -8.929 1.00 72.62 753 VAL A CA 1
ATOM 6056 C C . VAL A 1 753 ? 9.408 -28.756 -8.442 1.00 72.62 753 VAL A C 1
ATOM 6058 O O . VAL A 1 753 ? 9.991 -28.436 -7.408 1.00 72.62 753 VAL A O 1
ATOM 6061 N N . LEU A 1 754 ? 9.801 -29.785 -9.199 1.00 71.38 754 LEU A N 1
ATOM 6062 C CA . LEU A 1 754 ? 10.971 -30.623 -8.920 1.00 71.38 754 LEU A CA 1
ATOM 6063 C C . LEU A 1 754 ? 12.305 -29.885 -9.128 1.00 71.38 754 LEU A C 1
ATOM 6065 O O . LEU A 1 754 ? 13.279 -30.195 -8.444 1.00 71.38 754 LEU A O 1
ATOM 6069 N N . ASP A 1 755 ? 12.333 -28.880 -10.005 1.00 74.44 755 ASP A N 1
ATOM 6070 C CA . ASP A 1 755 ? 13.504 -28.039 -10.280 1.00 74.44 755 ASP A CA 1
ATOM 6071 C C . ASP A 1 755 ? 13.631 -26.866 -9.296 1.00 74.44 755 ASP A C 1
ATOM 6073 O O . ASP A 1 755 ? 14.630 -26.134 -9.292 1.00 74.44 755 ASP A O 1
ATOM 6077 N N . ILE A 1 756 ? 12.623 -26.659 -8.443 1.00 71.56 756 ILE A N 1
ATOM 6078 C CA . ILE A 1 756 ? 12.697 -25.698 -7.348 1.00 71.56 756 ILE A CA 1
ATOM 6079 C C . ILE A 1 756 ? 13.553 -26.326 -6.248 1.00 71.56 756 ILE A C 1
ATOM 6081 O O . ILE A 1 756 ? 13.084 -27.142 -5.457 1.00 71.56 756 ILE A O 1
ATOM 6085 N N . GLU A 1 757 ? 14.827 -25.926 -6.188 1.00 70.94 757 GLU A N 1
ATOM 6086 C CA . GLU A 1 757 ? 15.767 -26.396 -5.167 1.00 70.94 757 GLU A CA 1
ATOM 6087 C C . GLU A 1 757 ? 15.129 -26.371 -3.769 1.00 70.94 757 GLU A C 1
ATOM 6089 O O . GLU A 1 757 ? 14.533 -25.369 -3.366 1.00 70.94 757 GLU A O 1
ATOM 6094 N N . GLN A 1 758 ? 15.308 -27.417 -2.965 1.00 69.56 758 GLN A N 1
ATOM 6095 C CA . GLN A 1 758 ? 14.844 -27.392 -1.577 1.00 69.56 758 GLN A CA 1
ATOM 6096 C C . GLN A 1 758 ? 15.752 -26.512 -0.711 1.00 69.56 758 GLN A C 1
ATOM 6098 O O . GLN A 1 758 ? 16.956 -26.381 -0.943 1.00 69.56 758 GLN A O 1
ATOM 6103 N N . PHE A 1 759 ? 15.185 -25.849 0.297 1.00 66.88 759 PHE A N 1
ATOM 6104 C CA . PHE A 1 759 ? 16.000 -25.170 1.298 1.00 66.88 759 PHE A CA 1
ATOM 6105 C C . PHE A 1 759 ? 16.576 -26.168 2.297 1.00 66.88 759 PHE A C 1
ATOM 6107 O O . PHE A 1 759 ? 15.873 -27.037 2.804 1.00 66.88 759 PHE A O 1
ATOM 6114 N N . SER A 1 760 ? 17.847 -25.983 2.660 1.00 75.38 760 SER A N 1
ATOM 6115 C CA . SER A 1 760 ? 18.388 -26.636 3.846 1.00 75.38 760 SER A CA 1
ATOM 6116 C C . SER A 1 760 ? 17.673 -26.124 5.100 1.00 75.38 760 SER A C 1
ATOM 6118 O O . SER A 1 760 ? 17.450 -24.917 5.266 1.00 75.38 760 SER A O 1
ATOM 6120 N N . THR A 1 761 ? 17.308 -27.052 5.987 1.00 79.06 761 THR A N 1
ATOM 6121 C CA . THR A 1 761 ? 16.636 -26.730 7.248 1.00 79.06 761 THR A CA 1
ATOM 6122 C C . THR A 1 761 ? 17.554 -25.907 8.151 1.00 79.06 761 THR A C 1
ATOM 6124 O O . THR A 1 761 ? 18.731 -26.222 8.350 1.00 79.06 761 THR A O 1
ATOM 6127 N N . VAL A 1 762 ? 17.023 -24.819 8.715 1.00 82.81 762 VAL A N 1
ATOM 6128 C CA . VAL A 1 762 ? 17.784 -23.953 9.624 1.00 82.81 762 VAL A CA 1
ATOM 6129 C C . VAL A 1 762 ? 17.875 -24.611 11.005 1.00 82.81 762 VAL A C 1
ATOM 6131 O O . VAL A 1 762 ? 16.916 -24.595 11.780 1.00 82.81 762 VAL A O 1
ATOM 6134 N N . LYS A 1 763 ? 19.039 -25.191 11.316 1.00 83.69 763 LYS A N 1
ATOM 6135 C CA . LYS A 1 763 ? 19.378 -25.747 12.639 1.00 83.69 763 LYS A CA 1
ATOM 6136 C C . LYS A 1 763 ? 20.044 -24.693 13.535 1.00 83.69 763 LYS A C 1
ATOM 6138 O O . LYS A 1 763 ? 20.679 -23.770 13.030 1.00 83.69 763 LYS A O 1
ATOM 6143 N N . GLY A 1 764 ? 19.907 -24.850 14.854 1.00 85.00 764 GLY A N 1
ATOM 6144 C CA . GLY A 1 764 ? 20.614 -24.036 15.856 1.00 85.00 764 GLY A CA 1
ATOM 6145 C C . GLY A 1 764 ? 20.064 -22.623 16.088 1.00 85.00 764 GLY A C 1
ATOM 6146 O O . GLY A 1 764 ? 20.736 -21.816 16.715 1.00 85.00 764 GLY A O 1
ATOM 6147 N N . VAL A 1 765 ? 18.863 -22.310 15.589 1.00 89.00 765 VAL A N 1
ATOM 6148 C CA . VAL A 1 765 ? 18.203 -21.012 15.803 1.00 89.00 765 VAL A CA 1
ATOM 6149 C C . VAL A 1 765 ? 16.933 -21.220 16.617 1.00 89.00 765 VAL A C 1
ATOM 6151 O O . VAL A 1 765 ? 16.001 -21.887 16.154 1.00 89.00 765 VAL A O 1
ATOM 6154 N N . ASN A 1 766 ? 16.906 -20.629 17.811 1.00 88.75 766 ASN A N 1
ATOM 6155 C CA . ASN A 1 766 ? 15.743 -20.596 18.690 1.00 88.75 766 ASN A CA 1
ATOM 6156 C C . ASN A 1 766 ? 15.067 -19.229 18.593 1.00 88.75 766 ASN A C 1
ATOM 6158 O O . ASN A 1 766 ? 15.742 -18.199 18.535 1.00 88.75 766 ASN A O 1
ATOM 6162 N N . LEU A 1 767 ? 13.738 -19.241 18.551 1.00 89.62 767 LEU A N 1
ATOM 6163 C CA . LEU A 1 767 ? 12.939 -18.027 18.662 1.00 89.62 767 LEU A CA 1
ATOM 6164 C C . LEU A 1 767 ? 12.782 -17.696 20.150 1.00 89.62 767 LEU A C 1
ATOM 6166 O O . LEU A 1 767 ? 12.618 -18.612 20.957 1.00 89.62 767 LEU A O 1
ATOM 6170 N N . ASP A 1 768 ? 12.883 -16.423 20.503 1.00 86.50 768 ASP A N 1
ATOM 6171 C CA . ASP A 1 768 ? 12.772 -15.923 21.874 1.00 86.50 768 ASP A CA 1
ATOM 6172 C C . ASP A 1 768 ? 11.783 -14.748 21.947 1.00 86.50 768 ASP A C 1
ATOM 6174 O O . ASP A 1 768 ? 11.313 -14.251 20.927 1.00 86.50 768 ASP A O 1
ATOM 6178 N N . ALA A 1 769 ? 11.463 -14.299 23.163 1.00 82.88 769 ALA A N 1
ATOM 6179 C CA . ALA A 1 769 ? 10.448 -13.269 23.393 1.00 82.88 769 ALA A CA 1
ATOM 6180 C C . ALA A 1 769 ? 10.769 -11.908 22.740 1.00 82.88 769 ALA A C 1
ATOM 6182 O O . ALA A 1 769 ? 9.871 -11.084 22.565 1.00 82.88 769 ALA A O 1
ATOM 6183 N N . SER A 1 770 ? 12.029 -11.641 22.370 1.00 80.50 770 SER A N 1
ATOM 6184 C CA . SER A 1 770 ? 12.372 -10.407 21.653 1.00 80.50 770 SER A CA 1
ATOM 6185 C C . SER A 1 770 ? 11.865 -10.421 20.206 1.00 80.50 770 SER A C 1
ATOM 6187 O O . SER A 1 770 ? 11.538 -9.364 19.662 1.00 80.50 770 SER A O 1
ATOM 6189 N N . ASP A 1 771 ? 11.702 -11.611 19.614 1.00 86.06 771 ASP A N 1
ATOM 6190 C CA . ASP A 1 771 ? 11.176 -11.784 18.259 1.00 86.06 771 ASP A CA 1
ATOM 6191 C C . ASP A 1 771 ? 9.664 -11.493 18.184 1.00 86.06 771 ASP A C 1
ATOM 6193 O O . ASP A 1 771 ? 9.172 -10.994 17.168 1.00 86.06 771 ASP A O 1
ATOM 6197 N N . ASP A 1 772 ? 8.922 -11.740 19.270 1.00 82.56 772 ASP A N 1
ATOM 6198 C CA . ASP A 1 772 ? 7.459 -11.595 19.312 1.00 82.56 772 ASP A CA 1
ATOM 6199 C C . ASP A 1 772 ? 7.005 -10.146 19.080 1.00 82.56 772 ASP A C 1
ATOM 6201 O O . ASP A 1 772 ? 5.961 -9.901 18.474 1.00 82.56 772 ASP A O 1
ATOM 6205 N N . THR A 1 773 ? 7.825 -9.166 19.478 1.00 81.88 773 THR A N 1
ATOM 6206 C CA . THR A 1 773 ? 7.559 -7.743 19.199 1.00 81.88 773 THR A CA 1
ATOM 6207 C C . THR A 1 773 ? 7.629 -7.436 17.701 1.00 81.88 773 THR A C 1
ATOM 6209 O O . THR A 1 773 ? 6.908 -6.575 17.201 1.00 81.88 773 THR A O 1
ATOM 6212 N N . PHE A 1 774 ? 8.510 -8.111 16.965 1.00 85.25 774 PHE A N 1
ATOM 6213 C CA . PHE A 1 774 ? 8.589 -7.976 15.512 1.00 85.25 774 PHE A CA 1
ATOM 6214 C C . PHE A 1 774 ? 7.421 -8.700 14.833 1.00 85.25 774 PHE A C 1
ATOM 6216 O O . PHE A 1 774 ? 6.808 -8.147 13.918 1.00 85.25 774 PHE A O 1
ATOM 6223 N N . TYR A 1 775 ? 7.068 -9.897 15.304 1.00 86.50 775 TYR A N 1
ATOM 6224 C CA . TYR A 1 775 ? 5.963 -10.672 14.738 1.00 86.50 775 TYR A CA 1
ATOM 6225 C C . TYR A 1 775 ? 4.605 -9.987 14.911 1.00 86.50 775 TYR A C 1
ATOM 6227 O O . TYR A 1 775 ? 3.829 -9.940 13.955 1.00 86.50 775 TYR A O 1
ATOM 6235 N N . SER A 1 776 ? 4.345 -9.379 16.070 1.00 82.06 776 SER A N 1
ATOM 6236 C CA . SER A 1 776 ? 3.113 -8.617 16.304 1.00 82.06 776 SER A CA 1
ATOM 6237 C C . SER A 1 776 ? 3.002 -7.393 15.391 1.00 82.06 776 SER A C 1
ATOM 6239 O O . SER A 1 776 ? 1.945 -7.163 14.814 1.00 82.06 776 SER A O 1
ATOM 6241 N N . LYS A 1 777 ? 4.103 -6.662 15.155 1.00 82.81 777 LYS A N 1
ATOM 6242 C CA . LYS A 1 777 ? 4.141 -5.533 14.199 1.00 82.81 777 LYS A CA 1
ATOM 6243 C C . LYS A 1 777 ? 3.875 -5.956 12.754 1.00 82.81 777 LYS A C 1
ATOM 6245 O O . LYS A 1 777 ? 3.374 -5.164 11.956 1.00 82.81 777 LYS A O 1
ATOM 6250 N N . PHE A 1 778 ? 4.260 -7.177 12.397 1.00 86.75 778 PHE A N 1
ATOM 6251 C CA . PHE A 1 778 ? 4.039 -7.719 11.062 1.00 86.75 778 PHE A CA 1
ATOM 6252 C C . PHE A 1 778 ? 2.584 -8.171 10.859 1.00 86.75 778 PHE A C 1
ATOM 6254 O O . PHE A 1 778 ? 2.016 -7.961 9.788 1.00 86.75 778 PHE A O 1
ATOM 6261 N N . ASN A 1 779 ? 1.986 -8.791 11.879 1.00 89.31 779 ASN A N 1
ATOM 6262 C CA . ASN A 1 779 ? 0.661 -9.406 11.834 1.00 89.31 779 ASN A CA 1
ATOM 6263 C C . ASN A 1 779 ? -0.470 -8.368 11.974 1.00 89.31 779 ASN A C 1
ATOM 6265 O O . ASN A 1 779 ? -1.050 -8.217 13.045 1.00 89.31 779 ASN A O 1
ATOM 6269 N N . THR A 1 780 ? -0.790 -7.656 10.889 1.00 85.50 780 THR A N 1
ATOM 6270 C CA . THR A 1 780 ? -1.861 -6.638 10.879 1.00 85.50 780 THR A CA 1
ATOM 6271 C C . THR A 1 780 ? -3.197 -7.121 10.320 1.00 85.50 780 THR A C 1
ATOM 6273 O O . THR A 1 780 ? -4.146 -6.345 10.276 1.00 85.50 780 THR A O 1
ATOM 6276 N N . GLY A 1 781 ? -3.298 -8.383 9.899 1.00 93.06 781 GLY A N 1
ATOM 6277 C CA . GLY A 1 781 ? -4.532 -8.937 9.354 1.00 93.06 781 GLY A CA 1
ATOM 6278 C C . GLY A 1 781 ? -4.778 -8.508 7.909 1.00 93.06 781 GLY A C 1
ATOM 6279 O O . GLY A 1 781 ? -3.884 -8.602 7.069 1.00 93.06 781 GLY A O 1
ATOM 6280 N N . SER A 1 782 ? -6.008 -8.108 7.609 1.00 90.88 782 SER A N 1
ATOM 6281 C CA . SER A 1 782 ? -6.460 -7.643 6.294 1.00 90.88 782 SER A CA 1
ATOM 6282 C C . SER A 1 782 ? -5.951 -6.229 5.979 1.00 90.88 782 SER A C 1
ATOM 6284 O O . SER A 1 782 ? -5.706 -5.413 6.867 1.00 90.88 782 SER A O 1
ATOM 6286 N N . VAL A 1 783 ? -5.780 -5.933 4.691 1.00 91.56 783 VAL A N 1
ATOM 6287 C CA . VAL A 1 783 ? -5.507 -4.584 4.178 1.00 91.56 783 VAL A CA 1
ATOM 6288 C C . VAL A 1 783 ? -6.773 -4.063 3.505 1.00 91.56 783 VAL A C 1
ATOM 6290 O O . VAL A 1 783 ? -7.326 -4.730 2.631 1.00 91.56 783 VAL A O 1
ATOM 6293 N N . SER A 1 784 ? -7.224 -2.870 3.901 1.00 88.38 784 SER A N 1
ATOM 6294 C CA . SER A 1 784 ? -8.589 -2.397 3.639 1.00 88.38 784 SER A CA 1
ATOM 6295 C C . SER A 1 784 ? -8.982 -2.382 2.162 1.00 88.38 784 SER A C 1
ATOM 6297 O O . SER A 1 784 ? -9.989 -2.975 1.790 1.00 88.38 784 SER A O 1
ATOM 6299 N N . ILE A 1 785 ? -8.195 -1.724 1.301 1.00 92.75 785 ILE A N 1
ATOM 6300 C CA . ILE A 1 785 ? -8.571 -1.531 -0.110 1.00 92.75 785 ILE A CA 1
ATOM 6301 C C . ILE A 1 785 ? -8.624 -2.876 -0.858 1.00 92.75 785 ILE A C 1
ATOM 6303 O O . ILE A 1 785 ? -9.668 -3.178 -1.440 1.00 92.75 785 ILE A O 1
ATOM 6307 N N . PRO A 1 786 ? -7.586 -3.740 -0.816 1.00 95.50 786 PRO A N 1
ATOM 6308 C CA . PRO A 1 786 ? -7.647 -5.021 -1.519 1.00 95.50 786 PRO A CA 1
ATOM 6309 C C . PRO A 1 786 ? -8.691 -5.988 -0.949 1.00 95.50 786 PRO A C 1
ATOM 6311 O O . PRO A 1 786 ? -9.275 -6.747 -1.720 1.00 95.50 786 PRO A O 1
ATOM 6314 N N . TRP A 1 787 ? -8.954 -5.952 0.364 1.00 96.19 787 TRP A N 1
ATOM 6315 C CA . TRP A 1 787 ? -10.008 -6.759 0.989 1.00 96.19 787 TRP A CA 1
ATOM 6316 C C . TRP A 1 787 ? -11.405 -6.334 0.524 1.00 96.19 787 TRP A C 1
ATOM 6318 O O . TRP A 1 787 ? -12.237 -7.174 0.197 1.00 96.19 787 TRP A O 1
ATOM 6328 N N . GLN A 1 788 ? -11.665 -5.028 0.442 1.00 96.19 788 GLN A N 1
ATOM 6329 C CA . GLN A 1 788 ? -12.945 -4.509 -0.046 1.00 96.19 788 GLN A CA 1
ATOM 6330 C C . GLN A 1 788 ? -13.155 -4.813 -1.531 1.00 96.19 788 GLN A C 1
ATOM 6332 O O . GLN A 1 788 ? -14.234 -5.261 -1.908 1.00 96.19 788 GLN A O 1
ATOM 6337 N N . ASN A 1 789 ? -12.112 -4.651 -2.353 1.00 96.19 789 ASN A N 1
ATOM 6338 C CA . ASN A 1 789 ? -12.145 -5.069 -3.756 1.00 96.19 789 ASN A CA 1
ATOM 6339 C C . ASN A 1 789 ? -12.425 -6.570 -3.889 1.00 96.19 789 ASN A C 1
ATOM 6341 O O . ASN A 1 789 ? -13.237 -6.963 -4.712 1.00 96.19 789 ASN A O 1
ATOM 6345 N N . GLU A 1 790 ? -11.824 -7.420 -3.049 1.00 96.81 790 GLU A N 1
ATOM 6346 C CA . GLU A 1 790 ? -12.159 -8.846 -3.010 1.00 96.81 790 GLU A CA 1
ATOM 6347 C C . GLU A 1 790 ? -13.643 -9.100 -2.741 1.00 96.81 790 GLU A C 1
ATOM 6349 O O . GLU A 1 790 ? -14.244 -9.900 -3.457 1.00 96.81 790 GLU A O 1
ATOM 6354 N N . MET A 1 791 ? -14.242 -8.438 -1.748 1.00 96.94 791 MET A N 1
ATOM 6355 C CA . MET A 1 791 ? -15.667 -8.626 -1.453 1.00 96.94 791 MET A CA 1
ATOM 6356 C C . MET A 1 791 ? -16.557 -8.213 -2.632 1.00 96.94 791 MET A C 1
ATOM 6358 O O . MET A 1 791 ? -17.573 -8.860 -2.871 1.00 96.94 791 MET A O 1
ATOM 6362 N N . ILE A 1 792 ? -16.184 -7.162 -3.366 1.00 96.25 792 ILE A N 1
ATOM 6363 C CA . ILE A 1 792 ? -16.926 -6.679 -4.539 1.00 96.25 792 ILE A CA 1
ATOM 6364 C C . ILE A 1 792 ? -16.742 -7.626 -5.732 1.00 96.25 792 ILE A C 1
ATOM 6366 O O . ILE A 1 792 ? -17.725 -8.100 -6.289 1.00 96.25 792 ILE A O 1
ATOM 6370 N N . GLU A 1 793 ? -15.499 -7.953 -6.091 1.00 94.69 793 GLU A N 1
ATOM 6371 C CA . GLU A 1 793 ? -15.160 -8.800 -7.246 1.00 94.69 793 GLU A CA 1
ATOM 6372 C C . GLU A 1 793 ? -15.699 -10.230 -7.128 1.00 94.69 793 GLU A C 1
ATOM 6374 O O . GLU A 1 793 ? -15.962 -10.878 -8.135 1.00 94.69 793 GLU A O 1
ATOM 6379 N N . THR A 1 794 ? -15.842 -10.741 -5.903 1.00 93.31 794 THR A N 1
ATOM 6380 C CA . THR A 1 794 ? -16.391 -12.083 -5.643 1.00 93.31 794 THR A CA 1
ATOM 6381 C C . THR A 1 794 ? -17.892 -12.080 -5.378 1.00 93.31 794 THR A C 1
ATOM 6383 O O . THR A 1 794 ? -18.414 -13.062 -4.856 1.00 93.31 794 THR A O 1
ATOM 6386 N N . GLU A 1 795 ? -18.572 -10.966 -5.665 1.00 94.44 795 GLU A N 1
ATOM 6387 C CA . GLU A 1 795 ? -20.016 -10.758 -5.483 1.00 94.44 795 GLU A CA 1
ATOM 6388 C C . GLU A 1 795 ? -20.518 -10.899 -4.031 1.00 94.44 795 GLU A C 1
ATOM 6390 O O . GLU A 1 795 ? -21.689 -10.655 -3.747 1.00 94.44 795 GLU A O 1
ATOM 6395 N N . CYS A 1 796 ? -19.629 -11.168 -3.067 1.00 91.69 796 CYS A N 1
ATOM 6396 C CA . CYS A 1 796 ? -19.955 -11.257 -1.644 1.00 91.69 796 CYS A CA 1
ATOM 6397 C C . CYS A 1 796 ? -20.574 -9.953 -1.122 1.00 91.69 796 CYS A C 1
ATOM 6399 O O . CYS A 1 796 ? -21.470 -9.985 -0.279 1.00 91.69 796 CYS A O 1
ATOM 6401 N N . PHE A 1 797 ? -20.110 -8.801 -1.616 1.00 94.12 797 PHE A N 1
ATOM 6402 C CA . PHE A 1 797 ? -20.705 -7.510 -1.293 1.00 94.12 797 PHE A CA 1
ATOM 6403 C C . PHE A 1 797 ? -22.156 -7.437 -1.771 1.00 94.12 797 PHE A C 1
ATOM 6405 O O . PHE A 1 797 ? -23.024 -7.131 -0.963 1.00 94.12 797 PHE A O 1
ATOM 6412 N N . ALA A 1 798 ? -22.438 -7.770 -3.031 1.00 91.06 798 ALA A N 1
ATOM 6413 C CA . ALA A 1 798 ? -23.792 -7.722 -3.581 1.00 91.06 798 ALA A CA 1
ATOM 6414 C C . ALA A 1 798 ? -24.745 -8.702 -2.873 1.00 91.06 798 ALA A C 1
ATOM 6416 O O . ALA A 1 798 ? -25.876 -8.339 -2.558 1.00 91.06 798 ALA A O 1
ATOM 6417 N N . GLU A 1 799 ? -24.276 -9.913 -2.555 1.00 88.12 799 GLU A N 1
ATOM 6418 C CA . GLU A 1 799 ? -25.073 -10.932 -1.860 1.00 88.12 799 GLU A CA 1
ATOM 6419 C C . GLU A 1 799 ? -25.414 -10.557 -0.408 1.00 88.12 799 GLU A C 1
ATOM 6421 O O . GLU A 1 799 ? -26.487 -10.900 0.088 1.00 88.12 799 GLU A O 1
ATOM 6426 N N . LEU A 1 800 ? -24.494 -9.894 0.303 1.00 84.81 800 LEU A N 1
ATOM 6427 C CA . LEU A 1 800 ? -24.633 -9.619 1.740 1.00 84.81 800 LEU A CA 1
ATOM 6428 C C . LEU A 1 800 ? -25.113 -8.202 2.042 1.00 84.81 800 LEU A C 1
ATOM 6430 O O . LEU A 1 800 ? -25.659 -7.956 3.118 1.00 84.81 800 LEU A O 1
ATOM 6434 N N . ASN A 1 801 ? -24.914 -7.260 1.122 1.00 88.50 801 ASN A N 1
ATOM 6435 C CA . ASN A 1 801 ? -25.312 -5.868 1.281 1.00 88.50 801 ASN A CA 1
ATOM 6436 C C . ASN A 1 801 ? -26.810 -5.672 0.993 1.00 88.50 801 ASN A C 1
ATOM 6438 O O . ASN A 1 801 ? -27.199 -4.919 0.105 1.00 88.50 801 ASN A O 1
ATOM 6442 N N . LEU A 1 802 ? -27.659 -6.346 1.766 1.00 85.38 802 LEU A N 1
ATOM 6443 C CA . LEU A 1 802 ? -29.110 -6.317 1.595 1.00 85.38 802 LEU A CA 1
ATOM 6444 C C . LEU A 1 802 ? -29.759 -5.278 2.511 1.00 85.38 802 LEU A C 1
ATOM 6446 O O . LEU A 1 802 ? -29.349 -5.102 3.658 1.00 85.38 802 LEU A O 1
ATOM 6450 N N . PHE A 1 803 ? -30.784 -4.598 2.014 1.00 86.12 803 PHE A N 1
ATOM 6451 C CA . PHE A 1 803 ? -31.627 -3.685 2.789 1.00 86.12 803 PHE A CA 1
ATOM 6452 C C . PHE A 1 803 ? -33.043 -4.265 2.913 1.00 86.12 803 PHE A C 1
ATOM 6454 O O . PHE A 1 803 ? -33.353 -5.299 2.318 1.00 86.12 803 PHE A O 1
ATOM 6461 N N . GLY A 1 804 ? -33.889 -3.657 3.744 1.00 82.06 804 GLY A N 1
ATOM 6462 C CA . GLY A 1 804 ? -35.274 -4.092 3.922 1.00 82.06 804 GLY A CA 1
ATOM 6463 C C . GLY A 1 804 ? -36.100 -3.997 2.625 1.00 82.06 804 GLY A C 1
ATOM 6464 O O . GLY A 1 804 ? -35.702 -3.285 1.703 1.00 82.06 804 GLY A O 1
ATOM 6465 N N . PRO A 1 805 ? -37.260 -4.680 2.553 1.00 75.69 805 PRO A N 1
ATOM 6466 C CA . PRO A 1 805 ? -38.070 -4.828 1.334 1.00 75.69 805 PRO A CA 1
ATOM 6467 C C . PRO A 1 805 ? -38.511 -3.511 0.668 1.00 75.69 805 PRO A C 1
ATOM 6469 O O . PRO A 1 805 ? -38.709 -3.500 -0.541 1.00 75.69 805 PRO A O 1
ATOM 6472 N N . ASP A 1 806 ? -38.572 -2.404 1.415 1.00 73.94 806 ASP A N 1
ATOM 6473 C CA . ASP A 1 806 ? -38.930 -1.069 0.904 1.00 73.94 806 ASP A CA 1
ATOM 6474 C C . ASP A 1 806 ? -37.720 -0.116 0.779 1.00 73.94 806 ASP A C 1
ATOM 6476 O O . ASP A 1 806 ? -37.868 1.105 0.796 1.00 73.94 806 ASP A O 1
ATOM 6480 N N . GLY A 1 807 ? -36.492 -0.647 0.751 1.00 73.25 807 GLY A N 1
ATOM 6481 C CA . GLY A 1 807 ? -35.267 0.164 0.815 1.00 73.25 807 GLY A CA 1
ATOM 6482 C C . GLY A 1 807 ? -34.989 0.758 2.204 1.00 73.25 807 GLY A C 1
ATOM 6483 O O . GLY A 1 807 ? -34.154 1.649 2.343 1.00 73.25 807 GLY A O 1
ATOM 6484 N N . GLY A 1 808 ? -35.690 0.275 3.236 1.00 81.44 808 GLY A N 1
ATOM 6485 C CA . GLY A 1 808 ? -35.481 0.633 4.641 1.00 81.44 808 GLY A CA 1
ATOM 6486 C C . GLY A 1 808 ? -34.364 -0.172 5.329 1.00 81.44 808 GLY A C 1
ATOM 6487 O O . GLY A 1 808 ? -33.714 -1.012 4.703 1.00 81.44 808 GLY A O 1
ATOM 6488 N N . PRO A 1 809 ? -34.126 0.040 6.636 1.00 80.81 809 PRO A N 1
ATOM 6489 C CA . PRO A 1 809 ? -33.108 -0.700 7.379 1.00 80.81 809 PRO A CA 1
ATOM 6490 C C . PRO A 1 809 ? -33.465 -2.190 7.491 1.00 80.81 809 PRO A C 1
ATOM 6492 O O . PRO A 1 809 ? -34.603 -2.551 7.789 1.00 80.81 809 PRO A O 1
ATOM 6495 N N . SER A 1 810 ? -32.478 -3.062 7.278 1.00 78.62 810 SER A N 1
ATOM 6496 C CA . SER A 1 810 ? -32.592 -4.501 7.541 1.00 78.62 810 SER A CA 1
ATOM 6497 C C . SER A 1 810 ? -32.562 -4.796 9.055 1.00 78.62 810 SER A C 1
ATOM 6499 O O . SER A 1 810 ? -32.120 -3.942 9.828 1.00 78.62 810 SER A O 1
ATOM 6501 N N . PRO A 1 811 ? -32.997 -5.987 9.517 1.00 71.81 811 PRO A N 1
ATOM 6502 C CA . PRO A 1 811 ? -33.063 -6.314 10.949 1.00 71.81 811 PRO A CA 1
ATOM 6503 C C . PRO A 1 811 ? -31.747 -6.110 11.716 1.00 71.81 811 PRO A C 1
ATOM 6505 O O . PRO A 1 811 ? -31.756 -5.646 12.851 1.00 71.81 811 PRO A O 1
ATOM 6508 N N . ASP A 1 812 ? -30.605 -6.383 11.081 1.00 69.69 812 ASP A N 1
ATOM 6509 C CA . ASP A 1 812 ? -29.257 -6.182 11.633 1.00 69.69 812 ASP A CA 1
ATOM 6510 C C . ASP A 1 812 ? -28.856 -4.702 11.815 1.00 69.69 812 ASP A C 1
ATOM 6512 O O . ASP A 1 812 ? -27.870 -4.412 12.496 1.00 69.69 812 ASP A O 1
ATOM 6516 N N . LEU A 1 813 ? -29.612 -3.765 11.233 1.00 68.25 813 LEU A N 1
ATOM 6517 C CA . LEU A 1 813 ? -29.416 -2.316 11.358 1.00 68.25 813 LEU A CA 1
ATOM 6518 C C . LEU A 1 813 ? -30.359 -1.662 12.390 1.00 68.25 813 LEU A C 1
ATOM 6520 O O . LEU A 1 813 ? -30.234 -0.458 12.646 1.00 68.25 813 LEU A O 1
ATOM 6524 N N . ILE A 1 814 ? -31.284 -2.422 12.988 1.00 69.69 814 ILE A N 1
ATOM 6525 C CA . ILE A 1 814 ? -32.279 -1.938 13.958 1.00 69.69 814 ILE A CA 1
ATOM 6526 C C . ILE A 1 814 ? -31.769 -2.196 15.386 1.00 69.69 814 ILE A C 1
ATOM 6528 O O . ILE A 1 814 ? -31.576 -3.339 15.784 1.00 69.69 814 ILE A O 1
ATOM 6532 N N . GLU A 1 815 ? -31.566 -1.135 16.180 1.00 54.53 815 GLU A N 1
ATOM 6533 C CA . GLU A 1 815 ? -30.892 -1.205 17.497 1.00 54.53 815 GLU A CA 1
ATOM 6534 C C . GLU A 1 815 ? -31.680 -1.981 18.590 1.00 54.53 815 GLU A C 1
ATOM 6536 O O . GLU A 1 815 ? -31.089 -2.321 19.614 1.00 54.53 815 GLU A O 1
ATOM 6541 N N . ASP A 1 816 ? -32.956 -2.329 18.357 1.00 52.41 816 ASP A N 1
ATOM 6542 C CA . ASP A 1 816 ? -33.880 -2.892 19.363 1.00 52.41 816 ASP A CA 1
ATOM 6543 C C . ASP A 1 816 ? -34.484 -4.276 19.016 1.00 52.41 816 ASP A C 1
ATOM 6545 O O . ASP A 1 816 ? -35.364 -4.761 19.733 1.00 52.41 816 ASP A O 1
ATOM 6549 N N . GLN A 1 817 ? -34.038 -4.947 17.944 1.00 48.00 817 GLN A N 1
ATOM 6550 C CA . GLN A 1 817 ? -34.487 -6.314 17.626 1.00 48.00 817 GLN A CA 1
ATOM 6551 C C . GLN A 1 817 ? -33.477 -7.381 18.090 1.00 48.00 817 GLN A C 1
ATOM 6553 O O . GLN A 1 817 ? -32.269 -7.202 17.924 1.00 48.00 817 GLN A O 1
ATOM 6558 N N . PRO A 1 818 ? -33.932 -8.515 18.667 1.00 45.41 818 PRO A N 1
ATOM 6559 C CA . PRO A 1 818 ? -33.049 -9.639 18.960 1.00 45.41 818 PRO A CA 1
ATOM 6560 C C . PRO A 1 818 ? -32.455 -10.197 17.654 1.00 45.41 818 PRO A C 1
ATOM 6562 O O . PRO A 1 818 ? -33.154 -10.227 16.639 1.00 45.41 818 PRO A O 1
ATOM 6565 N N . PRO A 1 819 ? -31.191 -10.662 17.659 1.00 46.28 819 PRO A N 1
ATOM 6566 C CA . PRO A 1 819 ? -30.541 -11.150 16.450 1.00 46.28 819 PRO A CA 1
ATOM 6567 C C . PRO A 1 819 ? -31.330 -12.318 15.852 1.00 46.28 819 PRO A C 1
ATOM 6569 O O . PRO A 1 819 ? -31.635 -13.299 16.538 1.00 46.28 819 PRO A O 1
ATOM 6572 N N . SER A 1 820 ? -31.648 -12.216 14.563 1.00 44.28 820 SER A N 1
ATOM 6573 C CA . SER A 1 820 ? -32.254 -13.295 13.787 1.00 44.28 820 SER A CA 1
ATOM 6574 C C . SER A 1 820 ? -31.337 -14.529 13.821 1.00 44.28 820 SER A C 1
ATOM 6576 O O . SER A 1 820 ? -30.111 -14.384 13.790 1.00 44.28 820 SER A O 1
ATOM 6578 N N . PRO A 1 821 ? -31.880 -15.761 13.885 1.00 44.47 821 PRO A N 1
ATOM 6579 C CA . PRO A 1 821 ? -31.055 -16.961 13.803 1.00 44.47 821 PRO A CA 1
ATOM 6580 C C . PRO A 1 821 ? -30.225 -16.926 12.510 1.00 44.47 821 PRO A C 1
ATOM 6582 O O . PRO A 1 821 ? -30.764 -16.560 11.463 1.00 44.47 821 PRO A O 1
ATOM 6585 N N . PRO A 1 822 ? -28.927 -17.288 12.553 1.00 46.16 822 PRO A N 1
ATOM 6586 C CA . PRO A 1 822 ? -28.067 -17.183 11.386 1.00 46.16 822 PRO A CA 1
ATOM 6587 C C . PRO A 1 822 ? -28.649 -18.028 10.253 1.00 46.16 822 PRO A C 1
ATOM 6589 O O . PRO A 1 822 ? -28.838 -19.241 10.398 1.00 46.16 822 PRO A O 1
ATOM 6592 N N . HIS A 1 823 ? -28.934 -17.388 9.118 1.00 43.94 823 HIS A N 1
ATOM 6593 C CA . HIS A 1 823 ? -29.199 -18.107 7.879 1.00 43.94 823 HIS A CA 1
ATOM 6594 C C . HIS A 1 823 ? -28.002 -19.025 7.605 1.00 43.94 823 HIS A C 1
ATOM 6596 O O . HIS A 1 823 ? -26.851 -18.588 7.670 1.00 43.94 823 HIS A O 1
ATOM 6602 N N . ARG A 1 824 ? -28.264 -20.307 7.312 1.00 40.28 824 ARG A N 1
ATOM 6603 C CA . ARG A 1 824 ? -27.231 -21.269 6.893 1.00 40.28 824 ARG A CA 1
ATOM 6604 C C . ARG A 1 824 ? -26.608 -20.773 5.580 1.00 40.28 824 ARG A C 1
ATOM 6606 O O . ARG A 1 824 ? -27.118 -21.069 4.506 1.00 40.28 824 ARG A O 1
ATOM 6613 N N . GLY A 1 825 ? -25.541 -19.986 5.673 1.00 51.28 825 GLY A N 1
ATOM 6614 C CA . GLY A 1 825 ? -24.953 -19.225 4.567 1.00 51.28 825 GLY A CA 1
ATOM 6615 C C . GLY A 1 825 ? -23.524 -18.766 4.871 1.00 51.28 825 GLY A C 1
ATOM 6616 O O . GLY A 1 825 ? -22.889 -19.293 5.776 1.00 51.28 825 GLY A O 1
ATOM 6617 N N . PHE A 1 826 ? -22.998 -17.810 4.104 1.00 45.69 826 PHE A N 1
ATOM 6618 C CA . PHE A 1 826 ? -21.613 -17.295 4.128 1.00 45.69 826 PHE A CA 1
ATOM 6619 C C . PHE A 1 826 ? -20.954 -17.160 5.523 1.00 45.69 826 PHE A C 1
ATOM 6621 O O . PHE A 1 826 ? -19.804 -17.571 5.695 1.00 45.69 826 PHE A O 1
ATOM 6628 N N . PHE A 1 827 ? -21.689 -16.711 6.548 1.00 42.28 827 PHE A N 1
ATOM 6629 C CA . PHE A 1 827 ? -21.213 -16.649 7.940 1.00 42.28 827 PHE A CA 1
ATOM 6630 C C . PHE A 1 827 ? -20.776 -18.023 8.499 1.00 42.28 827 PHE A C 1
ATOM 6632 O O . PHE A 1 827 ? -19.721 -18.134 9.121 1.00 42.28 827 PHE A O 1
ATOM 6639 N N . ASP A 1 828 ? -21.478 -19.117 8.186 1.00 45.81 828 ASP A N 1
ATOM 6640 C CA . ASP A 1 828 ? -21.052 -20.478 8.557 1.00 45.81 828 ASP A CA 1
ATOM 6641 C C . ASP A 1 828 ? -19.750 -20.910 7.850 1.00 45.81 828 ASP A C 1
ATOM 6643 O O . ASP A 1 828 ? -19.036 -21.784 8.356 1.00 45.81 828 ASP A O 1
ATOM 6647 N N . ARG A 1 829 ? -19.426 -20.335 6.679 1.00 49.16 829 ARG A N 1
ATOM 6648 C CA . ARG A 1 829 ? -18.159 -20.598 5.964 1.00 49.16 829 ARG A CA 1
ATOM 6649 C C . ARG A 1 829 ? -16.996 -19.815 6.575 1.00 49.16 829 ARG A C 1
ATOM 6651 O O . ARG A 1 829 ? -15.899 -20.365 6.650 1.00 49.16 829 ARG A O 1
ATOM 6658 N N . MET A 1 830 ? -17.240 -18.588 7.044 1.00 43.00 830 MET A N 1
ATOM 6659 C CA . MET A 1 830 ? -16.247 -17.774 7.757 1.00 43.00 830 MET A CA 1
ATOM 6660 C C . MET A 1 830 ? -15.936 -18.313 9.165 1.00 43.00 830 MET A C 1
ATOM 6662 O O . MET A 1 830 ? -14.780 -18.300 9.580 1.00 43.00 830 MET A O 1
ATOM 6666 N N . PHE A 1 831 ? -16.939 -18.836 9.885 1.00 42.56 831 PHE A N 1
ATOM 6667 C CA . PHE A 1 831 ? -16.842 -19.090 11.333 1.00 42.56 831 PHE A CA 1
ATOM 6668 C C . PHE A 1 831 ? -16.891 -20.577 11.759 1.00 42.56 831 PHE A C 1
ATOM 6670 O O . PHE A 1 831 ? -17.004 -20.896 12.949 1.00 42.56 831 PHE A O 1
ATOM 6677 N N . LYS A 1 832 ? -16.754 -21.550 10.841 1.00 36.38 832 LYS A N 1
ATOM 6678 C CA . LYS A 1 832 ? -16.773 -22.980 11.221 1.00 36.38 832 LYS A CA 1
ATOM 6679 C C . LYS A 1 832 ? -15.530 -23.421 12.024 1.00 36.38 832 LYS A C 1
ATOM 6681 O O . LYS A 1 832 ? -14.453 -23.643 11.477 1.00 36.38 832 LYS A O 1
ATOM 6686 N N . ARG A 1 833 ? -15.799 -23.740 13.303 1.00 37.00 833 ARG A N 1
ATOM 6687 C CA . ARG A 1 833 ? -15.038 -24.514 14.321 1.00 37.00 833 ARG A CA 1
ATOM 6688 C C . ARG A 1 833 ? -14.022 -23.757 15.199 1.00 37.00 833 ARG A C 1
ATOM 6690 O O . ARG A 1 833 ? -12.822 -23.992 15.127 1.00 37.00 833 ARG A O 1
ATOM 6697 N N . GLN A 1 834 ? -14.550 -23.119 16.245 1.00 31.47 834 GLN A N 1
ATOM 6698 C CA . GLN A 1 834 ? -14.052 -23.302 17.618 1.00 31.47 834 GLN A CA 1
ATOM 6699 C C . GLN A 1 834 ? -15.164 -23.895 18.501 1.00 31.47 834 GLN A C 1
ATOM 6701 O O . GLN A 1 834 ? -15.737 -23.239 19.361 1.00 31.47 834 GLN A O 1
ATOM 6706 N N . ARG A 1 835 ? -15.495 -25.179 18.302 1.00 28.23 835 ARG A N 1
ATOM 6707 C CA . ARG A 1 835 ? -16.107 -25.951 19.393 1.00 28.23 835 ARG A CA 1
ATOM 6708 C C . ARG A 1 835 ? -14.966 -26.502 20.231 1.00 28.23 835 ARG A C 1
ATOM 6710 O O . ARG A 1 835 ? -14.275 -27.427 19.806 1.00 28.23 835 ARG A O 1
ATOM 6717 N N . CYS A 1 836 ? -14.767 -25.893 21.394 1.00 26.45 836 CYS A N 1
ATOM 6718 C CA . CYS A 1 836 ? -13.915 -26.414 22.447 1.00 26.45 836 CYS A CA 1
ATOM 6719 C C . CYS A 1 836 ? -14.309 -27.879 22.706 1.00 26.45 836 CYS A C 1
ATOM 6721 O O . CYS A 1 836 ? -15.476 -28.176 22.970 1.00 26.45 836 CYS A O 1
ATOM 6723 N N . ARG A 1 837 ? -13.361 -28.810 22.557 1.00 24.52 837 ARG A N 1
ATOM 6724 C CA . ARG A 1 837 ? -13.539 -30.202 22.983 1.00 24.52 837 ARG A CA 1
ATOM 6725 C C . ARG A 1 837 ? -13.612 -30.199 24.509 1.00 24.52 837 ARG A C 1
ATOM 6727 O O . ARG A 1 837 ? -12.586 -30.311 25.172 1.00 24.52 837 ARG A O 1
ATOM 6734 N N . THR A 1 838 ? -14.809 -30.100 25.073 1.00 28.20 838 THR A N 1
ATOM 6735 C CA . THR A 1 838 ? -15.029 -30.549 26.445 1.00 28.20 838 THR A CA 1
ATOM 6736 C C . THR A 1 838 ? -14.878 -32.069 26.453 1.00 28.20 838 THR A C 1
ATOM 6738 O O . THR A 1 838 ? -15.671 -32.806 25.866 1.00 28.20 838 THR A O 1
ATOM 6741 N N . ARG A 1 839 ? -13.787 -32.550 27.060 1.00 25.98 839 ARG A N 1
ATOM 6742 C CA . ARG A 1 839 ? -13.629 -33.960 27.427 1.00 25.98 839 ARG A CA 1
ATOM 6743 C C . ARG A 1 839 ? -14.800 -34.327 28.343 1.00 25.98 839 ARG A C 1
ATOM 6745 O O . ARG A 1 839 ? -14.879 -33.823 29.457 1.00 25.98 839 ARG A O 1
ATOM 6752 N N . ARG A 1 840 ? -15.702 -35.192 27.872 1.00 24.05 840 ARG A N 1
ATOM 6753 C CA . ARG A 1 840 ? -16.637 -35.913 28.742 1.00 24.05 840 ARG A CA 1
ATOM 6754 C C . ARG A 1 840 ? -15.840 -36.966 29.514 1.00 24.05 840 ARG A C 1
ATOM 6756 O O . ARG A 1 840 ? -15.210 -37.817 28.892 1.00 24.05 840 ARG A O 1
ATOM 6763 N N . LEU A 1 841 ? -15.871 -36.896 30.840 1.00 25.70 841 LEU A N 1
ATOM 6764 C CA . LEU A 1 841 ? -15.656 -38.062 31.697 1.00 25.70 841 LEU A CA 1
ATOM 6765 C C . LEU A 1 841 ? -16.968 -38.876 31.724 1.00 25.70 841 LEU A C 1
ATOM 6767 O O . LEU A 1 841 ? -18.037 -38.257 31.688 1.00 25.70 841 LEU A O 1
ATOM 6771 N N . PRO A 1 842 ? -16.931 -40.220 31.725 1.00 27.05 842 PRO A N 1
ATOM 6772 C CA . PRO A 1 842 ? -18.139 -41.033 31.685 1.00 27.05 842 PRO A CA 1
ATOM 6773 C C . PRO A 1 842 ? -18.634 -41.430 33.084 1.00 27.05 842 PRO A C 1
ATOM 6775 O O . PRO A 1 842 ? -17.847 -41.855 33.923 1.00 27.05 842 PRO A O 1
ATOM 6778 N N . GLY A 1 843 ? -19.961 -41.396 33.248 1.00 23.80 843 GLY A N 1
ATOM 6779 C CA . GLY A 1 843 ? -20.709 -42.280 34.147 1.00 23.80 843 GLY A CA 1
ATOM 6780 C C . GLY A 1 843 ? -21.230 -41.664 35.449 1.00 23.80 843 GLY A C 1
ATOM 6781 O O . GLY A 1 843 ? -20.446 -41.340 36.330 1.00 23.80 843 GLY A O 1
ATOM 6782 N N . VAL A 1 844 ? -22.565 -41.614 35.580 1.00 26.72 844 VAL A N 1
ATOM 6783 C CA . VAL A 1 844 ? -23.387 -42.346 36.579 1.00 26.72 844 VAL A CA 1
ATOM 6784 C C . VAL A 1 844 ? -24.671 -41.558 36.945 1.00 26.72 844 VAL A C 1
ATOM 6786 O O . VAL A 1 844 ? -24.629 -40.587 37.684 1.00 26.72 844 VAL A O 1
ATOM 6789 N N . ILE A 1 845 ? -25.787 -42.030 36.366 1.00 26.50 845 ILE A N 1
ATOM 6790 C CA . ILE A 1 845 ? -27.094 -42.394 36.966 1.00 26.50 845 ILE A CA 1
ATOM 6791 C C . ILE A 1 845 ? -28.059 -41.345 37.609 1.00 26.50 845 ILE A C 1
ATOM 6793 O O . ILE A 1 845 ? -27.739 -40.661 38.570 1.00 26.50 845 ILE A O 1
ATOM 6797 N N . HIS A 1 846 ? -29.302 -41.450 37.098 1.00 23.88 846 HIS A N 1
ATOM 6798 C CA . HIS A 1 846 ? -30.681 -41.211 37.587 1.00 23.88 846 HIS A CA 1
ATOM 6799 C C . HIS A 1 846 ? -31.361 -39.832 37.706 1.00 23.88 846 HIS A C 1
ATOM 6801 O O . HIS A 1 846 ? -30.870 -38.860 38.268 1.00 23.88 846 HIS A O 1
ATOM 6807 N N . GLU A 1 847 ? -32.584 -39.877 37.161 1.00 24.22 847 GLU A N 1
ATOM 6808 C CA . GLU A 1 847 ? -33.745 -38.991 37.199 1.00 24.22 847 GLU A CA 1
ATOM 6809 C C . GLU A 1 847 ? -34.189 -38.570 38.606 1.00 24.22 847 GLU A C 1
ATOM 6811 O O . GLU A 1 847 ? -34.141 -39.373 39.532 1.00 24.22 847 GLU A O 1
ATOM 6816 N N . MET A 1 848 ? -34.775 -37.369 38.714 1.00 21.78 848 MET A N 1
ATOM 6817 C CA . MET A 1 848 ? -36.122 -37.178 39.276 1.00 21.78 848 MET A CA 1
ATOM 6818 C C . MET A 1 848 ? -36.610 -35.731 39.084 1.00 21.78 848 MET A C 1
ATOM 6820 O O . MET A 1 848 ? -35.883 -34.766 39.308 1.00 21.78 848 MET A O 1
ATOM 6824 N N . SER A 1 849 ? -37.863 -35.606 38.651 1.00 22.02 849 SER A N 1
ATOM 6825 C CA . SER A 1 849 ? -38.666 -34.382 38.572 1.00 22.02 849 SER A CA 1
ATOM 6826 C C . SER A 1 849 ? -39.294 -34.018 39.926 1.00 22.02 849 SER A C 1
ATOM 6828 O O . SER A 1 849 ? -39.653 -34.936 40.658 1.00 22.02 849 SER A O 1
ATOM 6830 N N . ILE A 1 850 ? -39.536 -32.722 40.187 1.00 23.62 850 ILE A N 1
ATOM 6831 C CA . ILE A 1 850 ? -40.840 -32.104 40.560 1.00 23.62 850 ILE A CA 1
ATOM 6832 C C . ILE A 1 850 ? -40.647 -30.706 41.198 1.00 23.62 850 ILE A C 1
ATOM 6834 O O . ILE A 1 850 ? -39.927 -30.526 42.173 1.00 23.62 850 ILE A O 1
ATOM 6838 N N . ASP A 1 851 ? -41.321 -29.746 40.564 1.00 22.17 851 ASP A N 1
ATOM 6839 C CA . ASP A 1 851 ? -42.020 -28.520 40.983 1.00 22.17 851 ASP A CA 1
ATOM 6840 C C . ASP A 1 851 ? -41.818 -27.783 42.333 1.00 22.17 851 ASP A C 1
ATOM 6842 O O . ASP A 1 851 ? -42.052 -28.290 43.426 1.00 22.17 851 ASP A O 1
ATOM 6846 N N . SER A 1 852 ? -41.707 -26.454 42.152 1.00 23.05 852 SER A N 1
ATOM 6847 C CA . SER A 1 852 ? -42.540 -25.370 42.725 1.00 23.05 852 SER A CA 1
ATOM 6848 C C . SER A 1 852 ? -41.990 -24.416 43.808 1.00 23.05 852 SER A C 1
ATOM 6850 O O . SER A 1 852 ? -41.510 -24.791 44.870 1.00 23.05 852 SER A O 1
ATOM 6852 N N . THR A 1 853 ? -42.262 -23.131 43.523 1.00 23.62 853 THR A N 1
ATOM 6853 C CA . THR A 1 853 ? -42.449 -21.952 44.398 1.00 23.62 853 THR A CA 1
ATOM 6854 C C . THR A 1 853 ? -41.252 -21.076 44.822 1.00 23.62 853 THR A C 1
ATOM 6856 O O . THR A 1 853 ? -40.481 -21.392 45.714 1.00 23.62 853 THR A O 1
ATOM 6859 N N . GLY A 1 854 ? -41.220 -19.862 44.243 1.00 22.31 854 GLY A N 1
ATOM 6860 C CA . GLY A 1 854 ? -41.350 -18.619 45.020 1.00 22.31 854 GLY A CA 1
ATOM 6861 C C . GLY A 1 854 ? -40.084 -17.866 45.452 1.00 22.31 854 GLY A C 1
ATOM 6862 O O . GLY A 1 854 ? -39.638 -18.026 46.576 1.00 22.31 854 GLY A O 1
ATOM 6863 N N . MET A 1 855 ? -39.600 -16.934 44.618 1.00 22.89 855 MET A N 1
ATOM 6864 C CA . MET A 1 855 ? -39.457 -15.491 44.928 1.00 22.89 855 MET A CA 1
ATOM 6865 C C . MET A 1 855 ? -38.609 -14.789 43.856 1.00 22.89 855 MET A C 1
ATOM 6867 O O . MET A 1 855 ? -37.476 -15.149 43.559 1.00 22.89 855 MET A O 1
ATOM 6871 N N . SER A 1 856 ? -39.209 -13.761 43.266 1.00 26.00 856 SER A N 1
ATOM 6872 C CA . SER A 1 856 ? -38.655 -12.851 42.270 1.00 26.00 856 SER A CA 1
ATOM 6873 C C . SER A 1 856 ? -37.553 -11.948 42.826 1.00 26.00 856 SER A C 1
ATOM 6875 O O . SER A 1 856 ? -37.724 -11.368 43.899 1.00 26.00 856 SER A O 1
ATOM 6877 N N . GLY A 1 857 ? -36.532 -11.675 42.010 1.00 27.95 857 GLY A N 1
ATOM 6878 C CA . GLY A 1 857 ? -35.808 -10.408 42.077 1.00 27.95 857 GLY A CA 1
ATOM 6879 C C . GLY A 1 857 ? -34.314 -10.499 41.784 1.00 27.95 857 GLY A C 1
ATOM 6880 O O . GLY A 1 857 ? -33.544 -10.883 42.651 1.00 27.95 857 GLY A O 1
ATOM 6881 N N . TRP A 1 858 ? -33.929 -9.974 40.616 1.00 26.47 858 TRP A N 1
ATOM 6882 C CA . TRP A 1 858 ? -32.590 -9.459 40.300 1.00 26.47 858 TRP A CA 1
ATOM 6883 C C . TRP A 1 858 ? -31.469 -10.474 40.040 1.00 26.47 858 TRP A C 1
ATOM 6885 O O . TRP A 1 858 ? -30.536 -10.548 40.823 1.00 26.47 858 TRP A O 1
ATOM 6895 N N . THR A 1 859 ? -31.464 -11.121 38.869 1.00 26.72 859 THR A N 1
ATOM 6896 C CA . THR A 1 859 ? -30.226 -11.580 38.190 1.00 26.72 859 THR A CA 1
ATOM 6897 C C . THR A 1 859 ? -30.502 -11.971 36.732 1.00 26.72 859 THR A C 1
ATOM 6899 O O . THR A 1 859 ? -30.440 -13.131 36.342 1.00 26.72 859 THR A O 1
ATOM 6902 N N . SER A 1 860 ? -30.786 -10.997 35.870 1.00 28.59 860 SER A N 1
ATOM 6903 C CA . SER A 1 860 ? -30.792 -11.232 34.419 1.00 28.59 860 SER A CA 1
ATOM 6904 C C . SER A 1 860 ? -30.606 -9.914 33.681 1.00 28.59 860 SER A C 1
ATOM 6906 O O . SER A 1 860 ? -31.561 -9.191 33.417 1.00 28.59 860 SER A O 1
ATOM 6908 N N . GLY A 1 861 ? -29.349 -9.568 33.406 1.00 27.66 861 GLY A N 1
ATOM 6909 C CA . GLY A 1 861 ? -29.021 -8.330 32.705 1.00 27.66 861 GLY A CA 1
ATOM 6910 C C . GLY A 1 861 ? -27.528 -8.046 32.618 1.00 27.66 861 GLY A C 1
ATOM 6911 O O . GLY A 1 861 ? -27.126 -6.951 32.976 1.00 27.66 861 GLY A O 1
ATOM 6912 N N . ALA A 1 862 ? -26.711 -9.025 32.214 1.00 26.33 862 ALA A N 1
ATOM 6913 C CA . ALA A 1 862 ? -25.339 -8.812 31.725 1.00 26.33 862 ALA A CA 1
ATOM 6914 C C . ALA A 1 862 ? -24.697 -10.156 31.338 1.00 26.33 862 ALA A C 1
ATOM 6916 O O . ALA A 1 862 ? -23.829 -10.643 32.049 1.00 26.33 862 ALA A O 1
ATOM 6917 N N . LEU A 1 863 ? -25.153 -10.801 30.258 1.00 25.17 863 LEU A N 1
ATOM 6918 C CA . LEU A 1 863 ? -24.433 -11.949 29.668 1.00 25.17 863 LEU A CA 1
ATOM 6919 C C . LEU A 1 863 ? -24.855 -12.280 28.222 1.00 25.17 863 LEU A C 1
ATOM 6921 O O . LEU A 1 863 ? -24.689 -13.405 27.771 1.00 25.17 863 LEU A O 1
ATOM 6925 N N . TRP A 1 864 ? -25.393 -11.305 27.479 1.00 24.31 864 TRP A N 1
ATOM 6926 C CA . TRP A 1 864 ? -25.927 -11.521 26.121 1.00 24.31 864 TRP A CA 1
ATOM 6927 C C . TRP A 1 864 ? -25.196 -10.762 25.002 1.00 24.31 864 TRP A C 1
ATOM 6929 O O . TRP A 1 864 ? -25.715 -10.630 23.902 1.00 24.31 864 TRP A O 1
ATOM 6939 N N . TRP A 1 865 ? -23.976 -10.285 25.259 1.00 25.42 865 TRP A N 1
ATOM 6940 C CA . TRP A 1 865 ? -23.125 -9.635 24.257 1.00 25.42 865 TRP A CA 1
ATOM 6941 C C . TRP A 1 865 ? -21.699 -10.157 24.400 1.00 25.42 865 TRP A C 1
ATOM 6943 O O . TRP A 1 865 ? -20.913 -9.576 25.137 1.00 25.42 865 TRP A O 1
ATOM 6953 N N . CYS A 1 866 ? -21.440 -11.322 23.800 1.00 24.62 866 CYS A N 1
ATOM 6954 C CA . CYS A 1 866 ? -20.134 -11.917 23.457 1.00 24.62 866 CYS A CA 1
ATOM 6955 C C . CYS A 1 866 ? -20.276 -13.442 23.472 1.00 24.62 866 CYS A C 1
ATOM 6957 O O . CYS A 1 866 ? -19.800 -14.102 24.389 1.00 24.62 866 CYS A O 1
ATOM 6959 N N . THR A 1 867 ? -21.009 -14.000 22.507 1.00 25.88 867 THR A N 1
ATOM 6960 C CA . THR A 1 867 ? -20.806 -15.352 21.947 1.00 25.88 867 THR A CA 1
ATOM 6961 C C . THR A 1 867 ? -21.973 -15.704 21.027 1.00 25.88 867 THR A C 1
ATOM 6963 O O . THR A 1 867 ? -22.913 -16.394 21.418 1.00 25.88 867 THR A O 1
ATOM 6966 N N . LYS A 1 868 ? -21.883 -15.263 19.774 1.00 28.56 868 LYS A N 1
ATOM 6967 C CA . LYS A 1 868 ? -21.851 -16.175 18.626 1.00 28.56 868 LYS A CA 1
ATOM 6968 C C . LYS A 1 868 ? -21.453 -15.438 17.366 1.00 28.56 868 LYS A C 1
ATOM 6970 O O . LYS A 1 868 ? -22.036 -14.362 17.132 1.00 28.56 868 LYS A O 1
#

Sequence (868 aa):
MALAYKYLVEQQLIVSRSIAALAYKYLVEQQLIVSRSIAALAYKYLVEQQLIVSRSIAALAYKYLVEQRLIVSRSIAALAYKYLVEQRLIVSRSIAALAYKYLVEQQLIVSGSIAALTYKYLVGQQLIVSRSVAALTYKYLVEQQLIVSGSVAALTYKYLVEQQLIVSGSVAALAYKYLVGQQLIVSRSIAALTYKYLVEQQLIVSRSIAALAYKYLVEQQLIVSRSIAALAYKYLVEQQLIVSRSIAALTYKYLVEQQLIVSRSVAALTYKYLVEQQLIVSRSIAALAYKYLVEQQLIVSRSVAALTYKYLVEQQLIVSRSVAALTYKYLVEQQPIGRELFRQFCQTKPSLKKAIEFLDVVENYEVTLDEKRPHLAQEVYDRYLRCDSTDLVDQVNSNTVAECKESMSRNNAHRELFNKCAEIVKDYLSKEPLNDFIDSMYFKRYLQWKYLESQPVTKNTFRMYRVLGKGGFGEVCACQVRATGKMYACKKLEKKRIKKRKGEAMALNEKLILQKVNSRFVVSLAYAFETKEALCLVLTIMNGGDLKFHIHNMGNPGFDEERAIFYSAEITSGLRHLHLENIVYRDLKPENILLDDHGHVRISDLGLAVEIPPHETIRGRVGTVGYMAPEVIRNERYTWSPDWWGLGCILYEMIEGKAPFRARKEKVKREEVERRVKEDPEMYSNKFSEAAKQLCMQLLQKDPKNRLGCGAGGSTDVSAHNLYKKITWKRLEAGIVDPPFVPDPRAVYCKDVLDIEQFSTVKGVNLDASDDTFYSKFNTGSVSIPWQNEMIETECFAELNLFGPDGGPSPDLIEDQPPSPPHRGFFDRMFKRQRCRTRRLPGVIHEMSIDSTGMSGWTSGALWWCTK

Radius of gyration: 40.15 Å; Cα contacts (8 Å, |Δi|>4): 1899; chains: 1; bounding box: 76×73×134 Å

Solvent-accessible surface area (backbone atoms only — not comparable to full-atom values): 45317 Å² total; per-residue (Å²): 120,82,59,79,51,73,67,56,78,50,66,68,49,78,37,88,51,63,43,63,42,43,44,36,55,35,43,41,35,46,31,41,38,31,61,30,36,36,47,34,41,42,37,51,34,41,43,37,46,31,43,39,33,56,30,35,37,47,33,42,41,40,52,34,41,43,38,50,32,44,40,34,56,30,36,38,47,35,40,42,40,51,35,42,44,36,48,32,42,40,32,55,29,35,38,48,34,41,42,39,49,35,40,41,38,47,35,42,41,31,56,26,36,37,48,34,41,40,38,47,32,41,45,37,44,36,40,40,31,56,28,34,38,46,33,40,38,40,47,34,43,41,37,46,36,42,41,30,54,25,36,36,46,33,40,40,40,48,35,42,42,39,47,36,42,41,31,54,23,38,35,48,32,40,40,41,47,35,42,43,38,46,35,41,40,31,55,29,36,37,45,33,40,40,42,48,36,44,41,38,47,34,41,40,31,56,27,36,38,45,34,41,41,43,50,38,46,43,41,50,36,42,41,32,56,28,35,37,45,36,40,42,46,50,39,46,43,43,49,35,41,40,32,56,29,33,36,47,35,40,42,46,50,39,47,42,44,50,35,42,40,33,54,28,34,37,46,33,43,42,44,51,40,48,44,44,48,36,42,40,35,53,26,36,36,50,32,41,42,46,51,42,48,44,50,50,34,44,40,32,55,29,37,52,72,40,81,47,78,75,52,86,51,90,68,48,79,49,60,63,67,37,58,94,70,75,39,44,60,53,40,44,71,58,30,55,58,40,28,51,37,52,49,58,55,26,64,77,36,76,70,48,30,41,50,52,53,50,48,53,51,50,60,51,51,48,53,44,54,80,88,56,28,53,60,51,51,50,53,50,38,55,42,32,63,30,92,86,32,93,50,45,45,83,75,53,53,71,66,62,51,47,52,42,52,53,36,48,74,69,72,50,63,53,70,65,63,54,50,70,51,47,51,46,47,49,56,53,47,49,41,68,59,41,53,55,42,61,76,33,71,49,37,55,50,46,48,53,51,53,54,62,54,68,47,88,58,49,75,80,50,45,45,82,57,60,73,71,48,78,55,101,43,37,42,26,22,37,29,26,37,65,70,65,63,51,70,28,26,34,40,36,34,30,48,58,51,29,62,77,65,71,35,60,67,40,58,46,47,25,53,53,51,32,64,70,51,87,50,91,22,35,54,40,41,32,32,24,31,60,58,98,59,28,40,35,42,32,27,59,52,49,65,40,18,29,42,42,50,53,24,62,65,62,70,65,50,20,47,60,64,69,53,38,52,52,51,47,52,41,50,48,54,27,52,47,57,34,48,75,70,33,29,34,53,50,57,54,44,42,74,34,31,29,18,25,70,67,31,54,53,22,45,48,84,50,53,70,36,47,75,49,59,87,97,55,70,49,72,61,76,66,55,50,90,79,41,52,28,44,48,34,75,70,55,41,74,45,67,59,52,44,44,38,26,9,50,21,43,40,49,45,18,30,42,66,36,37,51,71,62,47,62,82,92,61,93,70,61,69,68,57,36,55,45,35,58,65,70,53,81,74,81,83,66,91,77,53,52,73,50,52,47,52,52,32,56,35,20,56,34,67,54,54,80,74,12,50,43,52,49,97,60,22,64,55,53,55,62,66,35,75,68,40,71,85,60,56,61,60,29,52,76,70,63,75,56,81,53,87,52,63,48,60,91,88,57,72,49,58,79,57,74,87,73,54,77,80,78,80,81,83,74,96,63,80,90,54,80,78,52,51,64,56,50,56,73,52,41,68,22,56,29,70,51,53,45,36,45,47,34,51,77,53,44,50,41,72,74,66,70,66,60,25,98,85,78,43,77,29,73,94,73,43,97,84,60,80,83,73,79,80,70,96,44,72,65,59,63,69,62,72,77,84,74,78,82,76,81,80,82,85,89,86,90,85,87,84,88,84,88,88,84,90,86,90,82,90,90,86,88,87,85,88,85,88,87,131

Organism: Ridgeia piscesae (NCBI:txid27915)

Secondary structure (DSSP, 8-state):
--B--S-EEEEEEEE-S-BS-EEEEEEEEEEEEESS-EEEEEEEEEEEEEEEESS-EEEEEESSEEEEEEEESS-EEEEEESSEEEEEEEESS-EEEEEESSEEEEEEEESS-EEEEEESSEEEEEEEESS-EEEEEESSEEEEEEEESS-EEEEEESSEEEEEEEESS-EEEEEESSEEEEEEEESS-EEEEEESSEEEEEEEESS-EEEEEES-EEEEEEEESSEEEEEEES-EEEEEEEESSEEEEEE-SSEEEEEEEESSEEEEEE-S-EEEEEEEESSEEEEEE-S-EEEEEEEESSEE--EE-S-EE-S-EEESSB-TT--HIIIIII-HHHHHHHHHHHHTSHHHHHHHHHHHHHHHHHHS-TTTHHHHHHHHIIIIISTT-TT--TTS-HHHHHHHHHHHHTT---TTTTHHHHHHHHHHHTTHHHHHHHHSHHHHHHHHHHHHHTSPP-GGGEEEEEEEEEETTEEEEEEEETTT--EEEEEEEEHHHHHHHT-HHHHHHHHHHHHH---TTBPPEEEEEE-SSEEEEEEE--TTEEHHHHHHHSSSSS--HHHHHHHHHHHHHHHHHHHHTTEE----SGGGEEE-TTS-EEE--GGG-EEPPTT--EE---S-TTTS-HHHHTT-EESSHHHHHHHHHHHHHHHHSSBTTB-TT----HHHHHHHHHHPPP---TTS-HHHHHHHHHHT-SSGGGSTTSSTTTHHHHHTSGGGTT--HHHHHHT-SPPS----TTS--S--GGGS-PPPP--S----HHHHHHHHHH--EE-HHHHHHHHHHTSHHHHH----TTS---GGG-TTSPPPPPPSSHHHHHH--------PPP------------------SS-SSS--